Protein 1STZ (pdb70)

Foldseek 3Di:
DADPLLLLLLLQQLVVCLVPVDFAALVRSVVVDVRPDDSVVSLVSVVVCVVVQQWADDDPDNGIGGDLNSLVSNLVVLVVVPVVDDDPDPQLVPQDCPPPFELVVSQVSLQASLCVQFLWKKKWFAFDQQPFFFQFWDWADPDCFKIWTWTQTLRGIYLTDIDTDPDDDDRVVVRVVCCVQRGRHTLVCLLVCVSVCLVVDDVSVVVSCSSNPDDDRIDMDNLVSQVVDPLDDPQLSVLCVVCVVVVVLVVVQEDDAWDKQAQVSSPDNSNNQKMKIKGFADQVPHTRIMMIIIDGSSGDSSSSVSSVVSSSVNSNVSRNVSD/DVPQDDPLLLLLLLQQQVVCLVPVDFAALVNSVVRDVDDDDSVVSVVSVVVCVVVQQWDDDDPDRGIHGDLNSLVSNLVVLVVPDDDDFELVVLQLVLQAVLCVQFLWKKWWFAFDQQPWFFQFWDWADPDQFWTWTWTQTLSGIDLTDIDTDHHDDPVVVVRVVCCVQGGGHTLVCLLVCNRVVLVVDPVSVVVSCSSNPDDDSIDIDNLVSQVVDDLDDPQLSVVVVVVVVPPVLLVVQEDDAWDKQAACSSVDPSNNQKMKIKGFAAQPNHTRIMMITIDGSSGDSSSSVVSVVVSSVVSNVSRNVSD/DVVVDDPLLLQLLLLQLVVCLVPVDFAALVNSVVPHPDPDDSVVSVVSVVVCVVVQQWADDDPDNGIYGDLNSLVSNLVVLVVVHAPDFELVVLQQVLQAVLCVQFLWKKKKFAFDFQPWFFQFWDWADPDPFWTWTWTQTLSGIYLIDIDGDPDDDPRVVLRVVLCVQGGGHTLSCLQVVNRPPPDDDVVSVVVSCSSNPDDDRIDMDNLVSQVPDPLDDPQLSVLCVVVVVVPVLLVVQEDDAWDKQAACSSVDVSNRQKMKIKHFADQVPHGRIMMIIIDGSSGDSNSSSVSVVVSSVSSNVSRNVSD

Nearest PDB structures (foldseek):
  1stz-assembly1_C  TM=9.799E-01  e=2.432E-55  Thermotoga maritima
  1stz-assembly1_A  TM=9.908E-01  e=6.622E-54  Thermotoga maritima
  6hk6-assembly5_H  TM=4.513E-01  e=7.824E-03  Homo sapiens
  6hk6-assembly2_C  TM=4.742E-01  e=1.207E-02  Homo sapiens
  6fai-assembly1_l  TM=2.497E-01  e=4.432E-04  Saccharomyces cerevisiae S288C

Sequence (945 aa):
KLNDRQRKVLYCIVREYIENKKPVSSQRVLEVSNIEFSSATIRNDMKKLEYLGYIYQPHTSAGRIPTDKGLRFYYEEMLKISKETSEADLAVETFKSMPLADPEKVLFLAGNLLARLTEGYVLIERPNTRDLKILRVMLIPVSEDYLIFSILTEFGVSKVTPIKTQERLNWEEIERQLNFLLRGRTVGEVLMGKIESLKGSGFLRLIESLIGETVERYLDAGLENLLKDETLTLEDIRNLLEEVKDQKFLESLVGEGITVRIGREIGRKKLEKFAVFSGKYFKGESPIGSVYLFTSKVTKYDRNHRVFEYILNRLSEYFTSTSALKKLNDRQRKVLYCIVREYIENKKPVSSQRVLEVSNIEFSSATIRNDMKKLEYLGYIYQPHTSAGRIPTDKGLRFYYEEMLKISMPLADPEKVLFLAGNLLARLTEGYVLIERPNTRDLKILRVMLIPVSEDYLIFSILTEFGVSKVTPIKTQERLNWEEIERQLNFLLRGRTVGEVLMGKIESLKGSGFLRLIESLIGETVERYLDAGLENLLKDETLTLEDIRNLLEEVKDQKFLESLVGEGITVRIGREIGRKKLEKFAVFSGKYFKGESPIGSVYLFTSKVTKYDRNHRVFEYILNRLSEYFTSTSALKKLNDRQRKVLYCIVREYIENKKPVSSQRVLEVSNIEFSSATIRNDMKKLEYLGYIYQPHTSAGRIPTDKGLRFYYEEMLKISMPLADPEKVLFLAGNLLARLTEGYVLIERPNTRDLKILRVMLIPVSEDYLIFSILTEFGVSKVTPIKTQERLNWEEIERQLNFLLRGRTVGEVLMGKIESLKGSGFLRLIESLIGETVERYLDAGLENLLKDETLTLEDIRNLLEEVKDQKFLESLVGEGITVRIGREIGRKKLEKFAVFSGKYFKGESPIGSVYLFTSKVTKYDRNHRVFEYILNRLSEYFTSTS

Radius of gyration: 40.69 Å; Cα contacts (8 Å, |Δi|>4): 1603; chains: 3; bounding box: 69×147×85 Å

Structure (mmCIF, N/CA/C/O backbone):
data_1STZ
#
_entry.id   1STZ
#
_cell.length_a   115.295
_cell.length_b   115.295
_cell.length_c   185.148
_cell.angle_alpha   90.00
_cell.angle_beta   90.00
_cell.angle_gamma   90.00
#
_symmetry.space_group_name_H-M   'P 43 21 2'
#
loop_
_entity.id
_entity.type
_entity.pdbx_description
1 polymer 'Heat-inducible transcription repressor hrcA homolog'
2 water water
#
loop_
_atom_site.group_PDB
_atom_site.id
_atom_site.type_symbol
_atom_site.label_atom_id
_atom_site.label_alt_id
_atom_site.label_comp_id
_atom_site.label_asym_id
_atom_site.label_entity_id
_atom_site.label_seq_id
_atom_site.pdbx_PDB_ins_code
_atom_site.Cartn_x
_atom_site.Cartn_y
_atom_site.Cartn_z
_atom_site.occupancy
_atom_site.B_iso_or_equiv
_atom_site.auth_seq_id
_atom_site.auth_comp_id
_atom_site.auth_asym_id
_atom_site.auth_atom_id
_atom_site.pdbx_PDB_model_num
ATOM 1 N N . LYS A 1 14 ? 7.037 53.888 172.385 1.00 43.26 14 LYS A N 1
ATOM 2 C CA . LYS A 1 14 ? 7.534 54.561 171.152 1.00 42.62 14 LYS A CA 1
ATOM 3 C C . LYS A 1 14 ? 8.692 55.477 171.516 1.00 40.43 14 LYS A C 1
ATOM 4 O O . LYS A 1 14 ? 9.030 55.613 172.686 1.00 40.84 14 LYS A O 1
ATOM 10 N N . LEU A 1 15 ? 9.325 56.064 170.505 1.00 37.62 15 LEU A N 1
ATOM 11 C CA . LEU A 1 15 ? 10.497 56.897 170.723 1.00 35.16 15 LEU A CA 1
ATOM 12 C C . LEU A 1 15 ? 10.092 58.357 170.906 1.00 33.40 15 LEU A C 1
ATOM 13 O O . LEU A 1 15 ? 9.059 58.785 170.406 1.00 33.02 15 LEU A O 1
ATOM 18 N N . ASN A 1 16 ? 10.923 59.094 171.640 1.00 31.28 16 ASN A N 1
ATOM 19 C CA . ASN A 1 16 ? 10.853 60.557 171.749 1.00 29.73 16 ASN A CA 1
ATOM 20 C C . ASN A 1 16 ? 11.151 61.194 170.414 1.00 28.41 16 ASN A C 1
ATOM 21 O O . ASN A 1 16 ? 11.614 60.531 169.495 1.00 27.83 16 ASN A O 1
ATOM 26 N N . ASP A 1 17 ? 10.931 62.497 170.330 1.00 26.86 17 ASP A N 1
ATOM 27 C CA . ASP A 1 17 ? 11.468 63.276 169.227 1.00 25.92 17 ASP A CA 1
ATOM 28 C C . ASP A 1 17 ? 12.990 63.278 169.303 1.00 24.79 17 ASP A C 1
ATOM 29 O O . ASP A 1 17 ? 13.661 63.074 168.296 1.00 24.46 17 ASP A O 1
ATOM 34 N N . ARG A 1 18 ? 13.527 63.498 170.502 1.00 23.58 18 ARG A N 1
ATOM 35 C CA . ARG A 1 18 ? 14.974 63.515 170.714 1.00 22.74 18 ARG A CA 1
ATOM 36 C C . ARG A 1 18 ? 15.619 62.169 170.402 1.00 22.18 18 ARG A C 1
ATOM 37 O O . ARG A 1 18 ? 16.662 62.112 169.757 1.00 21.59 18 ARG A O 1
ATOM 45 N N . GLN A 1 19 ? 14.997 61.096 170.872 1.00 21.50 19 GLN A N 1
ATOM 46 C CA . GLN A 1 19 ? 15.502 59.746 170.648 1.00 21.19 19 GLN A CA 1
ATOM 47 C C . GLN A 1 19 ? 15.504 59.387 169.152 1.00 20.81 19 GLN A C 1
ATOM 48 O O . GLN A 1 19 ? 16.383 58.667 168.680 1.00 19.57 19 GLN A O 1
ATOM 54 N N . ARG A 1 20 ? 14.514 59.896 168.425 1.00 20.80 20 ARG A N 1
ATOM 55 C CA . ARG A 1 20 ? 14.453 59.738 166.976 1.00 21.39 20 ARG A CA 1
ATOM 56 C C . ARG A 1 20 ? 15.654 60.431 166.331 1.00 20.95 20 ARG A C 1
ATOM 57 O O . ARG A 1 20 ? 16.300 59.870 165.467 1.00 21.24 20 ARG A O 1
ATOM 65 N N . LYS A 1 21 ? 15.956 61.647 166.772 1.00 21.17 21 LYS A N 1
ATOM 66 C CA . LYS A 1 21 ? 17.093 62.391 166.254 1.00 20.87 21 LYS A CA 1
ATOM 67 C C . LYS A 1 21 ? 18.397 61.702 166.621 1.00 20.39 21 LYS A C 1
ATOM 68 O O . LYS A 1 21 ? 19.289 61.620 165.798 1.00 20.63 21 LYS A O 1
ATOM 74 N N . VAL A 1 22 ? 18.493 61.165 167.832 1.00 19.67 22 VAL A N 1
ATOM 75 C CA . VAL A 1 22 ? 19.695 60.447 168.250 1.00 19.27 22 VAL A CA 1
ATOM 76 C C . VAL A 1 22 ? 19.931 59.205 167.367 1.00 18.93 22 VAL A C 1
ATOM 77 O O . VAL A 1 22 ? 21.061 58.909 166.981 1.00 18.65 22 VAL A O 1
ATOM 81 N N . LEU A 1 23 ? 18.864 58.490 167.040 1.00 18.53 23 LEU A N 1
ATOM 82 C CA . LEU A 1 23 ? 18.979 57.298 166.214 1.00 18.92 23 LEU A CA 1
ATOM 83 C C . LEU A 1 23 ? 19.412 57.701 164.811 1.00 19.04 23 LEU A C 1
ATOM 84 O O . LEU A 1 23 ? 20.252 57.059 164.195 1.00 18.15 23 LEU A O 1
ATOM 89 N N . TYR A 1 24 ? 18.822 58.784 164.325 1.00 19.18 24 TYR A N 1
ATOM 90 C CA . TYR A 1 24 ? 19.134 59.312 163.012 1.00 19.92 24 TYR A CA 1
ATOM 91 C C . TYR A 1 24 ? 20.617 59.688 162.910 1.00 19.89 24 TYR A C 1
ATOM 92 O O . TYR A 1 24 ? 21.284 59.338 161.937 1.00 19.20 24 TYR A O 1
ATOM 101 N N . CYS A 1 25 ? 21.145 60.364 163.929 1.00 20.09 25 CYS A N 1
ATOM 102 C CA . CYS A 1 25 ? 22.545 60.797 163.891 1.00 20.64 25 CYS A CA 1
ATOM 103 C C . CYS A 1 25 ? 23.509 59.615 163.924 1.00 20.08 25 CYS A C 1
ATOM 104 O O . CYS A 1 25 ? 24.491 59.614 163.192 1.00 20.14 25 CYS A O 1
ATOM 107 N N . ILE A 1 26 ? 23.219 58.625 164.766 1.00 19.40 26 ILE A N 1
ATOM 108 C CA . ILE A 1 26 ? 24.038 57.424 164.876 1.00 19.73 26 ILE A CA 1
ATOM 109 C C . ILE A 1 26 ? 24.182 56.746 163.512 1.00 19.97 26 ILE A C 1
ATOM 110 O O . ILE A 1 26 ? 25.290 56.459 163.078 1.00 20.00 26 ILE A O 1
ATOM 115 N N . VAL A 1 27 ? 23.057 56.506 162.845 1.00 20.24 27 VAL A N 1
ATOM 116 C CA . VAL A 1 27 ? 23.045 55.841 161.546 1.00 20.66 27 VAL A CA 1
ATOM 117 C C . VAL A 1 27 ? 23.773 56.667 160.498 1.00 20.80 27 VAL A C 1
ATOM 118 O O . VAL A 1 27 ? 24.563 56.138 159.731 1.00 21.39 27 VAL A O 1
ATOM 122 N N . ARG A 1 28 ? 23.535 57.970 160.486 1.00 20.98 28 ARG A N 1
ATOM 123 C CA . ARG A 1 28 ? 24.195 58.863 159.549 1.00 21.27 28 ARG A CA 1
ATOM 124 C C . ARG A 1 28 ? 25.702 58.861 159.784 1.00 20.83 28 ARG A C 1
ATOM 125 O O . ARG A 1 28 ? 26.492 58.800 158.845 1.00 20.63 28 ARG A O 1
ATOM 133 N N . GLU A 1 29 ? 26.096 58.931 161.049 1.00 20.25 29 GLU A N 1
ATOM 134 C CA . GLU A 1 29 ? 27.503 58.863 161.408 1.00 20.00 29 GLU A CA 1
ATOM 135 C C . GLU A 1 29 ? 28.115 57.502 161.067 1.00 19.65 29 GLU A C 1
ATOM 136 O O . GLU A 1 29 ? 29.258 57.437 160.650 1.00 19.49 29 GLU A O 1
ATOM 142 N N . TYR A 1 30 ? 27.354 56.425 161.214 1.00 19.64 30 TYR A N 1
ATOM 143 C CA . TYR A 1 30 ? 27.892 55.084 160.952 1.00 19.96 30 TYR A CA 1
ATOM 144 C C . TYR A 1 30 ? 28.149 54.866 159.462 1.00 19.98 30 TYR A C 1
ATOM 145 O O . TYR A 1 30 ? 29.165 54.294 159.079 1.00 19.12 30 TYR A O 1
ATOM 154 N N . ILE A 1 31 ? 27.200 55.303 158.638 1.00 20.10 31 ILE A N 1
ATOM 155 C CA . ILE A 1 31 ? 27.339 55.238 157.187 1.00 20.80 31 ILE A CA 1
ATOM 156 C C . ILE A 1 31 ? 28.569 56.033 156.736 1.00 20.58 31 ILE A C 1
ATOM 157 O O . ILE A 1 31 ? 29.372 55.539 155.937 1.00 20.13 31 ILE A O 1
ATOM 162 N N . GLU A 1 32 ? 28.734 57.239 157.283 1.00 20.74 32 GLU A N 1
ATOM 163 C CA . GLU A 1 32 ? 29.853 58.125 156.919 1.00 20.90 32 GLU A CA 1
ATOM 164 C C . GLU A 1 32 ? 31.244 57.563 157.272 1.00 20.97 32 GLU A C 1
ATOM 165 O O . GLU A 1 32 ? 32.125 57.506 156.412 1.00 20.83 32 GLU A O 1
ATOM 171 N N . ASN A 1 33 ? 31.446 57.157 158.526 1.00 21.34 33 ASN A N 1
ATOM 172 C CA . ASN A 1 33 ? 32.787 56.766 159.017 1.00 21.85 33 ASN A CA 1
ATOM 173 C C . ASN A 1 33 ? 32.959 55.277 159.299 1.00 22.17 33 ASN A C 1
ATOM 174 O O . ASN A 1 33 ? 34.088 54.792 159.380 1.00 22.20 33 ASN A O 1
ATOM 179 N N . LYS A 1 34 ? 31.843 54.576 159.487 1.00 22.41 34 LYS A N 1
ATOM 180 C CA . LYS A 1 34 ? 31.810 53.108 159.521 1.00 22.72 34 LYS A CA 1
ATOM 181 C C . LYS A 1 34 ? 32.470 52.553 160.763 1.00 22.45 34 LYS A C 1
ATOM 182 O O . LYS A 1 34 ? 33.191 51.566 160.709 1.00 23.16 34 LYS A O 1
ATOM 188 N N . LYS A 1 35 ? 32.208 53.210 161.885 1.00 21.95 35 LYS A N 1
ATOM 189 C CA . LYS A 1 35 ? 32.686 52.763 163.184 1.00 21.61 35 LYS A CA 1
ATOM 190 C C . LYS A 1 35 ? 31.565 52.904 164.214 1.00 21.09 35 LYS A C 1
ATOM 191 O O . LYS A 1 35 ? 30.659 53.721 164.044 1.00 21.08 35 LYS A O 1
ATOM 197 N N . PRO A 1 36 ? 31.608 52.115 165.282 1.00 20.51 36 PRO A N 1
ATOM 198 C CA . PRO A 1 36 ? 30.612 52.250 166.348 1.00 20.26 36 PRO A CA 1
ATOM 199 C C . PRO A 1 36 ? 30.527 53.698 166.848 1.00 19.86 36 PRO A C 1
ATOM 200 O O . PRO A 1 36 ? 31.560 54.330 167.002 1.00 19.88 36 PRO A O 1
ATOM 204 N N . VAL A 1 37 ? 29.314 54.204 167.061 1.00 19.59 37 VAL A N 1
ATOM 205 C CA . VAL A 1 37 ? 29.081 55.597 167.422 1.00 19.49 37 VAL A CA 1
ATOM 206 C C . VAL A 1 37 ? 28.716 55.738 168.898 1.00 19.70 37 VAL A C 1
ATOM 207 O O . VAL A 1 37 ? 27.690 55.219 169.348 1.00 19.48 37 VAL A O 1
ATOM 211 N N . SER A 1 38 ? 29.554 56.456 169.640 1.00 19.91 38 SER A N 1
ATOM 212 C CA . SER A 1 38 ? 29.343 56.657 171.068 1.00 20.39 38 SER A CA 1
ATOM 213 C C . SER A 1 38 ? 28.434 57.850 171.358 1.00 20.56 38 SER A C 1
ATOM 214 O O . SER A 1 38 ? 28.133 58.639 170.469 1.00 20.61 38 SER A O 1
ATOM 217 N N . SER A 1 39 ? 28.003 57.967 172.612 1.00 20.76 39 SER A N 1
ATOM 218 C CA . SER A 1 39 ? 27.229 59.118 173.073 1.00 20.99 39 SER A CA 1
ATOM 219 C C . SER A 1 39 ? 27.990 60.428 172.828 1.00 21.37 39 SER A C 1
ATOM 220 O O . SER A 1 39 ? 27.426 61.412 172.332 1.00 21.20 39 SER A O 1
ATOM 223 N N . GLN A 1 40 ? 29.279 60.421 173.170 1.00 21.69 40 GLN A N 1
ATOM 224 C CA . GLN A 1 40 ? 30.141 61.583 172.983 1.00 21.94 40 GLN A CA 1
ATOM 225 C C . GLN A 1 40 ? 30.247 61.980 171.513 1.00 21.98 40 GLN A C 1
ATOM 226 O O . GLN A 1 40 ? 30.378 63.164 171.208 1.00 22.04 40 GLN A O 1
ATOM 232 N N . ARG A 1 41 ? 30.199 60.999 170.610 1.00 21.94 41 ARG A N 1
ATOM 233 C CA . ARG A 1 41 ? 30.258 61.284 169.177 1.00 22.01 41 ARG A CA 1
ATOM 234 C C . ARG A 1 41 ? 29.006 62.018 168.721 1.00 21.92 41 ARG A C 1
ATOM 235 O O . ARG A 1 41 ? 29.113 62.998 167.989 1.00 21.81 41 ARG A O 1
ATOM 243 N N . VAL A 1 42 ? 27.826 61.558 169.145 1.00 21.76 42 VAL A N 1
ATOM 244 C CA . VAL A 1 42 ? 26.579 62.137 168.621 1.00 22.00 42 VAL A CA 1
ATOM 245 C C . VAL A 1 42 ? 26.423 63.598 169.052 1.00 22.27 42 VAL A C 1
ATOM 246 O O . VAL A 1 42 ? 25.844 64.397 168.325 1.00 22.10 42 VAL A O 1
ATOM 250 N N . LEU A 1 43 ? 26.954 63.939 170.220 1.00 22.80 43 LEU A N 1
ATOM 251 C CA . LEU A 1 43 ? 26.912 65.314 170.698 1.00 23.38 43 LEU A CA 1
ATOM 252 C C . LEU A 1 43 ? 27.810 66.221 169.862 1.00 23.95 43 LEU A C 1
ATOM 253 O O . LEU A 1 43 ? 27.453 67.364 169.588 1.00 24.32 43 LEU A O 1
ATOM 258 N N . GLU A 1 44 ? 28.973 65.706 169.470 1.00 24.51 44 GLU A N 1
ATOM 259 C CA . GLU A 1 44 ? 29.945 66.467 168.684 1.00 24.93 44 GLU A CA 1
ATOM 260 C C . GLU A 1 44 ? 29.459 66.728 167.261 1.00 25.45 44 GLU A C 1
ATOM 261 O O . GLU A 1 44 ? 29.711 67.798 166.706 1.00 25.75 44 GLU A O 1
ATOM 267 N N . VAL A 1 45 ? 28.758 65.755 166.686 1.00 26.06 45 VAL A N 1
ATOM 268 C CA . VAL A 1 45 ? 28.377 65.795 165.275 1.00 26.57 45 VAL A CA 1
ATOM 269 C C . VAL A 1 45 ? 27.037 66.498 165.057 1.00 26.95 45 VAL A C 1
ATOM 270 O O . VAL A 1 45 ? 26.685 66.844 163.924 1.00 26.99 45 VAL A O 1
ATOM 274 N N . SER A 1 46 ? 26.302 66.713 166.144 1.00 27.23 46 SER A N 1
ATOM 275 C CA . SER A 1 46 ? 24.956 67.258 166.070 1.00 27.38 46 SER A CA 1
ATOM 276 C C . SER A 1 46 ? 24.855 68.523 166.895 1.00 27.24 46 SER A C 1
ATOM 277 O O . SER A 1 46 ? 25.826 68.947 167.531 1.00 27.49 46 SER A O 1
ATOM 280 N N . ASN A 1 47 ? 23.672 69.126 166.873 1.00 27.17 47 ASN A N 1
ATOM 281 C CA . ASN A 1 47 ? 23.363 70.252 167.749 1.00 26.96 47 ASN A CA 1
ATOM 282 C C . ASN A 1 47 ? 22.243 69.884 168.725 1.00 26.93 47 ASN A C 1
ATOM 283 O O . ASN A 1 47 ? 21.414 70.717 169.088 1.00 27.07 47 ASN A O 1
ATOM 288 N N . ILE A 1 48 ? 22.232 68.621 169.148 1.00 27.04 48 ILE A N 1
ATOM 289 C CA . ILE A 1 48 ? 21.345 68.169 170.215 1.00 26.97 48 ILE A CA 1
ATOM 290 C C . ILE A 1 48 ? 21.774 68.906 171.484 1.00 26.73 48 ILE A C 1
ATOM 291 O O . ILE A 1 48 ? 22.968 69.021 171.760 1.00 26.69 48 ILE A O 1
ATOM 296 N N . GLU A 1 49 ? 20.794 69.386 172.248 1.00 26.51 49 GLU A N 1
ATOM 297 C CA . GLU A 1 49 ? 21.014 70.373 173.311 1.00 26.38 49 GLU A CA 1
ATOM 298 C C . GLU A 1 49 ? 20.929 69.731 174.703 1.00 26.32 49 GLU A C 1
ATOM 299 O O . GLU A 1 49 ? 20.633 70.413 175.693 1.00 26.58 49 GLU A O 1
ATOM 305 N N . PHE A 1 50 ? 21.211 68.431 174.771 1.00 26.28 50 PHE A N 1
ATOM 306 C CA . PHE A 1 50 ? 21.032 67.638 175.986 1.00 26.16 50 PHE A CA 1
ATOM 307 C C . PHE A 1 50 ? 22.361 67.042 176.464 1.00 25.97 50 PHE A C 1
ATOM 308 O O . PHE A 1 50 ? 23.359 67.048 175.737 1.00 25.73 50 PHE A O 1
ATOM 316 N N . SER A 1 51 ? 22.348 66.516 177.688 1.00 25.79 51 SER A N 1
ATOM 317 C CA . SER A 1 51 ? 23.554 66.045 178.371 1.00 25.68 51 SER A CA 1
ATOM 318 C C . SER A 1 51 ? 24.069 64.721 177.826 1.00 25.53 51 SER A C 1
ATOM 319 O O . SER A 1 51 ? 23.344 64.000 177.154 1.00 25.88 51 SER A O 1
ATOM 322 N N . SER A 1 52 ? 25.318 64.402 178.148 1.00 25.44 52 SER A N 1
ATOM 323 C CA . SER A 1 52 ? 25.939 63.138 177.738 1.00 25.41 52 SER A CA 1
ATOM 324 C C . SER A 1 52 ? 25.276 61.917 178.381 1.00 25.15 52 SER A C 1
ATOM 325 O O . SER A 1 52 ? 25.184 60.860 177.754 1.00 25.12 52 SER A O 1
ATOM 328 N N . ALA A 1 53 ? 24.840 62.056 179.632 1.00 24.76 53 ALA A N 1
ATOM 329 C CA . ALA A 1 53 ? 24.152 60.966 180.327 1.00 24.50 53 ALA A CA 1
ATOM 330 C C . ALA A 1 53 ? 22.794 60.674 179.681 1.00 24.25 53 ALA A C 1
ATOM 331 O O . ALA A 1 53 ? 22.377 59.521 179.584 1.00 24.22 53 ALA A O 1
ATOM 333 N N . THR A 1 54 ? 22.122 61.730 179.231 1.00 23.96 54 THR A N 1
ATOM 334 C CA . THR A 1 54 ? 20.807 61.622 178.603 1.00 23.45 54 THR A CA 1
ATOM 335 C C . THR A 1 54 ? 20.883 60.866 177.291 1.00 23.10 54 THR A C 1
ATOM 336 O O . THR A 1 54 ? 19.971 60.112 176.963 1.00 22.89 54 THR A O 1
ATOM 340 N N . ILE A 1 55 ? 21.971 61.071 176.550 1.00 22.77 55 ILE A N 1
ATOM 341 C CA . ILE A 1 55 ? 22.165 60.416 175.255 1.00 22.41 55 ILE A CA 1
ATOM 342 C C . ILE A 1 55 ? 22.410 58.922 175.432 1.00 22.27 55 ILE A C 1
ATOM 343 O O . ILE A 1 55 ? 21.933 58.121 174.640 1.00 22.16 55 ILE A O 1
ATOM 348 N N . ARG A 1 56 ? 23.167 58.556 176.460 1.00 22.25 56 ARG A N 1
ATOM 349 C CA . ARG A 1 56 ? 23.423 57.152 176.769 1.00 22.45 56 ARG A CA 1
ATOM 350 C C . ARG A 1 56 ? 22.138 56.429 177.166 1.00 22.46 56 ARG A C 1
ATOM 351 O O . ARG A 1 56 ? 21.946 55.267 176.811 1.00 22.30 56 ARG A O 1
ATOM 359 N N . ASN A 1 57 ? 21.278 57.121 177.916 1.00 22.57 57 ASN A N 1
ATOM 360 C CA . ASN A 1 57 ? 19.975 56.586 178.317 1.00 22.58 57 ASN A CA 1
ATOM 361 C C . ASN A 1 57 ? 19.060 56.365 177.120 1.00 22.57 57 ASN A C 1
ATOM 362 O O . ASN A 1 57 ? 18.268 55.432 177.102 1.00 22.19 57 ASN A O 1
ATOM 367 N N . ASP A 1 58 ? 19.161 57.255 176.138 1.00 22.78 58 ASP A N 1
ATOM 368 C CA . ASP A 1 58 ? 18.413 57.125 174.894 1.00 23.06 58 ASP A CA 1
ATOM 369 C C . ASP A 1 58 ? 18.953 55.954 174.095 1.00 22.65 58 ASP A C 1
ATOM 370 O O . ASP A 1 58 ? 18.191 55.229 173.468 1.00 22.37 58 ASP A O 1
ATOM 375 N N . MET A 1 59 ? 20.273 55.780 174.133 1.00 22.56 59 MET A N 1
ATOM 376 C CA . MET A 1 59 ? 20.945 54.689 173.441 1.00 22.36 59 MET A CA 1
ATOM 377 C C . MET A 1 59 ? 20.644 53.329 174.076 1.00 22.39 59 MET A C 1
ATOM 378 O O . MET A 1 59 ? 20.678 52.305 173.389 1.00 22.43 59 MET A O 1
ATOM 383 N N . LYS A 1 60 ? 20.338 53.324 175.371 1.00 22.23 60 LYS A N 1
ATOM 384 C CA . LYS A 1 60 ? 19.910 52.109 176.065 1.00 22.35 60 LYS A CA 1
ATOM 385 C C . LYS A 1 60 ? 18.503 51.737 175.588 1.00 21.89 60 LYS A C 1
ATOM 386 O O . LYS A 1 60 ? 18.221 50.573 175.293 1.00 21.28 60 LYS A O 1
ATOM 392 N N . LYS A 1 61 ? 17.628 52.739 175.507 1.00 21.30 61 LYS A N 1
ATOM 393 C CA . LYS A 1 61 ? 16.283 52.540 174.981 1.00 21.23 61 LYS A CA 1
ATOM 394 C C . LYS A 1 61 ? 16.298 52.077 173.516 1.00 20.68 61 LYS A C 1
ATOM 395 O O . LYS A 1 61 ? 15.512 51.227 173.120 1.00 20.46 61 LYS A O 1
ATOM 401 N N . LEU A 1 62 ? 17.203 52.628 172.717 1.00 20.82 62 LEU A N 1
ATOM 402 C CA . LEU A 1 62 ? 17.287 52.283 171.295 1.00 20.54 62 LEU A CA 1
ATOM 403 C C . LEU A 1 62 ? 17.710 50.828 171.114 1.00 20.54 62 LEU A C 1
ATOM 404 O O . LEU A 1 62 ? 17.205 50.117 170.232 1.00 20.05 62 LEU A O 1
ATOM 409 N N . GLU A 1 63 ? 18.651 50.406 171.946 1.00 20.39 63 GLU A N 1
ATOM 410 C CA . GLU A 1 63 ? 19.116 49.031 171.976 1.00 21.32 63 GLU A CA 1
ATOM 411 C C . GLU A 1 63 ? 18.048 48.066 172.523 1.00 20.81 63 GLU A C 1
ATOM 412 O O . GLU A 1 63 ? 17.901 46.953 172.027 1.00 21.58 63 GLU A O 1
ATOM 418 N N . TYR A 1 64 ? 17.306 48.497 173.535 1.00 19.92 64 TYR A N 1
ATOM 419 C CA . TYR A 1 64 ? 16.221 47.699 174.081 1.00 19.75 64 TYR A CA 1
ATOM 420 C C . TYR A 1 64 ? 15.135 47.438 173.023 1.00 19.66 64 TYR A C 1
ATOM 421 O O . TYR A 1 64 ? 14.536 46.362 173.003 1.00 18.74 64 TYR A O 1
ATOM 430 N N . LEU A 1 65 ? 14.900 48.413 172.140 1.00 19.29 65 LEU A N 1
ATOM 431 C CA . LEU A 1 65 ? 13.882 48.293 171.096 1.00 19.57 65 LEU A CA 1
ATOM 432 C C . LEU A 1 65 ? 14.428 47.698 169.799 1.00 19.65 65 LEU A C 1
ATOM 433 O O . LEU A 1 65 ? 13.681 47.507 168.842 1.00 19.97 65 LEU A O 1
ATOM 438 N N . GLY A 1 66 ? 15.725 47.406 169.775 1.00 19.89 66 GLY A N 1
ATOM 439 C CA . GLY A 1 66 ? 16.343 46.647 168.694 1.00 19.84 66 GLY A CA 1
ATOM 440 C C . GLY A 1 66 ? 16.847 47.454 167.514 1.00 19.79 66 GLY A C 1
ATOM 441 O O . GLY A 1 66 ? 17.081 46.884 166.454 1.00 20.63 66 GLY A O 1
ATOM 442 N N . TYR A 1 67 ? 17.008 48.764 167.692 1.00 19.41 67 TYR A N 1
ATOM 443 C CA . TYR A 1 67 ? 17.452 49.671 166.629 1.00 19.34 67 TYR A CA 1
ATOM 444 C C . TYR A 1 67 ? 18.964 49.679 166.440 1.00 19.41 67 TYR A C 1
ATOM 445 O O . TYR A 1 67 ? 19.450 50.012 165.353 1.00 20.07 67 TYR A O 1
ATOM 454 N N . ILE A 1 68 ? 19.694 49.323 167.501 1.00 19.26 68 ILE A N 1
ATOM 455 C CA . ILE A 1 68 ? 21.156 49.330 167.512 1.00 18.85 68 ILE A CA 1
ATOM 456 C C . ILE A 1 68 ? 21.707 48.202 168.381 1.00 18.90 68 ILE A C 1
ATOM 457 O O . ILE A 1 68 ? 21.014 47.690 169.255 1.00 18.82 68 ILE A O 1
ATOM 462 N N . TYR A 1 69 ? 22.962 47.833 168.157 1.00 18.76 69 TYR A N 1
ATOM 463 C CA . TYR A 1 69 ? 23.643 46.853 169.002 1.00 18.74 69 TYR A CA 1
ATOM 464 C C . TYR A 1 69 ? 25.056 47.282 169.387 1.00 18.85 69 TYR A C 1
ATOM 465 O O . TYR A 1 69 ? 25.625 48.168 168.794 1.00 18.02 69 TYR A O 1
ATOM 474 N N . GLN A 1 70 ? 25.611 46.599 170.380 1.00 19.84 70 GLN A N 1
ATOM 475 C CA . GLN A 1 70 ? 26.953 46.861 170.871 1.00 20.76 70 GLN A CA 1
ATOM 476 C C . GLN A 1 70 ? 27.889 45.744 170.396 1.00 21.41 70 GLN A C 1
ATOM 477 O O . GLN A 1 70 ? 27.775 44.616 170.864 1.00 21.32 70 GLN A O 1
ATOM 483 N N . PRO A 1 71 ? 28.800 46.044 169.466 1.00 22.83 71 PRO A N 1
ATOM 484 C CA . PRO A 1 71 ? 29.739 45.035 168.931 1.00 23.71 71 PRO A CA 1
ATOM 485 C C . PRO A 1 71 ? 30.415 44.118 169.966 1.00 24.81 71 PRO A C 1
ATOM 486 O O . PRO A 1 71 ? 30.069 42.927 170.030 1.00 26.12 71 PRO A O 1
ATOM 490 N N . HIS A 1 72 ? 31.367 44.618 170.747 1.00 25.41 72 HIS A N 1
ATOM 491 C CA . HIS A 1 72 ? 31.988 43.804 171.786 1.00 25.58 72 HIS A CA 1
ATOM 492 C C . HIS A 1 72 ? 31.860 44.522 173.132 1.00 25.70 72 HIS A C 1
ATOM 493 O O . HIS A 1 72 ? 30.845 44.394 173.817 1.00 25.66 72 HIS A O 1
ATOM 500 N N . THR A 1 73 ? 32.897 45.291 173.469 1.00 25.66 73 THR A N 1
ATOM 501 C CA . THR A 1 73 ? 33.056 45.991 174.737 1.00 25.61 73 THR A CA 1
ATOM 502 C C . THR A 1 73 ? 33.053 47.506 174.511 1.00 25.35 73 THR A C 1
ATOM 503 O O . THR A 1 73 ? 33.292 48.287 175.435 1.00 24.69 73 THR A O 1
ATOM 507 N N . SER A 1 74 ? 32.778 47.903 173.268 1.00 25.24 74 SER A N 1
ATOM 508 C CA . SER A 1 74 ? 32.918 49.291 172.831 1.00 25.10 74 SER A CA 1
ATOM 509 C C . SER A 1 74 ? 31.787 50.156 173.385 1.00 24.91 74 SER A C 1
ATOM 510 O O . SER A 1 74 ? 30.654 49.697 173.516 1.00 25.07 74 SER A O 1
ATOM 513 N N . ALA A 1 75 ? 32.110 51.402 173.727 1.00 24.65 75 ALA A N 1
ATOM 514 C CA . ALA A 1 75 ? 31.104 52.374 174.162 1.00 24.37 75 ALA A CA 1
ATOM 515 C C . ALA A 1 75 ? 30.173 52.759 173.008 1.00 23.94 75 ALA A C 1
ATOM 516 O O . ALA A 1 75 ? 29.054 53.217 173.234 1.00 24.37 75 ALA A O 1
ATOM 518 N N . GLY A 1 76 ? 30.638 52.566 171.775 1.00 23.17 76 GLY A N 1
ATOM 519 C CA . GLY A 1 76 ? 29.858 52.869 170.591 1.00 22.61 76 GLY A CA 1
ATOM 520 C C . GLY A 1 76 ? 28.851 51.798 170.200 1.00 22.32 76 GLY A C 1
ATOM 521 O O . GLY A 1 76 ? 28.914 50.655 170.651 1.00 21.86 76 GLY A O 1
ATOM 522 N N . ARG A 1 77 ? 27.918 52.189 169.338 1.00 21.97 77 ARG A N 1
ATOM 523 C CA . ARG A 1 77 ? 26.847 51.319 168.898 1.00 22.06 77 ARG A CA 1
ATOM 524 C C . ARG A 1 77 ? 26.758 51.317 167.378 1.00 22.11 77 ARG A C 1
ATOM 525 O O . ARG A 1 77 ? 27.270 52.209 166.708 1.00 22.32 77 ARG A O 1
ATOM 533 N N . ILE A 1 78 ? 26.100 50.303 166.839 1.00 22.00 78 ILE A N 1
ATOM 534 C CA . ILE A 1 78 ? 25.988 50.125 165.390 1.00 22.06 78 ILE A CA 1
ATOM 535 C C . ILE A 1 78 ? 24.519 49.870 165.061 1.00 21.46 78 ILE A C 1
ATOM 536 O O . ILE A 1 78 ? 23.861 49.114 165.772 1.00 21.34 78 ILE A O 1
ATOM 541 N N . PRO A 1 79 ? 23.993 50.474 164.009 1.00 20.99 79 PRO A N 1
ATOM 542 C CA . PRO A 1 79 ? 22.599 50.205 163.635 1.00 21.30 79 PRO A CA 1
ATOM 543 C C . PRO A 1 79 ? 22.332 48.741 163.266 1.00 20.62 79 PRO A C 1
ATOM 544 O O . PRO A 1 79 ? 23.165 48.108 162.667 1.00 20.07 79 PRO A O 1
ATOM 548 N N . THR A 1 80 ? 21.183 48.228 163.686 1.00 20.64 80 THR A N 1
ATOM 549 C CA . THR A 1 80 ? 20.657 46.974 163.170 1.00 20.28 80 THR A CA 1
ATOM 550 C C . THR A 1 80 ? 19.964 47.222 161.861 1.00 19.98 80 THR A C 1
ATOM 551 O O . THR A 1 80 ? 19.877 48.356 161.416 1.00 20.06 80 THR A O 1
ATOM 555 N N . ASP A 1 81 ? 19.460 46.171 161.232 1.00 20.33 81 ASP A N 1
ATOM 556 C CA . ASP A 1 81 ? 18.643 46.336 160.019 1.00 20.65 81 ASP A CA 1
ATOM 557 C C . ASP A 1 81 ? 17.407 47.178 160.313 1.00 20.67 81 ASP A C 1
ATOM 558 O O . ASP A 1 81 ? 16.957 47.938 159.465 1.00 20.82 81 ASP A O 1
ATOM 563 N N . LYS A 1 82 ? 16.870 47.057 161.524 1.00 20.66 82 LYS A N 1
ATOM 564 C CA . LYS A 1 82 ? 15.731 47.867 161.932 1.00 20.31 82 LYS A CA 1
ATOM 565 C C . LYS A 1 82 ? 16.108 49.353 161.993 1.00 19.43 82 LYS A C 1
ATOM 566 O O . LYS A 1 82 ? 15.364 50.213 161.547 1.00 18.63 82 LYS A O 1
ATOM 572 N N . GLY A 1 83 ? 17.282 49.645 162.533 1.00 19.16 83 GLY A N 1
ATOM 573 C CA . GLY A 1 83 ? 17.771 51.010 162.577 1.00 19.09 83 GLY A CA 1
ATOM 574 C C . GLY A 1 83 ? 18.074 51.588 161.221 1.00 18.46 83 GLY A C 1
ATOM 575 O O . GLY A 1 83 ? 17.844 52.766 160.983 1.00 19.06 83 GLY A O 1
ATOM 576 N N . LEU A 1 84 ? 18.595 50.771 160.322 1.00 18.51 84 LEU A N 1
ATOM 577 C CA . LEU A 1 84 ? 18.805 51.218 158.948 1.00 18.86 84 LEU A CA 1
ATOM 578 C C . LEU A 1 84 ? 17.482 51.538 158.256 1.00 18.46 84 LEU A C 1
ATOM 579 O O . LEU A 1 84 ? 17.400 52.517 157.543 1.00 19.22 84 LEU A O 1
ATOM 584 N N . ARG A 1 85 ? 16.462 50.711 158.473 1.00 18.42 85 ARG A N 1
ATOM 585 C CA . ARG A 1 85 ? 15.128 50.932 157.914 1.00 18.50 85 ARG A CA 1
ATOM 586 C C . ARG A 1 85 ? 14.541 52.211 158.472 1.00 18.75 85 ARG A C 1
ATOM 587 O O . ARG A 1 85 ? 13.978 52.992 157.735 1.00 18.22 85 ARG A O 1
ATOM 595 N N . PHE A 1 86 ? 14.695 52.436 159.773 1.00 19.27 86 PHE A N 1
ATOM 596 C CA . PHE A 1 86 ? 14.185 53.660 160.392 1.00 19.33 86 PHE A CA 1
ATOM 597 C C . PHE A 1 86 ? 14.827 54.866 159.722 1.00 18.78 86 PHE A C 1
ATOM 598 O O . PHE A 1 86 ? 14.143 55.803 159.370 1.00 18.30 86 PHE A O 1
ATOM 606 N N . TYR A 1 87 ? 16.146 54.814 159.524 1.00 18.75 87 TYR A N 1
ATOM 607 C CA . TYR A 1 87 ? 16.885 55.919 158.904 1.00 18.32 87 TYR A CA 1
ATOM 608 C C . TYR A 1 87 ? 16.357 56.199 157.504 1.00 17.90 87 TYR A C 1
ATOM 609 O O . TYR A 1 87 ? 16.023 57.330 157.191 1.00 17.61 87 TYR A O 1
ATOM 618 N N . TYR A 1 88 ? 16.252 55.161 156.679 1.00 17.05 88 TYR A N 1
ATOM 619 C CA . TYR A 1 88 ? 15.715 55.293 155.317 1.00 16.36 88 TYR A CA 1
ATOM 620 C C . TYR A 1 88 ? 14.322 55.944 155.275 1.00 16.65 88 TYR A C 1
ATOM 621 O O . TYR A 1 88 ? 14.080 56.825 154.446 1.00 15.91 88 TYR A O 1
ATOM 630 N N . GLU A 1 89 ? 13.414 55.489 156.134 1.00 17.28 89 GLU A N 1
ATOM 631 C CA . GLU A 1 89 ? 12.054 56.031 156.174 1.00 18.77 89 GLU A CA 1
ATOM 632 C C . GLU A 1 89 ? 12.048 57.525 156.503 1.00 18.98 89 GLU A C 1
ATOM 633 O O . GLU A 1 89 ? 11.253 58.276 155.955 1.00 18.85 89 GLU A O 1
ATOM 639 N N . GLU A 1 90 ? 12.937 57.946 157.397 1.00 19.96 90 GLU A N 1
ATOM 640 C CA . GLU A 1 90 ? 13.027 59.350 157.781 1.00 21.41 90 GLU A CA 1
ATOM 641 C C . GLU A 1 90 ? 13.641 60.202 156.672 1.00 21.74 90 GLU A C 1
ATOM 642 O O . GLU A 1 90 ? 13.228 61.342 156.486 1.00 22.05 90 GLU A O 1
ATOM 648 N N . MET A 1 91 ? 14.599 59.659 155.922 1.00 22.48 91 MET A N 1
ATOM 649 C CA . MET A 1 91 ? 15.180 60.409 154.794 1.00 23.42 91 MET A CA 1
ATOM 650 C C . MET A 1 91 ? 14.194 60.525 153.655 1.00 23.22 91 MET A C 1
ATOM 651 O O . MET A 1 91 ? 14.176 61.533 152.969 1.00 22.93 91 MET A O 1
ATOM 656 N N . LEU A 1 92 ? 13.378 59.491 153.463 1.00 23.64 92 LEU A N 1
ATOM 657 C CA . LEU A 1 92 ? 12.363 59.481 152.406 1.00 24.37 92 LEU A CA 1
ATOM 658 C C . LEU A 1 92 ? 11.363 60.609 152.665 1.00 24.91 92 LEU A C 1
ATOM 659 O O . LEU A 1 92 ? 10.965 61.318 151.757 1.00 24.23 92 LEU A O 1
ATOM 664 N N . LYS A 1 93 ? 10.997 60.763 153.936 1.00 26.14 93 LYS A N 1
ATOM 665 C CA . LYS A 1 93 ? 10.081 61.797 154.408 1.00 27.39 93 LYS A CA 1
ATOM 666 C C . LYS A 1 93 ? 10.643 63.202 154.196 1.00 28.74 93 LYS A C 1
ATOM 667 O O . LYS A 1 93 ? 9.911 64.107 153.797 1.00 28.75 93 LYS A O 1
ATOM 673 N N . ILE A 1 94 ? 11.937 63.372 154.458 1.00 30.57 94 ILE A N 1
ATOM 674 C CA . ILE A 1 94 ? 12.611 64.661 154.292 1.00 32.20 94 ILE A CA 1
ATOM 675 C C . ILE A 1 94 ? 12.860 64.974 152.807 1.00 34.44 94 ILE A C 1
ATOM 676 O O . ILE A 1 94 ? 12.946 66.140 152.424 1.00 34.35 94 ILE A O 1
ATOM 681 N N . SER A 1 95 ? 12.931 63.938 151.970 1.00 37.15 95 SER A N 1
ATOM 682 C CA . SER A 1 95 ? 13.117 64.119 150.527 1.00 39.64 95 SER A CA 1
ATOM 683 C C . SER A 1 95 ? 11.852 64.618 149.804 1.00 42.13 95 SER A C 1
ATOM 684 O O . SER A 1 95 ? 11.895 64.907 148.608 1.00 42.17 95 SER A O 1
ATOM 687 N N . LYS A 1 96 ? 10.737 64.707 150.530 1.00 45.64 96 LYS A N 1
ATOM 688 C CA . LYS A 1 96 ? 9.461 65.213 149.999 1.00 48.13 96 LYS A CA 1
ATOM 689 C C . LYS A 1 96 ? 9.178 66.649 150.440 1.00 50.17 96 LYS A C 1
ATOM 690 O O . LYS A 1 96 ? 8.087 67.180 150.203 1.00 51.24 96 LYS A O 1
ATOM 696 N N . GLU A 1 97 ? 10.137 67.264 151.118 1.00 52.44 97 GLU A N 1
ATOM 697 C CA . GLU A 1 97 ? 10.021 68.657 151.525 1.00 54.08 97 GLU A CA 1
ATOM 698 C C . GLU A 1 97 ? 10.806 69.538 150.551 1.00 54.87 97 GLU A C 1
ATOM 699 O O . GLU A 1 97 ? 10.333 70.604 150.144 1.00 55.37 97 GLU A O 1
ATOM 705 N N . THR A 1 98 ? 12.003 69.091 150.175 1.00 55.53 98 THR A N 1
ATOM 706 C CA . THR A 1 98 ? 12.858 69.875 149.288 1.00 56.08 98 THR A CA 1
ATOM 707 C C . THR A 1 98 ? 12.886 69.285 147.865 1.00 55.90 98 THR A C 1
ATOM 708 O O . THR A 1 98 ? 12.208 68.290 147.570 1.00 55.77 98 THR A O 1
ATOM 712 N N . SER A 1 99 ? 13.655 69.925 146.984 1.00 55.70 99 SER A N 1
ATOM 713 C CA . SER A 1 99 ? 13.850 69.435 145.621 1.00 55.37 99 SER A CA 1
ATOM 714 C C . SER A 1 99 ? 15.063 68.511 145.547 1.00 54.89 99 SER A C 1
ATOM 715 O O . SER A 1 99 ? 15.841 68.396 146.500 1.00 54.98 99 SER A O 1
ATOM 718 N N . GLU A 1 100 ? 15.217 67.854 144.400 1.00 54.30 100 GLU A N 1
ATOM 719 C CA . GLU A 1 100 ? 16.411 67.053 144.133 1.00 53.35 100 GLU A CA 1
ATOM 720 C C . GLU A 1 100 ? 17.583 68.002 143.929 1.00 51.85 100 GLU A C 1
ATOM 721 O O . GLU A 1 100 ? 18.286 68.326 144.881 1.00 52.46 100 GLU A O 1
ATOM 727 N N . ALA A 1 101 ? 17.752 68.478 142.694 1.00 50.01 101 ALA A N 1
ATOM 728 C CA . ALA A 1 101 ? 18.980 69.129 142.270 1.00 47.70 101 ALA A CA 1
ATOM 729 C C . ALA A 1 101 ? 20.162 68.198 142.517 1.00 45.58 101 ALA A C 1
ATOM 730 O O . ALA A 1 101 ? 20.910 68.365 143.490 1.00 45.66 101 ALA A O 1
ATOM 732 N N . ASP A 1 102 ? 20.299 67.198 141.642 1.00 42.51 102 ASP A N 1
ATOM 733 C CA . ASP A 1 102 ? 21.475 66.331 141.605 1.00 40.00 102 ASP A CA 1
ATOM 734 C C . ASP A 1 102 ? 22.105 66.434 140.214 1.00 38.17 102 ASP A C 1
ATOM 735 O O . ASP A 1 102 ? 21.710 65.742 139.282 1.00 36.59 102 ASP A O 1
ATOM 740 N N . LEU A 1 103 ? 23.104 67.298 140.121 1.00 36.30 103 LEU A N 1
ATOM 741 C CA . LEU A 1 103 ? 23.714 67.683 138.867 1.00 35.57 103 LEU A CA 1
ATOM 742 C C . LEU A 1 103 ? 24.233 66.461 138.112 1.00 33.80 103 LEU A C 1
ATOM 743 O O . LEU A 1 103 ? 24.020 66.325 136.903 1.00 32.61 103 LEU A O 1
ATOM 748 N N . ALA A 1 104 ? 24.907 65.573 138.839 1.00 31.57 104 ALA A N 1
ATOM 749 C CA . ALA A 1 104 ? 25.565 64.431 138.224 1.00 30.75 104 ALA A CA 1
ATOM 750 C C . ALA A 1 104 ? 24.575 63.531 137.489 1.00 29.86 104 ALA A C 1
ATOM 751 O O . ALA A 1 104 ? 24.802 63.152 136.339 1.00 28.62 104 ALA A O 1
ATOM 753 N N . VAL A 1 105 ? 23.477 63.195 138.154 1.00 29.35 105 VAL A N 1
ATOM 754 C CA . VAL A 1 105 ? 22.504 62.286 137.570 1.00 29.27 105 VAL A CA 1
ATOM 755 C C . VAL A 1 105 ? 21.731 62.960 136.416 1.00 29.20 105 VAL A C 1
ATOM 756 O O . VAL A 1 105 ? 21.343 62.291 135.472 1.00 27.73 105 VAL A O 1
ATOM 760 N N . GLU A 1 106 ? 21.574 64.282 136.477 1.00 29.67 106 GLU A N 1
ATOM 761 C CA . GLU A 1 106 ? 20.894 65.019 135.410 1.00 30.87 106 GLU A CA 1
ATOM 762 C C . GLU A 1 106 ? 21.680 65.046 134.093 1.00 30.13 106 GLU A C 1
ATOM 763 O O . GLU A 1 106 ? 21.106 65.416 133.058 1.00 30.69 106 GLU A O 1
ATOM 769 N N . THR A 1 107 ? 22.958 64.652 134.113 1.00 28.60 107 THR A N 1
ATOM 770 C CA . THR A 1 107 ? 23.721 64.485 132.876 1.00 28.37 107 THR A CA 1
ATOM 771 C C . THR A 1 107 ? 23.286 63.282 132.061 1.00 28.74 107 THR A C 1
ATOM 772 O O . THR A 1 107 ? 23.718 63.121 130.914 1.00 27.36 107 THR A O 1
ATOM 776 N N . PHE A 1 108 ? 22.449 62.424 132.633 1.00 29.63 108 PHE A N 1
ATOM 777 C CA . PHE A 1 108 ? 21.977 61.283 131.876 1.00 31.02 108 PHE A CA 1
ATOM 778 C C . PHE A 1 108 ? 21.169 61.777 130.682 1.00 32.94 1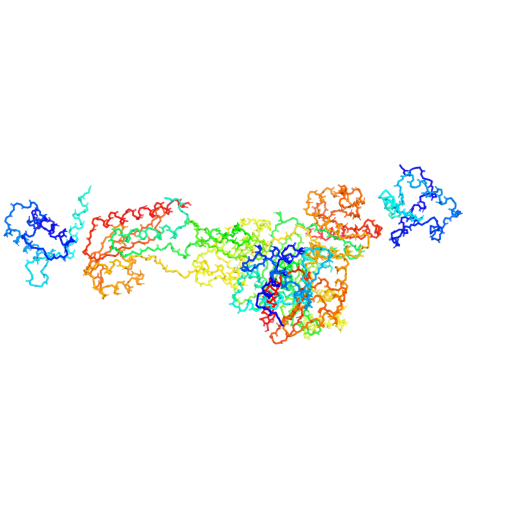08 PHE A C 1
ATOM 779 O O . PHE A 1 108 ? 20.272 62.605 130.809 1.00 33.56 108 PHE A O 1
ATOM 787 N N . LYS A 1 109 ? 21.521 61.280 129.525 1.00 35.27 109 LYS A N 1
ATOM 788 C CA . LYS A 1 109 ? 20.729 61.519 128.334 1.00 37.63 109 LYS A CA 1
ATOM 789 C C . LYS A 1 109 ? 20.699 60.264 127.502 1.00 37.84 109 LYS A C 1
ATOM 790 O O . LYS A 1 109 ? 21.712 59.574 127.341 1.00 38.27 109 LYS A O 1
ATOM 796 N N . SER A 1 110 ? 19.503 59.970 127.024 1.00 38.36 110 SER A N 1
ATOM 797 C CA . SER A 1 110 ? 19.307 59.037 125.931 1.00 38.47 110 SER A CA 1
ATOM 798 C C . SER A 1 110 ? 19.472 59.849 124.656 1.00 38.50 110 SER A C 1
ATOM 799 O O . SER A 1 110 ? 19.563 59.284 123.580 1.00 39.39 110 SER A O 1
ATOM 802 N N . MET A 1 111 ? 19.489 61.176 124.807 1.00 38.00 111 MET A N 1
ATOM 803 C CA . MET A 1 111 ? 19.866 62.126 123.758 1.00 37.15 111 MET A CA 1
ATOM 804 C C . MET A 1 111 ? 19.160 61.744 122.477 1.00 35.13 111 MET A C 1
ATOM 805 O O . MET A 1 111 ? 17.938 61.536 122.550 1.00 36.00 111 MET A O 1
ATOM 810 N N . PRO A 1 112 ? 19.796 61.689 121.308 1.00 31.72 112 PRO A N 1
ATOM 811 C CA . PRO A 1 112 ? 19.084 61.099 120.196 1.00 29.31 112 PRO A CA 1
ATOM 812 C C . PRO A 1 112 ? 19.518 59.663 119.919 1.00 26.50 112 PRO A C 1
ATOM 813 O O . PRO A 1 112 ? 19.338 59.244 118.803 1.00 25.46 112 PRO A O 1
ATOM 817 N N . LEU A 1 113 ? 20.049 58.922 120.888 1.00 23.93 113 LEU A N 1
ATOM 818 C CA . LEU A 1 113 ? 20.307 57.491 120.675 1.00 22.74 113 LEU A CA 1
ATOM 819 C C . LEU A 1 113 ? 19.022 56.715 120.377 1.00 21.12 113 LEU A C 1
ATOM 820 O O . LEU A 1 113 ? 17.990 56.987 120.961 1.00 20.54 113 LEU A O 1
ATOM 825 N N . ALA A 1 114 ? 19.105 55.758 119.462 1.00 19.71 114 ALA A N 1
ATOM 826 C CA . ALA A 1 114 ? 17.971 54.961 119.020 1.00 18.88 114 ALA A CA 1
ATOM 827 C C . ALA A 1 114 ? 18.143 53.446 119.277 1.00 18.53 114 ALA A C 1
ATOM 828 O O . ALA A 1 114 ? 17.270 52.676 118.949 1.00 18.74 114 ALA A O 1
ATOM 830 N N . ASP A 1 115 ? 19.269 53.025 119.844 1.00 18.25 115 ASP A N 1
ATOM 831 C CA . ASP A 1 115 ? 19.544 51.617 120.146 1.00 18.16 115 ASP A CA 1
ATOM 832 C C . ASP A 1 115 ? 19.188 51.409 121.619 1.00 17.92 115 ASP A C 1
ATOM 833 O O . ASP A 1 115 ? 19.837 51.962 122.497 1.00 17.02 115 ASP A O 1
ATOM 838 N N . PRO A 1 116 ? 18.152 50.635 121.901 1.00 18.26 116 PRO A N 1
ATOM 839 C CA . PRO A 1 116 ? 17.754 50.428 123.295 1.00 18.75 116 PRO A CA 1
ATOM 840 C C . PRO A 1 116 ? 18.871 49.793 124.142 1.00 19.14 116 PRO A C 1
ATOM 841 O O . PRO A 1 116 ? 18.939 50.095 125.322 1.00 18.92 116 PRO A O 1
ATOM 845 N N . GLU A 1 117 ? 19.740 48.987 123.540 1.00 19.54 117 GLU A N 1
ATOM 846 C CA . GLU A 1 117 ? 20.825 48.332 124.259 1.00 20.65 117 GLU A CA 1
ATOM 847 C C . GLU A 1 117 ? 21.827 49.356 124.793 1.00 20.56 117 GLU A C 1
ATOM 848 O O . GLU A 1 117 ? 22.255 49.267 125.947 1.00 19.33 117 GLU A O 1
ATOM 854 N N . LYS A 1 118 ? 22.177 50.331 123.961 1.00 19.97 118 LYS A N 1
ATOM 855 C CA . LYS A 1 118 ? 23.078 51.399 124.366 1.00 20.45 118 LYS A CA 1
ATOM 856 C C . LYS A 1 118 ? 22.441 52.302 125.460 1.00 19.29 118 LYS A C 1
ATOM 857 O O . LYS A 1 118 ? 23.143 52.809 126.345 1.00 18.52 118 LYS A O 1
ATOM 863 N N . VAL A 1 119 ? 21.128 52.487 125.406 1.00 18.15 119 VAL A N 1
ATOM 864 C CA . VAL A 1 119 ? 20.448 53.288 126.412 1.00 18.59 119 VAL A CA 1
ATOM 865 C C . VAL A 1 119 ? 20.491 52.563 127.766 1.00 18.56 119 VAL A C 1
ATOM 866 O O . VAL A 1 119 ? 20.759 53.188 128.775 1.00 18.08 119 VAL A O 1
ATOM 870 N N . LEU A 1 120 ? 20.249 51.257 127.771 1.00 19.02 120 LEU A N 1
ATOM 871 C CA . LEU A 1 120 ? 20.350 50.451 128.991 1.00 19.94 120 LEU A CA 1
ATOM 872 C C . LEU A 1 120 ? 21.790 50.436 129.510 1.00 20.24 120 LEU A C 1
ATOM 873 O O . LEU A 1 120 ? 22.019 50.470 130.719 1.00 20.86 120 LEU A O 1
ATOM 878 N N . PHE A 1 121 ? 22.749 50.378 128.596 1.00 20.52 121 PHE A N 1
ATOM 879 C CA . PHE A 1 121 ? 24.176 50.396 128.931 1.00 20.97 121 PHE A CA 1
ATOM 880 C C . PHE A 1 121 ? 24.558 51.683 129.676 1.00 20.55 121 PHE A C 1
ATOM 881 O O . PHE A 1 121 ? 25.256 51.641 130.686 1.00 20.40 121 PHE A O 1
ATOM 889 N N . LEU A 1 122 ? 24.102 52.828 129.162 1.00 19.72 122 LEU A N 1
ATOM 890 C CA . LEU A 1 122 ? 24.403 54.105 129.773 1.00 19.62 122 LEU A CA 1
ATOM 891 C C . LEU A 1 122 ? 23.741 54.245 131.133 1.00 18.97 122 LEU A C 1
ATOM 892 O O . LEU A 1 122 ? 24.359 54.723 132.066 1.00 17.83 122 LEU A O 1
ATOM 897 N N . ALA A 1 123 ? 22.487 53.831 131.226 1.00 18.53 123 ALA A N 1
ATOM 898 C CA . ALA A 1 123 ? 21.748 53.897 132.478 1.00 19.58 123 ALA A CA 1
ATOM 899 C C . ALA A 1 123 ? 22.408 53.053 133.572 1.00 19.68 123 ALA A C 1
ATOM 900 O O . ALA A 1 123 ? 22.608 53.540 134.677 1.00 21.08 123 ALA A O 1
ATOM 902 N N . GLY A 1 124 ? 22.771 51.819 133.264 1.00 20.06 124 GLY A N 1
ATOM 903 C CA . GLY A 1 124 ? 23.318 50.903 134.257 1.00 20.55 124 GLY A CA 1
ATOM 904 C C . GLY A 1 124 ? 24.653 51.395 134.772 1.00 21.06 124 GLY A C 1
ATOM 905 O O . GLY A 1 124 ? 24.933 51.394 135.988 1.00 21.16 124 GLY A O 1
ATOM 906 N N . ASN A 1 125 ? 25.455 51.906 133.848 1.00 20.86 125 ASN A N 1
ATOM 907 C CA . ASN A 1 125 ? 26.762 52.395 134.186 1.00 21.09 125 ASN A CA 1
ATOM 908 C C . ASN A 1 125 ? 26.759 53.703 134.979 1.00 20.87 125 ASN A C 1
ATOM 909 O O . ASN A 1 125 ? 27.587 53.865 135.885 1.00 20.04 125 ASN A O 1
ATOM 914 N N . LEU A 1 126 ? 25.838 54.620 134.673 1.00 19.62 126 LEU A N 1
ATOM 915 C CA . LEU A 1 126 ? 25.758 55.861 135.436 1.00 19.07 126 LEU A CA 1
ATOM 916 C C . LEU A 1 126 ? 25.230 55.569 136.860 1.00 18.42 126 LEU A C 1
ATOM 917 O O . LEU A 1 126 ? 25.723 56.118 137.841 1.00 16.81 126 LEU A O 1
ATOM 922 N N . LEU A 1 127 ? 24.221 54.711 136.935 1.00 18.01 127 LEU A N 1
ATOM 923 C CA . LEU A 1 127 ? 23.634 54.291 138.189 1.00 18.73 127 LEU A CA 1
ATOM 924 C C . LEU A 1 127 ? 24.688 53.617 139.096 1.00 18.55 127 LEU A C 1
ATOM 925 O O . LEU A 1 127 ? 24.789 53.945 140.266 1.00 18.03 127 LEU A O 1
ATOM 930 N N . ALA A 1 128 ? 25.434 52.662 138.550 1.00 19.34 128 ALA A N 1
ATOM 931 C CA . ALA A 1 128 ? 26.500 51.962 139.279 1.00 20.19 128 ALA A CA 1
ATOM 932 C C . ALA A 1 128 ? 27.575 52.924 139.756 1.00 21.25 128 ALA A C 1
ATOM 933 O O . ALA A 1 128 ? 28.014 52.869 140.908 1.00 22.65 128 ALA A O 1
ATOM 935 N N . ARG A 1 129 ? 28.009 53.802 138.867 1.00 21.71 129 ARG A N 1
ATOM 936 C CA . ARG A 1 129 ? 29.053 54.764 139.204 1.00 23.16 129 ARG A CA 1
ATOM 937 C C . ARG A 1 129 ? 28.674 55.726 140.329 1.00 22.72 129 ARG A C 1
ATOM 938 O O . ARG A 1 129 ? 29.456 55.931 141.251 1.00 24.53 129 ARG A O 1
ATOM 946 N N . LEU A 1 130 ? 27.474 56.281 140.269 1.00 21.59 130 LEU A N 1
ATOM 947 C CA . LEU A 1 130 ? 27.043 57.314 141.207 1.00 20.99 130 LEU A CA 1
ATOM 948 C C . LEU A 1 130 ? 26.674 56.771 142.592 1.00 20.28 130 LEU A C 1
ATOM 949 O O . LEU A 1 130 ? 26.656 57.514 143.552 1.00 20.83 130 LEU A O 1
ATOM 954 N N . THR A 1 131 ? 26.348 55.490 142.682 1.00 19.91 131 THR A N 1
ATOM 955 C CA . THR A 1 131 ? 25.982 54.868 143.947 1.00 19.91 131 THR A CA 1
ATOM 956 C C . THR A 1 131 ? 27.030 53.894 144.489 1.00 20.44 131 THR A C 1
ATOM 957 O O . THR A 1 131 ? 26.813 53.295 145.536 1.00 21.14 131 THR A O 1
ATOM 961 N N . GLU A 1 132 ? 28.125 53.705 143.766 1.00 21.22 132 GLU A N 1
ATOM 962 C CA . GLU A 1 132 ? 29.117 52.687 144.088 1.00 22.64 132 GLU A CA 1
ATOM 963 C C . GLU A 1 132 ? 28.454 51.342 144.340 1.00 22.21 132 GLU A C 1
ATOM 964 O O . GLU A 1 132 ? 28.764 50.658 145.327 1.00 22.32 132 GLU A O 1
ATOM 970 N N . GLY A 1 133 ? 27.532 50.972 143.452 1.00 21.08 133 GLY A N 1
ATOM 971 C CA . GLY A 1 133 ? 26.838 49.698 143.542 1.00 21.00 133 GLY A CA 1
ATOM 972 C C . GLY A 1 133 ? 27.019 48.781 142.348 1.00 20.69 133 GLY A C 1
ATOM 973 O O . GLY A 1 133 ? 27.781 49.066 141.404 1.00 21.80 133 GLY A O 1
ATOM 974 N N . TYR A 1 134 ? 26.323 47.660 142.414 1.00 20.33 134 TYR A N 1
ATOM 975 C CA . TYR A 1 134 ? 26.248 46.672 141.349 1.00 20.76 134 TYR A CA 1
ATOM 976 C C . TYR A 1 134 ? 24.836 46.714 140.798 1.00 20.50 134 TYR A C 1
ATOM 977 O O . TYR A 1 134 ? 23.894 46.535 141.548 1.00 20.26 134 TYR A O 1
ATOM 986 N N . VAL A 1 135 ? 24.708 46.931 139.497 1.0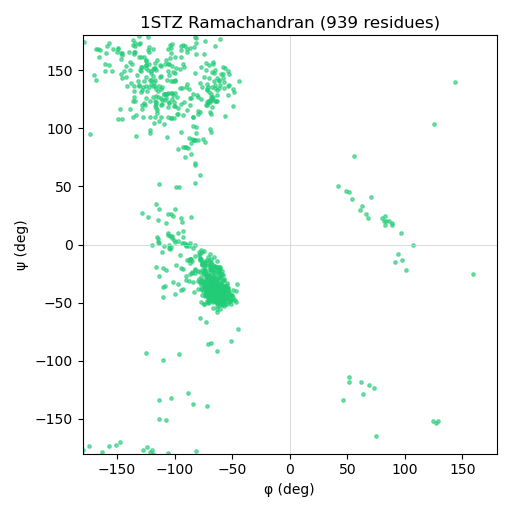0 19.96 135 VAL A N 1
ATOM 987 C CA . VAL A 1 135 ? 23.421 47.057 138.831 1.00 20.70 135 VAL A CA 1
ATOM 988 C C . VAL A 1 135 ? 23.115 45.898 137.888 1.00 20.81 135 VAL A C 1
ATOM 989 O O . VAL A 1 135 ? 23.977 45.467 137.124 1.00 21.52 135 VAL A O 1
ATOM 993 N N . LEU A 1 136 ? 21.894 45.374 137.981 1.00 21.02 136 LEU A N 1
ATOM 994 C CA . LEU A 1 136 ? 21.334 44.479 136.969 1.00 21.11 136 LEU A CA 1
ATOM 995 C C . LEU A 1 136 ? 20.134 45.167 136.356 1.00 20.88 136 LEU A C 1
ATOM 996 O O . LEU A 1 136 ? 19.268 45.644 137.084 1.00 20.73 136 LEU A O 1
ATOM 1001 N N . ILE A 1 137 ? 20.103 45.260 135.030 1.00 20.53 137 ILE A N 1
ATOM 1002 C CA . ILE A 1 137 ? 18.926 45.710 134.295 1.00 20.36 137 ILE A CA 1
ATOM 1003 C C . ILE A 1 137 ? 18.434 44.561 133.420 1.00 20.38 137 ILE A C 1
ATOM 1004 O O . ILE A 1 137 ? 19.159 44.080 132.558 1.00 20.56 137 ILE A O 1
ATOM 1009 N N . GLU A 1 138 ? 17.195 44.145 133.641 1.00 19.88 138 GLU A N 1
ATOM 1010 C CA . GLU A 1 138 ? 16.530 43.188 132.792 1.00 20.12 138 GLU A CA 1
ATOM 1011 C C . GLU A 1 138 ? 16.256 43.799 131.392 1.00 20.42 138 GLU A C 1
ATOM 1012 O O . GLU A 1 138 ? 15.549 44.799 131.290 1.00 20.96 138 GLU A O 1
ATOM 1018 N N . ARG A 1 139 ? 16.838 43.203 130.343 1.00 19.81 139 ARG A N 1
ATOM 1019 C CA . ARG A 1 139 ? 16.582 43.575 128.950 1.00 20.14 139 ARG A CA 1
ATOM 1020 C C . ARG A 1 139 ? 15.135 43.240 128.558 1.00 19.99 139 ARG A C 1
ATOM 1021 O O . ARG A 1 139 ? 14.519 42.356 129.135 1.00 19.45 139 ARG A O 1
ATOM 1029 N N . PRO A 1 140 ? 14.582 43.917 127.564 1.00 20.25 140 PRO A N 1
ATOM 1030 C CA . PRO A 1 140 ? 13.225 43.589 127.126 1.00 20.48 140 PRO A CA 1
ATOM 1031 C C . PRO A 1 140 ? 13.152 42.110 126.721 1.00 20.42 140 PRO A C 1
ATOM 1032 O O . PRO A 1 140 ? 14.093 41.578 126.126 1.00 19.71 140 PRO A O 1
ATOM 1036 N N . ASN A 1 141 ? 12.058 41.449 127.077 1.00 20.64 141 ASN A N 1
ATOM 1037 C CA . ASN A 1 141 ? 11.894 40.029 126.796 1.00 20.90 141 ASN A CA 1
ATOM 1038 C C . ASN A 1 141 ? 11.782 39.815 125.290 1.00 20.73 141 ASN A C 1
ATOM 1039 O O . ASN A 1 141 ? 10.981 40.460 124.634 1.00 18.90 141 ASN A O 1
ATOM 1044 N N . THR A 1 142 ? 12.630 38.939 124.745 1.00 21.54 142 THR A N 1
ATOM 1045 C CA . THR A 1 142 ? 12.634 38.646 123.305 1.00 21.99 142 THR A CA 1
ATOM 1046 C C . THR A 1 142 ? 11.404 37.884 122.841 1.00 23.04 142 THR A C 1
ATOM 1047 O O . THR A 1 142 ? 11.080 37.882 121.661 1.00 22.42 142 THR A O 1
ATOM 1051 N N . ARG A 1 143 ? 10.734 37.216 123.772 1.00 24.75 143 ARG A N 1
ATOM 1052 C CA . ARG A 1 143 ? 9.571 36.389 123.455 1.00 26.54 143 ARG A CA 1
ATOM 1053 C C . ARG A 1 143 ? 8.511 37.077 122.579 1.00 27.20 143 ARG A C 1
ATOM 1054 O O . ARG A 1 143 ? 7.952 36.444 121.695 1.00 27.44 143 ARG A O 1
ATOM 1062 N N . ASP A 1 144 ? 8.247 38.361 122.820 1.00 28.72 144 ASP A N 1
ATOM 1063 C CA . ASP A 1 144 ? 7.223 39.111 122.061 1.00 29.73 144 ASP A CA 1
ATOM 1064 C C . ASP A 1 144 ? 7.812 40.367 121.390 1.00 29.02 144 ASP A C 1
ATOM 1065 O O . ASP A 1 144 ? 7.082 41.315 121.080 1.00 29.68 144 ASP A O 1
ATOM 1070 N N . LEU A 1 145 ? 9.126 40.355 121.162 1.00 27.78 145 LEU A N 1
ATOM 1071 C CA . LEU A 1 145 ? 9.815 41.446 120.481 1.00 26.46 145 LEU A CA 1
ATOM 1072 C C . LEU A 1 145 ? 9.659 41.218 118.980 1.00 25.37 145 LEU A C 1
ATOM 1073 O O . LEU A 1 145 ? 10.491 40.550 118.361 1.00 25.28 145 LEU A O 1
ATOM 1078 N N . LYS A 1 146 ? 8.597 41.754 118.390 1.00 23.67 146 LYS A N 1
ATOM 1079 C CA . LYS A 1 146 ? 8.390 41.615 116.952 1.00 22.66 146 LYS A CA 1
ATOM 1080 C C . LYS A 1 146 ? 9.483 42.342 116.146 1.00 21.28 146 LYS A C 1
ATOM 1081 O O . LYS A 1 146 ? 9.851 43.465 116.463 1.00 21.11 146 LYS A O 1
ATOM 1087 N N . ILE A 1 147 ? 10.005 41.680 115.120 1.00 19.93 147 ILE A N 1
ATOM 1088 C CA . ILE A 1 147 ? 10.864 42.319 114.135 1.00 19.29 147 ILE A CA 1
ATOM 1089 C C . ILE A 1 147 ? 9.968 43.073 113.137 1.00 18.91 147 ILE A C 1
ATOM 1090 O O . ILE A 1 147 ? 9.223 42.460 112.371 1.00 19.35 147 ILE A O 1
ATOM 1095 N N . LEU A 1 148 ? 10.033 44.397 113.157 1.00 18.23 148 LEU A N 1
ATOM 1096 C CA . LEU A 1 148 ? 9.185 45.244 112.300 1.00 17.98 148 LEU A CA 1
ATOM 1097 C C . LEU A 1 148 ? 9.778 45.434 110.910 1.00 17.69 148 LEU A C 1
ATOM 1098 O O . LEU A 1 148 ? 9.057 45.725 109.961 1.00 16.78 148 LEU A O 1
ATOM 1103 N N . ARG A 1 149 ? 11.099 45.284 110.803 1.00 17.93 149 ARG A N 1
ATOM 1104 C CA . ARG A 1 149 ? 11.817 45.494 109.539 1.00 17.94 149 ARG A CA 1
ATOM 1105 C C . ARG A 1 149 ? 13.272 45.027 109.628 1.00 17.56 149 ARG A C 1
ATOM 1106 O O . ARG A 1 149 ? 13.905 45.164 110.667 1.00 16.76 149 ARG A O 1
ATOM 1114 N N . VAL A 1 150 ? 13.804 44.516 108.520 1.00 17.49 150 VAL A N 1
ATOM 1115 C CA . VAL A 1 150 ? 15.202 44.104 108.436 1.00 17.63 150 VAL A CA 1
ATOM 1116 C C . VAL A 1 150 ? 15.902 44.959 107.393 1.00 18.09 150 VAL A C 1
ATOM 1117 O O . VAL A 1 150 ? 15.484 44.995 106.246 1.00 18.41 150 VAL A O 1
ATOM 1121 N N . MET A 1 151 ? 16.967 45.631 107.796 1.00 18.87 151 MET A N 1
ATOM 1122 C CA . MET A 1 151 ? 17.723 46.502 106.906 1.00 20.10 151 MET A CA 1
ATOM 1123 C C . MET A 1 151 ? 19.081 45.882 106.583 1.00 19.76 151 MET A C 1
ATOM 1124 O O . MET A 1 151 ? 19.791 45.437 107.489 1.00 19.06 151 MET A O 1
ATOM 1129 N N . LEU A 1 152 ? 19.400 45.815 105.292 1.00 19.71 152 LEU A N 1
ATOM 1130 C CA . LEU A 1 152 ? 20.744 45.526 104.792 1.00 20.10 152 LEU A CA 1
ATOM 1131 C C . LEU A 1 152 ? 21.231 46.679 103.920 1.00 20.42 152 LEU A C 1
ATOM 1132 O O . LEU A 1 152 ? 20.891 46.733 102.752 1.00 20.52 152 LEU A O 1
ATOM 1137 N N . ILE A 1 153 ? 22.041 47.578 104.471 1.00 21.13 153 ILE A N 1
ATOM 1138 C CA . ILE A 1 153 ? 22.480 48.791 103.755 1.00 21.79 153 ILE A CA 1
ATOM 1139 C C . ILE A 1 153 ? 23.922 48.715 103.224 1.00 21.91 153 ILE A C 1
ATOM 1140 O O . ILE A 1 153 ? 24.857 48.764 103.997 1.00 21.73 153 ILE A O 1
ATOM 1145 N N . PRO A 1 154 ? 24.127 48.612 101.919 1.00 22.66 154 PRO A N 1
ATOM 1146 C CA . PRO A 1 154 ? 25.498 48.657 101.389 1.00 23.46 154 PRO A CA 1
ATOM 1147 C C . PRO A 1 154 ? 26.120 50.056 101.523 1.00 24.00 154 PRO A C 1
ATOM 1148 O O . PRO A 1 154 ? 25.631 50.981 100.882 1.00 24.13 154 PRO A O 1
ATOM 1152 N N . VAL A 1 155 ? 27.156 50.202 102.349 1.00 24.60 155 VAL A N 1
ATOM 1153 C CA . VAL A 1 155 ? 27.866 51.480 102.471 1.00 24.93 155 VAL A CA 1
ATOM 1154 C C . VAL A 1 155 ? 29.019 51.594 101.482 1.00 25.32 155 VAL A C 1
ATOM 1155 O O . VAL A 1 155 ? 29.366 52.697 101.082 1.00 26.01 155 VAL A O 1
ATOM 1159 N N . SER A 1 156 ? 29.603 50.471 101.070 1.00 25.23 156 SER A N 1
ATOM 1160 C CA . SER A 1 156 ? 30.553 50.473 99.950 1.00 24.98 156 SER A CA 1
ATOM 1161 C C . SER A 1 156 ? 30.652 49.089 99.311 1.00 24.77 156 SER A C 1
ATOM 1162 O O . SER A 1 156 ? 29.888 48.188 99.660 1.00 25.04 156 SER A O 1
ATOM 1165 N N . GLU A 1 157 ? 31.584 48.931 98.370 1.00 24.26 157 GLU A N 1
ATOM 1166 C CA . GLU A 1 157 ? 31.921 47.620 97.815 1.00 24.09 157 GLU A CA 1
ATOM 1167 C C . GLU A 1 157 ? 32.310 46.648 98.931 1.00 23.47 157 GLU A C 1
ATOM 1168 O O . GLU A 1 157 ? 31.973 45.467 98.866 1.00 23.64 157 GLU A O 1
ATOM 1174 N N . ASP A 1 158 ? 32.999 47.155 99.955 1.00 22.62 158 ASP A N 1
ATOM 1175 C CA . ASP A 1 158 ? 33.584 46.321 101.006 1.00 21.88 158 ASP A CA 1
ATOM 1176 C C . ASP A 1 158 ? 32.714 46.098 102.235 1.00 20.80 158 ASP A C 1
ATOM 1177 O O . ASP A 1 158 ? 32.931 45.138 102.962 1.00 20.56 158 ASP A O 1
ATOM 1182 N N . TYR A 1 159 ? 31.737 46.970 102.475 1.00 19.67 159 TYR A N 1
ATOM 1183 C CA . TYR A 1 159 ? 31.010 46.954 103.740 1.00 18.41 159 TYR A CA 1
ATOM 1184 C C . TYR A 1 159 ? 29.490 47.016 103.608 1.00 17.74 159 TYR A C 1
ATOM 1185 O O . TYR A 1 159 ? 28.946 47.677 102.740 1.00 16.88 159 TYR A O 1
ATOM 1194 N N . LEU A 1 160 ? 28.826 46.333 104.525 1.00 17.55 160 LEU A N 1
ATOM 1195 C CA . LEU A 1 160 ? 27.375 46.263 104.605 1.00 17.84 160 LEU A CA 1
ATOM 1196 C C . LEU A 1 160 ? 26.966 46.533 106.040 1.00 17.37 160 LEU A C 1
ATOM 1197 O O . LEU A 1 160 ? 27.629 46.062 106.950 1.00 17.00 160 LEU A O 1
ATOM 1202 N N . ILE A 1 161 ? 25.880 47.265 106.264 1.00 16.88 161 ILE A N 1
ATOM 1203 C CA . ILE A 1 161 ? 25.353 47.394 107.612 1.00 16.94 161 ILE A CA 1
ATOM 1204 C C . ILE A 1 161 ? 24.005 46.701 107.756 1.00 16.70 161 ILE A C 1
ATOM 1205 O O . ILE A 1 161 ? 23.048 47.013 107.058 1.00 16.97 161 ILE A O 1
ATOM 1210 N N . PHE A 1 162 ? 23.957 45.732 108.665 1.00 16.50 162 PHE A N 1
ATOM 1211 C CA . PHE A 1 162 ? 22.741 45.009 108.986 1.00 16.06 162 PHE A CA 1
ATOM 1212 C C . PHE A 1 162 ? 22.155 45.585 110.261 1.00 16.29 162 PHE A C 1
ATOM 1213 O O . PHE A 1 162 ? 22.886 46.000 111.145 1.00 16.37 162 PHE A O 1
ATOM 1221 N N . SER A 1 163 ? 20.834 45.576 110.359 1.00 16.64 163 SER A N 1
ATOM 1222 C CA . SER A 1 163 ? 20.136 45.879 111.602 1.00 17.52 163 SER A CA 1
ATOM 1223 C C . SER A 1 163 ? 18.675 45.478 111.505 1.00 17.72 163 SER A C 1
ATOM 1224 O O . SER A 1 163 ? 18.186 45.126 110.442 1.00 17.57 163 SER A O 1
ATOM 1227 N N . ILE A 1 164 ? 17.988 45.478 112.639 1.00 18.46 164 ILE A N 1
ATOM 1228 C CA . ILE A 1 164 ? 16.558 45.247 112.640 1.00 19.14 164 ILE A CA 1
ATOM 1229 C C . ILE A 1 164 ? 15.889 46.401 113.341 1.00 19.09 164 ILE A C 1
ATOM 1230 O O . ILE A 1 164 ? 16.490 47.051 114.185 1.00 18.95 164 ILE A O 1
ATOM 1235 N N . LEU A 1 165 ? 14.639 46.632 112.983 1.00 18.93 165 LEU A N 1
ATOM 1236 C CA . LEU A 1 165 ? 13.805 47.607 113.655 1.00 19.60 165 LEU A CA 1
ATOM 1237 C C . LEU A 1 165 ? 12.888 46.838 114.577 1.00 18.75 165 LEU A C 1
ATOM 1238 O O . LEU A 1 165 ? 12.337 45.814 114.204 1.00 16.82 165 LEU A O 1
ATOM 1243 N N . THR A 1 166 ? 12.683 47.403 115.748 1.00 18.57 166 THR A N 1
ATOM 1244 C CA . THR A 1 166 ? 11.840 46.832 116.761 1.00 19.45 166 THR A CA 1
ATOM 1245 C C . THR A 1 166 ? 10.957 47.976 117.296 1.00 19.67 166 THR A C 1
ATOM 1246 O O . THR A 1 166 ? 11.168 49.103 116.906 1.00 19.70 166 THR A O 1
ATOM 1250 N N . GLU A 1 167 ? 9.975 47.704 118.160 1.00 20.14 167 GLU A N 1
ATOM 1251 C CA . GLU A 1 167 ? 9.162 48.774 118.765 1.00 20.79 167 GLU A CA 1
ATOM 1252 C C . GLU A 1 167 ? 9.977 49.708 119.664 1.00 21.02 167 GLU A C 1
ATOM 1253 O O . GLU A 1 167 ? 9.547 50.836 119.929 1.00 21.59 167 GLU A O 1
ATOM 1259 N N . PHE A 1 168 ? 11.146 49.242 120.109 1.00 20.81 168 PHE A N 1
ATOM 1260 C CA . PHE A 1 168 ? 12.069 50.002 120.958 1.00 21.04 168 PHE A CA 1
ATOM 1261 C C . PHE A 1 168 ? 13.248 50.662 120.237 1.00 21.27 168 PHE A C 1
ATOM 1262 O O . PHE A 1 168 ? 14.105 51.258 120.883 1.00 21.93 168 PHE A O 1
ATOM 1270 N N . GLY A 1 169 ? 13.318 50.539 118.918 1.00 21.30 169 GLY A N 1
ATOM 1271 C CA . GLY A 1 169 ? 14.347 51.225 118.149 1.00 21.24 169 GLY A CA 1
ATOM 1272 C C . GLY A 1 169 ? 15.128 50.323 117.209 1.00 20.76 169 GLY A C 1
ATOM 1273 O O . GLY A 1 169 ? 14.621 49.321 116.748 1.00 19.74 169 GLY A O 1
ATOM 1274 N N . VAL A 1 170 ? 16.373 50.695 116.937 1.00 20.84 170 VAL A N 1
ATOM 1275 C CA . VAL A 1 170 ? 17.225 49.966 115.993 1.00 20.88 170 VAL A CA 1
ATOM 1276 C C . VAL A 1 170 ? 18.177 49.076 116.790 1.00 20.74 170 VAL A C 1
ATOM 1277 O O . VAL A 1 170 ? 18.943 49.561 117.629 1.00 20.87 170 VAL A O 1
ATOM 1281 N N . SER A 1 171 ? 18.097 47.772 116.571 1.00 20.24 171 SER A N 1
ATOM 1282 C CA . SER A 1 171 ? 18.905 46.823 117.322 1.00 20.53 171 SER A CA 1
ATOM 1283 C C . SER A 1 171 ? 19.767 45.988 116.406 1.00 19.85 171 SER A C 1
ATOM 1284 O O . SER A 1 171 ? 19.562 45.956 115.199 1.00 19.39 171 SER A O 1
ATOM 1287 N N . LYS A 1 172 ? 20.730 45.314 117.019 1.00 19.92 172 LYS A N 1
ATOM 1288 C CA . LYS A 1 172 ? 21.620 44.369 116.362 1.00 20.07 172 LYS A CA 1
ATOM 1289 C C . LYS A 1 172 ? 22.445 44.987 115.272 1.00 19.88 172 LYS A C 1
ATOM 1290 O O . LYS A 1 172 ? 22.835 44.298 114.350 1.00 20.10 172 LYS A O 1
ATOM 1296 N N . VAL A 1 173 ? 22.764 46.266 115.406 1.00 20.11 173 VAL A N 1
ATOM 1297 C CA . VAL A 1 173 ? 23.501 46.966 114.373 1.00 20.42 173 VAL A CA 1
ATOM 1298 C C . VAL A 1 173 ? 24.892 46.354 114.214 1.00 20.33 173 VAL A C 1
ATOM 1299 O O . VAL A 1 173 ? 25.674 46.290 115.160 1.00 20.35 173 VAL A O 1
ATOM 1303 N N . THR A 1 174 ? 25.203 45.921 112.999 1.00 20.22 174 THR A N 1
ATOM 1304 C CA . THR A 1 174 ? 26.382 45.105 112.761 1.00 20.22 174 THR A CA 1
ATOM 1305 C C . THR A 1 174 ? 26.941 45.364 111.384 1.00 19.54 174 THR A C 1
ATOM 1306 O O . THR A 1 174 ? 26.339 44.969 110.404 1.00 19.64 174 THR A O 1
ATOM 1310 N N . PRO A 1 175 ? 28.080 46.035 111.292 1.00 19.11 175 PRO A N 1
ATOM 1311 C CA . PRO A 1 175 ? 28.781 46.162 110.016 1.00 18.52 175 PRO A CA 1
ATOM 1312 C C . PRO A 1 175 ? 29.363 44.811 109.608 1.00 18.53 175 PRO A C 1
ATOM 1313 O O . PRO A 1 175 ? 29.811 44.076 110.468 1.00 18.03 175 PRO A O 1
ATOM 1317 N N . ILE A 1 176 ? 29.352 44.508 108.319 1.00 19.33 176 ILE A N 1
ATOM 1318 C CA . ILE A 1 176 ? 29.759 43.206 107.788 1.00 20.26 176 ILE A CA 1
ATOM 1319 C C . ILE A 1 176 ? 30.729 43.419 106.631 1.00 20.86 176 ILE A C 1
ATOM 1320 O O . ILE A 1 176 ? 30.505 44.292 105.803 1.00 20.59 176 ILE A O 1
ATOM 1325 N N . LYS A 1 177 ? 31.808 42.637 106.585 1.00 22.02 177 LYS A N 1
ATOM 1326 C CA . LYS A 1 177 ? 32.683 42.570 105.407 1.00 22.95 177 LYS A CA 1
ATOM 1327 C C . LYS A 1 177 ? 32.005 41.829 104.267 1.00 23.68 177 LYS A C 1
ATOM 1328 O O . LYS A 1 177 ? 31.380 40.794 104.468 1.00 23.24 177 LYS A O 1
ATOM 1334 N N . THR A 1 178 ? 32.159 42.355 103.061 1.00 25.17 178 THR A N 1
ATOM 1335 C CA . THR A 1 178 ? 31.809 41.622 101.853 1.00 26.39 178 THR A CA 1
ATOM 1336 C C . THR A 1 178 ? 32.897 41.784 100.796 1.00 27.16 178 THR A C 1
ATOM 1337 O O . THR A 1 178 ? 33.054 42.864 100.226 1.00 27.85 178 THR A O 1
ATOM 1341 N N . GLN A 1 179 ? 33.640 40.712 100.528 1.00 28.14 179 GLN A N 1
ATOM 1342 C CA . GLN A 1 179 ? 34.643 40.710 99.448 1.00 28.50 179 GLN A CA 1
ATOM 1343 C C . GLN A 1 179 ? 34.064 40.336 98.079 1.00 28.76 179 GLN A C 1
ATOM 1344 O O . GLN A 1 179 ? 34.746 40.497 97.055 1.00 28.78 179 GLN A O 1
ATOM 1350 N N . GLU A 1 180 ? 32.829 39.825 98.054 1.00 28.99 180 GLU A N 1
ATOM 1351 C CA . GLU A 1 180 ? 32.127 39.556 96.785 1.00 29.12 180 GLU A CA 1
ATOM 1352 C C . GLU A 1 180 ? 30.666 40.031 96.826 1.00 28.91 180 GLU A C 1
ATOM 1353 O O . GLU A 1 180 ? 29.907 39.660 97.722 1.00 29.22 180 GLU A O 1
ATOM 1359 N N . ARG A 1 181 ? 30.288 40.842 95.840 1.00 28.66 181 ARG A N 1
ATOM 1360 C CA . ARG A 1 181 ? 28.954 41.446 95.770 1.00 28.37 181 ARG A CA 1
ATOM 1361 C C . ARG A 1 181 ? 27.848 40.434 95.438 1.00 27.70 181 ARG A C 1
ATOM 1362 O O . ARG A 1 181 ? 27.897 39.762 94.401 1.00 27.89 181 ARG A O 1
ATOM 1370 N N . LEU A 1 182 ? 26.863 40.330 96.330 1.00 26.82 182 LEU A N 1
ATOM 1371 C CA . LEU A 1 182 ? 25.589 39.670 96.039 1.00 26.04 182 LEU A CA 1
ATOM 1372 C C . LEU A 1 182 ? 24.544 40.766 95.833 1.00 25.45 182 LEU A C 1
ATOM 1373 O O . LEU A 1 182 ? 24.831 41.943 96.061 1.00 25.65 182 LEU A O 1
ATOM 1378 N N . ASN A 1 183 ? 23.345 40.393 95.389 1.00 24.65 183 ASN A N 1
ATOM 1379 C CA . ASN A 1 183 ? 22.273 41.366 95.178 1.00 23.93 183 ASN A CA 1
ATOM 1380 C C . ASN A 1 183 ? 21.602 41.664 96.515 1.00 23.17 183 ASN A C 1
ATOM 1381 O O . ASN A 1 183 ? 20.805 40.868 97.018 1.00 22.82 183 ASN A O 1
ATOM 1386 N N . TRP A 1 184 ? 21.958 42.805 97.104 1.00 22.17 184 TRP A N 1
ATOM 1387 C CA . TRP A 1 184 ? 21.596 43.094 98.484 1.00 21.38 184 TRP A CA 1
ATOM 1388 C C . TRP A 1 184 ? 20.138 43.521 98.623 1.00 20.79 184 TRP A C 1
ATOM 1389 O O . TRP A 1 184 ? 19.491 43.191 99.606 1.00 19.97 184 TRP A O 1
ATOM 1400 N N . GLU A 1 185 ? 19.618 44.243 97.637 1.00 20.53 185 GLU A N 1
ATOM 1401 C CA . GLU A 1 185 ? 18.211 44.662 97.659 1.00 20.60 185 GLU A CA 1
ATOM 1402 C C . GLU A 1 185 ? 17.248 43.461 97.687 1.00 19.70 185 GLU A C 1
ATOM 1403 O O . GLU A 1 185 ? 16.225 43.486 98.375 1.00 19.11 185 GLU A O 1
ATOM 1409 N N . GLU A 1 186 ? 17.593 42.422 96.930 1.00 18.79 186 GLU A N 1
ATOM 1410 C CA . GLU A 1 186 ? 16.781 41.215 96.845 1.00 18.37 186 GLU A CA 1
ATOM 1411 C C . GLU A 1 186 ? 16.931 40.377 98.106 1.00 17.82 186 GLU A C 1
ATOM 1412 O O . GLU A 1 186 ? 15.955 39.809 98.591 1.00 17.47 186 GLU A O 1
ATOM 1418 N N . ILE A 1 187 ? 18.150 40.294 98.633 1.00 17.20 187 ILE A N 1
ATOM 1419 C CA . ILE A 1 187 ? 18.378 39.547 99.868 1.00 16.99 187 ILE A CA 1
ATOM 1420 C C . ILE A 1 187 ? 17.638 40.197 101.036 1.00 16.49 187 ILE A C 1
ATOM 1421 O O . ILE A 1 187 ? 17.159 39.513 101.926 1.00 16.27 187 ILE A O 1
ATOM 1426 N N . GLU A 1 188 ? 17.511 41.517 101.005 1.00 16.12 188 GLU A N 1
ATOM 1427 C CA . GLU A 1 188 ? 16.802 42.243 102.050 1.00 15.99 188 GLU A CA 1
ATOM 1428 C C . GLU A 1 188 ? 15.324 41.936 101.952 1.00 15.67 188 GLU A C 1
ATOM 1429 O O . GLU A 1 188 ? 14.643 41.829 102.963 1.00 14.55 188 GLU A O 1
ATOM 1435 N N . ARG A 1 189 ? 14.826 41.819 100.722 1.00 15.77 189 ARG A N 1
ATOM 1436 C CA . ARG A 1 189 ? 13.444 41.432 100.523 1.00 16.05 189 ARG A CA 1
ATOM 1437 C C . ARG A 1 189 ? 13.210 40.064 101.131 1.00 15.87 189 ARG A C 1
ATOM 1438 O O . ARG A 1 189 ? 12.279 39.891 101.905 1.00 15.15 189 ARG A O 1
ATOM 1446 N N . GLN A 1 190 ? 14.070 39.110 100.783 1.00 16.35 190 GLN A N 1
ATOM 1447 C CA . GLN A 1 190 ? 14.000 37.750 101.322 1.00 16.79 190 GLN A CA 1
ATOM 1448 C C . GLN A 1 190 ? 13.970 37.762 102.842 1.00 16.85 190 GLN A C 1
ATOM 1449 O O . GLN A 1 190 ? 13.116 37.117 103.447 1.00 16.85 190 GLN A O 1
ATOM 1455 N N . LEU A 1 191 ? 14.897 38.497 103.453 1.00 16.63 191 LEU A N 1
ATOM 1456 C CA . LEU A 1 191 ? 14.978 38.576 104.907 1.00 16.93 191 LEU A CA 1
ATOM 1457 C C . LEU A 1 191 ? 13.683 39.135 105.518 1.00 16.61 191 LEU A C 1
ATOM 1458 O O . LEU A 1 191 ? 13.201 38.627 106.528 1.00 15.77 191 LEU A O 1
ATOM 1463 N N . ASN A 1 192 ? 13.115 40.162 104.890 1.00 16.40 192 ASN A N 1
ATOM 1464 C CA . ASN A 1 192 ? 11.873 40.770 105.374 1.00 16.71 192 ASN A CA 1
ATOM 1465 C C . ASN A 1 192 ? 10.641 39.854 105.254 1.00 17.44 192 ASN A C 1
ATOM 1466 O O . ASN A 1 192 ? 9.782 39.853 106.133 1.00 17.16 192 ASN A O 1
ATOM 1471 N N . PHE A 1 193 ? 10.575 39.063 104.188 1.00 18.23 193 PHE A N 1
ATOM 1472 C CA . PHE A 1 193 ? 9.513 38.070 104.028 1.00 19.25 193 PHE A CA 1
ATOM 1473 C C . PHE A 1 193 ? 9.558 37.047 105.145 1.00 19.61 193 PHE A C 1
ATOM 1474 O O . PHE A 1 193 ? 8.524 36.675 105.680 1.00 19.98 193 PHE A O 1
ATOM 1482 N N . LEU A 1 194 ? 10.768 36.612 105.490 1.00 20.21 194 LEU A N 1
ATOM 1483 C CA . LEU A 1 194 ? 10.992 35.553 106.477 1.00 20.43 194 LEU A CA 1
ATOM 1484 C C . LEU A 1 194 ? 10.859 36.002 107.918 1.00 20.62 194 LEU A C 1
ATOM 1485 O O . LEU A 1 194 ? 10.451 35.221 108.778 1.00 20.99 194 LEU A O 1
ATOM 1490 N N . LEU A 1 195 ? 11.223 37.251 108.191 1.00 20.75 195 LEU A N 1
ATOM 1491 C CA . LEU A 1 195 ? 11.441 37.703 109.556 1.00 20.55 195 LEU A CA 1
ATOM 1492 C C . LEU A 1 195 ? 10.459 38.732 110.075 1.00 20.55 195 LEU A C 1
ATOM 1493 O O . LEU A 1 195 ? 10.266 38.838 111.280 1.00 20.44 195 LEU A O 1
ATOM 1498 N N . ARG A 1 196 ? 9.878 39.517 109.177 1.00 20.75 196 ARG A N 1
ATOM 1499 C CA . ARG A 1 196 ? 8.943 40.577 109.537 1.00 21.15 196 ARG A CA 1
ATOM 1500 C C . ARG A 1 196 ? 7.666 39.995 110.127 1.00 21.17 196 ARG A C 1
ATOM 1501 O O . ARG A 1 196 ? 7.051 39.138 109.520 1.00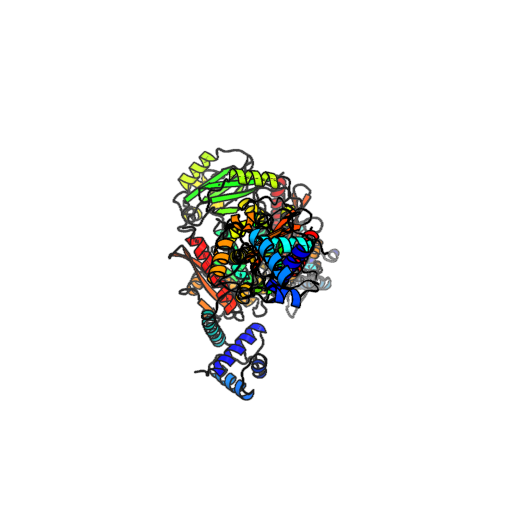 21.45 196 ARG A O 1
ATOM 1509 N N . GLY A 1 197 ? 7.270 40.456 111.307 1.00 21.38 197 GLY A N 1
ATOM 1510 C CA . GLY A 1 197 ? 6.118 39.888 111.996 1.00 21.59 197 GLY A CA 1
ATOM 1511 C C . GLY A 1 197 ? 6.476 38.759 112.953 1.00 21.36 197 GLY A C 1
ATOM 1512 O O . GLY A 1 197 ? 5.674 38.386 113.806 1.00 22.26 197 GLY A O 1
ATOM 1513 N N . ARG A 1 198 ? 7.686 38.224 112.823 1.00 20.59 198 ARG A N 1
ATOM 1514 C CA . ARG A 1 198 ? 8.183 37.182 113.713 1.00 19.69 198 ARG A CA 1
ATOM 1515 C C . ARG A 1 198 ? 8.940 37.843 114.835 1.00 19.19 198 ARG A C 1
ATOM 1516 O O . ARG A 1 198 ? 9.427 38.954 114.673 1.00 19.60 198 ARG A O 1
ATOM 1524 N N . THR A 1 199 ? 9.041 37.179 115.979 1.00 18.48 199 THR A N 1
ATOM 1525 C CA . THR A 1 199 ? 9.744 37.755 117.127 1.00 17.98 199 THR A CA 1
ATOM 1526 C C . THR A 1 199 ? 11.202 37.303 117.201 1.00 17.38 199 THR A C 1
ATOM 1527 O O . THR A 1 199 ? 11.580 36.339 116.576 1.00 17.21 199 THR A O 1
ATOM 1531 N N . VAL A 1 200 ? 12.018 38.041 117.946 1.00 17.43 200 VAL A N 1
ATOM 1532 C CA . VAL A 1 200 ? 13.411 37.682 118.166 1.00 17.25 200 VAL A CA 1
ATOM 1533 C C . VAL A 1 200 ? 13.446 36.345 118.909 1.00 16.80 200 VAL A C 1
ATOM 1534 O O . VAL A 1 200 ? 14.301 35.522 118.643 1.00 16.65 200 VAL A O 1
ATOM 1538 N N . GLY A 1 201 ? 12.494 36.133 119.812 1.00 16.81 201 GLY A N 1
ATOM 1539 C CA . GLY A 1 201 ? 12.358 34.867 120.540 1.00 16.49 201 GLY A CA 1
ATOM 1540 C C . GLY A 1 201 ? 12.136 33.676 119.626 1.00 16.17 201 GLY A C 1
ATOM 1541 O O . GLY A 1 201 ? 12.662 32.597 119.853 1.00 15.90 201 GLY A O 1
ATOM 1542 N N . GLU A 1 202 ? 11.369 33.872 118.567 1.00 16.16 202 GLU A N 1
ATOM 1543 C CA . GLU A 1 202 ? 11.170 32.819 117.583 1.00 16.31 202 GLU A CA 1
ATOM 1544 C C . GLU A 1 202 ? 12.455 32.454 116.842 1.00 16.17 202 GLU A C 1
ATOM 1545 O O . GLU A 1 202 ? 12.704 31.270 116.593 1.00 14.48 202 GLU A O 1
ATOM 1551 N N . VAL A 1 203 ? 13.255 33.469 116.493 1.00 16.42 203 VAL A N 1
ATOM 1552 C CA . VAL A 1 203 ? 14.561 33.258 115.850 1.00 17.04 203 VAL A CA 1
ATOM 1553 C C . VAL A 1 203 ? 15.524 32.492 116.787 1.00 17.69 203 VAL A C 1
ATOM 1554 O O . VAL A 1 203 ? 16.191 31.552 116.363 1.00 16.98 203 VAL A O 1
ATOM 1558 N N . LEU A 1 204 ? 15.574 32.891 118.056 1.00 18.92 204 LEU A N 1
ATOM 1559 C CA . LEU A 1 204 ? 16.472 32.268 119.046 1.00 20.32 204 LEU A CA 1
ATOM 1560 C C . LEU A 1 204 ? 16.135 30.793 119.290 1.00 20.56 204 LEU A C 1
ATOM 1561 O O . LEU A 1 204 ? 17.018 29.978 119.520 1.00 20.43 204 LEU A O 1
ATOM 1566 N N . MET A 1 205 ? 14.846 30.482 119.234 1.00 21.05 205 MET A N 1
ATOM 1567 C CA . MET A 1 205 ? 14.330 29.141 119.451 1.00 21.78 205 MET A CA 1
ATOM 1568 C C . MET A 1 205 ? 14.557 28.221 118.240 1.00 21.32 205 MET A C 1
ATOM 1569 O O . MET A 1 205 ? 14.482 27.004 118.362 1.00 21.66 205 MET A O 1
ATOM 1574 N N . GLY A 1 206 ? 14.844 28.801 117.082 1.00 20.93 206 GLY A N 1
ATOM 1575 C CA . GLY A 1 206 ? 15.120 28.038 115.874 1.00 20.97 206 GLY A CA 1
ATOM 1576 C C . GLY A 1 206 ? 13.890 27.712 115.039 1.00 20.98 206 GLY A C 1
ATOM 1577 O O . GLY A 1 206 ? 13.924 26.791 114.230 1.00 21.09 206 GLY A O 1
ATOM 1578 N N . LYS A 1 207 ? 12.796 28.439 115.244 1.00 21.34 207 LYS A N 1
ATOM 1579 C CA . LYS A 1 207 ? 11.537 28.186 114.522 1.00 21.81 207 LYS A CA 1
ATOM 1580 C C . LYS A 1 207 ? 11.601 28.546 113.041 1.00 22.12 207 LYS A C 1
ATOM 1581 O O . LYS A 1 207 ? 10.859 27.985 112.232 1.00 22.38 207 LYS A O 1
ATOM 1587 N N . ILE A 1 208 ? 12.473 29.482 112.690 1.00 22.41 208 ILE A N 1
ATOM 1588 C CA . ILE A 1 208 ? 12.590 29.943 111.309 1.00 23.05 208 ILE A CA 1
ATOM 1589 C C . ILE A 1 208 ? 13.635 29.104 110.573 1.00 23.51 208 ILE A C 1
ATOM 1590 O O . ILE A 1 208 ? 14.756 29.555 110.315 1.00 23.55 208 ILE A O 1
ATOM 1595 N N . GLU A 1 209 ? 13.232 27.878 110.237 1.00 23.98 209 GLU A N 1
ATOM 1596 C CA . GLU A 1 209 ? 14.117 26.862 109.658 1.00 24.36 209 GLU A CA 1
ATOM 1597 C C . GLU A 1 209 ? 14.769 27.326 108.347 1.00 24.41 209 GLU A C 1
ATOM 1598 O O . GLU A 1 209 ? 15.903 26.950 108.048 1.00 24.53 209 GLU A O 1
ATOM 1604 N N . SER A 1 210 ? 14.067 28.160 107.583 1.00 24.46 210 SER A N 1
ATOM 1605 C CA . SER A 1 210 ? 14.579 28.643 106.299 1.00 24.69 210 SER A CA 1
ATOM 1606 C C . SER A 1 210 ? 15.818 29.552 106.389 1.00 24.83 210 SER A C 1
ATOM 1607 O O . SER A 1 210 ? 16.425 29.849 105.365 1.00 24.79 210 SER A O 1
ATOM 1610 N N . LEU A 1 211 ? 16.198 30.000 107.589 1.00 25.22 211 LEU A N 1
ATOM 1611 C CA . LEU A 1 211 ? 17.417 30.809 107.739 1.00 25.40 211 LEU A CA 1
ATOM 1612 C C . LEU A 1 211 ? 18.741 30.044 107.492 1.00 25.75 211 LEU A C 1
ATOM 1613 O O . LEU A 1 211 ? 19.778 30.670 107.263 1.00 25.82 211 LEU A O 1
ATOM 1618 N N . LYS A 1 212 ? 18.716 28.709 107.512 1.00 26.05 212 LYS A N 1
ATOM 1619 C CA . LYS A 1 212 ? 19.937 27.917 107.294 1.00 25.84 212 LYS A CA 1
ATOM 1620 C C . LYS A 1 212 ? 20.159 27.508 105.825 1.00 25.85 212 LYS A C 1
ATOM 1621 O O . LYS A 1 212 ? 21.104 26.780 105.522 1.00 25.77 212 LYS A O 1
ATOM 1627 N N . GLY A 1 213 ? 19.320 28.014 104.919 1.00 25.86 213 GLY A N 1
ATOM 1628 C CA . GLY A 1 213 ? 19.358 27.638 103.512 1.00 25.75 213 GLY A CA 1
ATOM 1629 C C . GLY A 1 213 ? 20.510 28.204 102.694 1.00 25.76 213 GLY A C 1
ATOM 1630 O O . GLY A 1 213 ? 20.748 27.752 101.577 1.00 25.71 213 GLY A O 1
ATOM 1631 N N . SER A 1 214 ? 21.207 29.203 103.233 1.00 25.87 214 SER A N 1
ATOM 1632 C CA . SER A 1 214 ? 22.416 29.749 102.601 1.00 25.68 214 SER A CA 1
ATOM 1633 C C . SER A 1 214 ? 23.406 30.271 103.657 1.00 25.32 214 SER A C 1
ATOM 1634 O O . SER A 1 214 ? 23.072 30.381 104.836 1.00 25.05 214 SER A O 1
ATOM 1637 N N . GLY A 1 215 ? 24.622 30.588 103.216 1.00 24.87 215 GLY A N 1
ATOM 1638 C CA . GLY A 1 215 ? 25.686 31.000 104.116 1.00 24.40 215 GLY A CA 1
ATOM 1639 C C . GLY A 1 215 ? 25.461 32.374 104.717 1.00 23.86 215 GLY A C 1
ATOM 1640 O O . GLY A 1 215 ? 25.756 32.590 105.885 1.00 23.34 215 GLY A O 1
ATOM 1641 N N . PHE A 1 216 ? 24.951 33.301 103.909 1.00 23.49 216 PHE A N 1
ATOM 1642 C CA . PHE A 1 216 ? 24.664 34.651 104.378 1.00 23.34 216 PHE A CA 1
ATOM 1643 C C . PHE A 1 216 ? 23.479 34.660 105.339 1.00 23.25 216 PHE A C 1
ATOM 1644 O O . PHE A 1 216 ? 23.489 35.386 106.325 1.00 23.14 216 PHE A O 1
ATOM 1652 N N . LEU A 1 217 ? 22.471 33.846 105.043 1.00 23.43 217 LEU A N 1
ATOM 1653 C CA . LEU A 1 217 ? 21.288 33.728 105.888 1.00 23.56 217 LEU A CA 1
ATOM 1654 C C . LEU A 1 217 ? 21.640 33.128 107.254 1.00 23.57 217 LEU A C 1
ATOM 1655 O O . LEU A 1 217 ? 21.028 33.473 108.267 1.00 23.48 217 LEU A O 1
ATOM 1660 N N . ARG A 1 218 ? 22.640 32.252 107.276 1.00 23.50 218 ARG A N 1
ATOM 1661 C CA . ARG A 1 218 ? 23.161 31.676 108.521 1.00 23.40 218 ARG A CA 1
ATOM 1662 C C . ARG A 1 218 ? 23.862 32.746 109.355 1.00 23.05 218 ARG A C 1
ATOM 1663 O O . ARG A 1 218 ? 23.809 32.724 110.582 1.00 22.32 218 ARG A O 1
ATOM 1671 N N . LEU A 1 219 ? 24.544 33.661 108.673 1.00 23.02 219 LEU A N 1
ATOM 1672 C CA . LEU A 1 219 ? 25.200 34.787 109.329 1.00 23.18 219 LEU A CA 1
ATOM 1673 C C . LEU A 1 219 ? 24.155 35.629 110.035 1.00 23.07 219 LEU A C 1
ATOM 1674 O O . LEU A 1 219 ? 24.313 35.956 111.211 1.00 22.87 219 LEU A O 1
ATOM 1679 N N . ILE A 1 220 ? 23.081 35.958 109.320 1.00 23.28 220 ILE A N 1
ATOM 1680 C CA . ILE A 1 220 ? 22.002 36.780 109.880 1.00 23.77 220 ILE A CA 1
ATOM 1681 C C . ILE A 1 220 ? 21.371 36.125 111.106 1.00 23.48 220 ILE A C 1
ATOM 1682 O O . ILE A 1 220 ? 21.090 36.810 112.086 1.00 23.40 220 ILE A O 1
ATOM 1687 N N . GLU A 1 221 ? 21.165 34.809 111.056 1.00 23.66 221 GLU A N 1
ATOM 1688 C CA . GLU A 1 221 ? 20.572 34.071 112.180 1.00 23.84 221 GLU A CA 1
ATOM 1689 C C . GLU A 1 221 ? 21.459 34.144 113.419 1.00 24.20 221 GLU A C 1
ATOM 1690 O O . GLU A 1 221 ? 20.949 34.235 114.535 1.00 24.43 221 GLU A O 1
ATOM 1696 N N . SER A 1 222 ? 22.778 34.094 113.241 1.00 24.38 222 SER A N 1
ATOM 1697 C CA . SER A 1 222 ? 23.696 34.213 114.384 1.00 24.67 222 SER A CA 1
ATOM 1698 C C . SER A 1 222 ? 23.779 35.639 114.940 1.00 24.69 222 SER A C 1
ATOM 1699 O O . SER A 1 222 ? 24.018 35.817 116.138 1.00 24.63 222 SER A O 1
ATOM 1702 N N . LEU A 1 223 ? 23.572 36.650 114.090 1.00 24.55 223 LEU A N 1
ATOM 1703 C CA . LEU A 1 223 ? 23.604 38.045 114.542 1.00 24.94 223 LEU A CA 1
ATOM 1704 C C . LEU A 1 223 ? 22.361 38.401 115.352 1.00 25.27 223 LEU A C 1
ATOM 1705 O O . LEU A 1 223 ? 22.464 39.043 116.387 1.00 24.83 223 LEU A O 1
ATOM 1710 N N . ILE A 1 224 ? 21.196 37.982 114.872 1.00 26.16 224 ILE A N 1
ATOM 1711 C CA . ILE A 1 224 ? 19.939 38.177 115.590 1.00 27.14 224 ILE A CA 1
ATOM 1712 C C . ILE A 1 224 ? 19.927 37.313 116.841 1.00 28.39 224 ILE A C 1
ATOM 1713 O O . ILE A 1 224 ? 19.575 37.776 117.934 1.00 28.62 224 ILE A O 1
ATOM 1718 N N . GLY A 1 225 ? 20.324 36.055 116.666 1.00 29.66 225 GLY A N 1
ATOM 1719 C CA . GLY A 1 225 ? 20.387 35.098 117.753 1.00 30.65 225 GLY A CA 1
ATOM 1720 C C . GLY A 1 225 ? 21.691 35.159 118.532 1.00 31.52 225 GLY A C 1
ATOM 1721 O O . GLY A 1 225 ? 22.066 34.176 119.167 1.00 31.80 225 GLY A O 1
ATOM 1722 N N . GLU A 1 226 ? 22.379 36.304 118.494 1.00 32.57 226 GLU A N 1
ATOM 1723 C CA . GLU A 1 226 ? 23.609 36.491 119.259 1.00 33.20 226 GLU A CA 1
ATOM 1724 C C . GLU A 1 226 ? 23.288 36.237 120.728 1.00 32.95 226 GLU A C 1
ATOM 1725 O O . GLU A 1 226 ? 22.261 36.697 121.225 1.00 33.07 226 GLU A O 1
ATOM 1731 N N . THR A 1 227 ? 24.139 35.471 121.405 1.00 32.76 227 THR A N 1
ATOM 1732 C CA . THR A 1 227 ? 24.008 35.291 122.844 1.00 32.27 227 THR A CA 1
ATOM 1733 C C . THR A 1 227 ? 24.028 36.641 123.560 1.00 32.69 227 THR A C 1
ATOM 1734 O O . THR A 1 227 ? 25.059 37.334 123.572 1.00 33.38 227 THR A O 1
ATOM 1738 N N . VAL A 1 228 ? 22.872 37.012 124.113 1.00 32.25 228 VAL A N 1
ATOM 1739 C CA . VAL A 1 228 ? 22.733 38.172 124.991 1.00 32.10 228 VAL A CA 1
ATOM 1740 C C . VAL A 1 228 ? 22.182 37.691 126.331 1.00 31.06 228 VAL A C 1
ATOM 1741 O O . VAL A 1 228 ? 21.106 37.080 126.395 1.00 29.92 228 VAL A O 1
ATOM 1745 N N . GLU A 1 229 ? 22.921 37.993 127.395 1.00 30.31 229 GLU A N 1
ATOM 1746 C CA . GLU A 1 229 ? 22.492 37.702 128.745 1.00 29.55 229 GLU A CA 1
ATOM 1747 C C . GLU A 1 229 ? 21.117 38.379 128.959 1.00 28.21 229 GLU A C 1
ATOM 1748 O O . GLU A 1 229 ? 20.778 39.369 128.292 1.00 27.22 229 GLU A O 1
ATOM 1754 N N . ARG A 1 230 ? 20.297 37.814 129.834 1.00 26.62 230 ARG A N 1
ATOM 1755 C CA . ARG A 1 230 ? 18.974 38.383 130.078 1.00 25.57 230 ARG A CA 1
ATOM 1756 C C . ARG A 1 230 ? 19.106 39.695 130.862 1.00 23.83 230 ARG A C 1
ATOM 1757 O O . ARG A 1 230 ? 18.271 40.567 130.743 1.00 22.41 230 ARG A O 1
ATOM 1765 N N . TYR A 1 231 ? 20.161 39.808 131.654 1.00 22.83 231 TYR A N 1
ATOM 1766 C CA . TYR A 1 231 ? 20.442 41.014 132.420 1.00 23.27 231 TYR A CA 1
ATOM 1767 C C . TYR A 1 231 ? 21.745 41.625 131.973 1.00 23.35 231 TYR A C 1
ATOM 1768 O O . TYR A 1 231 ? 22.705 40.910 131.771 1.00 23.74 231 TYR A O 1
ATOM 1777 N N . LEU A 1 232 ? 21.754 42.946 131.818 1.00 24.29 232 LEU A N 1
ATOM 1778 C CA . LEU A 1 232 ? 22.977 43.741 131.692 1.00 24.87 232 LEU A CA 1
ATOM 1779 C C . LEU A 1 232 ? 23.476 44.094 133.088 1.00 25.20 232 LEU A C 1
ATOM 1780 O O . LEU A 1 232 ? 22.720 44.667 133.876 1.00 26.55 232 LEU A O 1
ATOM 1785 N N . ASP A 1 233 ? 24.730 43.788 133.394 1.00 24.63 233 ASP A N 1
ATOM 1786 C CA . ASP A 1 233 ? 25.299 44.114 134.701 1.00 24.87 233 ASP A CA 1
ATOM 1787 C C . ASP A 1 233 ? 26.375 45.200 134.592 1.00 23.77 233 ASP A C 1
ATOM 1788 O O . ASP A 1 233 ? 27.017 45.353 133.569 1.00 23.65 233 ASP A O 1
ATOM 1793 N N . ALA A 1 234 ? 26.569 45.944 135.663 1.00 22.51 234 ALA A N 1
ATOM 1794 C CA . ALA A 1 234 ? 27.638 46.948 135.712 1.00 21.92 234 ALA A CA 1
ATOM 1795 C C . ALA A 1 234 ? 28.013 47.241 137.163 1.00 20.73 234 ALA A C 1
ATOM 1796 O O . ALA A 1 234 ? 27.188 47.087 138.048 1.00 21.04 234 ALA A O 1
ATOM 1798 N N . GLY A 1 235 ? 29.235 47.695 137.401 1.00 20.10 235 GLY A N 1
ATOM 1799 C CA . GLY A 1 235 ? 29.682 48.066 138.733 1.00 19.71 235 GLY A CA 1
ATOM 1800 C C . GLY A 1 235 ? 30.171 46.947 139.663 1.00 19.74 235 GLY A C 1
ATOM 1801 O O . GLY A 1 235 ? 30.266 47.139 140.885 1.00 19.19 235 GLY A O 1
ATOM 1802 N N . LEU A 1 236 ? 30.492 45.779 139.128 1.00 19.52 236 LEU A N 1
ATOM 1803 C CA . LEU A 1 236 ? 31.047 44.708 139.982 1.00 19.87 236 LEU A CA 1
ATOM 1804 C C . LEU A 1 236 ? 32.267 45.189 140.778 1.00 19.83 236 LEU A C 1
ATOM 1805 O O . LEU A 1 236 ? 32.442 44.849 141.957 1.00 19.71 236 LEU A O 1
ATOM 1810 N N . GLU A 1 237 ? 33.066 46.016 140.125 1.00 19.57 237 GLU A N 1
ATOM 1811 C CA . GLU A 1 237 ? 34.239 46.649 140.700 1.00 20.56 237 GLU A CA 1
ATOM 1812 C C . GLU A 1 237 ? 33.953 47.466 141.957 1.00 20.05 237 GLU A C 1
ATOM 1813 O O . GLU A 1 237 ? 34.783 47.489 142.872 1.00 18.87 237 GLU A O 1
ATOM 1819 N N . ASN A 1 238 ? 32.787 48.120 142.009 1.00 19.41 238 ASN A N 1
ATOM 1820 C CA . ASN A 1 238 ? 32.392 48.897 143.189 1.00 19.21 238 ASN A CA 1
ATOM 1821 C C . ASN A 1 238 ? 32.253 48.027 144.431 1.00 19.61 238 ASN A C 1
ATOM 1822 O O . ASN A 1 238 ? 32.620 48.432 145.515 1.00 19.63 238 ASN A O 1
ATOM 1827 N N . LEU A 1 239 ? 31.708 46.830 144.281 1.00 19.97 239 LEU A N 1
ATOM 1828 C CA . LEU A 1 239 ? 31.553 45.928 145.421 1.00 20.12 239 LEU A CA 1
ATOM 1829 C C . LEU A 1 239 ? 32.890 45.512 146.025 1.00 20.65 239 LEU A C 1
ATOM 1830 O O . LEU A 1 239 ? 32.995 45.346 147.246 1.00 19.55 239 LEU A O 1
ATOM 1835 N N . LEU A 1 240 ? 33.908 45.375 145.174 1.00 21.91 240 LEU A N 1
ATOM 1836 C CA . LEU A 1 240 ? 35.261 45.030 145.618 1.00 23.18 240 LEU A CA 1
ATOM 1837 C C . LEU A 1 240 ? 36.011 46.164 146.323 1.00 24.29 240 LEU A C 1
ATOM 1838 O O . LEU A 1 240 ? 36.962 45.910 147.061 1.00 24.21 240 LEU A O 1
ATOM 1843 N N . LYS A 1 241 ? 35.629 47.411 146.075 1.00 25.33 241 LYS A N 1
ATOM 1844 C CA . LYS A 1 241 ? 36.279 48.548 146.740 1.00 26.99 241 LYS A CA 1
ATOM 1845 C C . LYS A 1 241 ? 35.671 48.834 148.104 1.00 27.09 241 LYS A C 1
ATOM 1846 O O . LYS A 1 241 ? 36.244 49.566 148.901 1.00 27.54 241 LYS A O 1
ATOM 1852 N N . ASP A 1 242 ? 34.512 48.252 148.361 1.00 27.59 242 ASP A N 1
ATOM 1853 C CA . ASP A 1 242 ? 33.771 48.480 149.596 1.00 28.20 242 ASP A CA 1
ATOM 1854 C C . ASP A 1 242 ? 34.229 47.593 150.775 1.00 28.02 242 ASP A C 1
ATOM 1855 O O . ASP A 1 242 ? 33.958 46.384 150.822 1.00 27.10 242 ASP A O 1
ATOM 1860 N N . GLU A 1 243 ? 34.867 48.231 151.756 1.00 28.42 243 GLU A N 1
ATOM 1861 C CA . GLU A 1 243 ? 35.520 47.541 152.864 1.00 28.72 243 GLU A CA 1
ATOM 1862 C C . GLU A 1 243 ? 34.557 46.788 153.763 1.00 27.95 243 GLU A C 1
ATOM 1863 O O . GLU A 1 243 ? 34.968 45.911 154.504 1.00 27.87 243 GLU A O 1
ATOM 1869 N N . THR A 1 244 ? 33.278 47.136 153.696 1.00 27.62 244 THR A N 1
ATOM 1870 C CA . THR A 1 244 ? 32.252 46.465 154.482 1.00 27.13 244 THR A CA 1
ATOM 1871 C C . THR A 1 244 ? 31.809 45.123 153.905 1.00 25.90 244 THR A C 1
ATOM 1872 O O . THR A 1 244 ? 31.048 44.416 154.554 1.00 26.14 244 THR A O 1
ATOM 1876 N N . LEU A 1 245 ? 32.278 44.761 152.707 1.00 23.65 245 LEU A N 1
ATOM 1877 C CA . LEU A 1 245 ? 31.867 43.521 152.055 1.00 22.22 245 LEU A CA 1
ATOM 1878 C C . LEU A 1 245 ? 33.047 42.562 151.986 1.00 21.61 245 LEU A C 1
ATOM 1879 O O . LEU A 1 245 ? 34.203 42.987 151.820 1.00 22.16 245 LEU A O 1
ATOM 1884 N N . THR A 1 246 ? 32.777 41.269 152.130 1.00 20.37 246 THR A N 1
ATOM 1885 C CA . THR A 1 246 ? 33.825 40.259 152.028 1.00 19.60 246 THR A CA 1
ATOM 1886 C C . THR A 1 246 ? 33.730 39.568 150.677 1.00 18.89 246 THR A C 1
ATOM 1887 O O . THR A 1 246 ? 32.746 39.716 149.964 1.00 18.80 246 THR A O 1
ATOM 1891 N N . LEU A 1 247 ? 34.756 38.799 150.372 1.00 19.08 247 LEU A N 1
ATOM 1892 C CA . LEU A 1 247 ? 34.822 37.955 149.188 1.00 19.51 247 LEU A CA 1
ATOM 1893 C C . LEU A 1 247 ? 33.635 37.006 149.140 1.00 19.31 247 LEU A C 1
ATOM 1894 O O . LEU A 1 247 ? 33.014 36.844 148.095 1.00 18.66 247 LEU A O 1
ATOM 1899 N N . GLU A 1 248 ? 33.317 36.388 150.271 1.00 19.01 248 GLU A N 1
ATOM 1900 C CA . GLU A 1 248 ? 32.160 35.493 150.342 1.00 19.44 248 GLU A CA 1
ATOM 1901 C C . GLU A 1 248 ? 30.828 36.215 150.104 1.00 18.35 248 GLU A C 1
ATOM 1902 O O . GLU A 1 248 ? 29.976 35.687 149.412 1.00 17.38 248 GLU A O 1
ATOM 1908 N N . ASP A 1 249 ? 30.636 37.411 150.655 1.00 17.88 249 ASP A N 1
ATOM 1909 C CA . ASP A 1 249 ? 29.427 38.169 150.363 1.00 18.06 249 ASP A CA 1
ATOM 1910 C C . ASP A 1 249 ? 29.270 38.322 148.853 1.00 17.39 249 ASP A C 1
ATOM 1911 O O . ASP A 1 249 ? 28.180 38.123 148.319 1.00 16.67 249 ASP A O 1
ATOM 1916 N N . ILE A 1 250 ? 30.363 38.667 148.182 1.00 16.48 250 ILE A N 1
ATOM 1917 C CA . ILE A 1 250 ? 30.324 38.957 146.762 1.00 16.70 250 ILE A CA 1
ATOM 1918 C C . ILE A 1 250 ? 30.067 37.710 145.907 1.00 15.98 250 ILE A C 1
ATOM 1919 O O . ILE A 1 250 ? 29.236 37.751 144.993 1.00 16.06 250 ILE A O 1
ATOM 1924 N N . ARG A 1 251 ? 30.757 36.624 146.206 1.00 15.64 251 ARG A N 1
ATOM 1925 C CA . ARG A 1 251 ? 30.473 35.335 145.577 1.00 16.07 251 ARG A CA 1
ATOM 1926 C C . ARG A 1 251 ? 29.004 34.968 145.799 1.00 16.08 251 ARG A C 1
ATOM 1927 O O . ARG A 1 251 ? 28.337 34.534 144.880 1.00 16.03 251 ARG A O 1
ATOM 1935 N N . ASN A 1 252 ? 28.498 35.171 147.012 1.00 16.31 252 ASN A N 1
ATOM 1936 C CA . ASN A 1 252 ? 27.093 34.841 147.308 1.00 16.79 252 ASN A CA 1
ATOM 1937 C C . ASN A 1 252 ? 26.150 35.636 146.427 1.00 16.53 252 ASN A C 1
ATOM 1938 O O . ASN A 1 252 ? 25.180 35.104 145.931 1.00 16.89 252 ASN A O 1
ATOM 1943 N N . LEU A 1 253 ? 26.446 36.905 146.218 1.00 16.93 253 LEU A N 1
ATOM 1944 C CA . LEU A 1 253 ? 25.591 37.750 145.410 1.00 17.95 253 LEU A CA 1
ATOM 1945 C C . LEU A 1 253 ? 25.570 37.257 143.964 1.00 18.34 253 LEU A C 1
ATOM 1946 O O . LEU A 1 253 ? 24.500 37.108 143.370 1.00 17.85 253 LEU A O 1
ATOM 1951 N N . LEU A 1 254 ? 26.757 37.001 143.415 1.00 17.95 254 LEU A N 1
ATOM 1952 C CA . LEU A 1 254 ? 26.884 36.624 142.015 1.00 19.08 254 LEU A CA 1
ATOM 1953 C C . LEU A 1 254 ? 26.156 35.307 141.770 1.00 18.80 254 LEU A C 1
ATOM 1954 O O . LEU A 1 254 ? 25.549 35.133 140.745 1.00 18.63 254 LEU A O 1
ATOM 1959 N N . GLU A 1 255 ? 26.183 34.415 142.748 1.00 18.81 255 GLU A N 1
ATOM 1960 C CA . GLU A 1 255 ? 25.399 33.194 142.681 1.00 19.93 255 GLU A CA 1
ATOM 1961 C C . GLU A 1 255 ? 23.863 33.418 142.737 1.00 19.48 255 GLU A C 1
ATOM 1962 O O . GLU A 1 255 ? 23.137 32.867 141.922 1.00 18.34 255 GLU A O 1
ATOM 1968 N N . GLU A 1 256 ? 23.375 34.236 143.665 1.00 19.75 256 GLU A N 1
ATOM 1969 C CA . GLU A 1 256 ? 21.931 34.327 143.935 1.00 20.86 256 GLU A CA 1
ATOM 1970 C C . GLU A 1 256 ? 21.177 35.129 142.885 1.00 21.52 256 GLU A C 1
ATOM 1971 O O . GLU A 1 256 ? 20.010 34.904 142.614 1.00 21.69 256 GLU A O 1
ATOM 1977 N N . VAL A 1 257 ? 21.888 36.081 142.322 1.00 21.55 257 VAL A N 1
ATOM 1978 C CA . VAL A 1 257 ? 21.435 36.938 141.262 1.00 22.64 257 VAL A CA 1
ATOM 1979 C C . VAL A 1 257 ? 21.045 36.191 139.960 1.00 22.88 257 VAL A C 1
ATOM 1980 O O . VAL A 1 257 ? 20.315 36.744 139.134 1.00 23.12 257 VAL A O 1
ATOM 1984 N N . LYS A 1 258 ? 21.544 34.966 139.780 1.00 22.60 258 LYS A N 1
ATOM 1985 C CA . LYS A 1 258 ? 21.142 34.104 138.664 1.00 23.08 258 LYS A CA 1
ATOM 1986 C C . LYS A 1 258 ? 19.760 33.468 138.858 1.00 22.62 258 LYS A C 1
ATOM 1987 O O . LYS A 1 258 ? 19.192 32.922 137.912 1.00 21.73 258 LYS A O 1
ATOM 1993 N N . ASP A 1 259 ? 19.263 33.470 140.095 1.00 22.19 259 ASP A N 1
ATOM 1994 C CA . ASP A 1 259 ? 17.955 32.906 140.427 1.00 21.95 259 ASP A CA 1
ATOM 1995 C C . ASP A 1 259 ? 16.866 33.939 140.091 1.00 21.76 259 ASP A C 1
ATOM 1996 O O . ASP A 1 259 ? 16.594 34.843 140.894 1.00 20.53 259 ASP A O 1
ATOM 2001 N N . GLN A 1 260 ? 16.262 33.822 138.901 1.00 21.68 260 GLN A N 1
ATOM 2002 C CA . GLN A 1 260 ? 15.279 34.814 138.453 1.00 22.18 260 GLN A CA 1
ATOM 2003 C C . GLN A 1 260 ? 14.015 34.870 139.312 1.00 21.44 260 GLN A C 1
ATOM 2004 O O . GLN A 1 260 ? 13.499 35.943 139.568 1.00 21.54 260 GLN A O 1
ATOM 2010 N N . LYS A 1 261 ? 13.542 33.720 139.746 1.00 21.11 261 LYS A N 1
ATOM 2011 C CA . LYS A 1 261 ? 12.414 33.623 140.664 1.00 21.65 261 LYS A CA 1
ATOM 2012 C C . LYS A 1 261 ? 12.681 34.418 141.949 1.00 20.81 261 LYS A C 1
ATOM 2013 O O . LYS A 1 261 ? 11.822 35.140 142.416 1.00 20.81 261 LYS A O 1
ATOM 2019 N N . PHE A 1 262 ? 13.880 34.278 142.509 1.00 19.76 262 PHE A N 1
ATOM 2020 C CA . PHE A 1 262 ? 14.302 35.089 143.638 1.00 19.25 262 PHE A CA 1
ATOM 2021 C C . PHE A 1 262 ? 14.364 36.584 143.295 1.00 18.96 262 PHE A C 1
ATOM 2022 O O . PHE A 1 262 ? 13.840 37.406 144.038 1.00 18.77 262 PHE A O 1
ATOM 2030 N N . LEU A 1 263 ? 14.980 36.956 142.179 1.00 19.00 263 LEU A N 1
ATOM 2031 C CA . LEU A 1 263 ? 15.022 38.373 141.798 1.00 19.36 263 LEU A CA 1
ATOM 2032 C C . LEU A 1 263 ? 13.628 38.959 141.663 1.00 19.92 263 LEU A C 1
ATOM 2033 O O . LEU A 1 263 ? 13.386 40.106 142.062 1.00 19.47 263 LEU A O 1
ATOM 2038 N N . GLU A 1 264 ? 12.713 38.183 141.087 1.00 20.17 264 GLU A N 1
ATOM 2039 C CA . GLU A 1 264 ? 11.346 38.645 140.877 1.00 21.00 264 GLU A CA 1
ATOM 2040 C C . GLU A 1 264 ? 10.620 38.869 142.207 1.00 20.69 264 GLU A C 1
ATOM 2041 O O . GLU A 1 264 ? 9.787 39.772 142.302 1.00 21.22 264 GLU A O 1
ATOM 2047 N N . SER A 1 265 ? 10.934 38.052 143.216 1.00 19.35 265 SER A N 1
ATOM 2048 C CA . SER A 1 265 ? 10.323 38.160 144.544 1.00 18.88 265 SER A CA 1
ATOM 2049 C C . SER A 1 265 ? 10.763 39.423 145.291 1.00 19.55 265 SER A C 1
ATOM 2050 O O . SER A 1 265 ? 10.082 39.857 146.203 1.00 19.05 265 SER A O 1
ATOM 2053 N N . LEU A 1 266 ? 11.907 39.983 144.911 1.00 20.11 266 LEU A N 1
ATOM 2054 C CA . LEU A 1 266 ? 12.411 41.215 145.505 1.00 21.42 266 LEU A CA 1
ATOM 2055 C C . LEU A 1 266 ? 11.582 42.436 145.129 1.00 22.78 266 LEU A C 1
ATOM 2056 O O . LEU A 1 266 ? 11.427 43.376 145.924 1.00 22.00 266 LEU A O 1
ATOM 2061 N N . VAL A 1 267 ? 11.048 42.420 143.916 1.00 24.27 267 VAL A N 1
ATOM 2062 C CA . VAL A 1 267 ? 10.465 43.618 143.354 1.00 25.77 267 VAL A CA 1
ATOM 2063 C C . VAL A 1 267 ? 9.013 43.767 143.836 1.00 26.19 267 VAL A C 1
ATOM 2064 O O . VAL A 1 267 ? 8.234 42.819 143.813 1.00 26.92 267 VAL A O 1
ATOM 2068 N N . GLY A 1 268 ? 8.690 44.951 144.346 1.00 26.40 268 GLY A N 1
ATOM 2069 C CA . GLY A 1 268 ? 7.376 45.264 144.865 1.00 26.55 268 GLY A CA 1
ATOM 2070 C C . GLY A 1 268 ? 6.597 46.200 143.939 1.00 27.24 268 GLY A C 1
ATOM 2071 O O . GLY A 1 268 ? 6.782 46.181 142.721 1.00 26.73 268 GLY A O 1
ATOM 2072 N N . GLU A 1 269 ? 5.706 46.994 144.537 1.00 28.01 269 GLU A N 1
ATOM 2073 C CA . GLU A 1 269 ? 4.920 48.017 143.830 1.00 28.36 269 GLU A CA 1
ATOM 2074 C C . GLU A 1 269 ? 5.647 49.356 143.891 1.00 27.18 269 GLU A C 1
ATOM 2075 O O . GLU A 1 269 ? 5.741 49.974 144.952 1.00 27.71 269 GLU A O 1
ATOM 2081 N N . GLY A 1 270 ? 6.133 49.813 142.750 1.00 26.08 270 GLY A N 1
ATOM 2082 C CA . GLY A 1 270 ? 6.963 51.002 142.687 1.00 25.00 270 GLY A CA 1
ATOM 2083 C C . GLY A 1 270 ? 8.361 50.732 143.193 1.00 24.14 270 GLY A C 1
ATOM 2084 O O . GLY A 1 270 ? 8.786 49.588 143.340 1.00 24.03 270 GLY A O 1
ATOM 2085 N N . ILE A 1 271 ? 9.086 51.794 143.477 1.00 23.03 271 ILE A N 1
ATOM 2086 C CA . ILE A 1 271 ? 10.452 51.677 143.926 1.00 23.38 271 ILE A CA 1
ATOM 2087 C C . ILE A 1 271 ? 10.493 51.334 145.423 1.00 22.93 271 ILE A C 1
ATOM 2088 O O . ILE A 1 271 ? 9.829 51.982 146.216 1.00 23.07 271 ILE A O 1
ATOM 2093 N N . THR A 1 272 ? 11.238 50.290 145.781 1.00 22.29 272 THR A N 1
ATOM 2094 C CA . THR A 1 272 ? 11.453 49.910 147.182 1.00 22.23 272 THR A CA 1
ATOM 2095 C C . THR A 1 272 ? 12.913 49.592 147.447 1.00 21.24 272 THR A C 1
ATOM 2096 O O . THR A 1 272 ? 13.719 49.384 146.518 1.00 21.23 272 THR A O 1
ATOM 2100 N N . VAL A 1 273 ? 13.251 49.531 148.728 1.00 20.07 273 VAL A N 1
ATOM 2101 C CA . VAL A 1 273 ? 14.523 48.977 149.159 1.00 19.44 273 VAL A CA 1
ATOM 2102 C C . VAL A 1 273 ? 14.282 47.802 150.101 1.00 18.74 273 VAL A C 1
ATOM 2103 O O . VAL A 1 273 ? 13.337 47.806 150.864 1.00 19.76 273 VAL A O 1
ATOM 2107 N N . ARG A 1 274 ? 15.097 46.773 149.981 1.00 18.07 274 ARG A N 1
ATOM 2108 C CA . ARG A 1 274 ? 15.118 45.658 150.924 1.00 18.81 274 ARG A CA 1
ATOM 2109 C C . ARG A 1 274 ? 16.505 45.671 151.571 1.00 18.09 274 ARG A C 1
ATOM 2110 O O . ARG A 1 274 ? 17.505 45.573 150.874 1.00 18.01 274 ARG A O 1
ATOM 2118 N N . ILE A 1 275 ? 16.532 45.841 152.889 1.00 17.65 275 ILE A N 1
ATOM 2119 C CA . ILE A 1 275 ? 17.758 45.979 153.664 1.00 17.61 275 ILE A CA 1
ATOM 2120 C C . ILE A 1 275 ? 17.997 44.707 154.462 1.00 17.57 275 ILE A C 1
ATOM 2121 O O . ILE A 1 275 ? 17.126 44.255 155.202 1.00 17.04 275 ILE A O 1
ATOM 2126 N N . GLY A 1 276 ? 19.181 44.130 154.302 1.00 17.80 276 GLY A N 1
ATOM 2127 C CA . GLY A 1 276 ? 19.612 42.982 155.091 1.00 18.82 276 GLY A CA 1
ATOM 2128 C C . GLY A 1 276 ? 18.640 41.811 155.124 1.00 19.27 276 GLY A C 1
ATOM 2129 O O . GLY A 1 276 ? 18.367 41.173 154.110 1.00 19.42 276 GLY A O 1
ATOM 2130 N N . ARG A 1 277 ? 18.091 41.534 156.297 1.00 19.99 277 ARG A N 1
ATOM 2131 C CA . ARG A 1 277 ? 17.138 40.444 156.446 1.00 20.61 277 ARG A CA 1
ATOM 2132 C C . ARG A 1 277 ? 15.882 40.563 155.563 1.00 19.56 277 ARG A C 1
ATOM 2133 O O . ARG A 1 277 ? 15.220 39.563 155.286 1.00 18.96 277 ARG A O 1
ATOM 2141 N N . GLU A 1 278 ? 15.553 41.777 155.134 1.00 19.11 278 GLU A N 1
ATOM 2142 C CA . GLU A 1 278 ? 14.387 42.001 154.271 1.00 18.81 278 GLU A CA 1
ATOM 2143 C C . GLU A 1 278 ? 14.548 41.314 152.898 1.00 18.22 278 GLU A C 1
ATOM 2144 O O . GLU A 1 278 ? 13.559 40.997 152.248 1.00 18.10 278 GLU A O 1
ATOM 2150 N N . ILE A 1 279 ? 15.787 41.038 152.498 1.00 17.98 279 ILE A N 1
ATOM 2151 C CA . ILE A 1 279 ? 16.083 40.422 151.203 1.00 18.04 279 ILE A CA 1
ATOM 2152 C C . ILE A 1 279 ? 15.544 38.982 151.109 1.00 17.37 279 ILE A C 1
ATOM 2153 O O . ILE A 1 279 ? 15.006 38.579 150.091 1.00 16.18 279 ILE A O 1
ATOM 2158 N N . GLY A 1 280 ? 15.674 38.236 152.190 1.00 17.76 280 GLY A N 1
ATOM 2159 C CA . GLY A 1 280 ? 15.086 36.918 152.292 1.00 17.93 280 GLY A CA 1
ATOM 2160 C C . GLY A 1 280 ? 16.061 35.774 152.222 1.00 18.18 280 GLY A C 1
ATOM 2161 O O . GLY A 1 280 ? 15.629 34.629 152.302 1.00 18.97 280 GLY A O 1
ATOM 2162 N N . ARG A 1 281 ? 17.356 36.052 152.075 1.00 18.42 281 ARG A N 1
ATOM 2163 C CA . ARG A 1 281 ? 18.367 34.977 152.082 1.00 18.93 281 ARG A CA 1
ATOM 2164 C C . ARG A 1 281 ? 19.537 35.419 152.923 1.00 19.29 281 ARG A C 1
ATOM 2165 O O . ARG A 1 281 ? 20.113 36.496 152.671 1.00 18.27 281 ARG A O 1
ATOM 2173 N N . LYS A 1 282 ? 19.864 34.617 153.934 1.00 19.67 282 LYS A N 1
ATOM 2174 C CA . LYS A 1 282 ? 20.927 34.947 154.891 1.00 20.99 282 LYS A CA 1
ATOM 2175 C C . LYS A 1 282 ? 22.275 35.259 154.209 1.00 20.46 282 LYS A C 1
ATOM 2176 O O . LYS A 1 282 ? 23.016 36.096 154.669 1.00 20.99 282 LYS A O 1
ATOM 2182 N N . LYS A 1 283 ? 22.576 34.585 153.114 1.00 20.32 283 LYS A N 1
ATOM 2183 C CA . LYS A 1 283 ? 23.839 34.792 152.405 1.00 20.75 283 LYS A CA 1
ATOM 2184 C C . LYS A 1 283 ? 24.005 36.219 151.872 1.00 19.82 283 LYS A C 1
ATOM 2185 O O . LYS A 1 283 ? 25.119 36.661 151.618 1.00 18.75 283 LYS A O 1
ATOM 2191 N N . LEU A 1 284 ? 22.888 36.926 151.725 1.00 19.10 284 LEU A N 1
ATOM 2192 C CA . LEU A 1 284 ? 22.873 38.287 151.231 1.00 18.79 284 LEU A CA 1
ATOM 2193 C C . LEU A 1 284 ? 22.568 39.342 152.317 1.00 18.97 284 LEU A C 1
ATOM 2194 O O . LEU A 1 284 ? 22.288 40.495 152.000 1.00 18.02 284 LEU A O 1
ATOM 2199 N N . GLU A 1 285 ? 22.724 38.968 153.582 1.00 19.71 285 GLU A N 1
ATOM 2200 C CA . GLU A 1 285 ? 22.389 39.836 154.732 1.00 21.00 285 GLU A CA 1
ATOM 2201 C C . GLU A 1 285 ? 23.178 41.129 154.811 1.00 19.57 285 GLU A C 1
ATOM 2202 O O . GLU A 1 285 ? 22.727 42.067 155.458 1.00 18.72 285 GLU A O 1
ATOM 2208 N N . LYS A 1 286 ? 24.354 41.166 154.190 1.00 19.07 286 LYS A N 1
ATOM 2209 C CA . LYS A 1 286 ? 25.219 42.362 154.174 1.00 19.59 286 LYS A CA 1
ATOM 2210 C C . LYS A 1 286 ? 24.811 43.445 153.195 1.00 18.85 286 LYS A C 1
ATOM 2211 O O . LYS A 1 286 ? 25.382 44.536 153.227 1.00 18.84 286 LYS A O 1
ATOM 2217 N N . PHE A 1 287 ? 23.836 43.147 152.332 1.00 18.80 287 PHE A N 1
ATOM 2218 C CA . PHE A 1 287 ? 23.425 44.029 151.222 1.00 17.68 287 PHE A CA 1
ATOM 2219 C C . PHE A 1 287 ? 22.117 44.761 151.489 1.00 18.35 287 PHE A C 1
ATOM 2220 O O . PHE A 1 287 ? 21.349 44.378 152.371 1.00 18.10 287 PHE A O 1
ATOM 2228 N N . ALA A 1 288 ? 21.916 45.836 150.734 1.00 17.90 288 ALA A N 1
ATOM 2229 C CA . ALA A 1 288 ? 20.624 46.431 150.462 1.00 18.02 288 ALA A CA 1
ATOM 2230 C C . ALA A 1 288 ? 20.399 46.367 148.933 1.00 18.33 288 ALA A C 1
ATOM 2231 O O . ALA A 1 288 ? 21.360 46.486 148.142 1.00 19.38 288 ALA A O 1
ATOM 2233 N N . VAL A 1 289 ? 19.153 46.161 148.520 1.00 18.13 289 VAL A N 1
ATOM 2234 C CA . VAL A 1 289 ? 18.779 46.223 147.102 1.00 18.55 289 VAL A CA 1
ATOM 2235 C C . VAL A 1 289 ? 17.662 47.206 146.859 1.00 17.67 289 VAL A C 1
ATOM 2236 O O . VAL A 1 289 ? 16.617 47.093 147.465 1.00 17.56 289 VAL A O 1
ATOM 2240 N N . PHE A 1 290 ? 17.867 48.136 145.950 1.00 18.21 290 PHE A N 1
ATOM 2241 C CA . PHE A 1 290 ? 16.783 48.924 145.378 1.00 18.89 290 PHE A CA 1
ATOM 2242 C C . PHE A 1 290 ? 16.273 48.209 144.146 1.00 18.28 290 PHE A C 1
ATOM 2243 O O . PHE A 1 290 ? 17.041 47.711 143.342 1.00 19.27 290 PHE A O 1
ATOM 2251 N N . SER A 1 291 ? 14.973 48.139 144.010 1.00 18.22 291 SER A N 1
ATOM 2252 C CA . SER A 1 291 ? 14.389 47.545 142.842 1.00 18.28 291 SER A CA 1
ATOM 2253 C C . SER A 1 291 ? 13.190 48.345 142.371 1.00 18.25 291 SER A C 1
ATOM 2254 O O . SER A 1 291 ? 12.568 49.103 143.136 1.00 18.19 291 SER A O 1
ATOM 2257 N N . GLY A 1 292 ? 12.884 48.180 141.094 1.00 18.05 292 GLY A N 1
ATOM 2258 C CA . GLY A 1 292 ? 11.783 48.868 140.443 1.00 18.14 292 GLY A CA 1
ATOM 2259 C C . GLY A 1 292 ? 11.704 48.421 138.986 1.00 18.28 292 GLY A C 1
ATOM 2260 O O . GLY A 1 292 ? 12.568 47.695 138.508 1.00 18.62 292 GLY A O 1
ATOM 2261 N N . LYS A 1 293 ? 10.681 48.858 138.274 1.00 18.64 293 LYS A N 1
ATOM 2262 C CA . LYS A 1 293 ? 10.532 48.520 136.867 1.00 19.01 293 LYS A CA 1
ATOM 2263 C C . LYS A 1 293 ? 10.568 49.765 136.011 1.00 19.04 293 LYS A C 1
ATOM 2264 O O . LYS A 1 293 ? 10.206 50.839 136.467 1.00 19.58 293 LYS A O 1
ATOM 2270 N N . TYR A 1 294 ? 11.009 49.606 134.768 1.00 18.82 294 TYR A N 1
ATOM 2271 C CA . TYR A 1 294 ? 10.848 50.621 133.741 1.00 18.41 294 TYR A CA 1
ATOM 2272 C C . TYR A 1 294 ? 9.741 50.154 132.790 1.00 18.70 294 TYR A C 1
ATOM 2273 O O . TYR A 1 294 ? 9.535 48.948 132.614 1.00 18.71 294 TYR A O 1
ATOM 2282 N N . PHE A 1 295 ? 9.024 51.117 132.220 1.00 18.54 295 PHE A N 1
ATOM 2283 C CA . PHE A 1 295 ? 7.770 50.874 131.537 1.00 18.92 295 PHE A CA 1
ATOM 2284 C C . PHE A 1 295 ? 7.741 51.465 130.132 1.00 19.75 295 PHE A C 1
ATOM 2285 O O . PHE A 1 295 ? 8.372 52.477 129.842 1.00 18.21 295 PHE A O 1
ATOM 2293 N N . LYS A 1 296 ? 6.937 50.837 129.282 1.00 21.23 296 LYS A N 1
ATOM 2294 C CA . LYS A 1 296 ? 6.449 51.442 128.053 1.00 22.13 296 LYS A CA 1
ATOM 2295 C C . LYS A 1 296 ? 4.987 51.787 128.263 1.00 22.29 296 LYS A C 1
ATOM 2296 O O . LYS A 1 296 ? 4.112 50.963 128.056 1.00 22.62 296 LYS A O 1
ATOM 2302 N N . GLY A 1 297 ? 4.717 53.010 128.697 1.00 23.14 297 GLY A N 1
ATOM 2303 C CA . GLY A 1 297 ? 3.368 53.407 129.062 1.00 23.48 297 GLY A CA 1
ATOM 2304 C C . GLY A 1 297 ? 3.001 52.749 130.377 1.00 24.15 297 GLY A C 1
ATOM 2305 O O . GLY A 1 297 ? 3.706 52.917 131.367 1.00 23.58 297 GLY A O 1
ATOM 2306 N N . GLU A 1 298 ? 1.905 51.991 130.387 1.00 25.14 298 GLU A N 1
ATOM 2307 C CA . GLU A 1 298 ? 1.519 51.201 131.563 1.00 25.80 298 GLU A CA 1
ATOM 2308 C C . GLU A 1 298 ? 2.179 49.806 131.613 1.00 25.67 298 GLU A C 1
ATOM 2309 O O . GLU A 1 298 ? 2.120 49.142 132.637 1.00 26.05 298 GLU A O 1
ATOM 2315 N N . SER A 1 299 ? 2.801 49.369 130.519 1.00 25.43 299 SER A N 1
ATOM 2316 C CA . SER A 1 299 ? 3.378 48.013 130.436 1.00 25.42 299 SER A CA 1
ATOM 2317 C C . SER A 1 299 ? 4.808 47.919 130.966 1.00 24.24 299 SER A C 1
ATOM 2318 O O . SER A 1 299 ? 5.684 48.574 130.435 1.00 24.55 299 SER A O 1
ATOM 2321 N N . PRO A 1 300 ? 5.074 47.100 131.980 1.00 23.92 300 PRO A N 1
ATOM 2322 C CA . PRO A 1 300 ? 6.455 46.929 132.451 1.00 23.86 300 PRO A CA 1
ATOM 2323 C C . PRO A 1 300 ? 7.295 46.206 131.398 1.00 23.32 300 PRO A C 1
ATOM 2324 O O . PRO A 1 300 ? 6.867 45.184 130.890 1.00 23.56 300 PRO A O 1
ATOM 2328 N N . ILE A 1 301 ? 8.447 46.749 131.061 1.00 23.02 301 ILE A N 1
ATOM 2329 C CA . ILE A 1 301 ? 9.353 46.112 130.112 1.00 23.13 301 ILE A CA 1
ATOM 2330 C C . ILE A 1 301 ? 10.388 45.228 130.813 1.00 22.94 301 ILE A C 1
ATOM 2331 O O . ILE A 1 301 ? 10.739 44.158 130.302 1.00 22.46 301 ILE A O 1
ATOM 2336 N N . GLY A 1 302 ? 10.875 45.690 131.966 1.00 22.26 302 GLY A N 1
ATOM 2337 C CA . GLY A 1 302 ? 11.841 44.946 132.765 1.00 21.97 302 GLY A CA 1
ATOM 2338 C C . GLY A 1 302 ? 12.035 45.534 134.158 1.00 21.36 302 GLY A C 1
ATOM 2339 O O . GLY A 1 302 ? 11.579 46.634 134.454 1.00 20.74 302 GLY A O 1
ATOM 2340 N N . SER A 1 303 ? 12.711 44.780 135.007 1.00 21.08 303 SER A N 1
ATOM 2341 C CA . SER A 1 303 ? 13.114 45.230 136.326 1.00 21.09 303 SER A CA 1
ATOM 2342 C C . SER A 1 303 ? 14.581 45.697 136.366 1.00 20.81 303 SER A C 1
ATOM 2343 O O . SER A 1 303 ? 15.429 45.247 135.581 1.00 21.09 303 SER A O 1
ATOM 2346 N N . VAL A 1 304 ? 14.851 46.625 137.281 1.00 19.58 304 VAL A N 1
ATOM 2347 C CA . VAL A 1 304 ? 16.182 47.131 137.577 1.00 18.95 304 VAL A CA 1
ATOM 2348 C C . VAL A 1 304 ? 16.505 46.867 139.045 1.00 19.01 304 VAL A C 1
ATOM 2349 O O . VAL A 1 304 ? 15.660 47.067 139.909 1.00 18.46 304 VAL A O 1
ATOM 2353 N N . TYR A 1 305 ? 17.731 46.438 139.309 1.00 19.57 305 TYR A N 1
ATOM 2354 C CA . TYR A 1 305 ? 18.216 46.133 140.651 1.00 20.01 305 TYR A CA 1
ATOM 2355 C C . TYR A 1 305 ? 19.535 46.844 140.909 1.00 20.14 305 TYR A C 1
ATOM 2356 O O . TYR A 1 305 ? 20.430 46.798 140.077 1.00 20.75 305 TYR A O 1
ATOM 2365 N N . LEU A 1 306 ? 19.626 47.517 142.056 1.00 19.87 306 LEU A N 1
ATOM 2366 C CA . LEU A 1 306 ? 20.867 48.094 142.571 1.00 19.71 306 LEU A CA 1
ATOM 2367 C C . LEU A 1 306 ? 21.235 47.410 143.901 1.00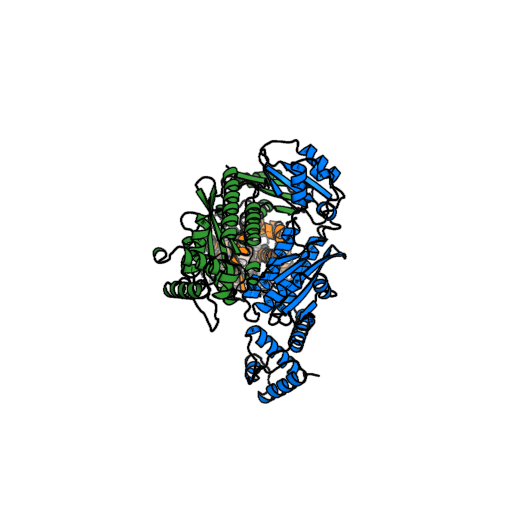 18.98 306 LEU A C 1
ATOM 2368 O O . LEU A 1 306 ? 20.511 47.526 144.897 1.00 18.81 306 LEU A O 1
ATOM 2373 N N . PHE A 1 307 ? 22.369 46.750 143.929 1.00 18.39 307 PHE A N 1
ATOM 2374 C CA . PHE A 1 307 ? 22.876 46.107 145.124 1.00 18.59 307 PHE A CA 1
ATOM 2375 C C . PHE A 1 307 ? 24.056 46.909 145.635 1.00 18.77 307 PHE A C 1
ATOM 2376 O O . PHE A 1 307 ? 24.961 47.221 144.883 1.00 18.69 307 PHE A O 1
ATOM 2384 N N . THR A 1 308 ? 24.040 47.237 146.923 1.00 18.96 308 THR A N 1
ATOM 2385 C CA . THR A 1 308 ? 25.182 47.844 147.590 1.00 18.68 308 THR A CA 1
ATOM 2386 C C . THR A 1 308 ? 25.349 47.168 148.914 1.00 18.12 308 THR A C 1
ATOM 2387 O O . THR A 1 308 ? 24.490 46.412 149.338 1.00 18.18 308 THR A O 1
ATOM 2391 N N . SER A 1 309 ? 26.434 47.463 149.602 1.00 17.49 309 SER A N 1
ATOM 2392 C CA . SER A 1 309 ? 26.440 47.281 151.042 1.00 17.53 309 SER A CA 1
ATOM 2393 C C . SER A 1 309 ? 25.236 48.005 151.668 1.00 17.29 309 SER A C 1
ATOM 2394 O O . SER A 1 309 ? 24.805 49.061 151.186 1.00 17.28 309 SER A O 1
ATOM 2397 N N . LYS A 1 310 ? 24.701 47.441 152.742 1.00 17.11 310 LYS A N 1
ATOM 2398 C CA . LYS A 1 310 ? 23.644 48.115 153.511 1.00 16.98 310 LYS A CA 1
ATOM 2399 C C . LYS A 1 310 ? 24.172 49.302 154.298 1.00 17.09 310 LYS A C 1
ATOM 2400 O O . LYS A 1 310 ? 23.383 50.091 154.806 1.00 17.01 310 LYS A O 1
ATOM 2406 N N . VAL A 1 311 ? 25.499 49.399 154.415 1.00 17.49 311 VAL A N 1
ATOM 2407 C CA . VAL A 1 311 ? 26.171 50.585 154.924 1.00 18.26 311 VAL A CA 1
ATOM 2408 C C . VAL A 1 311 ? 26.431 51.514 153.749 1.00 18.14 311 VAL A C 1
ATOM 2409 O O . VAL A 1 311 ? 27.503 51.504 153.145 1.00 18.38 311 VAL A O 1
ATOM 2413 N N . THR A 1 312 ? 25.417 52.294 153.395 1.00 17.91 312 THR A N 1
ATOM 2414 C CA . THR A 1 312 ? 25.460 53.092 152.175 1.00 17.99 312 THR A CA 1
ATOM 2415 C C . THR A 1 312 ? 24.636 54.356 152.326 1.00 18.73 312 THR A C 1
ATOM 2416 O O . THR A 1 312 ? 23.823 54.483 153.251 1.00 20.32 312 THR A O 1
ATOM 2420 N N . LYS A 1 313 ? 24.828 55.289 151.417 1.00 19.22 313 LYS A N 1
ATOM 2421 C CA . LYS A 1 313 ? 24.090 56.546 151.442 1.00 19.81 313 LYS A CA 1
ATOM 2422 C C . LYS A 1 313 ? 22.713 56.375 150.811 1.00 20.15 313 LYS A C 1
ATOM 2423 O O . LYS A 1 313 ? 22.565 56.567 149.604 1.00 20.47 313 LYS A O 1
ATOM 2429 N N . TYR A 1 314 ? 21.715 56.010 151.629 1.00 19.87 314 TYR A N 1
ATOM 2430 C CA . TYR A 1 314 ? 20.393 55.639 151.145 1.00 19.89 314 TYR A CA 1
ATOM 2431 C C . TYR A 1 314 ? 19.679 56.749 150.359 1.00 20.67 314 TYR A C 1
ATOM 2432 O O . TYR A 1 314 ? 19.037 56.466 149.358 1.00 20.66 314 TYR A O 1
ATOM 2441 N N . ASP A 1 315 ? 19.801 57.991 150.803 1.00 21.01 315 ASP A N 1
ATOM 2442 C CA . ASP A 1 315 ? 19.109 59.120 150.170 1.00 21.83 315 ASP A CA 1
ATOM 2443 C C . ASP A 1 315 ? 19.693 59.334 148.779 1.00 20.62 315 ASP A C 1
ATOM 2444 O O . ASP A 1 315 ? 18.970 59.514 147.821 1.00 20.44 315 ASP A O 1
ATOM 2449 N N . ARG A 1 316 ? 21.008 59.297 148.674 1.00 20.16 316 ARG A N 1
ATOM 2450 C CA . ARG A 1 316 ? 21.664 59.428 147.370 1.00 19.63 316 ARG A CA 1
ATOM 2451 C C . ARG A 1 316 ? 21.211 58.291 146.451 1.00 18.71 316 ARG A C 1
ATOM 2452 O O . ARG A 1 316 ? 20.820 58.540 145.315 1.00 18.28 316 ARG A O 1
ATOM 2460 N N . ASN A 1 317 ? 21.208 57.066 146.962 1.00 18.22 317 ASN A N 1
ATOM 2461 C CA . ASN A 1 317 ? 20.890 55.898 146.140 1.00 18.34 317 ASN A CA 1
ATOM 2462 C C . ASN A 1 317 ? 19.446 55.915 145.634 1.00 18.15 317 ASN A C 1
ATOM 2463 O O . ASN A 1 317 ? 19.181 55.541 144.488 1.00 17.58 317 ASN A O 1
ATOM 2468 N N . HIS A 1 318 ? 18.527 56.318 146.505 1.00 18.12 318 HIS A N 1
ATOM 2469 C CA . HIS A 1 318 ? 17.113 56.447 146.163 1.00 18.22 318 HIS A CA 1
ATOM 2470 C C . HIS A 1 318 ? 16.928 57.482 145.078 1.00 17.90 318 HIS A C 1
ATOM 2471 O O . HIS A 1 318 ? 16.232 57.248 144.092 1.00 18.20 318 HIS A O 1
ATOM 2478 N N . ARG A 1 319 ? 17.554 58.632 145.261 1.00 17.75 319 ARG A N 1
ATOM 2479 C CA . ARG A 1 319 ? 17.427 59.730 144.317 1.00 17.63 319 ARG A CA 1
ATOM 2480 C C . ARG A 1 319 ? 17.939 59.355 142.926 1.00 16.97 319 ARG A C 1
ATOM 2481 O O . ARG A 1 319 ? 17.285 59.639 141.935 1.00 16.47 319 ARG A O 1
ATOM 2489 N N . VAL A 1 320 ? 19.119 58.759 142.871 1.00 16.06 320 VAL A N 1
ATOM 2490 C CA . VAL A 1 320 ? 19.754 58.401 141.625 1.00 16.69 320 VAL A CA 1
ATOM 2491 C C . VAL A 1 320 ? 18.964 57.291 140.918 1.00 17.21 320 VAL A C 1
ATOM 2492 O O . VAL A 1 320 ? 18.797 57.342 139.710 1.00 16.83 320 VAL A O 1
ATOM 2496 N N . PHE A 1 321 ? 18.440 56.340 141.688 1.00 17.77 321 PHE A N 1
ATOM 2497 C CA . PHE A 1 321 ? 17.759 55.161 141.156 1.00 18.37 321 PHE A CA 1
ATOM 2498 C C . PHE A 1 321 ? 16.458 55.590 140.564 1.00 18.71 321 PHE A C 1
ATOM 2499 O O . PHE A 1 321 ? 16.166 55.283 139.425 1.00 18.55 321 PHE A O 1
ATOM 2507 N N . GLU A 1 322 ? 15.698 56.361 141.323 1.00 19.09 322 GLU A N 1
ATOM 2508 C CA . GLU A 1 322 ? 14.448 56.893 140.838 1.00 19.94 322 GLU A CA 1
ATOM 2509 C C . GLU A 1 322 ? 14.587 57.770 139.561 1.00 18.86 322 GLU A C 1
ATOM 2510 O O . GLU A 1 322 ? 13.797 57.631 138.627 1.00 18.25 322 GLU A O 1
ATOM 2516 N N . TYR A 1 323 ? 15.560 58.673 139.522 1.00 18.07 323 TYR A N 1
ATOM 2517 C CA . TYR A 1 323 ? 15.784 59.493 138.316 1.00 18.45 323 TYR A CA 1
ATOM 2518 C C . TYR A 1 323 ? 16.025 58.633 137.078 1.00 18.92 323 TYR A C 1
ATOM 2519 O O . TYR A 1 323 ? 15.389 58.839 136.058 1.00 19.76 323 TYR A O 1
ATOM 2528 N N . ILE A 1 324 ? 16.922 57.654 137.180 1.00 20.21 324 ILE A N 1
ATOM 2529 C CA . ILE A 1 324 ? 17.313 56.840 136.026 1.00 20.68 324 ILE A CA 1
ATOM 2530 C C . ILE A 1 324 ? 16.165 55.956 135.559 1.00 20.36 324 ILE A C 1
ATOM 2531 O O . ILE A 1 324 ? 15.939 55.825 134.356 1.00 20.20 324 ILE A O 1
ATOM 2536 N N . LEU A 1 325 ? 15.467 55.336 136.505 1.00 19.91 325 LEU A N 1
ATOM 2537 C CA . LEU A 1 325 ? 14.297 54.545 136.176 1.00 20.33 325 LEU A CA 1
ATOM 2538 C C . LEU A 1 325 ? 13.279 55.377 135.429 1.00 19.46 325 LEU A C 1
ATOM 2539 O O . LEU A 1 325 ? 12.745 54.914 134.443 1.00 19.28 325 LEU A O 1
ATOM 2544 N N . ASN A 1 326 ? 12.972 56.573 135.923 1.00 19.18 326 ASN A N 1
ATOM 2545 C CA . ASN A 1 326 ? 12.050 57.475 135.220 1.00 19.42 326 ASN A CA 1
ATOM 2546 C C . ASN A 1 326 ? 12.553 57.840 133.806 1.00 19.14 326 ASN A C 1
ATOM 2547 O O . ASN A 1 326 ? 11.755 58.009 132.899 1.00 17.76 326 ASN A O 1
ATOM 2552 N N . ARG A 1 327 ? 13.868 57.949 133.637 1.00 19.17 327 ARG A N 1
ATOM 2553 C CA . ARG A 1 327 ? 14.462 58.221 132.322 1.00 20.12 327 ARG A CA 1
ATOM 2554 C C . ARG A 1 327 ? 14.308 57.052 131.384 1.00 20.02 327 ARG A C 1
ATOM 2555 O O . ARG A 1 327 ? 14.117 57.242 130.205 1.00 19.49 327 ARG A O 1
ATOM 2563 N N . LEU A 1 328 ? 14.416 55.842 131.910 1.00 19.70 328 LEU A N 1
ATOM 2564 C CA . LEU A 1 328 ? 14.311 54.659 131.086 1.00 20.02 328 LEU A CA 1
ATOM 2565 C C . LEU A 1 328 ? 12.883 54.520 130.628 1.00 20.04 328 LEU A C 1
ATOM 2566 O O . LEU A 1 328 ? 12.638 54.235 129.467 1.00 18.98 328 LEU A O 1
ATOM 2571 N N . SER A 1 329 ? 11.941 54.740 131.543 1.00 20.64 329 SER A N 1
ATOM 2572 C CA . SER A 1 329 ? 10.525 54.728 131.186 1.00 21.48 329 SER A CA 1
ATOM 2573 C C . SER A 1 329 ? 10.239 55.753 130.107 1.00 21.67 329 SER A C 1
ATOM 2574 O O . SER A 1 329 ? 9.462 55.496 129.192 1.00 21.67 329 SER A O 1
ATOM 2577 N N . GLU A 1 330 ? 10.887 56.907 130.191 1.00 22.07 330 GLU A N 1
ATOM 2578 C CA . GLU A 1 330 ? 10.686 57.958 129.184 1.00 22.50 330 GLU A CA 1
ATOM 2579 C C . GLU A 1 330 ? 11.215 57.537 127.814 1.00 21.85 330 GLU A C 1
ATOM 2580 O O . GLU A 1 330 ? 10.533 57.740 126.796 1.00 20.46 330 GLU A O 1
ATOM 2586 N N . TYR A 1 331 ? 12.442 56.998 127.787 1.00 20.95 331 TYR A N 1
ATOM 2587 C CA . TYR A 1 331 ? 13.000 56.491 126.552 1.00 20.51 331 TYR A CA 1
ATOM 2588 C C . TYR A 1 331 ? 12.074 55.404 125.947 1.00 20.67 331 TYR A C 1
ATOM 2589 O O . TYR A 1 331 ? 11.687 55.483 124.792 1.00 19.86 331 TYR A O 1
ATOM 2598 N N . PHE A 1 332 ? 11.717 54.396 126.730 1.00 21.34 332 PHE A N 1
ATOM 2599 C CA . PHE A 1 332 ? 10.970 53.249 126.192 1.00 21.81 332 PHE A CA 1
ATOM 2600 C C . PHE A 1 332 ? 9.541 53.620 125.776 1.00 22.22 332 PHE A C 1
ATOM 2601 O O . PHE A 1 332 ? 9.036 53.127 124.750 1.00 22.08 332 PHE A O 1
ATOM 2609 N N . THR A 1 333 ? 8.942 54.548 126.518 1.00 23.01 333 THR A N 1
ATOM 2610 C CA . THR A 1 333 ? 7.593 55.032 126.258 1.00 23.39 333 THR A CA 1
ATOM 2611 C C . THR A 1 333 ? 7.508 55.966 125.052 1.00 24.89 333 THR A C 1
ATOM 2612 O O . THR A 1 333 ? 6.498 55.967 124.347 1.00 24.37 333 THR A O 1
ATOM 2616 N N . SER A 1 334 ? 8.532 56.792 124.848 1.00 26.27 334 SER A N 1
ATOM 2617 C CA . SER A 1 334 ? 8.535 57.745 123.738 1.00 27.85 334 SER A CA 1
ATOM 2618 C C . SER A 1 334 ? 8.855 57.006 122.446 1.00 29.99 334 SER A C 1
ATOM 2619 O O . SER A 1 334 ? 8.447 57.399 121.379 1.00 29.57 334 SER A O 1
ATOM 2622 N N . THR A 1 335 ? 9.590 55.916 122.574 1.00 33.18 335 THR A N 1
ATOM 2623 C CA . THR A 1 335 ? 9.809 54.987 121.485 1.00 36.01 335 THR A CA 1
ATOM 2624 C C . THR A 1 335 ? 8.558 54.097 121.473 1.00 38.60 335 THR A C 1
ATOM 2625 O O . THR A 1 335 ? 8.620 52.902 121.809 1.00 39.08 335 THR A O 1
ATOM 2629 N N . SER A 1 336 ? 7.427 54.722 121.102 1.00 41.73 336 SER A N 1
ATOM 2630 C CA . SER A 1 336 ? 6.079 54.184 121.291 1.00 43.50 336 SER A CA 1
ATOM 2631 C C . SER A 1 336 ? 5.537 53.812 119.950 1.00 44.59 336 SER A C 1
ATOM 2632 O O . SER A 1 336 ? 4.889 54.723 119.387 1.00 45.82 336 SER A O 1
ATOM 2635 N N . ALA B 1 11 ? 20.855 135.389 115.930 1.00 56.20 11 ALA B N 1
ATOM 2636 C CA . ALA B 1 11 ? 21.437 134.031 115.798 1.00 56.19 11 ALA B CA 1
ATOM 2637 C C . ALA B 1 11 ? 22.929 134.095 116.111 1.00 56.17 11 ALA B C 1
ATOM 2638 O O . ALA B 1 11 ? 23.352 133.787 117.234 1.00 56.00 11 ALA B O 1
ATOM 2640 N N . LEU B 1 12 ? 23.711 134.525 115.120 1.00 55.99 12 LEU B N 1
ATOM 2641 C CA . LEU B 1 12 ? 25.167 134.640 115.241 1.00 55.59 12 LEU B CA 1
ATOM 2642 C C . LEU B 1 12 ? 25.550 136.118 115.253 1.00 54.95 12 LEU B C 1
ATOM 2643 O O . LEU B 1 12 ? 26.372 136.555 116.071 1.00 55.63 12 LEU B O 1
ATOM 2648 N N . LYS B 1 13 ? 24.953 136.873 114.333 1.00 53.59 13 LYS B N 1
ATOM 2649 C CA . LYS B 1 13 ? 25.199 138.302 114.219 1.00 52.47 13 LYS B CA 1
ATOM 2650 C C . LYS B 1 13 ? 24.050 139.149 114.782 1.00 50.29 13 LYS B C 1
ATOM 2651 O O . LYS B 1 13 ? 24.168 140.375 114.837 1.00 50.35 13 LYS B O 1
ATOM 2657 N N . LYS B 1 14 ? 22.961 138.506 115.213 1.00 47.57 14 LYS B N 1
ATOM 2658 C CA . LYS B 1 14 ? 21.774 139.234 115.690 1.00 45.34 14 LYS B CA 1
ATOM 2659 C C . LYS B 1 14 ? 21.883 139.752 117.126 1.00 42.34 14 LYS B C 1
ATOM 2660 O O . LYS B 1 14 ? 21.297 140.798 117.440 1.00 42.88 14 LYS B O 1
ATOM 2666 N N . LEU B 1 15 ? 22.620 139.045 117.984 1.00 38.25 15 LEU B N 1
ATOM 2667 C CA . LEU B 1 15 ? 22.810 139.459 119.381 1.00 35.09 15 LEU B CA 1
ATOM 2668 C C . LEU B 1 15 ? 24.189 140.079 119.591 1.00 32.76 15 LEU B C 1
ATOM 2669 O O . LEU B 1 15 ? 25.166 139.603 119.033 1.00 32.79 15 LEU B O 1
ATOM 2674 N N . ASN B 1 16 ? 24.273 141.132 120.397 1.00 29.96 16 ASN B N 1
ATOM 2675 C CA . ASN B 1 16 ? 25.573 141.680 120.795 1.00 28.10 16 ASN B CA 1
ATOM 2676 C C . ASN B 1 16 ? 26.193 140.887 121.962 1.00 26.73 16 ASN B C 1
ATOM 2677 O O . ASN B 1 16 ? 25.553 139.986 122.515 1.00 26.10 16 ASN B O 1
ATOM 2682 N N . ASP B 1 17 ? 27.433 141.222 122.316 1.00 25.24 17 ASP B N 1
ATOM 2683 C CA . ASP B 1 17 ? 28.152 140.559 123.407 1.00 24.30 17 ASP B CA 1
ATOM 2684 C C . ASP B 1 17 ? 27.322 140.516 124.695 1.00 23.04 17 ASP B C 1
ATOM 2685 O O . ASP B 1 17 ? 27.159 139.461 125.296 1.00 22.60 17 ASP B O 1
ATOM 2690 N N . ARG B 1 18 ? 26.796 141.664 125.108 1.00 22.05 18 ARG B N 1
ATOM 2691 C CA . ARG B 1 18 ? 26.010 141.758 126.339 1.00 21.28 18 ARG B CA 1
ATOM 2692 C C . ARG B 1 18 ? 24.811 140.811 126.324 1.00 20.44 18 ARG B C 1
ATOM 2693 O O . ARG B 1 18 ? 24.553 140.113 127.294 1.00 19.68 18 ARG B O 1
ATOM 2701 N N . GLN B 1 19 ? 24.099 140.784 125.208 1.00 19.66 19 GLN B N 1
ATOM 2702 C CA . GLN B 1 19 ? 22.876 140.004 125.090 1.00 19.45 19 GLN B CA 1
ATOM 2703 C C . GLN B 1 19 ? 23.142 138.492 125.104 1.00 19.19 19 GLN B C 1
ATOM 2704 O O . GLN B 1 19 ? 22.311 137.738 125.598 1.00 18.49 19 GLN B O 1
ATOM 2710 N N . ARG B 1 20 ? 24.302 138.079 124.590 1.00 19.26 20 ARG B N 1
ATOM 2711 C CA . ARG B 1 20 ? 24.731 136.686 124.644 1.00 19.88 20 ARG B CA 1
ATOM 2712 C C . ARG B 1 20 ? 24.997 136.325 126.083 1.00 19.96 20 ARG B C 1
ATOM 2713 O O . ARG B 1 20 ? 24.623 135.253 126.529 1.00 19.61 20 ARG B O 1
ATOM 2721 N N . LYS B 1 21 ? 25.644 137.246 126.790 1.00 20.25 21 LYS B N 1
ATOM 2722 C CA . LYS B 1 21 ? 25.927 137.113 128.215 1.00 20.61 21 LYS B CA 1
ATOM 2723 C C . LYS B 1 21 ? 24.644 136.933 129.026 1.00 20.22 21 LYS B C 1
ATOM 2724 O O . LYS B 1 21 ? 24.537 136.010 129.843 1.00 20.21 21 LYS B O 1
ATOM 2730 N N . VAL B 1 22 ? 23.674 137.806 128.773 1.00 19.55 22 VAL B N 1
ATOM 2731 C CA . VAL B 1 22 ? 22.395 137.798 129.478 1.00 19.21 22 VAL B CA 1
ATOM 2732 C C . VAL B 1 22 ? 21.691 136.452 129.263 1.00 19.18 22 VAL B C 1
ATOM 2733 O O . VAL B 1 22 ? 21.159 135.870 130.213 1.00 19.15 22 VAL B O 1
ATOM 2737 N N . LEU B 1 23 ? 21.716 135.948 128.032 1.00 18.93 23 LEU B N 1
ATOM 2738 C CA . LEU B 1 23 ? 21.101 134.653 127.731 1.00 18.88 23 LEU B CA 1
ATOM 2739 C C . LEU B 1 23 ? 21.803 133.534 128.485 1.00 18.65 23 LEU B C 1
ATOM 2740 O O . LEU B 1 23 ? 21.162 132.655 129.050 1.00 17.72 23 LEU B O 1
ATOM 2745 N N . TYR B 1 24 ? 23.129 133.569 128.464 1.00 18.54 24 TYR B N 1
ATOM 2746 C CA . TYR B 1 24 ? 23.932 132.551 129.109 1.00 18.52 24 TYR B CA 1
ATOM 2747 C C . TYR B 1 24 ? 23.608 132.531 130.599 1.00 18.64 24 TYR B C 1
ATOM 2748 O O . TYR B 1 24 ? 23.417 131.461 131.166 1.00 18.06 24 TYR B O 1
ATOM 2757 N N . CYS B 1 25 ? 23.487 133.714 131.206 1.00 19.34 25 CYS B N 1
ATOM 2758 C CA . CYS B 1 25 ? 23.171 133.855 132.636 1.00 20.19 25 CYS B CA 1
ATOM 2759 C C . CYS B 1 25 ? 21.750 133.389 132.984 1.00 19.78 25 CYS B C 1
ATOM 2760 O O . CYS B 1 25 ? 21.546 132.645 133.946 1.00 18.73 25 CYS B O 1
ATOM 2763 N N . ILE B 1 26 ? 20.770 133.835 132.204 1.00 19.67 26 ILE B N 1
ATOM 2764 C CA . ILE B 1 26 ? 19.408 133.334 132.351 1.00 19.40 26 ILE B CA 1
ATOM 2765 C C . ILE B 1 26 ? 19.373 131.813 132.335 1.00 19.49 26 ILE B C 1
ATOM 2766 O O . ILE B 1 26 ? 18.674 131.217 133.155 1.00 19.65 26 ILE B O 1
ATOM 2771 N N . VAL B 1 27 ? 20.114 131.178 131.423 1.00 19.19 27 VAL B N 1
ATOM 2772 C CA . VAL B 1 27 ? 20.105 129.713 131.352 1.00 19.76 27 VAL B CA 1
ATOM 2773 C C . VAL B 1 27 ? 20.864 129.051 132.504 1.00 19.68 27 VAL B C 1
ATOM 2774 O O . VAL B 1 27 ? 20.394 128.056 133.028 1.00 19.51 27 VAL B O 1
ATOM 2778 N N . ARG B 1 28 ? 22.024 129.574 132.896 1.00 19.98 28 ARG B N 1
ATOM 2779 C CA . ARG B 1 28 ? 22.778 128.976 134.004 1.00 20.88 28 ARG B CA 1
ATOM 2780 C C . ARG B 1 28 ? 21.981 129.056 135.306 1.00 20.27 28 ARG B C 1
ATOM 2781 O O . ARG B 1 28 ? 22.030 128.149 136.123 1.00 19.75 28 ARG B O 1
ATOM 2789 N N . GLU B 1 29 ? 21.232 130.140 135.469 1.00 20.11 29 GLU B N 1
ATOM 2790 C CA . GLU B 1 29 ? 20.490 130.404 136.698 1.00 20.20 29 GLU B CA 1
ATOM 2791 C C . GLU B 1 29 ? 19.204 129.574 136.712 1.00 20.42 29 GLU B C 1
ATOM 2792 O O . GLU B 1 29 ? 18.714 129.205 137.783 1.00 19.98 29 GLU B O 1
ATOM 2798 N N . TYR B 1 30 ? 18.660 129.297 135.523 1.00 20.58 30 TYR B N 1
ATOM 2799 C CA . TYR B 1 30 ? 17.457 128.479 135.398 1.00 20.68 30 TYR B CA 1
ATOM 2800 C C . TYR B 1 30 ? 17.794 127.026 135.734 1.00 20.92 30 TYR B C 1
ATOM 2801 O O . TYR B 1 30 ? 17.087 126.405 136.499 1.00 20.05 30 TYR B O 1
ATOM 2810 N N . ILE B 1 31 ? 18.873 126.501 135.157 1.00 21.40 31 ILE B N 1
ATOM 2811 C CA . ILE B 1 31 ? 19.357 125.175 135.515 1.00 22.23 31 ILE B CA 1
ATOM 2812 C C . ILE B 1 31 ? 19.481 125.096 137.032 1.00 22.70 31 ILE B C 1
ATOM 2813 O O . ILE B 1 31 ? 19.026 124.147 137.651 1.00 22.83 31 ILE B O 1
ATOM 2818 N N . GLU B 1 32 ? 20.080 126.128 137.610 1.00 23.18 32 GLU B N 1
ATOM 2819 C CA . GLU B 1 32 ? 20.411 126.160 139.020 1.00 24.19 32 GLU B CA 1
ATOM 2820 C C . GLU B 1 32 ? 19.204 126.112 139.961 1.00 24.01 32 GLU B C 1
ATOM 2821 O O . GLU B 1 32 ? 19.101 125.206 140.770 1.00 23.64 32 GLU B O 1
ATOM 2827 N N . ASN B 1 33 ? 18.292 127.074 139.839 1.00 23.82 33 ASN B N 1
ATOM 2828 C CA . ASN B 1 33 ? 17.182 127.212 140.784 1.00 23.82 33 ASN B CA 1
ATOM 2829 C C . ASN B 1 33 ? 15.796 126.891 140.220 1.00 23.71 33 ASN B C 1
ATOM 2830 O O . ASN B 1 33 ? 14.823 126.849 140.970 1.00 23.59 33 ASN B O 1
ATOM 2835 N N . LYS B 1 34 ? 15.724 126.658 138.909 1.00 23.73 34 LYS B N 1
ATOM 2836 C CA . LYS B 1 34 ? 14.565 126.046 138.243 1.00 23.77 34 LYS B CA 1
ATOM 2837 C C . LYS B 1 34 ? 13.308 126.914 138.239 1.00 23.75 34 LYS B C 1
ATOM 2838 O O . LYS B 1 34 ? 12.199 126.410 138.082 1.00 24.00 34 LYS B O 1
ATOM 2844 N N . LYS B 1 35 ? 13.494 128.220 138.381 1.00 23.67 35 LYS B N 1
ATOM 2845 C CA . LYS B 1 35 ? 12.396 129.177 138.370 1.00 23.55 35 LYS B CA 1
ATOM 2846 C C . LYS B 1 35 ? 12.646 130.238 137.302 1.00 23.18 35 LYS B C 1
ATOM 2847 O O . LYS B 1 35 ? 13.793 130.445 136.897 1.00 23.64 35 LYS B O 1
ATOM 2853 N N . PRO B 1 36 ? 11.589 130.917 136.845 1.00 22.48 36 PRO B N 1
ATOM 2854 C CA . PRO B 1 36 ? 11.754 132.030 135.908 1.00 21.87 36 PRO B CA 1
ATOM 2855 C C . PRO B 1 36 ? 12.742 133.081 136.429 1.00 21.66 36 PRO B C 1
ATOM 2856 O O . PRO B 1 36 ? 12.708 133.405 137.606 1.00 21.52 36 PRO B O 1
ATOM 2860 N N . VAL B 1 37 ? 13.627 133.562 135.556 1.00 21.25 37 VAL B N 1
ATOM 2861 C CA . VAL B 1 37 ? 14.671 134.513 135.918 1.00 21.43 37 VAL B CA 1
ATOM 2862 C C . VAL B 1 37 ? 14.250 135.912 135.483 1.00 20.93 37 VAL B C 1
ATOM 2863 O O . VAL B 1 37 ? 13.846 136.106 134.343 1.00 21.14 37 VAL B O 1
ATOM 2867 N N . SER B 1 38 ? 14.318 136.871 136.402 1.00 20.52 38 SER B N 1
ATOM 2868 C CA . SER B 1 38 ? 13.971 138.271 136.122 1.00 20.66 38 SER B CA 1
ATOM 2869 C C . SER B 1 38 ? 15.217 139.052 135.748 1.00 20.38 38 SER B C 1
ATOM 2870 O O . SER B 1 38 ? 16.325 138.539 135.877 1.00 20.51 38 SER B O 1
ATOM 2873 N N . SER B 1 39 ? 15.043 140.288 135.282 1.00 20.48 39 SER B N 1
ATOM 2874 C CA . SER B 1 39 ? 16.184 141.117 134.882 1.00 20.28 39 SER B CA 1
ATOM 2875 C C . SER B 1 39 ? 17.012 141.513 136.117 1.00 20.34 39 SER B C 1
ATOM 2876 O O . SER B 1 39 ? 18.243 141.546 136.075 1.00 19.74 39 SER B O 1
ATOM 2879 N N . GLN B 1 40 ? 16.335 141.758 137.232 1.00 20.70 40 GLN B N 1
ATOM 2880 C CA . GLN B 1 40 ? 17.031 142.024 138.488 1.00 21.04 40 GLN B CA 1
ATOM 2881 C C . GLN B 1 40 ? 17.846 140.808 138.973 1.00 21.31 40 GLN B C 1
ATOM 2882 O O . GLN B 1 40 ? 18.927 140.956 139.533 1.00 21.64 40 GLN B O 1
ATOM 2888 N N . ARG B 1 41 ? 17.325 139.610 138.748 1.00 21.54 41 ARG B N 1
ATOM 2889 C CA . ARG B 1 41 ? 18.017 138.392 139.140 1.00 21.34 41 ARG B CA 1
ATOM 2890 C C . ARG B 1 41 ? 19.264 138.187 138.253 1.00 21.60 41 ARG B C 1
ATOM 2891 O O . ARG B 1 41 ? 20.318 137.844 138.760 1.00 21.37 41 ARG B O 1
ATOM 2899 N N . VAL B 1 42 ? 19.157 138.421 136.946 1.00 21.99 42 VAL B N 1
ATOM 2900 C CA . VAL B 1 42 ? 20.333 138.396 136.069 1.00 22.88 42 VAL B CA 1
ATOM 2901 C C . VAL B 1 42 ? 21.456 139.271 136.635 1.00 23.83 42 VAL B C 1
ATOM 2902 O O . VAL B 1 42 ? 22.621 138.875 136.647 1.00 24.28 42 VAL B O 1
ATOM 2906 N N . LEU B 1 43 ? 21.088 140.451 137.118 1.00 24.83 43 LEU B N 1
ATOM 2907 C CA . LEU B 1 43 ? 22.050 141.423 137.644 1.00 25.40 43 LEU B CA 1
ATOM 2908 C C . LEU B 1 43 ? 22.707 140.913 138.916 1.00 25.16 43 LEU B C 1
ATOM 2909 O O . LEU B 1 43 ? 23.902 141.095 139.118 1.00 24.93 43 LEU B O 1
ATOM 2914 N N . GLU B 1 44 ? 21.909 140.271 139.760 1.00 25.69 44 GLU B N 1
ATOM 2915 C CA . GLU B 1 44 ? 22.353 139.773 141.064 1.00 26.03 44 GLU B CA 1
ATOM 2916 C C . GLU B 1 44 ? 23.306 138.567 141.002 1.00 25.82 44 GLU B C 1
ATOM 2917 O O . GLU B 1 44 ? 24.124 138.369 141.903 1.00 26.42 44 GLU B O 1
ATOM 2923 N N . VAL B 1 45 ? 23.197 137.764 139.952 1.00 25.62 45 VAL B N 1
ATOM 2924 C CA . VAL B 1 45 ? 24.002 136.543 139.806 1.00 25.43 45 VAL B CA 1
ATOM 2925 C C . VAL B 1 45 ? 25.131 136.699 138.788 1.00 25.13 45 VAL B C 1
ATOM 2926 O O . VAL B 1 45 ? 25.884 135.760 138.554 1.00 24.95 45 VAL B O 1
ATOM 2930 N N . SER B 1 46 ? 25.231 137.879 138.175 1.00 24.91 46 SER B N 1
ATOM 2931 C CA . SER B 1 46 ? 26.264 138.165 137.182 1.00 24.68 46 SER B CA 1
ATOM 2932 C C . SER B 1 46 ? 27.126 139.357 137.608 1.00 24.42 46 SER B C 1
ATOM 2933 O O . SER B 1 46 ? 26.945 139.914 138.692 1.00 23.96 46 SER B O 1
ATOM 2936 N N . ASN B 1 47 ? 28.079 139.712 136.748 1.00 24.18 47 ASN B N 1
ATOM 2937 C CA . ASN B 1 47 ? 28.849 140.947 136.874 1.00 23.97 47 ASN B CA 1
ATOM 2938 C C . ASN B 1 47 ? 28.544 141.919 135.717 1.00 23.53 47 ASN B C 1
ATOM 2939 O O . ASN B 1 47 ? 29.399 142.707 135.311 1.00 23.48 47 ASN B O 1
ATOM 2944 N N . ILE B 1 48 ? 27.316 141.867 135.203 1.00 23.18 48 ILE B N 1
ATOM 2945 C CA . ILE B 1 48 ? 26.871 142.759 134.128 1.00 22.91 48 ILE B CA 1
ATOM 2946 C C . ILE B 1 48 ? 26.704 144.187 134.691 1.00 22.38 48 ILE B C 1
ATOM 2947 O O . ILE B 1 48 ? 25.962 144.391 135.658 1.00 22.60 48 ILE B O 1
ATOM 2952 N N . GLU B 1 49 ? 27.391 145.162 134.093 1.00 21.21 49 GLU B N 1
ATOM 2953 C CA . GLU B 1 49 ? 27.419 146.533 134.607 1.00 20.97 49 GLU B CA 1
ATOM 2954 C C . GLU B 1 49 ? 26.452 147.499 133.895 1.00 19.86 49 GLU B C 1
ATOM 2955 O O . GLU B 1 49 ? 26.835 148.589 133.494 1.00 19.95 49 GLU B O 1
ATOM 2961 N N . PHE B 1 50 ? 25.200 147.075 133.758 1.00 18.85 50 PHE B N 1
ATOM 2962 C CA . PHE B 1 50 ? 24.125 147.886 133.188 1.00 18.08 50 PHE B CA 1
ATOM 2963 C C . PHE B 1 50 ? 22.879 147.865 134.085 1.00 17.41 50 PHE B C 1
ATOM 2964 O O . PHE B 1 50 ? 22.720 146.981 134.934 1.00 16.71 50 PHE B O 1
ATOM 2972 N N . SER B 1 51 ? 22.004 148.850 133.888 1.00 16.68 51 SER B N 1
ATOM 2973 C CA . SER B 1 51 ? 20.693 148.920 134.548 1.00 16.43 51 SER B CA 1
ATOM 2974 C C . SER B 1 51 ? 19.880 147.640 134.332 1.00 15.39 51 SER B C 1
ATOM 2975 O O . SER B 1 51 ? 20.024 146.988 133.311 1.00 15.05 51 SER B O 1
ATOM 2978 N N . SER B 1 52 ? 19.026 147.285 135.290 1.00 14.32 52 SER B N 1
ATOM 2979 C CA . SER B 1 52 ? 18.072 146.204 135.105 1.00 14.03 52 SER B CA 1
ATOM 2980 C C . SER B 1 52 ? 17.112 146.501 133.941 1.00 14.72 52 SER B C 1
ATOM 2981 O O . SER B 1 52 ? 16.610 145.584 133.280 1.00 14.52 52 SER B O 1
ATOM 2984 N N . ALA B 1 53 ? 16.881 147.789 133.694 1.00 14.89 53 ALA B N 1
ATOM 2985 C CA . ALA B 1 53 ? 16.067 148.254 132.585 1.00 15.51 53 ALA B CA 1
ATOM 2986 C C . ALA B 1 53 ? 16.669 147.865 131.231 1.00 15.94 53 ALA B C 1
ATOM 2987 O O . ALA B 1 53 ? 15.967 147.387 130.344 1.00 16.65 53 ALA B O 1
ATOM 2989 N N . THR B 1 54 ? 17.970 148.067 131.081 1.00 16.18 54 THR B N 1
ATOM 2990 C CA . THR B 1 54 ? 18.682 147.641 129.879 1.00 16.31 54 THR B CA 1
ATOM 2991 C C . THR B 1 54 ? 18.607 146.115 129.713 1.00 17.03 54 THR B C 1
ATOM 2992 O O . THR B 1 54 ? 18.366 145.618 128.610 1.00 16.87 54 THR B O 1
ATOM 2996 N N . ILE B 1 55 ? 18.824 145.386 130.802 1.00 17.20 55 ILE B N 1
ATOM 2997 C CA . ILE B 1 55 ? 18.720 143.924 130.780 1.00 18.42 55 ILE B CA 1
ATOM 2998 C C . ILE B 1 55 ? 17.326 143.475 130.389 1.00 18.71 55 ILE B C 1
ATOM 2999 O O . ILE B 1 55 ? 17.177 142.502 129.661 1.00 18.82 55 ILE B O 1
ATOM 3004 N N . ARG B 1 56 ? 16.308 144.177 130.874 1.00 19.50 56 ARG B N 1
ATOM 3005 C CA . ARG B 1 56 ? 14.923 143.843 130.524 1.00 20.19 56 ARG B CA 1
ATOM 3006 C C . ARG B 1 56 ? 14.676 144.049 129.015 1.00 20.27 56 ARG B C 1
ATOM 3007 O O . ARG B 1 56 ? 13.990 143.244 128.390 1.00 20.35 56 ARG B O 1
ATOM 3015 N N . ASN B 1 57 ? 15.239 145.111 128.432 1.00 20.34 57 ASN B N 1
ATOM 3016 C CA . ASN B 1 57 ? 15.138 145.320 126.981 1.00 20.68 57 ASN B CA 1
ATOM 3017 C C . ASN B 1 57 ? 15.849 144.234 126.186 1.00 20.36 57 ASN B C 1
ATOM 3018 O O . ASN B 1 57 ? 15.325 143.748 125.179 1.00 19.40 57 ASN B O 1
ATOM 3023 N N . ASP B 1 58 ? 17.013 143.814 126.664 1.00 20.68 58 ASP B N 1
ATOM 3024 C CA . ASP B 1 58 ? 17.714 142.683 126.050 1.00 21.38 58 ASP B CA 1
ATOM 3025 C C . ASP B 1 58 ? 16.877 141.422 126.105 1.00 20.57 58 ASP B C 1
ATOM 3026 O O . ASP B 1 58 ? 16.838 140.663 125.141 1.00 21.39 58 ASP B O 1
ATOM 3031 N N . MET B 1 59 ? 16.182 141.218 127.213 1.00 20.20 59 MET B N 1
ATOM 3032 C CA . MET B 1 59 ? 15.330 140.041 127.371 1.00 20.22 59 MET B CA 1
ATOM 3033 C C . MET B 1 59 ? 14.128 140.113 126.429 1.00 20.57 59 MET B C 1
ATOM 3034 O O . MET B 1 59 ? 13.608 139.084 126.017 1.00 20.30 59 MET B O 1
ATOM 3039 N N . LYS B 1 60 ? 13.695 141.331 126.093 1.00 20.64 60 LYS B N 1
ATOM 3040 C CA . LYS B 1 60 ? 12.652 141.533 125.077 1.00 21.36 60 LYS B CA 1
ATOM 3041 C C . LYS B 1 60 ? 13.092 141.008 123.715 1.00 20.78 60 LYS B C 1
ATOM 3042 O O . LYS B 1 60 ? 12.343 140.310 123.051 1.00 20.41 60 LYS B O 1
ATOM 3048 N N . LYS B 1 61 ? 14.310 141.365 123.321 1.00 20.66 61 LYS B N 1
ATOM 3049 C CA . LYS B 1 61 ? 14.919 140.903 122.082 1.00 20.67 61 LYS B CA 1
ATOM 3050 C C . LYS B 1 61 ? 15.111 139.393 122.105 1.00 20.57 61 LYS B C 1
ATOM 3051 O O . LYS B 1 61 ? 14.751 138.699 121.168 1.00 21.60 61 LYS B O 1
ATOM 3057 N N . LEU B 1 62 ? 15.683 138.886 123.187 1.00 20.69 62 LEU B N 1
ATOM 3058 C CA . LEU B 1 62 ? 15.841 137.447 123.380 1.00 20.52 62 LEU B CA 1
ATOM 3059 C C . LEU B 1 62 ? 14.494 136.726 123.220 1.00 20.47 62 LEU B C 1
ATOM 3060 O O . LEU B 1 62 ? 14.441 135.669 122.614 1.00 19.90 62 LEU B O 1
ATOM 3065 N N . GLU B 1 63 ? 13.411 137.313 123.732 1.00 20.58 63 GLU B N 1
ATOM 3066 C CA . GLU B 1 63 ? 12.097 136.679 123.644 1.00 20.70 63 GLU B CA 1
ATOM 3067 C C . GLU B 1 63 ? 11.555 136.753 122.212 1.00 20.37 63 GLU B C 1
ATOM 3068 O O . GLU B 1 63 ? 10.980 135.778 121.724 1.00 20.16 63 GLU B O 1
ATOM 3074 N N . TYR B 1 64 ? 11.759 137.891 121.543 1.00 19.81 64 TYR B N 1
ATOM 3075 C CA . TYR B 1 64 ? 11.262 138.090 120.184 1.00 19.81 64 TYR B CA 1
ATOM 3076 C C . TYR B 1 64 ? 11.911 137.065 119.255 1.00 19.77 64 TYR B C 1
ATOM 3077 O O . TYR B 1 64 ? 11.243 136.489 118.418 1.00 19.33 64 TYR B O 1
ATOM 3086 N N . LEU B 1 65 ? 13.206 136.815 119.450 1.00 20.03 65 LEU B N 1
ATOM 3087 C CA . LEU B 1 65 ? 13.981 135.919 118.588 1.00 20.43 65 LEU B CA 1
ATOM 3088 C C . LEU B 1 65 ? 13.872 134.425 118.935 1.00 20.16 65 LEU B C 1
ATOM 3089 O O . LEU B 1 65 ? 14.449 133.599 118.239 1.00 20.03 65 LEU B O 1
ATOM 3094 N N . GLY B 1 66 ? 13.152 134.083 120.002 1.00 20.46 66 GLY B N 1
ATOM 3095 C CA . GLY B 1 66 ? 12.808 132.700 120.310 1.00 20.09 66 GLY B CA 1
ATOM 3096 C C . GLY B 1 66 ? 13.711 131.990 121.301 1.00 20.39 66 GLY B C 1
ATOM 3097 O O . GLY B 1 66 ? 13.582 130.774 121.501 1.00 19.99 66 GLY B O 1
ATOM 3098 N N . TYR B 1 67 ? 14.600 132.746 121.948 1.00 20.52 67 TYR B N 1
ATOM 3099 C CA . TYR B 1 67 ? 15.566 132.190 122.897 1.00 20.48 67 TYR B CA 1
ATOM 3100 C C . TYR B 1 67 ? 15.009 131.999 124.311 1.00 20.41 67 TYR B C 1
ATOM 3101 O O . TYR B 1 67 ? 15.455 131.115 125.042 1.00 20.46 67 TYR B O 1
ATOM 3110 N N . ILE B 1 68 ? 14.098 132.874 124.717 1.00 20.47 68 ILE B N 1
ATOM 3111 C CA . ILE B 1 68 ? 13.395 132.751 125.994 1.00 20.21 68 ILE B CA 1
ATOM 3112 C C . ILE B 1 68 ? 11.903 133.021 125.820 1.00 20.37 68 ILE B C 1
ATOM 3113 O O . ILE B 1 68 ? 11.491 133.586 124.815 1.00 20.37 68 ILE B O 1
ATOM 3118 N N . TYR B 1 69 ? 11.107 132.635 126.814 1.00 20.75 69 TYR B N 1
ATOM 3119 C CA . TYR B 1 69 ? 9.666 132.884 126.811 1.00 21.21 69 TYR B CA 1
ATOM 3120 C C . TYR B 1 69 ? 9.101 133.074 128.212 1.00 21.53 69 TYR B C 1
ATOM 3121 O O . TYR B 1 69 ? 9.743 132.774 129.202 1.00 21.51 69 TYR B O 1
ATOM 3130 N N . GLN B 1 70 ? 7.864 133.546 128.263 1.00 22.32 70 GLN B N 1
ATOM 3131 C CA . GLN B 1 70 ? 7.184 133.873 129.505 1.00 22.87 70 GLN B CA 1
ATOM 3132 C C . GLN B 1 70 ? 6.309 132.678 129.873 1.00 23.60 70 GLN B C 1
ATOM 3133 O O . GLN B 1 70 ? 5.414 132.326 129.106 1.00 23.76 70 GLN B O 1
ATOM 3139 N N . PRO B 1 71 ? 6.584 132.034 131.013 1.00 24.59 71 PRO B N 1
ATOM 3140 C CA . PRO B 1 71 ? 5.745 130.928 131.510 1.00 25.08 71 PRO B CA 1
ATOM 3141 C C . PRO B 1 71 ? 4.225 131.215 131.581 1.00 25.77 71 PRO B C 1
ATOM 3142 O O . PRO B 1 71 ? 3.516 130.798 130.660 1.00 26.28 71 PRO B O 1
ATOM 3146 N N . HIS B 1 72 ? 3.730 131.857 132.640 1.00 26.24 72 HIS B N 1
ATOM 3147 C CA . HIS B 1 72 ? 2.316 132.199 132.742 1.00 26.62 72 HIS B CA 1
ATOM 3148 C C . HIS B 1 72 ? 2.184 133.723 132.610 1.00 26.82 72 HIS B C 1
ATOM 3149 O O . HIS B 1 72 ? 2.205 134.244 131.491 1.00 27.01 72 HIS B O 1
ATOM 3156 N N . THR B 1 73 ? 2.056 134.430 133.737 1.00 26.86 73 THR B N 1
ATOM 3157 C CA . THR B 1 73 ? 2.071 135.896 133.762 1.00 26.85 73 THR B CA 1
ATOM 3158 C C . THR B 1 73 ? 3.098 136.400 134.788 1.00 26.73 73 THR B C 1
ATOM 3159 O O . THR B 1 73 ? 2.957 137.494 135.336 1.00 26.74 73 THR B O 1
ATOM 3163 N N . SER B 1 74 ? 4.124 135.585 135.042 1.00 26.63 74 SER B N 1
ATOM 3164 C CA . SER B 1 74 ? 5.219 135.947 135.945 1.00 26.37 74 SER B CA 1
ATOM 3165 C C . SER B 1 74 ? 6.211 136.915 135.293 1.00 26.14 74 SER B C 1
ATOM 3166 O O . SER B 1 74 ? 6.379 136.930 134.069 1.00 25.81 74 SER B O 1
ATOM 3169 N N . ALA B 1 75 ? 6.865 137.711 136.136 1.00 25.64 75 ALA B N 1
ATOM 3170 C CA . ALA B 1 75 ? 7.808 138.735 135.693 1.00 25.34 75 ALA B CA 1
ATOM 3171 C C . ALA B 1 75 ? 9.095 138.159 135.092 1.00 24.65 75 ALA B C 1
ATOM 3172 O O . ALA B 1 75 ? 9.814 138.864 134.378 1.00 25.06 75 ALA B O 1
ATOM 3174 N N . GLY B 1 76 ? 9.389 136.892 135.389 1.00 23.42 76 GLY B N 1
ATOM 3175 C CA . GLY B 1 76 ? 10.595 136.245 134.901 1.00 22.52 76 GLY B CA 1
ATOM 3176 C C . GLY B 1 76 ? 10.391 135.456 133.628 1.00 21.66 76 GLY B C 1
ATOM 3177 O O . GLY B 1 76 ? 9.270 135.200 133.223 1.00 21.30 76 GLY B O 1
ATOM 3178 N N . ARG B 1 77 ? 11.497 135.068 133.009 1.00 21.04 77 ARG B N 1
ATOM 3179 C CA . ARG B 1 77 ? 11.484 134.312 131.760 1.00 20.84 77 ARG B CA 1
ATOM 3180 C C . ARG B 1 77 ? 12.277 133.015 131.887 1.00 20.23 77 ARG B C 1
ATOM 3181 O O . ARG B 1 77 ? 13.157 132.894 132.729 1.00 19.68 77 ARG B O 1
ATOM 3189 N N . ILE B 1 78 ? 11.960 132.066 131.016 1.00 19.81 78 ILE B N 1
ATOM 3190 C CA . ILE B 1 78 ? 12.616 130.764 130.981 1.00 20.19 78 ILE B CA 1
ATOM 3191 C C . ILE B 1 78 ? 13.172 130.525 129.581 1.00 19.72 78 ILE B C 1
ATOM 3192 O O . ILE B 1 78 ? 12.566 130.942 128.609 1.00 19.43 78 ILE B O 1
ATOM 3197 N N . PRO B 1 79 ? 14.321 129.872 129.449 1.00 19.78 79 PRO B N 1
ATOM 3198 C CA . PRO B 1 79 ? 14.821 129.536 128.116 1.00 20.23 79 PRO B CA 1
ATOM 3199 C C . PRO B 1 79 ? 13.902 128.584 127.363 1.00 20.28 79 PRO B C 1
ATOM 3200 O O . PRO B 1 79 ? 13.293 127.714 127.956 1.00 19.92 79 PRO B O 1
ATOM 3204 N N . THR B 1 80 ? 13.793 128.788 126.061 1.00 20.90 80 THR B N 1
ATOM 3205 C CA . THR B 1 80 ? 13.194 127.810 125.160 1.00 20.99 80 THR B CA 1
ATOM 3206 C C . THR B 1 80 ? 14.280 126.801 124.832 1.00 21.20 80 THR B C 1
ATOM 3207 O O . THR B 1 80 ? 15.419 126.941 125.286 1.00 21.70 80 THR B O 1
ATOM 3211 N N . ASP B 1 81 ? 13.928 125.792 124.042 1.00 20.99 81 ASP B N 1
ATOM 3212 C CA . ASP B 1 81 ? 14.865 124.766 123.624 1.00 20.85 81 ASP B CA 1
ATOM 3213 C C . ASP B 1 81 ? 16.000 125.364 122.820 1.00 20.81 81 ASP B C 1
ATOM 3214 O O . ASP B 1 81 ? 17.131 124.908 122.932 1.00 20.73 81 ASP B O 1
ATOM 3219 N N . LYS B 1 82 ? 15.685 126.387 122.023 1.00 20.98 82 LYS B N 1
ATOM 3220 C CA . LYS B 1 82 ? 16.668 127.161 121.264 1.00 21.05 82 LYS B CA 1
ATOM 3221 C C . LYS B 1 82 ? 17.645 127.870 122.199 1.00 20.82 82 LYS B C 1
ATOM 3222 O O . LYS B 1 82 ? 18.839 127.923 121.931 1.00 20.67 82 LYS B O 1
ATOM 3228 N N . GLY B 1 83 ? 17.114 128.440 123.276 1.00 20.37 83 GLY B N 1
ATOM 3229 C CA . GLY B 1 83 ? 17.922 128.993 124.344 1.00 20.26 83 GLY B CA 1
ATOM 3230 C C . GLY B 1 83 ? 18.858 127.987 124.979 1.00 20.08 83 GLY B C 1
ATOM 3231 O O . GLY B 1 83 ? 20.033 128.264 125.154 1.00 20.17 83 GLY B O 1
ATOM 3232 N N . LEU B 1 84 ? 18.350 126.800 125.296 1.00 20.30 84 LEU B N 1
ATOM 3233 C CA . LEU B 1 84 ? 19.150 125.778 125.964 1.00 19.76 84 LEU B CA 1
ATOM 3234 C C . LEU B 1 84 ? 20.263 125.293 125.037 1.00 19.61 84 LEU B C 1
ATOM 3235 O O . LEU B 1 84 ? 21.359 124.992 125.488 1.00 19.16 84 LEU B O 1
ATOM 3240 N N . ARG B 1 85 ? 19.964 125.249 123.740 1.00 19.39 85 ARG B N 1
ATOM 3241 C CA . ARG B 1 85 ? 20.908 124.820 122.717 1.00 19.17 85 ARG B CA 1
ATOM 3242 C C . ARG B 1 85 ? 22.041 125.832 122.559 1.00 19.05 85 ARG B C 1
ATOM 3243 O O . ARG B 1 85 ? 23.208 125.460 122.464 1.00 18.61 85 ARG B O 1
ATOM 3251 N N . PHE B 1 86 ? 21.687 127.108 122.509 1.00 19.12 86 PHE B N 1
ATOM 3252 C CA . PHE B 1 86 ? 22.675 128.181 122.532 1.00 19.34 86 PHE B CA 1
ATOM 3253 C C . PHE B 1 86 ? 23.612 128.030 123.724 1.00 19.05 86 PHE B C 1
ATOM 3254 O O . PHE B 1 86 ? 24.812 128.136 123.574 1.00 19.02 86 PHE B O 1
ATOM 3262 N N . TYR B 1 87 ? 23.054 127.808 124.911 1.00 18.97 87 TYR B N 1
ATOM 3263 C CA . TYR B 1 87 ? 23.861 127.645 126.121 1.00 19.05 87 TYR B CA 1
ATOM 3264 C C . TYR B 1 87 ? 24.807 126.438 126.022 1.00 18.75 87 TYR B C 1
ATOM 3265 O O . TYR B 1 87 ? 25.959 126.511 126.430 1.00 18.43 87 TYR B O 1
ATOM 3274 N N . TYR B 1 88 ? 24.310 125.329 125.488 1.00 18.68 88 TYR B N 1
ATOM 3275 C CA . TYR B 1 88 ? 25.110 124.119 125.361 1.00 18.52 88 TYR B CA 1
ATOM 3276 C C . TYR B 1 88 ? 26.339 124.336 124.461 1.00 18.95 88 TYR B C 1
ATOM 3277 O O . TYR B 1 88 ? 27.458 123.975 124.831 1.00 18.14 88 TYR B O 1
ATOM 3286 N N . GLU B 1 89 ? 26.110 124.933 123.291 1.00 19.93 89 GLU B N 1
ATOM 3287 C CA . GLU B 1 89 ? 27.172 125.298 122.340 1.00 20.78 89 GLU B CA 1
ATOM 3288 C C . GLU B 1 89 ? 28.167 126.282 122.947 1.00 21.61 89 GLU B C 1
ATOM 3289 O O . GLU B 1 89 ? 29.372 126.171 122.725 1.00 21.48 89 GLU B O 1
ATOM 3295 N N . GLU B 1 90 ? 27.657 127.249 123.706 1.00 22.64 90 GLU B N 1
ATOM 3296 C CA . GLU B 1 90 ? 28.517 128.226 124.371 1.00 23.72 90 GLU B CA 1
ATOM 3297 C C . GLU B 1 90 ? 29.361 127.549 125.453 1.00 24.31 90 GLU B C 1
ATOM 3298 O O . GLU B 1 90 ? 30.544 127.852 125.604 1.00 24.58 90 GLU B O 1
ATOM 3304 N N . MET B 1 91 ? 28.756 126.595 126.158 1.00 24.87 91 MET B N 1
ATOM 3305 C CA . MET B 1 91 ? 29.404 125.905 127.266 1.00 25.54 91 MET B CA 1
ATOM 3306 C C . MET B 1 91 ? 30.463 124.916 126.773 1.00 25.57 91 MET B C 1
ATOM 3307 O O . MET B 1 91 ? 31.305 124.465 127.550 1.00 26.07 91 MET B O 1
ATOM 3312 N N . LEU B 1 92 ? 30.415 124.587 125.482 1.00 25.63 92 LEU B N 1
ATOM 3313 C CA . LEU B 1 92 ? 31.440 123.770 124.831 1.00 25.55 92 LEU B CA 1
ATOM 3314 C C . LEU B 1 92 ? 32.695 124.590 124.531 1.00 25.64 92 LEU B C 1
ATOM 3315 O O . LEU B 1 92 ? 33.810 124.160 124.837 1.00 25.94 92 LEU B O 1
ATOM 3320 N N . LYS B 1 93 ? 32.500 125.753 123.908 1.00 25.65 93 LYS B N 1
ATOM 3321 C CA . LYS B 1 93 ? 33.594 126.667 123.551 1.00 25.79 93 LYS B CA 1
ATOM 3322 C C . LYS B 1 93 ? 34.505 126.953 124.748 1.00 25.66 93 LYS B C 1
ATOM 3323 O O . LYS B 1 93 ? 35.732 126.876 124.633 1.00 25.77 93 LYS B O 1
ATOM 3329 N N . ILE B 1 94 ? 33.891 127.256 125.891 1.00 25.38 94 ILE B N 1
ATOM 3330 C CA . ILE B 1 94 ? 34.617 127.534 127.131 1.00 25.14 94 ILE B CA 1
ATOM 3331 C C . ILE B 1 94 ? 35.180 126.216 127.686 1.00 24.99 94 ILE B C 1
ATOM 3332 O O . ILE B 1 94 ? 34.532 125.540 128.487 1.00 24.87 94 ILE B O 1
ATOM 3337 N N . SER B 1 95 ? 36.386 125.861 127.237 1.00 24.82 95 SER B N 1
ATOM 3338 C CA . SER B 1 95 ? 37.052 124.620 127.634 1.00 24.71 95 SER B CA 1
ATOM 3339 C C . SER B 1 95 ? 38.550 124.694 127.299 1.00 24.75 95 SER B C 1
ATOM 3340 O O . SER B 1 95 ? 39.410 124.356 128.117 1.00 24.64 95 SER B O 1
ATOM 3343 N N . MET B 1 111 ? 40.418 98.904 137.321 1.00 29.26 111 MET B N 1
ATOM 3344 C CA . MET B 1 111 ? 40.485 97.559 137.911 1.00 28.97 111 MET B CA 1
ATOM 3345 C C . MET B 1 111 ? 40.272 96.501 136.821 1.00 26.81 111 MET B C 1
ATOM 3346 O O . MET B 1 111 ? 39.433 96.697 135.952 1.00 27.20 111 MET B O 1
ATOM 3351 N N . PRO B 1 112 ? 41.026 95.398 136.869 1.00 24.47 112 PRO B N 1
ATOM 3352 C CA . PRO B 1 112 ? 41.074 94.416 135.780 1.00 22.97 112 PRO B CA 1
ATOM 3353 C C . PRO B 1 112 ? 39.947 93.394 135.758 1.00 21.18 112 PRO B C 1
ATOM 3354 O O . PRO B 1 112 ? 40.227 92.206 135.680 1.00 20.05 112 PRO B O 1
ATOM 3358 N N . LEU B 1 113 ? 38.700 93.829 135.788 1.00 19.98 113 LEU B N 1
ATOM 3359 C CA . LEU B 1 113 ? 37.600 92.886 135.699 1.00 19.86 113 LEU B CA 1
ATOM 3360 C C . LEU B 1 113 ? 37.594 92.266 134.305 1.00 18.87 113 LEU B C 1
ATOM 3361 O O . LEU B 1 113 ? 37.988 92.904 133.341 1.00 18.52 113 LEU B O 1
ATOM 3366 N N . ALA B 1 114 ? 37.165 91.018 134.217 1.00 17.77 114 ALA B N 1
ATOM 3367 C CA . ALA B 1 114 ? 37.132 90.303 132.950 1.00 17.60 114 ALA B CA 1
ATOM 3368 C C . ALA B 1 114 ? 35.704 89.995 132.504 1.00 17.70 114 ALA B C 1
ATOM 3369 O O . ALA B 1 114 ? 35.507 89.388 131.467 1.00 17.76 114 ALA B O 1
ATOM 3371 N N . ASP B 1 115 ? 34.706 90.426 133.270 1.00 18.15 115 ASP B N 1
ATOM 3372 C CA . ASP B 1 115 ? 33.313 90.151 132.929 1.00 19.56 115 ASP B CA 1
ATOM 3373 C C . ASP B 1 115 ? 32.673 91.412 132.344 1.00 20.02 115 ASP B C 1
ATOM 3374 O O . ASP B 1 115 ? 32.418 92.357 133.085 1.00 19.02 115 ASP B O 1
ATOM 3379 N N . PRO B 1 116 ? 32.404 91.424 131.037 1.00 20.93 116 PRO B N 1
ATOM 3380 C CA . PRO B 1 116 ? 31.925 92.648 130.369 1.00 21.63 116 PRO B CA 1
ATOM 3381 C C . PRO B 1 116 ? 30.605 93.157 130.926 1.00 21.91 116 PRO B C 1
ATOM 3382 O O . PRO B 1 116 ? 30.413 94.375 131.011 1.00 22.18 116 PRO B O 1
ATOM 3386 N N . GLU B 1 117 ? 29.731 92.234 131.298 1.00 22.78 117 GLU B N 1
ATOM 3387 C CA . GLU B 1 117 ? 28.448 92.543 131.919 1.00 23.68 117 GLU B CA 1
ATOM 3388 C C . GLU B 1 117 ? 28.598 93.302 133.244 1.00 23.06 117 GLU B C 1
ATOM 3389 O O . GLU B 1 117 ? 27.820 94.225 133.516 1.00 23.86 117 GLU B O 1
ATOM 3395 N N . LYS B 1 118 ? 29.592 92.927 134.049 1.00 21.79 118 LYS B N 1
ATOM 3396 C CA . LYS B 1 118 ? 29.927 93.646 135.281 1.00 21.23 118 LYS B CA 1
ATOM 3397 C C . LYS B 1 118 ? 30.446 95.053 134.961 1.00 20.13 118 LYS B C 1
ATOM 3398 O O . LYS B 1 118 ? 30.102 96.005 135.636 1.00 18.91 118 LYS B O 1
ATOM 3404 N N . VAL B 1 119 ? 31.287 95.171 133.937 1.00 19.51 119 VAL B N 1
ATOM 3405 C CA . VAL B 1 119 ? 31.831 96.470 133.541 1.00 19.25 119 VAL B CA 1
ATOM 3406 C C . VAL B 1 119 ? 30.729 97.406 133.062 1.00 18.76 119 VAL B C 1
ATOM 3407 O O . VAL B 1 119 ? 30.732 98.583 133.408 1.00 18.84 119 VAL B O 1
ATOM 3411 N N . LEU B 1 120 ? 29.760 96.880 132.316 1.00 18.67 120 LEU B N 1
ATOM 3412 C CA . LEU B 1 120 ? 28.641 97.687 131.831 1.00 18.56 120 LEU B CA 1
ATOM 3413 C C . LEU B 1 120 ? 27.731 98.152 132.979 1.00 18.36 120 LEU B C 1
ATOM 3414 O O . LEU B 1 120 ? 27.223 99.273 132.954 1.00 17.71 120 LEU B O 1
ATOM 3419 N N . PHE B 1 121 ? 27.535 97.274 133.967 1.00 17.66 121 PHE B N 1
ATOM 3420 C CA . PHE B 1 121 ? 26.676 97.533 135.107 1.00 17.42 121 PHE B CA 1
ATOM 3421 C C . PHE B 1 121 ? 27.287 98.631 135.954 1.00 17.24 121 PHE B C 1
ATOM 3422 O O . PHE B 1 121 ? 26.583 99.545 136.392 1.00 16.53 121 PHE B O 1
ATOM 3430 N N . LEU B 1 122 ? 28.594 98.551 136.191 1.00 16.95 122 LEU B N 1
ATOM 3431 C CA . LEU B 1 122 ? 29.274 99.579 136.995 1.00 17.05 122 LEU B CA 1
ATOM 3432 C C . LEU B 1 122 ? 29.292 100.943 136.272 1.00 16.93 122 LEU B C 1
ATOM 3433 O O . LEU B 1 122 ? 29.076 101.967 136.898 1.00 17.40 122 LEU B O 1
ATOM 3438 N N . ALA B 1 123 ? 29.555 100.954 134.971 1.00 16.52 123 ALA B N 1
ATOM 3439 C CA . ALA B 1 123 ? 29.567 102.199 134.212 1.00 16.99 123 ALA B CA 1
ATOM 3440 C C . ALA B 1 123 ? 28.174 102.838 134.166 1.00 17.04 123 ALA B C 1
ATOM 3441 O O . ALA B 1 123 ? 28.045 104.028 134.356 1.00 16.50 123 ALA B O 1
ATOM 3443 N N . GLY B 1 124 ? 27.149 102.034 133.910 1.00 18.04 124 GLY B N 1
ATOM 3444 C CA . GLY B 1 124 ? 25.773 102.501 133.867 1.00 18.53 124 GLY B CA 1
ATOM 3445 C C . GLY B 1 124 ? 25.346 103.189 135.156 1.00 19.13 124 GLY B C 1
ATOM 3446 O O . GLY B 1 124 ? 24.778 104.277 135.133 1.00 18.97 124 GLY B O 1
ATOM 3447 N N . ASN B 1 125 ? 25.643 102.564 136.283 1.00 19.39 125 ASN B N 1
ATOM 3448 C CA . ASN B 1 125 ? 25.248 103.104 137.572 1.00 20.30 125 ASN B CA 1
ATOM 3449 C C . ASN B 1 125 ? 26.067 104.334 137.990 1.00 20.08 125 ASN B C 1
ATOM 3450 O O . ASN B 1 125 ? 25.532 105.227 138.664 1.00 19.64 125 ASN B O 1
ATOM 3455 N N . LEU B 1 126 ? 27.337 104.398 137.578 1.00 19.51 126 LEU B N 1
ATOM 3456 C CA . LEU B 1 126 ? 28.172 105.572 137.853 1.00 19.97 126 LEU B CA 1
ATOM 3457 C C . LEU B 1 126 ? 27.592 106.727 137.063 1.00 19.00 126 LEU B C 1
ATOM 3458 O O . LEU B 1 126 ? 27.257 107.760 137.611 1.00 18.36 126 LEU B O 1
ATOM 3463 N N . LEU B 1 127 ? 27.458 106.523 135.768 1.00 18.53 127 LEU B N 1
ATOM 3464 C CA . LEU B 1 127 ? 26.876 107.532 134.885 1.00 18.69 127 LEU B CA 1
ATOM 3465 C C . LEU B 1 127 ? 25.569 108.091 135.461 1.00 18.24 127 LEU B C 1
ATOM 3466 O O . LEU B 1 127 ? 25.390 109.298 135.506 1.00 17.32 127 LEU B O 1
ATOM 3471 N N . ALA B 1 128 ? 24.677 107.202 135.902 1.00 18.30 128 ALA B N 1
ATOM 3472 C CA . ALA B 1 128 ? 23.349 107.581 136.413 1.00 18.41 128 ALA B CA 1
ATOM 3473 C C . ALA B 1 128 ? 23.404 108.431 137.683 1.00 18.22 128 ALA B C 1
ATOM 3474 O O . ALA B 1 128 ? 22.754 109.466 137.786 1.00 18.14 128 ALA B O 1
ATOM 3476 N N . ARG B 1 129 ? 24.179 107.974 138.649 1.00 18.42 129 ARG B N 1
ATOM 3477 C CA . ARG B 1 129 ? 24.362 108.677 139.911 1.00 19.26 129 ARG B CA 1
ATOM 3478 C C . ARG B 1 129 ? 24.967 110.090 139.758 1.00 19.28 129 ARG B C 1
ATOM 3479 O O . ARG B 1 129 ? 24.499 111.033 140.389 1.00 19.32 129 ARG B O 1
ATOM 3487 N N . LEU B 1 130 ? 25.988 110.242 138.920 1.00 19.41 130 LEU B N 1
ATOM 3488 C CA . LEU B 1 130 ? 26.713 111.506 138.841 1.00 19.73 130 LEU B CA 1
ATOM 3489 C C . LEU B 1 130 ? 25.955 112.558 138.026 1.00 19.40 130 LEU B C 1
ATOM 3490 O O . LEU B 1 130 ? 26.184 113.739 138.218 1.00 19.66 130 LEU B O 1
ATOM 3495 N N . THR B 1 131 ? 25.062 112.129 137.130 1.00 19.02 131 THR B N 1
ATOM 3496 C CA . THR B 1 131 ? 24.252 113.050 136.317 1.00 18.72 131 THR B CA 1
ATOM 3497 C C . THR B 1 131 ? 22.794 113.172 136.765 1.00 19.00 131 THR B C 1
ATOM 3498 O O . THR B 1 131 ? 22.046 113.952 136.184 1.00 18.69 131 THR B O 1
ATOM 3502 N N . GLU B 1 132 ? 22.400 112.403 137.781 1.00 19.27 132 GLU B N 1
ATOM 3503 C CA . GLU B 1 132 ? 21.004 112.289 138.204 1.00 19.80 132 GLU B CA 1
ATOM 3504 C C . GLU B 1 132 ? 20.074 111.965 137.029 1.00 19.12 132 GLU B C 1
ATOM 3505 O O . GLU B 1 132 ? 18.998 112.549 136.894 1.00 19.22 132 GLU B O 1
ATOM 3511 N N . GLY B 1 133 ? 20.487 111.012 136.196 1.00 18.07 133 GLY B N 1
ATOM 3512 C CA . GLY B 1 133 ? 19.735 110.659 135.016 1.00 18.23 133 GLY B CA 1
ATOM 3513 C C . GLY B 1 133 ? 19.357 109.195 134.931 1.00 17.98 133 GLY B C 1
ATOM 3514 O O . GLY B 1 133 ? 19.591 108.425 135.859 1.00 18.05 133 GLY B O 1
ATOM 3515 N N . TYR B 1 134 ? 18.774 108.839 133.786 1.00 17.81 134 TYR B N 1
ATOM 3516 C CA . TYR B 1 134 ? 18.314 107.497 133.467 1.00 17.59 134 TYR B CA 1
ATOM 3517 C C . TYR B 1 134 ? 19.150 107.011 132.289 1.00 17.41 134 TYR B C 1
ATOM 3518 O O . TYR B 1 134 ? 19.178 107.641 131.238 1.00 16.28 134 TYR B O 1
ATOM 3527 N N . VAL B 1 135 ? 19.832 105.886 132.481 1.00 17.45 135 VAL B N 1
ATOM 3528 C CA . VAL B 1 135 ? 20.836 105.415 131.549 1.00 18.04 135 VAL B CA 1
ATOM 3529 C C . VAL B 1 135 ? 20.405 104.125 130.893 1.00 18.97 135 VAL B C 1
ATOM 3530 O O . VAL B 1 135 ? 19.938 103.214 131.560 1.00 19.62 135 VAL B O 1
ATOM 3534 N N . LEU B 1 136 ? 20.536 104.057 129.577 1.00 19.93 136 LEU B N 1
ATOM 3535 C CA . LEU B 1 136 ? 20.446 102.790 128.866 1.00 20.67 136 LEU B CA 1
ATOM 3536 C C . LEU B 1 136 ? 21.810 102.501 128.248 1.00 20.98 136 LEU B C 1
ATOM 3537 O O . LEU B 1 136 ? 22.370 103.349 127.580 1.00 21.27 136 LEU B O 1
ATOM 3542 N N . ILE B 1 137 ? 22.361 101.321 128.519 1.00 21.45 137 ILE B N 1
ATOM 3543 C CA . ILE B 1 137 ? 23.546 100.833 127.828 1.00 21.62 137 ILE B CA 1
ATOM 3544 C C . ILE B 1 137 ? 23.161 99.594 127.048 1.00 21.78 137 ILE B C 1
ATOM 3545 O O . ILE B 1 137 ? 22.800 98.582 127.629 1.00 22.14 137 ILE B O 1
ATOM 3550 N N . GLU B 1 138 ? 23.249 99.678 125.729 1.00 22.50 138 GLU B N 1
ATOM 3551 C CA . GLU B 1 138 ? 23.025 98.540 124.847 1.00 23.07 138 GLU B CA 1
ATOM 3552 C C . GLU B 1 138 ? 24.154 97.524 125.009 1.00 23.08 138 GLU B C 1
ATOM 3553 O O . GLU B 1 138 ? 25.328 97.865 124.823 1.00 23.69 138 GLU B O 1
ATOM 3559 N N . ARG B 1 139 ? 23.801 96.288 125.363 1.00 22.78 139 ARG B N 1
ATOM 3560 C CA . ARG B 1 139 ? 24.770 95.195 125.494 1.00 22.52 139 ARG B CA 1
ATOM 3561 C C . ARG B 1 139 ? 25.285 94.810 124.123 1.00 22.43 139 ARG B C 1
ATOM 3562 O O . ARG B 1 139 ? 24.582 94.973 123.131 1.00 22.12 139 ARG B O 1
ATOM 3570 N N . PRO B 1 140 ? 26.486 94.247 124.058 1.00 22.34 140 PRO B N 1
ATOM 3571 C CA . PRO B 1 140 ? 26.970 93.670 122.804 1.00 22.06 140 PRO B CA 1
ATOM 3572 C C . PRO B 1 140 ? 25.885 92.751 122.202 1.00 21.57 140 PRO B C 1
ATOM 3573 O O . PRO B 1 140 ? 25.294 91.956 122.924 1.00 22.39 140 PRO B O 1
ATOM 3577 N N . ASN B 1 141 ? 25.591 92.919 120.924 1.00 21.12 141 ASN B N 1
ATOM 3578 C CA . ASN B 1 141 ? 24.631 92.089 120.198 1.00 20.84 141 ASN B CA 1
ATOM 3579 C C . ASN B 1 141 ? 24.885 90.583 120.411 1.00 20.23 141 ASN B C 1
ATOM 3580 O O . ASN B 1 141 ? 25.938 90.083 120.063 1.00 19.64 141 ASN B O 1
ATOM 3585 N N . THR B 1 142 ? 23.912 89.874 120.972 1.00 20.10 142 THR B N 1
ATOM 3586 C CA . THR B 1 142 ? 24.082 88.441 121.236 1.00 20.41 142 THR B CA 1
ATOM 3587 C C . THR B 1 142 ? 23.992 87.573 119.981 1.00 20.83 142 THR B C 1
ATOM 3588 O O . THR B 1 142 ? 24.440 86.447 120.000 1.00 19.88 142 THR B O 1
ATOM 3592 N N . ARG B 1 143 ? 23.436 88.103 118.896 1.00 21.98 143 ARG B N 1
ATOM 3593 C CA . ARG B 1 143 ? 23.356 87.363 117.634 1.00 23.35 143 ARG B CA 1
ATOM 3594 C C . ARG B 1 143 ? 24.742 87.078 117.035 1.00 23.62 143 ARG B C 1
ATOM 3595 O O . ARG B 1 143 ? 24.938 86.061 116.369 1.00 23.79 143 ARG B O 1
ATOM 3603 N N . ASP B 1 144 ? 25.706 87.958 117.301 1.00 24.18 144 ASP B N 1
ATOM 3604 C CA . ASP B 1 144 ? 27.075 87.772 116.806 1.00 24.61 144 ASP B CA 1
ATOM 3605 C C . ASP B 1 144 ? 28.044 87.285 117.885 1.00 23.75 144 ASP B C 1
ATOM 3606 O O . ASP B 1 144 ? 29.207 87.038 117.597 1.00 24.27 144 ASP B O 1
ATOM 3611 N N . LEU B 1 145 ? 27.565 87.136 119.114 1.00 22.44 145 LEU B N 1
ATOM 3612 C CA . LEU B 1 145 ? 28.432 86.818 120.238 1.00 21.74 145 LEU B CA 1
ATOM 3613 C C . LEU B 1 145 ? 28.789 85.314 120.284 1.00 20.44 145 LEU B C 1
ATOM 3614 O O . LEU B 1 145 ? 28.104 84.509 120.901 1.00 19.19 145 LEU B O 1
ATOM 3619 N N . LYS B 1 146 ? 29.881 84.967 119.625 1.00 19.73 146 LYS B N 1
ATOM 3620 C CA . LYS B 1 146 ? 30.346 83.590 119.536 1.00 19.95 146 LYS B CA 1
ATOM 3621 C C . LYS B 1 146 ? 30.904 83.087 120.876 1.00 18.67 146 LYS B C 1
ATOM 3622 O O . LYS B 1 146 ? 31.650 83.792 121.547 1.00 17.87 146 LYS B O 1
ATOM 3628 N N . ILE B 1 147 ? 30.528 81.869 121.242 1.00 17.37 147 ILE B N 1
ATOM 3629 C CA . ILE B 1 147 ? 31.102 81.179 122.395 1.00 16.92 147 ILE B CA 1
ATOM 3630 C C . ILE B 1 147 ? 32.455 80.579 122.003 1.00 16.50 147 ILE B C 1
ATOM 3631 O O . ILE B 1 147 ? 32.542 79.700 121.157 1.00 16.43 147 ILE B O 1
ATOM 3636 N N . LEU B 1 148 ? 33.513 81.074 122.610 1.00 16.34 148 LEU B N 1
ATOM 3637 C CA . LEU B 1 148 ? 34.863 80.637 122.286 1.00 17.24 148 LEU B CA 1
ATOM 3638 C C . LEU B 1 148 ? 35.233 79.416 123.132 1.00 17.22 148 LEU B C 1
ATOM 3639 O O . LEU B 1 148 ? 35.983 78.560 122.701 1.00 16.45 148 LEU B O 1
ATOM 3644 N N . ARG B 1 149 ? 34.694 79.347 124.341 1.00 17.99 149 ARG B N 1
ATOM 3645 C CA . ARG B 1 149 ? 34.976 78.240 125.243 1.00 18.46 149 ARG B CA 1
ATOM 3646 C C . ARG B 1 149 ? 33.922 78.138 126.320 1.00 17.79 149 ARG B C 1
ATOM 3647 O O . ARG B 1 149 ? 33.336 79.135 126.721 1.00 17.03 149 ARG B O 1
ATOM 3655 N N . VAL B 1 150 ? 33.683 76.915 126.780 1.00 17.43 150 VAL B N 1
ATOM 3656 C CA . VAL B 1 150 ? 32.815 76.662 127.910 1.00 17.30 150 VAL B CA 1
ATOM 3657 C C . VAL B 1 150 ? 33.671 76.048 129.019 1.00 18.26 150 VAL B C 1
ATOM 3658 O O . VAL B 1 150 ? 34.476 75.150 128.776 1.00 18.20 150 VAL B O 1
ATOM 3662 N N . MET B 1 151 ? 33.504 76.558 130.234 1.00 19.13 151 MET B N 1
ATOM 3663 C CA . MET B 1 151 ? 34.293 76.136 131.379 1.00 20.17 151 MET B CA 1
ATOM 3664 C C . MET B 1 151 ? 33.401 75.542 132.460 1.00 20.45 151 MET B C 1
ATOM 3665 O O . MET B 1 151 ? 32.345 76.092 132.777 1.00 20.95 151 MET B O 1
ATOM 3670 N N . LEU B 1 152 ? 33.850 74.435 133.034 1.00 21.25 152 LEU B N 1
ATOM 3671 C CA . LEU B 1 152 ? 33.196 73.788 134.170 1.00 22.20 152 LEU B CA 1
ATOM 3672 C C . LEU B 1 152 ? 34.285 73.463 135.167 1.00 22.61 152 LEU B C 1
ATOM 3673 O O . LEU B 1 152 ? 34.900 72.426 135.069 1.00 23.72 152 LEU B O 1
ATOM 3678 N N . ILE B 1 153 ? 34.516 74.364 136.112 1.00 23.27 153 ILE B N 1
ATOM 3679 C CA . ILE B 1 153 ? 35.596 74.265 137.080 1.00 23.89 153 ILE B CA 1
ATO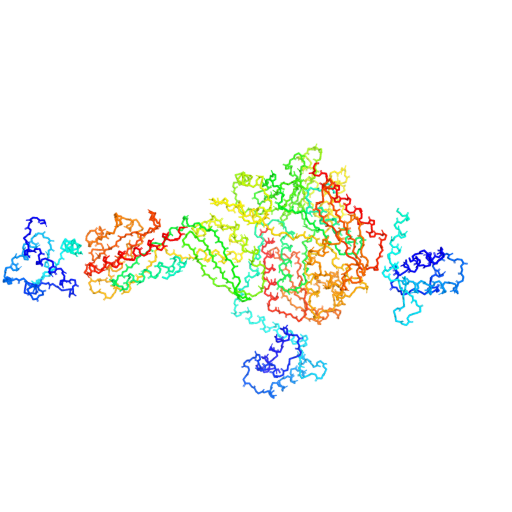M 3680 C C . ILE B 1 153 ? 35.105 73.747 138.457 1.00 23.65 153 ILE B C 1
ATOM 3681 O O . ILE B 1 153 ? 34.426 74.468 139.157 1.00 22.38 153 ILE B O 1
ATOM 3686 N N . PRO B 1 154 ? 35.439 72.523 138.863 1.00 24.60 154 PRO B N 1
ATOM 3687 C CA . PRO B 1 154 ? 35.204 72.116 140.260 1.00 25.03 154 PRO B CA 1
ATOM 3688 C C . PRO B 1 154 ? 36.061 72.947 141.222 1.00 25.10 154 PRO B C 1
ATOM 3689 O O . PRO B 1 154 ? 37.268 72.997 141.031 1.00 26.25 154 PRO B O 1
ATOM 3693 N N . VAL B 1 155 ? 35.453 73.623 142.197 1.00 25.03 155 VAL B N 1
ATOM 3694 C CA . VAL B 1 155 ? 36.207 74.377 143.206 1.00 25.02 155 VAL B CA 1
ATOM 3695 C C . VAL B 1 155 ? 36.376 73.556 144.493 1.00 24.77 155 VAL B C 1
ATOM 3696 O O . VAL B 1 155 ? 37.376 73.698 145.190 1.00 24.93 155 VAL B O 1
ATOM 3700 N N . SER B 1 156 ? 35.374 72.740 144.810 1.00 24.29 156 SER B N 1
ATOM 3701 C CA . SER B 1 156 ? 35.473 71.715 145.849 1.00 24.16 156 SER B CA 1
ATOM 3702 C C . SER B 1 156 ? 34.610 70.508 145.463 1.00 24.02 156 SER B C 1
ATOM 3703 O O . SER B 1 156 ? 34.108 70.412 144.335 1.00 24.09 156 SER B O 1
ATOM 3706 N N . GLU B 1 157 ? 34.447 69.594 146.411 1.00 23.49 157 GLU B N 1
ATOM 3707 C CA . GLU B 1 157 ? 33.479 68.511 146.313 1.00 23.44 157 GLU B CA 1
ATOM 3708 C C . GLU B 1 157 ? 32.027 69.025 146.190 1.00 22.62 157 GLU B C 1
ATOM 3709 O O . GLU B 1 157 ? 31.175 68.345 145.635 1.00 22.51 157 GLU B O 1
ATOM 3715 N N . ASP B 1 158 ? 31.766 70.236 146.681 1.00 21.58 158 ASP B N 1
ATOM 3716 C CA . ASP B 1 158 ? 30.408 70.770 146.793 1.00 21.02 158 ASP B CA 1
ATOM 3717 C C . ASP B 1 158 ? 29.963 71.722 145.678 1.00 20.53 158 ASP B C 1
ATOM 3718 O O . ASP B 1 158 ? 28.766 72.009 145.556 1.00 20.17 158 ASP B O 1
ATOM 3723 N N . TYR B 1 159 ? 30.919 72.263 144.923 1.00 19.60 159 TYR B N 1
ATOM 3724 C CA . TYR B 1 159 ? 30.625 73.342 143.980 1.00 19.29 159 TYR B CA 1
ATOM 3725 C C . TYR B 1 159 ? 31.480 73.247 142.743 1.00 18.90 159 TYR B C 1
ATOM 3726 O O . TYR B 1 159 ? 32.633 72.875 142.799 1.00 18.10 159 TYR B O 1
ATOM 3735 N N . LEU B 1 160 ? 30.891 73.585 141.614 1.00 19.19 160 LEU B N 1
ATOM 3736 C CA . LEU B 1 160 ? 31.675 73.912 140.449 1.00 19.67 160 LEU B CA 1
ATOM 3737 C C . LEU B 1 160 ? 31.237 75.282 139.911 1.00 18.82 160 LEU B C 1
ATOM 3738 O O . LEU B 1 160 ? 30.177 75.795 140.259 1.00 18.22 160 LEU B O 1
ATOM 3743 N N . ILE B 1 161 ? 32.092 75.890 139.111 1.00 17.97 161 ILE B N 1
ATOM 3744 C CA . ILE B 1 161 ? 31.824 77.179 138.521 1.00 18.08 161 ILE B CA 1
ATOM 3745 C C . ILE B 1 161 ? 31.651 76.975 137.035 1.00 17.09 161 ILE B C 1
ATOM 3746 O O . ILE B 1 161 ? 32.520 76.421 136.371 1.00 17.08 161 ILE B O 1
ATOM 3751 N N . PHE B 1 162 ? 30.535 77.451 136.520 1.00 16.50 162 PHE B N 1
ATOM 3752 C CA . PHE B 1 162 ? 30.275 77.464 135.104 1.00 16.27 162 PHE B CA 1
ATOM 3753 C C . PHE B 1 162 ? 30.566 78.854 134.565 1.00 16.52 162 PHE B C 1
ATOM 3754 O O . PHE B 1 162 ? 30.258 79.848 135.215 1.00 16.13 162 PHE B O 1
ATOM 3762 N N . SER B 1 163 ? 31.149 78.911 133.374 1.00 16.56 163 SER B N 1
ATOM 3763 C CA . SER B 1 163 ? 31.251 80.148 132.613 1.00 16.35 163 SER B CA 1
ATOM 3764 C C . SER B 1 163 ? 31.469 79.883 131.117 1.00 16.17 163 SER B C 1
ATOM 3765 O O . SER B 1 163 ? 31.663 78.739 130.687 1.00 15.40 163 SER B O 1
ATOM 3768 N N . ILE B 1 164 ? 31.379 80.949 130.325 1.00 16.15 164 ILE B N 1
ATOM 3769 C CA . ILE B 1 164 ? 31.813 80.928 128.937 1.00 16.84 164 ILE B CA 1
ATOM 3770 C C . ILE B 1 164 ? 32.837 82.039 128.685 1.00 16.72 164 ILE B C 1
ATOM 3771 O O . ILE B 1 164 ? 32.822 83.060 129.351 1.00 17.35 164 ILE B O 1
ATOM 3776 N N . LEU B 1 165 ? 33.721 81.820 127.722 1.00 16.09 165 LEU B N 1
ATOM 3777 C CA . LEU B 1 165 ? 34.586 82.842 127.195 1.00 16.26 165 LEU B CA 1
ATOM 3778 C C . LEU B 1 165 ? 33.981 83.362 125.882 1.00 16.24 165 LEU B C 1
ATOM 3779 O O . LEU B 1 165 ? 33.588 82.576 125.029 1.00 15.48 165 LEU B O 1
ATOM 3784 N N . THR B 1 166 ? 33.861 84.678 125.746 1.00 16.04 166 THR B N 1
ATOM 3785 C CA . THR B 1 166 ? 33.585 85.303 124.452 1.00 16.78 166 THR B CA 1
ATOM 3786 C C . THR B 1 166 ? 34.750 86.215 124.106 1.00 16.98 166 THR B C 1
ATOM 3787 O O . THR B 1 166 ? 35.677 86.351 124.880 1.00 17.39 166 THR B O 1
ATOM 3791 N N . GLU B 1 167 ? 34.685 86.876 122.963 1.00 17.59 167 GLU B N 1
ATOM 3792 C CA . GLU B 1 167 ? 35.724 87.837 122.578 1.00 17.75 167 GLU B CA 1
ATOM 3793 C C . GLU B 1 167 ? 35.821 89.025 123.539 1.00 17.69 167 GLU B C 1
ATOM 3794 O O . GLU B 1 167 ? 36.839 89.714 123.554 1.00 17.44 167 GLU B O 1
ATOM 3800 N N . PHE B 1 168 ? 34.762 89.270 124.321 1.00 17.68 168 PHE B N 1
ATOM 3801 C CA . PHE B 1 168 ? 34.745 90.355 125.301 1.00 17.59 168 PHE B CA 1
ATOM 3802 C C . PHE B 1 168 ? 35.078 89.926 126.735 1.00 17.54 168 PHE B C 1
ATOM 3803 O O . PHE B 1 168 ? 35.026 90.747 127.633 1.00 17.91 168 PHE B O 1
ATOM 3811 N N . GLY B 1 169 ? 35.398 88.656 126.957 1.00 17.65 169 GLY B N 1
ATOM 3812 C CA . GLY B 1 169 ? 35.799 88.192 128.272 1.00 17.82 169 GLY B CA 1
ATOM 3813 C C . GLY B 1 169 ? 35.019 86.999 128.788 1.00 18.18 169 GLY B C 1
ATOM 3814 O O . GLY B 1 169 ? 34.521 86.185 128.023 1.00 19.19 169 GLY B O 1
ATOM 3815 N N . VAL B 1 170 ? 34.940 86.878 130.110 1.00 18.39 170 VAL B N 1
ATOM 3816 C CA . VAL B 1 170 ? 34.335 85.725 130.767 1.00 17.82 170 VAL B CA 1
ATOM 3817 C C . VAL B 1 170 ? 32.975 86.139 131.302 1.00 18.22 170 VAL B C 1
ATOM 3818 O O . VAL B 1 170 ? 32.866 87.102 132.085 1.00 18.57 170 VAL B O 1
ATOM 3822 N N . SER B 1 171 ? 31.929 85.442 130.881 1.00 18.26 171 SER B N 1
ATOM 3823 C CA . SER B 1 171 ? 30.597 85.759 131.370 1.00 19.11 171 SER B CA 1
ATOM 3824 C C . SER B 1 171 ? 29.751 84.535 131.739 1.00 19.06 171 SER B C 1
ATOM 3825 O O . SER B 1 171 ? 30.195 83.390 131.617 1.00 18.06 171 SER B O 1
ATOM 3828 N N . LYS B 1 172 ? 28.557 84.812 132.265 1.00 19.71 172 LYS B N 1
ATOM 3829 C CA . LYS B 1 172 ? 27.597 83.813 132.699 1.00 20.57 172 LYS B CA 1
ATOM 3830 C C . LYS B 1 172 ? 28.198 83.009 133.820 1.00 21.07 172 LYS B C 1
ATOM 3831 O O . LYS B 1 172 ? 27.915 81.826 133.976 1.00 21.23 172 LYS B O 1
ATOM 3837 N N . VAL B 1 173 ? 29.020 83.677 134.619 1.00 21.20 173 VAL B N 1
ATOM 3838 C CA . VAL B 1 173 ? 29.768 83.014 135.669 1.00 21.53 173 VAL B CA 1
ATOM 3839 C C . VAL B 1 173 ? 28.811 82.611 136.795 1.00 20.98 173 VAL B C 1
ATOM 3840 O O . VAL B 1 173 ? 28.126 83.454 137.365 1.00 20.99 173 VAL B O 1
ATOM 3844 N N . THR B 1 174 ? 28.776 81.320 137.104 1.00 19.76 174 THR B N 1
ATOM 3845 C CA . THR B 1 174 ? 27.720 80.763 137.929 1.00 19.29 174 THR B CA 1
ATOM 3846 C C . THR B 1 174 ? 28.236 79.616 138.770 1.00 18.38 174 THR B C 1
ATOM 3847 O O . THR B 1 174 ? 28.679 78.616 138.235 1.00 18.61 174 THR B O 1
ATOM 3851 N N . PRO B 1 175 ? 28.201 79.764 140.080 1.00 17.31 175 PRO B N 1
ATOM 3852 C CA . PRO B 1 175 ? 28.463 78.638 140.962 1.00 17.34 175 PRO B CA 1
ATOM 3853 C C . PRO B 1 175 ? 27.226 77.737 141.038 1.00 17.10 175 PRO B C 1
ATOM 3854 O O . PRO B 1 175 ? 26.104 78.226 141.077 1.00 16.07 175 PRO B O 1
ATOM 3858 N N . ILE B 1 176 ? 27.455 76.433 141.026 1.00 17.60 176 ILE B N 1
ATOM 3859 C CA . ILE B 1 176 ? 26.401 75.435 140.997 1.00 18.36 176 ILE B CA 1
ATOM 3860 C C . ILE B 1 176 ? 26.733 74.342 142.003 1.00 18.50 176 ILE B C 1
ATOM 3861 O O . ILE B 1 176 ? 27.859 73.868 142.042 1.00 17.81 176 ILE B O 1
ATOM 3866 N N . LYS B 1 177 ? 25.730 73.915 142.761 1.00 19.31 177 LYS B N 1
ATOM 3867 C CA . LYS B 1 177 ? 25.867 72.867 143.756 1.00 20.06 177 LYS B CA 1
ATOM 3868 C C . LYS B 1 177 ? 26.034 71.480 143.125 1.00 19.92 177 LYS B C 1
ATOM 3869 O O . LYS B 1 177 ? 25.313 71.122 142.211 1.00 19.37 177 LYS B O 1
ATOM 3875 N N . THR B 1 178 ? 26.998 70.712 143.613 1.00 20.21 178 THR B N 1
ATOM 3876 C CA . THR B 1 178 ? 27.138 69.316 143.213 1.00 20.82 178 THR B CA 1
ATOM 3877 C C . THR B 1 178 ? 27.017 68.425 144.440 1.00 21.32 178 THR B C 1
ATOM 3878 O O . THR B 1 178 ? 27.490 68.769 145.520 1.00 20.84 178 THR B O 1
ATOM 3882 N N . GLN B 1 179 ? 26.363 67.288 144.264 1.00 22.07 179 GLN B N 1
ATOM 3883 C CA . GLN B 1 179 ? 26.340 66.245 145.272 1.00 23.29 179 GLN B CA 1
ATOM 3884 C C . GLN B 1 179 ? 27.426 65.211 144.932 1.00 24.18 179 GLN B C 1
ATOM 3885 O O . GLN B 1 179 ? 28.589 65.441 145.269 1.00 25.02 179 GLN B O 1
ATOM 3891 N N . GLU B 1 180 ? 27.103 64.130 144.226 1.00 24.99 180 GLU B N 1
ATOM 3892 C CA . GLU B 1 180 ? 28.124 63.125 143.878 1.00 25.40 180 GLU B CA 1
ATOM 3893 C C . GLU B 1 180 ? 29.038 63.661 142.810 1.00 25.21 180 GLU B C 1
ATOM 3894 O O . GLU B 1 180 ? 28.614 64.422 141.946 1.00 25.46 180 GLU B O 1
ATOM 3900 N N . ARG B 1 181 ? 30.275 63.188 142.844 1.00 25.55 181 ARG B N 1
ATOM 3901 C CA . ARG B 1 181 ? 31.289 63.549 141.865 1.00 25.95 181 ARG B CA 1
ATOM 3902 C C . ARG B 1 181 ? 30.990 62.884 140.532 1.00 25.50 181 ARG B C 1
ATOM 3903 O O . ARG B 1 181 ? 30.332 61.866 140.462 1.00 25.22 181 ARG B O 1
ATOM 3911 N N . LEU B 1 182 ? 31.511 63.497 139.485 1.00 25.50 182 LEU B N 1
ATOM 3912 C CA . LEU B 1 182 ? 31.516 62.959 138.155 1.00 25.44 182 LEU B CA 1
ATOM 3913 C C . LEU B 1 182 ? 32.816 63.412 137.507 1.00 25.27 182 LEU B C 1
ATOM 3914 O O . LEU B 1 182 ? 33.469 64.327 137.999 1.00 25.36 182 LEU B O 1
ATOM 3919 N N . ASN B 1 183 ? 33.196 62.789 136.398 1.00 24.98 183 ASN B N 1
ATOM 3920 C CA . ASN B 1 183 ? 34.308 63.300 135.606 1.00 24.74 183 ASN B CA 1
ATOM 3921 C C . ASN B 1 183 ? 33.795 64.507 134.850 1.00 24.11 183 ASN B C 1
ATOM 3922 O O . ASN B 1 183 ? 33.268 64.379 133.738 1.00 23.56 183 ASN B O 1
ATOM 3927 N N . TRP B 1 184 ? 33.946 65.672 135.474 1.00 23.65 184 TRP B N 1
ATOM 3928 C CA . TRP B 1 184 ? 33.432 66.930 134.944 1.00 23.27 184 TRP B CA 1
ATOM 3929 C C . TRP B 1 184 ? 34.249 67.426 133.766 1.00 23.54 184 TRP B C 1
ATOM 3930 O O . TRP B 1 184 ? 33.743 68.187 132.946 1.00 22.99 184 TRP B O 1
ATOM 3941 N N . GLU B 1 185 ? 35.502 66.987 133.666 1.00 23.78 185 GLU B N 1
ATOM 3942 C CA . GLU B 1 185 ? 36.342 67.326 132.509 1.00 24.17 185 GLU B CA 1
ATOM 3943 C C . GLU B 1 185 ? 35.744 66.741 131.206 1.00 23.63 185 GLU B C 1
ATOM 3944 O O . GLU B 1 185 ? 35.835 67.347 130.127 1.00 23.58 185 GLU B O 1
ATOM 3950 N N . GLU B 1 186 ? 35.119 65.573 131.322 1.00 22.96 186 GLU B N 1
ATOM 3951 C CA . GLU B 1 186 ? 34.482 64.896 130.193 1.00 22.82 186 GLU B CA 1
ATOM 3952 C C . GLU B 1 186 ? 33.193 65.625 129.808 1.00 21.29 186 GLU B C 1
ATOM 3953 O O . GLU B 1 186 ? 32.917 65.830 128.632 1.00 20.28 186 GLU B O 1
ATOM 3959 N N . ILE B 1 187 ? 32.412 66.010 130.814 1.00 20.11 187 ILE B N 1
ATOM 3960 C CA . ILE B 1 187 ? 31.205 66.813 130.602 1.00 19.84 187 ILE B CA 1
ATOM 3961 C C . ILE B 1 187 ? 31.544 68.127 129.894 1.00 19.34 187 ILE B C 1
ATOM 3962 O O . ILE B 1 187 ? 30.832 68.524 128.968 1.00 18.98 187 ILE B O 1
ATOM 3967 N N . GLU B 1 188 ? 32.650 68.746 130.312 1.00 18.78 188 GLU B N 1
ATOM 3968 C CA . GLU B 1 188 ? 33.149 70.008 129.762 1.00 18.94 188 GLU B CA 1
ATOM 3969 C C . GLU B 1 188 ? 33.479 69.875 128.277 1.00 18.88 188 GLU B C 1
ATOM 3970 O O . GLU B 1 188 ? 33.141 70.762 127.488 1.00 18.43 188 GLU B O 1
ATOM 3976 N N . ARG B 1 189 ? 34.139 68.780 127.897 1.00 18.95 189 ARG B N 1
ATOM 3977 C CA . ARG B 1 189 ? 34.471 68.536 126.492 1.00 19.47 189 ARG B CA 1
ATOM 3978 C C . ARG B 1 189 ? 33.186 68.426 125.666 1.00 18.98 189 ARG B C 1
ATOM 3979 O O . ARG B 1 189 ? 33.109 68.956 124.573 1.00 18.38 189 ARG B O 1
ATOM 3987 N N . GLN B 1 190 ? 32.192 67.736 126.211 1.00 19.27 190 GLN B N 1
ATOM 3988 C CA . GLN B 1 190 ? 30.873 67.622 125.603 1.00 20.27 190 GLN B CA 1
ATOM 3989 C C . GLN B 1 190 ? 30.238 69.006 125.414 1.00 19.45 190 GLN B C 1
ATOM 3990 O O . GLN B 1 190 ? 29.799 69.335 124.325 1.00 19.74 190 GLN B O 1
ATOM 3996 N N . LEU B 1 191 ? 30.229 69.839 126.446 1.00 18.99 191 LEU B N 1
ATOM 3997 C CA . LEU B 1 191 ? 29.723 71.213 126.283 1.00 18.09 191 LEU B CA 1
ATOM 3998 C C . LEU B 1 191 ? 30.478 71.968 125.200 1.00 17.09 191 LEU B C 1
ATOM 3999 O O . LEU B 1 191 ? 29.889 72.754 124.461 1.00 16.47 191 LEU B O 1
ATOM 4004 N N . ASN B 1 192 ? 31.776 71.724 125.080 1.00 16.12 192 ASN B N 1
ATOM 4005 C CA . ASN B 1 192 ? 32.555 72.455 124.094 1.00 15.78 192 ASN B CA 1
ATOM 4006 C C . ASN B 1 192 ? 32.266 71.993 122.663 1.00 16.07 192 ASN B C 1
ATOM 4007 O O . ASN B 1 192 ? 32.182 72.824 121.753 1.00 14.94 192 ASN B O 1
ATOM 4012 N N . PHE B 1 193 ? 32.081 70.687 122.457 1.00 16.69 193 PHE B N 1
ATOM 4013 C CA . PHE B 1 193 ? 31.647 70.197 121.133 1.00 16.99 193 PHE B CA 1
ATOM 4014 C C . PHE B 1 193 ? 30.302 70.813 120.743 1.00 16.54 193 PHE B C 1
ATOM 4015 O O . PHE B 1 193 ? 30.109 71.172 119.593 1.00 16.65 193 PHE B O 1
ATOM 4023 N N . LEU B 1 194 ? 29.382 70.943 121.697 1.00 16.12 194 LEU B N 1
ATOM 4024 C CA . LEU B 1 194 ? 28.018 71.438 121.399 1.00 16.61 194 LEU B CA 1
ATOM 4025 C C . LEU B 1 194 ? 27.902 72.977 121.209 1.00 15.86 194 LEU B C 1
ATOM 4026 O O . LEU B 1 194 ? 27.085 73.449 120.425 1.00 14.56 194 LEU B O 1
ATOM 4031 N N . LEU B 1 195 ? 28.719 73.749 121.918 1.00 15.74 195 LEU B N 1
ATOM 4032 C CA . LEU B 1 195 ? 28.517 75.197 122.016 1.00 16.18 195 LEU B CA 1
ATOM 4033 C C . LEU B 1 195 ? 29.623 76.065 121.417 1.00 16.63 195 LEU B C 1
ATOM 4034 O O . LEU B 1 195 ? 29.401 77.247 121.163 1.00 16.78 195 LEU B O 1
ATOM 4039 N N . ARG B 1 196 ? 30.808 75.507 121.227 1.00 16.96 196 ARG B N 1
ATOM 4040 C CA . ARG B 1 196 ? 31.944 76.285 120.777 1.00 18.23 196 ARG B CA 1
ATOM 4041 C C . ARG B 1 196 ? 31.725 76.606 119.324 1.00 17.77 196 ARG B C 1
ATOM 4042 O O . ARG B 1 196 ? 31.548 75.700 118.513 1.00 18.11 196 ARG B O 1
ATOM 4050 N N . GLY B 1 197 ? 31.676 77.894 119.003 1.00 17.48 197 GLY B N 1
ATOM 4051 C CA . GLY B 1 197 ? 31.325 78.356 117.671 1.00 17.47 197 GLY B CA 1
ATOM 4052 C C . GLY B 1 197 ? 29.879 78.786 117.473 1.00 17.31 197 GLY B C 1
ATOM 4053 O O . GLY B 1 197 ? 29.538 79.408 116.456 1.00 17.98 197 GLY B O 1
ATOM 4054 N N . ARG B 1 198 ? 29.021 78.452 118.427 1.00 16.82 198 ARG B N 1
ATOM 4055 C CA . ARG B 1 198 ? 27.638 78.905 118.394 1.00 16.41 198 ARG B CA 1
ATOM 4056 C C . ARG B 1 198 ? 27.556 80.242 119.114 1.00 16.25 198 ARG B C 1
ATOM 4057 O O . ARG B 1 198 ? 28.493 80.636 119.808 1.00 15.69 198 ARG B O 1
ATOM 4065 N N . THR B 1 199 ? 26.448 80.950 118.932 1.00 15.76 199 THR B N 1
ATOM 4066 C CA . THR B 1 199 ? 26.254 82.223 119.600 1.00 15.58 199 THR B CA 1
ATOM 4067 C C . THR B 1 199 ? 25.283 82.137 120.757 1.00 15.52 199 THR B C 1
ATOM 4068 O O . THR B 1 199 ? 24.393 81.288 120.796 1.00 14.06 199 THR B O 1
ATOM 4072 N N . VAL B 1 200 ? 25.460 83.077 121.678 1.00 15.67 200 VAL B N 1
ATOM 4073 C CA . VAL B 1 200 ? 24.574 83.271 122.796 1.00 16.11 200 VAL B CA 1
ATOM 4074 C C . VAL B 1 200 ? 23.159 83.521 122.281 1.00 16.22 200 VAL B C 1
ATOM 4075 O O . VAL B 1 200 ? 22.214 82.995 122.830 1.00 16.67 200 VAL B O 1
ATOM 4079 N N . GLY B 1 201 ? 23.028 84.270 121.190 1.00 16.34 201 GLY B N 1
ATOM 4080 C CA . GLY B 1 201 ? 21.745 84.521 120.550 1.00 16.20 201 GLY B CA 1
ATOM 4081 C C . GLY B 1 201 ? 21.012 83.270 120.077 1.00 16.65 201 GLY B C 1
ATOM 4082 O O . GLY B 1 201 ? 19.792 83.172 120.201 1.00 15.77 201 GLY B O 1
ATOM 4083 N N . GLU B 1 202 ? 21.746 82.321 119.505 1.00 17.05 202 GLU B N 1
ATOM 4084 C CA . GLU B 1 202 ? 21.158 81.052 119.101 1.00 17.73 202 GLU B CA 1
ATOM 4085 C C . GLU B 1 202 ? 20.620 80.273 120.329 1.00 18.22 202 GLU B C 1
ATOM 4086 O O . GLU B 1 202 ? 19.570 79.646 120.257 1.00 18.31 202 GLU B O 1
ATOM 4092 N N . VAL B 1 203 ? 21.345 80.321 121.439 1.00 17.95 203 VAL B N 1
ATOM 4093 C CA . VAL B 1 203 ? 20.880 79.700 122.666 1.00 18.92 203 VAL B CA 1
ATOM 4094 C C . VAL B 1 203 ? 19.569 80.374 123.089 1.00 19.18 203 VAL B C 1
ATOM 4095 O O . VAL B 1 203 ? 18.582 79.704 123.341 1.00 19.19 203 VAL B O 1
ATOM 4099 N N . LEU B 1 204 ? 19.564 81.702 123.111 1.00 19.74 204 LEU B N 1
ATOM 4100 C CA . LEU B 1 204 ? 18.407 82.489 123.539 1.00 20.01 204 LEU B CA 1
ATOM 4101 C C . LEU B 1 204 ? 17.167 82.262 122.663 1.00 19.52 204 LEU B C 1
ATOM 4102 O O . LEU B 1 204 ? 16.046 82.401 123.136 1.00 19.88 204 LEU B O 1
ATOM 4107 N N . MET B 1 205 ? 17.356 81.922 121.396 1.00 18.75 205 MET B N 1
ATOM 4108 C CA . MET B 1 205 ? 16.230 81.720 120.480 1.00 18.28 205 MET B CA 1
ATOM 4109 C C . MET B 1 205 ? 15.759 80.263 120.414 1.00 18.22 205 MET B C 1
ATOM 4110 O O . MET B 1 205 ? 14.966 79.904 119.545 1.00 18.70 205 MET B O 1
ATOM 4115 N N . GLY B 1 206 ? 16.234 79.420 121.326 1.00 18.21 206 GLY B N 1
ATOM 4116 C CA . GLY B 1 206 ? 15.852 78.017 121.338 1.00 18.16 206 GLY B CA 1
ATOM 4117 C C . GLY B 1 206 ? 16.342 77.224 120.139 1.00 18.21 206 GLY B C 1
ATOM 4118 O O . GLY B 1 206 ? 15.743 76.195 119.783 1.00 18.34 206 GLY B O 1
ATOM 4119 N N . LYS B 1 207 ? 17.441 77.666 119.529 1.00 18.15 207 LYS B N 1
ATOM 4120 C CA . LYS B 1 207 ? 17.912 77.045 118.276 1.00 18.59 207 LYS B CA 1
ATOM 4121 C C . LYS B 1 207 ? 18.821 75.828 118.492 1.00 18.40 207 LYS B C 1
ATOM 4122 O O . LYS B 1 207 ? 19.051 75.070 117.554 1.00 18.98 207 LYS B O 1
ATOM 4128 N N . ILE B 1 208 ? 19.350 75.646 119.699 1.00 18.14 208 ILE B N 1
ATOM 4129 C CA . ILE B 1 208 ? 20.199 74.484 119.981 1.00 18.54 208 ILE B CA 1
ATOM 4130 C C . ILE B 1 208 ? 19.381 73.368 120.651 1.00 18.79 208 ILE B C 1
ATOM 4131 O O . ILE B 1 208 ? 19.379 73.204 121.874 1.00 18.17 208 ILE B O 1
ATOM 4136 N N . GLU B 1 209 ? 18.691 72.596 119.819 1.00 19.55 209 GLU B N 1
ATOM 4137 C CA . GLU B 1 209 ? 17.813 71.534 120.292 1.00 20.82 209 GLU B CA 1
ATOM 4138 C C . GLU B 1 209 ? 18.523 70.433 121.085 1.00 20.57 209 GLU B C 1
ATOM 4139 O O . GLU B 1 209 ? 17.899 69.757 121.888 1.00 20.65 209 GLU B O 1
ATOM 4145 N N . SER B 1 210 ? 19.813 70.248 120.854 1.00 20.33 210 SER B N 1
ATOM 4146 C CA . SER B 1 210 ? 20.580 69.285 121.619 1.00 21.25 210 SER B CA 1
ATOM 4147 C C . SER B 1 210 ? 20.605 69.659 123.137 1.00 20.76 210 SER B C 1
ATOM 4148 O O . SER B 1 210 ? 20.736 68.779 123.963 1.00 20.95 210 SER B O 1
ATOM 4151 N N . LEU B 1 211 ? 20.452 70.948 123.480 1.00 20.27 211 LEU B N 1
ATOM 4152 C CA . LEU B 1 211 ? 20.423 71.402 124.879 1.00 20.03 211 LEU B CA 1
ATOM 4153 C C . LEU B 1 211 ? 19.177 70.974 125.677 1.00 20.14 211 LEU B C 1
ATOM 4154 O O . LEU B 1 211 ? 19.136 71.146 126.906 1.00 20.00 211 LEU B O 1
ATOM 4159 N N . LYS B 1 212 ? 18.185 70.396 125.004 1.00 19.12 212 LYS B N 1
ATOM 4160 C CA . LYS B 1 212 ? 17.051 69.809 125.698 1.00 19.05 212 LYS B CA 1
ATOM 4161 C C . LYS B 1 212 ? 17.207 68.297 125.892 1.00 18.76 212 LYS B C 1
ATOM 4162 O O . LYS B 1 212 ? 16.280 67.633 126.314 1.00 18.69 212 LYS B O 1
ATOM 4168 N N . GLY B 1 213 ? 18.395 67.766 125.599 1.00 18.34 213 GLY B N 1
ATOM 4169 C CA . GLY B 1 213 ? 18.658 66.344 125.665 1.00 18.16 213 GLY B CA 1
ATOM 4170 C C . GLY B 1 213 ? 18.794 65.802 127.084 1.00 17.91 213 GLY B C 1
ATOM 4171 O O . GLY B 1 213 ? 18.661 64.599 127.298 1.00 17.78 213 GLY B O 1
ATOM 4172 N N . SER B 1 214 ? 19.088 66.672 128.053 1.00 17.10 214 SER B N 1
ATOM 4173 C CA . SER B 1 214 ? 19.151 66.237 129.460 1.00 16.47 214 SER B CA 1
ATOM 4174 C C . SER B 1 214 ? 18.856 67.398 130.395 1.00 15.97 214 SER B C 1
ATOM 4175 O O . SER B 1 214 ? 18.803 68.548 129.962 1.00 14.99 214 SER B O 1
ATOM 4178 N N . GLY B 1 215 ? 18.643 67.090 131.671 1.00 15.37 215 GLY B N 1
ATOM 4179 C CA . GLY B 1 215 ? 18.390 68.114 132.675 1.00 15.21 215 GLY B CA 1
ATOM 4180 C C . GLY B 1 215 ? 19.604 69.007 132.853 1.00 14.80 215 GLY B C 1
ATOM 4181 O O . GLY B 1 215 ? 19.476 70.217 133.011 1.00 15.00 215 GLY B O 1
ATOM 4182 N N . PHE B 1 216 ? 20.786 68.413 132.792 1.00 14.35 216 PHE B N 1
ATOM 4183 C CA . PHE B 1 216 ? 22.017 69.159 132.922 1.00 14.52 216 PHE B CA 1
ATOM 4184 C C . PHE B 1 216 ? 22.166 70.183 131.774 1.00 14.45 216 PHE B C 1
ATOM 4185 O O . PHE B 1 216 ? 22.456 71.328 132.001 1.00 13.80 216 PHE B O 1
ATOM 4193 N N . LEU B 1 217 ? 21.998 69.742 130.547 1.00 15.00 217 LEU B N 1
ATOM 4194 C CA . LEU B 1 217 ? 22.126 70.649 129.413 1.00 15.83 217 LEU B CA 1
ATOM 4195 C C . LEU B 1 217 ? 21.004 71.685 129.441 1.00 15.97 217 LEU B C 1
ATOM 4196 O O . LEU B 1 217 ? 21.235 72.830 129.077 1.00 15.82 217 LEU B O 1
ATOM 4201 N N . ARG B 1 218 ? 19.816 71.308 129.926 1.00 15.85 218 ARG B N 1
ATOM 4202 C CA . ARG B 1 218 ? 18.744 72.286 130.129 1.00 16.41 218 ARG B CA 1
ATOM 4203 C C . ARG B 1 218 ? 19.157 73.378 131.119 1.00 16.63 218 ARG B C 1
ATOM 4204 O O . ARG B 1 218 ? 18.868 74.561 130.904 1.00 15.75 218 ARG B O 1
ATOM 4212 N N . LEU B 1 219 ? 19.834 72.988 132.199 1.00 16.71 219 LEU B N 1
ATOM 4213 C CA . LEU B 1 219 ? 20.387 73.966 133.138 1.00 17.29 219 LEU B CA 1
ATOM 4214 C C . LEU B 1 219 ? 21.351 74.893 132.413 1.00 16.94 219 LEU B C 1
ATOM 4215 O O . LEU B 1 219 ? 21.244 76.101 132.546 1.00 17.24 219 LEU B O 1
ATOM 4220 N N . ILE B 1 220 ? 22.274 74.342 131.637 1.00 16.90 220 ILE B N 1
ATOM 4221 C CA . ILE B 1 220 ? 23.233 75.157 130.872 1.00 17.65 220 ILE B CA 1
ATOM 4222 C C . ILE B 1 220 ? 22.520 76.160 129.924 1.00 17.98 220 ILE B C 1
ATOM 4223 O O . ILE B 1 220 ? 22.955 77.297 129.773 1.00 17.08 220 ILE B O 1
ATOM 4228 N N . GLU B 1 221 ? 21.443 75.727 129.277 1.00 18.44 221 GLU B N 1
ATOM 4229 C CA . GLU B 1 221 ? 20.698 76.586 128.364 1.00 18.89 221 GLU B CA 1
ATOM 4230 C C . GLU B 1 221 ? 20.139 77.755 129.170 1.00 19.07 221 GLU B C 1
ATOM 4231 O O . GLU B 1 221 ? 20.265 78.895 128.767 1.00 18.62 221 GLU B O 1
ATOM 4237 N N . SER B 1 222 ? 19.563 77.482 130.334 1.00 19.72 222 SER B N 1
ATOM 4238 C CA . SER B 1 222 ? 18.974 78.547 131.144 1.00 21.08 222 SER B CA 1
ATOM 4239 C C . SER B 1 222 ? 20.003 79.557 131.653 1.00 21.19 222 SER B C 1
ATOM 4240 O O . SER B 1 222 ? 19.682 80.730 131.818 1.00 21.80 222 SER B O 1
ATOM 4243 N N . LEU B 1 223 ? 21.235 79.112 131.866 1.00 21.74 223 LEU B N 1
ATOM 4244 C CA . LEU B 1 223 ? 22.308 79.987 132.332 1.00 21.87 223 LEU B CA 1
ATOM 4245 C C . LEU B 1 223 ? 22.788 80.890 131.213 1.00 22.11 223 LEU B C 1
ATOM 4246 O O . LEU B 1 223 ? 22.877 82.093 131.391 1.00 22.13 223 LEU B O 1
ATOM 4251 N N . ILE B 1 224 ? 23.115 80.307 130.064 1.00 22.35 224 ILE B N 1
ATOM 4252 C CA . ILE B 1 224 ? 23.571 81.090 128.926 1.00 23.12 224 ILE B CA 1
ATOM 4253 C C . ILE B 1 224 ? 22.425 81.888 128.329 1.00 24.30 224 ILE B C 1
ATOM 4254 O O . ILE B 1 224 ? 22.623 82.992 127.840 1.00 24.61 224 ILE B O 1
ATOM 4259 N N . GLY B 1 225 ? 21.232 81.319 128.363 1.00 25.72 225 GLY B N 1
ATOM 4260 C CA . GLY B 1 225 ? 20.077 81.932 127.741 1.00 27.48 225 GLY B CA 1
ATOM 4261 C C . GLY B 1 225 ? 19.205 82.652 128.744 1.00 28.95 225 GLY B C 1
ATOM 4262 O O . GLY B 1 225 ? 17.989 82.743 128.560 1.00 29.63 225 GLY B O 1
ATOM 4263 N N . GLU B 1 226 ? 19.806 83.170 129.808 1.00 31.04 226 GLU B N 1
ATOM 4264 C CA . GLU B 1 226 ? 19.013 83.841 130.828 1.00 32.78 226 GLU B CA 1
ATOM 4265 C C . GLU B 1 226 ? 18.288 85.000 130.170 1.00 33.49 226 GLU B C 1
ATOM 4266 O O . GLU B 1 226 ? 18.808 85.598 129.235 1.00 33.15 226 GLU B O 1
ATOM 4272 N N . THR B 1 227 ? 17.081 85.279 130.661 1.00 34.79 227 THR B N 1
ATOM 4273 C CA . THR B 1 227 ? 16.184 86.296 130.104 1.00 35.40 227 THR B CA 1
ATOM 4274 C C . THR B 1 227 ? 16.805 87.664 130.355 1.00 35.71 227 THR B C 1
ATOM 4275 O O . THR B 1 227 ? 16.911 88.091 131.504 1.00 36.57 227 THR B O 1
ATOM 4279 N N . VAL B 1 228 ? 17.227 88.333 129.283 1.00 35.94 228 VAL B N 1
ATOM 4280 C CA . VAL B 1 228 ? 17.998 89.574 129.394 1.00 36.00 228 VAL B CA 1
ATOM 4281 C C . VAL B 1 228 ? 17.490 90.651 128.420 1.00 35.40 228 VAL B C 1
ATOM 4282 O O . VAL B 1 228 ? 17.259 90.390 127.229 1.00 35.57 228 VAL B O 1
ATOM 4286 N N . GLU B 1 229 ? 17.293 91.861 128.945 1.00 34.58 229 GLU B N 1
ATOM 4287 C CA . GLU B 1 229 ? 16.899 92.990 128.114 1.00 33.73 229 GLU B CA 1
ATOM 4288 C C . GLU B 1 229 ? 18.051 93.319 127.162 1.00 32.46 229 GLU B C 1
ATOM 4289 O O . GLU B 1 229 ? 19.198 92.962 127.414 1.00 32.38 229 GLU B O 1
ATOM 4295 N N . ARG B 1 230 ? 17.756 93.965 126.042 1.00 31.26 230 ARG B N 1
ATOM 4296 C CA . ARG B 1 230 ? 18.844 94.395 125.170 1.00 30.29 230 ARG B CA 1
ATOM 4297 C C . ARG B 1 230 ? 19.576 95.600 125.759 1.00 28.81 230 ARG B C 1
ATOM 4298 O O . ARG B 1 230 ? 20.680 95.884 125.344 1.00 28.64 230 ARG B O 1
ATOM 4306 N N . TYR B 1 231 ? 18.968 96.279 126.735 1.00 27.44 231 TYR B N 1
ATOM 4307 C CA . TYR B 1 231 ? 19.592 97.430 127.393 1.00 26.49 231 TYR B CA 1
ATOM 4308 C C . TYR B 1 231 ? 19.713 97.214 128.889 1.00 25.69 231 TYR B C 1
ATOM 4309 O O . TYR B 1 231 ? 18.786 96.750 129.540 1.00 24.87 231 TYR B O 1
ATOM 4318 N N . LEU B 1 232 ? 20.878 97.559 129.421 1.00 25.23 232 LEU B N 1
ATOM 4319 C CA . LEU B 1 232 ? 21.071 97.693 130.853 1.00 25.13 232 LEU B CA 1
ATOM 4320 C C . LEU B 1 232 ? 20.499 99.063 131.215 1.00 24.50 232 LEU B C 1
ATOM 4321 O O . LEU B 1 232 ? 20.852 100.065 130.595 1.00 24.43 232 LEU B O 1
ATOM 4326 N N . ASP B 1 233 ? 19.607 99.105 132.192 1.00 23.52 233 ASP B N 1
ATOM 4327 C CA . ASP B 1 233 ? 19.043 100.372 132.645 1.00 23.14 233 ASP B CA 1
ATOM 4328 C C . ASP B 1 233 ? 19.501 100.678 134.053 1.00 21.95 233 ASP B C 1
ATOM 4329 O O . ASP B 1 233 ? 19.819 99.778 134.828 1.00 21.75 233 ASP B O 1
ATOM 4334 N N . ALA B 1 234 ? 19.523 101.960 134.379 1.00 20.51 234 ALA B N 1
ATOM 4335 C CA . ALA B 1 234 ? 19.838 102.406 135.727 1.00 19.50 234 ALA B CA 1
ATOM 4336 C C . ALA B 1 234 ? 19.341 103.825 135.929 1.00 18.57 234 ALA B C 1
ATOM 4337 O O . ALA B 1 234 ? 19.164 104.571 134.967 1.00 18.16 234 ALA B O 1
ATOM 4339 N N . GLY B 1 235 ? 19.084 104.178 137.179 1.00 17.80 235 GLY B N 1
ATOM 4340 C CA . GLY B 1 235 ? 18.780 105.542 137.544 1.00 17.65 235 GLY B CA 1
ATOM 4341 C C . GLY B 1 235 ? 17.358 106.007 137.338 1.00 17.41 235 GLY B C 1
ATOM 4342 O O . GLY B 1 235 ? 17.117 107.207 137.300 1.00 16.54 235 GLY B O 1
ATOM 4343 N N . LEU B 1 236 ? 16.412 105.078 137.246 1.00 17.66 236 LEU B N 1
ATOM 4344 C CA . LEU B 1 236 ? 15.014 105.441 137.035 1.00 18.13 236 LEU B CA 1
ATOM 4345 C C . LEU B 1 236 ? 14.505 106.330 138.161 1.00 18.17 236 LEU B C 1
ATOM 4346 O O . LEU B 1 236 ? 13.812 107.315 137.918 1.00 18.08 236 LEU B O 1
ATOM 4351 N N . GLU B 1 237 ? 14.844 105.952 139.389 1.00 18.30 237 GLU B N 1
ATOM 4352 C CA . GLU B 1 237 ? 14.622 106.773 140.590 1.00 18.81 237 GLU B CA 1
ATOM 4353 C C . GLU B 1 237 ? 15.025 108.246 140.471 1.00 17.73 237 GLU B C 1
ATOM 4354 O O . GLU B 1 237 ? 14.396 109.091 141.102 1.00 17.44 237 GLU B O 1
ATOM 4360 N N . ASN B 1 238 ? 16.079 108.548 139.711 1.00 17.00 238 ASN B N 1
ATOM 4361 C CA . ASN B 1 238 ? 16.515 109.935 139.484 1.00 16.89 238 ASN B CA 1
ATOM 4362 C C . ASN B 1 238 ? 15.467 110.777 138.738 1.00 16.99 238 ASN B C 1
ATOM 4363 O O . ASN B 1 238 ? 15.238 111.925 139.089 1.00 16.84 238 ASN B O 1
ATOM 4368 N N . LEU B 1 239 ? 14.799 110.202 137.746 1.00 17.52 239 LEU B N 1
ATOM 4369 C CA . LEU B 1 239 ? 13.676 110.907 137.095 1.00 18.53 239 LEU B CA 1
ATOM 4370 C C . LEU B 1 239 ? 12.552 111.327 138.086 1.00 19.34 239 LEU B C 1
ATOM 4371 O O . LEU B 1 239 ? 11.880 112.338 137.880 1.00 18.85 239 LEU B O 1
ATOM 4376 N N . LEU B 1 240 ? 12.358 110.556 139.153 1.00 21.01 240 LEU B N 1
ATOM 4377 C CA . LEU B 1 240 ? 11.365 110.894 140.188 1.00 22.68 240 LEU B CA 1
ATOM 4378 C C . LEU B 1 240 ? 11.899 111.906 141.202 1.00 23.95 240 LEU B C 1
ATOM 4379 O O . LEU B 1 240 ? 11.129 112.568 141.884 1.00 24.63 240 LEU B O 1
ATOM 4384 N N . LYS B 1 241 ? 13.218 112.014 141.318 1.00 25.76 241 LYS B N 1
ATOM 4385 C CA . LYS B 1 241 ? 13.834 112.973 142.239 1.00 26.90 241 LYS B CA 1
ATOM 4386 C C . LYS B 1 241 ? 13.601 114.406 141.823 1.00 27.42 241 LYS B C 1
ATOM 4387 O O . LYS B 1 241 ? 13.426 115.274 142.674 1.00 27.72 241 LYS B O 1
ATOM 4393 N N . ASP B 1 242 ? 13.616 114.669 140.519 1.00 28.26 242 ASP B N 1
ATOM 4394 C CA . ASP B 1 242 ? 13.674 116.052 140.059 1.00 28.69 242 ASP B CA 1
ATOM 4395 C C . ASP B 1 242 ? 12.300 116.556 139.555 1.00 28.24 242 ASP B C 1
ATOM 4396 O O . ASP B 1 242 ? 11.622 115.906 138.761 1.00 28.02 242 ASP B O 1
ATOM 4401 N N . GLU B 1 243 ? 11.903 117.727 140.046 1.00 27.96 243 GLU B N 1
ATOM 4402 C CA . GLU B 1 243 ? 10.498 118.158 140.002 1.00 27.66 243 GLU B CA 1
ATOM 4403 C C . GLU B 1 243 ? 10.061 118.880 138.717 1.00 26.54 243 GLU B C 1
ATOM 4404 O O . GLU B 1 243 ? 8.906 119.283 138.598 1.00 26.20 243 GLU B O 1
ATOM 4410 N N . THR B 1 244 ? 10.966 119.031 137.755 1.00 25.49 244 THR B N 1
ATOM 4411 C CA . THR B 1 244 ? 10.575 119.534 136.435 1.00 24.63 244 THR B CA 1
ATOM 4412 C C . THR B 1 244 ? 9.858 118.479 135.591 1.00 23.74 244 THR B C 1
ATOM 4413 O O . THR B 1 244 ? 9.360 118.801 134.520 1.00 24.06 244 THR B O 1
ATOM 4417 N N . LEU B 1 245 ? 9.795 117.237 136.070 1.00 22.68 245 LEU B N 1
ATOM 4418 C CA . LEU B 1 245 ? 9.170 116.144 135.320 1.00 21.95 245 LEU B CA 1
ATOM 4419 C C . LEU B 1 245 ? 7.888 115.645 135.977 1.00 21.48 245 LEU B C 1
ATOM 4420 O O . LEU B 1 245 ? 7.785 115.590 137.197 1.00 21.49 245 LEU B O 1
ATOM 4425 N N . THR B 1 246 ? 6.933 115.258 135.137 1.00 20.90 246 THR B N 1
ATOM 4426 C CA . THR B 1 246 ? 5.621 114.769 135.556 1.00 20.69 246 THR B CA 1
ATOM 4427 C C . THR B 1 246 ? 5.584 113.242 135.505 1.00 20.00 246 THR B C 1
ATOM 4428 O O . THR B 1 246 ? 6.410 112.615 134.855 1.00 19.33 246 THR B O 1
ATOM 4432 N N . LEU B 1 247 ? 4.619 112.655 136.198 1.00 19.63 247 LEU B N 1
ATOM 4433 C CA . LEU B 1 247 ? 4.325 111.234 136.062 1.00 19.40 247 LEU B CA 1
ATOM 4434 C C . LEU B 1 247 ? 4.137 110.837 134.595 1.00 18.98 247 LEU B C 1
ATOM 4435 O O . LEU B 1 247 ? 4.710 109.846 134.152 1.00 18.84 247 LEU B O 1
ATOM 4440 N N . GLU B 1 248 ? 3.318 111.593 133.860 1.00 18.38 248 GLU B N 1
ATOM 4441 C CA . GLU B 1 248 ? 3.096 111.336 132.434 1.00 18.18 248 GLU B CA 1
ATOM 4442 C C . GLU B 1 248 ? 4.371 111.455 131.593 1.00 17.35 248 GLU B C 1
ATOM 4443 O O . GLU B 1 248 ? 4.565 110.677 130.671 1.00 16.82 248 GLU B O 1
ATOM 4449 N N . ASP B 1 249 ? 5.240 112.412 131.907 1.00 16.61 249 ASP B N 1
ATOM 4450 C CA . ASP B 1 249 ? 6.529 112.508 131.222 1.00 16.37 249 ASP B CA 1
ATOM 4451 C C . ASP B 1 249 ? 7.347 111.216 131.402 1.00 15.98 249 ASP B C 1
ATOM 4452 O O . ASP B 1 249 ? 7.937 110.693 130.458 1.00 15.95 249 ASP B O 1
ATOM 4457 N N . ILE B 1 250 ? 7.363 110.693 132.616 1.00 15.33 250 ILE B N 1
ATOM 4458 C CA . ILE B 1 250 ? 8.138 109.505 132.891 1.00 15.35 250 ILE B CA 1
ATOM 4459 C C . ILE B 1 250 ? 7.504 108.274 132.231 1.00 14.92 250 ILE B C 1
ATOM 4460 O O . ILE B 1 250 ? 8.221 107.465 131.656 1.00 13.95 250 ILE B O 1
ATOM 4465 N N . ARG B 1 251 ? 6.177 108.159 132.255 1.00 14.99 251 ARG B N 1
ATOM 4466 C CA . ARG B 1 251 ? 5.499 107.035 131.587 1.00 15.59 251 ARG B CA 1
ATOM 4467 C C . ARG B 1 251 ? 5.800 107.025 130.100 1.00 15.86 251 ARG B C 1
ATOM 4468 O O . ARG B 1 251 ? 6.121 105.995 129.524 1.00 15.79 251 ARG B O 1
ATOM 4476 N N . ASN B 1 252 ? 5.688 108.190 129.483 1.00 16.32 252 ASN B N 1
ATOM 4477 C CA . ASN B 1 252 ? 5.960 108.310 128.068 1.00 16.88 252 ASN B CA 1
ATOM 4478 C C . ASN B 1 252 ? 7.358 107.866 127.718 1.00 16.95 252 ASN B C 1
ATOM 4479 O O . ASN B 1 252 ? 7.537 107.144 126.746 1.00 17.01 252 ASN B O 1
ATOM 4484 N N . LEU B 1 253 ? 8.334 108.271 128.524 1.00 17.39 253 LEU B N 1
ATOM 4485 C CA . LEU B 1 253 ? 9.733 107.923 128.279 1.00 17.54 253 LEU B CA 1
ATOM 4486 C C . LEU B 1 253 ? 9.921 106.416 128.273 1.00 17.74 253 LEU B C 1
ATOM 4487 O O . LEU B 1 253 ? 10.634 105.882 127.431 1.00 17.00 253 LEU B O 1
ATOM 4492 N N . LEU B 1 254 ? 9.293 105.739 129.229 1.00 18.64 254 LEU B N 1
ATOM 4493 C CA . LEU B 1 254 ? 9.408 104.283 129.351 1.00 19.75 254 LEU B CA 1
ATOM 4494 C C . LEU B 1 254 ? 8.765 103.563 128.162 1.00 20.25 254 LEU B C 1
ATOM 4495 O O . LEU B 1 254 ? 9.316 102.589 127.668 1.00 20.66 254 LEU B O 1
ATOM 4500 N N . GLU B 1 255 ? 7.618 104.056 127.697 1.00 21.08 255 GLU B N 1
ATOM 4501 C CA . GLU B 1 255 ? 6.986 103.539 126.485 1.00 22.05 255 GLU B CA 1
ATOM 4502 C C . GLU B 1 255 ? 7.879 103.765 125.265 1.00 22.38 255 GLU B C 1
ATOM 4503 O O . GLU B 1 255 ? 8.089 102.855 124.479 1.00 22.58 255 GLU B O 1
ATOM 4509 N N . GLU B 1 256 ? 8.415 104.974 125.118 1.00 22.99 256 GLU B N 1
ATOM 4510 C CA . GLU B 1 256 ? 9.092 105.376 123.879 1.00 23.51 256 GLU B CA 1
ATOM 4511 C C . GLU B 1 256 ? 10.421 104.672 123.702 1.00 23.84 256 GLU B C 1
ATOM 4512 O O . GLU B 1 256 ? 10.856 104.426 122.576 1.00 23.91 256 GLU B O 1
ATOM 4518 N N . VAL B 1 257 ? 11.038 104.341 124.829 1.00 24.11 257 VAL B N 1
ATOM 4519 C CA . VAL B 1 257 ? 12.324 103.671 124.879 1.00 24.77 257 VAL B CA 1
ATOM 4520 C C . VAL B 1 257 ? 12.213 102.200 124.450 1.00 25.55 257 VAL B C 1
ATOM 4521 O O . VAL B 1 257 ? 13.225 101.560 124.147 1.00 25.68 257 VAL B O 1
ATOM 4525 N N . LYS B 1 258 ? 10.999 101.656 124.447 1.00 26.56 258 LYS B N 1
ATOM 4526 C CA . LYS B 1 258 ? 10.775 100.319 123.891 1.00 27.63 258 LYS B CA 1
ATOM 4527 C C . LYS B 1 258 ? 10.983 100.310 122.364 1.00 28.12 258 LYS B C 1
ATOM 4528 O O . LYS B 1 258 ? 11.373 99.295 121.797 1.00 28.82 258 LYS B O 1
ATOM 4534 N N . ASP B 1 259 ? 10.716 101.435 121.705 1.00 28.61 259 ASP B N 1
ATOM 4535 C CA . ASP B 1 259 ? 10.925 101.563 120.259 1.00 28.85 259 ASP B CA 1
ATOM 4536 C C . ASP B 1 259 ? 12.421 101.541 119.884 1.00 29.42 259 ASP B C 1
ATOM 4537 O O . ASP B 1 259 ? 13.100 102.567 119.946 1.00 29.66 259 ASP B O 1
ATOM 4542 N N . GLN B 1 260 ? 12.905 100.357 119.497 1.00 29.75 260 GLN B N 1
ATOM 4543 C CA . GLN B 1 260 ? 14.282 100.128 119.024 1.00 30.12 260 GLN B CA 1
ATOM 4544 C C . GLN B 1 260 ? 14.724 101.176 118.002 1.00 29.94 260 GLN B C 1
ATOM 4545 O O . GLN B 1 260 ? 15.802 101.761 118.130 1.00 30.15 260 GLN B O 1
ATOM 4551 N N . LYS B 1 261 ? 13.881 101.401 116.994 1.00 29.46 261 LYS B N 1
ATOM 4552 C CA . LYS B 1 261 ? 14.213 102.270 115.862 1.00 29.25 261 LYS B CA 1
ATOM 4553 C C . LYS B 1 261 ? 14.216 103.761 116.215 1.00 29.11 261 LYS B C 1
ATOM 4554 O O . LYS B 1 261 ? 14.875 104.559 115.546 1.00 28.96 261 LYS B O 1
ATOM 4560 N N . PHE B 1 262 ? 13.469 104.143 117.248 1.00 28.91 262 PHE B N 1
ATOM 4561 C CA . PHE B 1 262 ? 13.539 105.506 117.774 1.00 28.70 262 PHE B CA 1
ATOM 4562 C C . PHE B 1 262 ? 14.913 105.758 118.404 1.00 28.69 262 PHE B C 1
ATOM 4563 O O . PHE B 1 262 ? 15.522 106.797 118.143 1.00 28.64 262 PHE B O 1
ATOM 4571 N N . LEU B 1 263 ? 15.388 104.809 119.220 1.00 28.36 263 LEU B N 1
ATOM 4572 C CA . LEU B 1 263 ? 16.702 104.922 119.862 1.00 28.64 263 LEU B CA 1
ATOM 4573 C C . LEU B 1 263 ? 17.842 104.913 118.839 1.00 29.25 263 LEU B C 1
ATOM 4574 O O . LEU B 1 263 ? 18.808 105.659 118.964 1.00 29.05 263 LEU B O 1
ATOM 4579 N N . GLU B 1 264 ? 17.722 104.057 117.832 1.00 30.33 264 GLU B N 1
ATOM 4580 C CA . GLU B 1 264 ? 18.670 104.028 116.715 1.00 31.02 264 GLU B CA 1
ATOM 4581 C C . GLU B 1 264 ? 18.920 105.410 116.122 1.00 31.14 264 GLU B C 1
ATOM 4582 O O . GLU B 1 264 ? 20.073 105.787 115.924 1.00 31.93 264 GLU B O 1
ATOM 4588 N N . SER B 1 265 ? 17.842 106.155 115.859 1.00 31.10 265 SER B N 1
ATOM 4589 C CA . SER B 1 265 ? 17.914 107.468 115.210 1.00 30.86 265 SER B CA 1
ATOM 4590 C C . SER B 1 265 ? 18.593 108.573 116.026 1.00 30.64 265 SER B C 1
ATOM 4591 O O . SER B 1 265 ? 19.046 109.566 115.449 1.00 30.72 265 SER B O 1
ATOM 4594 N N . LEU B 1 266 ? 18.619 108.429 117.350 1.00 30.05 266 LEU B N 1
ATOM 4595 C CA . LEU B 1 266 ? 19.170 109.456 118.249 1.00 29.81 266 LEU B CA 1
ATOM 4596 C C . LEU B 1 266 ? 20.683 109.645 118.136 1.00 29.90 266 LEU B C 1
ATOM 4597 O O . LEU B 1 266 ? 21.200 110.748 118.383 1.00 29.41 266 LEU B O 1
ATOM 4602 N N . VAL B 1 267 ? 21.380 108.565 117.790 1.00 30.07 267 VAL B N 1
ATOM 4603 C CA . VAL B 1 267 ? 22.839 108.546 117.784 1.00 30.37 267 VAL B CA 1
ATOM 4604 C C . VAL B 1 267 ? 23.381 109.120 116.484 1.00 30.65 267 VAL B C 1
ATOM 4605 O O . VAL B 1 267 ? 23.256 108.496 115.424 1.00 31.26 267 VAL B O 1
ATOM 4609 N N . GLY B 1 268 ? 23.989 110.303 116.578 1.00 30.40 268 GLY B N 1
ATOM 4610 C CA . GLY B 1 268 ? 24.632 110.945 115.449 1.00 30.41 268 GLY B CA 1
ATOM 4611 C C . GLY B 1 268 ? 26.052 110.446 115.235 1.00 30.39 268 GLY B C 1
ATOM 4612 O O . GLY B 1 268 ? 26.314 109.234 115.329 1.00 30.69 268 GLY B O 1
ATOM 4613 N N . GLU B 1 269 ? 26.975 111.370 114.953 1.00 29.81 269 GLU B N 1
ATOM 4614 C CA . GLU B 1 269 ? 28.331 110.983 114.569 1.00 29.54 269 GLU B CA 1
ATOM 4615 C C . GLU B 1 269 ? 29.177 110.566 115.770 1.00 28.74 269 GLU B C 1
ATOM 4616 O O . GLU B 1 269 ? 29.602 109.417 115.842 1.00 29.04 269 GLU B O 1
ATOM 4622 N N . GLY B 1 270 ? 29.427 111.486 116.696 1.00 27.54 270 GLY B N 1
ATOM 4623 C CA . GLY B 1 270 ? 30.129 111.160 117.930 1.00 26.35 270 GLY B CA 1
ATOM 4624 C C . GLY B 1 270 ? 29.177 111.318 119.093 1.00 25.54 270 GLY B C 1
ATOM 4625 O O . GLY B 1 270 ? 28.041 110.848 119.028 1.00 25.26 270 GLY B O 1
ATOM 4626 N N . ILE B 1 271 ? 29.631 111.981 120.156 1.00 24.67 271 ILE B N 1
ATOM 4627 C CA . ILE B 1 271 ? 28.752 112.332 121.272 1.00 23.63 271 ILE B CA 1
ATOM 4628 C C . ILE B 1 271 ? 27.857 113.514 120.884 1.00 23.16 271 ILE B C 1
ATOM 4629 O O . ILE B 1 271 ? 28.325 114.511 120.338 1.00 22.59 271 ILE B O 1
ATOM 4634 N N . THR B 1 272 ? 26.581 113.393 121.229 1.00 22.39 272 THR B N 1
ATOM 4635 C CA . THR B 1 272 ? 25.520 114.250 120.729 1.00 22.16 272 THR B CA 1
ATOM 4636 C C . THR B 1 272 ? 24.464 114.441 121.822 1.00 21.43 272 THR B C 1
ATOM 4637 O O . THR B 1 272 ? 24.225 113.531 122.621 1.00 20.51 272 THR B O 1
ATOM 4641 N N . VAL B 1 273 ? 23.841 115.620 121.849 1.00 20.57 273 VAL B N 1
ATOM 4642 C CA . VAL B 1 273 ? 22.665 115.865 122.685 1.00 20.28 273 VAL B CA 1
ATOM 4643 C C . VAL B 1 273 ? 21.469 116.274 121.844 1.00 19.47 273 VAL B C 1
ATOM 4644 O O . VAL B 1 273 ? 21.607 116.903 120.809 1.00 18.85 273 VAL B O 1
ATOM 4648 N N . ARG B 1 274 ? 20.294 115.910 122.329 1.00 18.97 274 ARG B N 1
ATOM 4649 C CA . ARG B 1 274 ? 19.040 116.348 121.766 1.00 18.81 274 ARG B CA 1
ATOM 4650 C C . ARG B 1 274 ? 18.219 116.906 122.921 1.00 18.02 274 ARG B C 1
ATOM 4651 O O . ARG B 1 274 ? 17.879 116.179 123.857 1.00 17.34 274 ARG B O 1
ATOM 4659 N N . ILE B 1 275 ? 17.918 118.197 122.841 1.00 17.35 275 ILE B N 1
ATOM 4660 C CA . ILE B 1 275 ? 17.170 118.917 123.864 1.00 16.79 275 ILE B CA 1
ATOM 4661 C C . ILE B 1 275 ? 15.753 119.159 123.390 1.00 16.48 275 ILE B C 1
ATOM 4662 O O . ILE B 1 275 ? 15.546 119.797 122.361 1.00 16.00 275 ILE B O 1
ATOM 4667 N N . GLY B 1 276 ? 14.782 118.675 124.150 1.00 16.37 276 GLY B N 1
ATOM 4668 C CA . GLY B 1 276 ? 13.396 119.054 123.954 1.00 16.86 276 GLY B CA 1
ATOM 4669 C C . GLY B 1 276 ? 12.836 118.672 122.598 1.00 17.48 276 GLY B C 1
ATOM 4670 O O . GLY B 1 276 ? 12.789 117.497 122.275 1.00 16.87 276 GLY B O 1
ATOM 4671 N N . ARG B 1 277 ? 12.420 119.663 121.807 1.00 18.51 277 ARG B N 1
ATOM 4672 C CA . ARG B 1 277 ? 11.816 119.394 120.496 1.00 19.47 277 ARG B CA 1
ATOM 4673 C C . ARG B 1 277 ? 12.797 118.770 119.484 1.00 19.36 277 ARG B C 1
ATOM 4674 O O . ARG B 1 277 ? 12.361 118.159 118.517 1.00 19.66 277 ARG B O 1
ATOM 4682 N N . GLU B 1 278 ? 14.102 118.890 119.733 1.00 19.19 278 GLU B N 1
ATOM 4683 C CA . GLU B 1 278 ? 15.127 118.263 118.898 1.00 19.17 278 GLU B CA 1
ATOM 4684 C C . GLU B 1 278 ? 15.066 116.725 118.915 1.00 19.77 278 GLU B C 1
ATOM 4685 O O . GLU B 1 278 ? 15.638 116.072 118.039 1.00 19.66 278 GLU B O 1
ATOM 4691 N N . ILE B 1 279 ? 14.413 116.151 119.926 1.00 20.25 279 ILE B N 1
ATOM 4692 C CA . ILE B 1 279 ? 14.281 114.703 120.040 1.00 20.90 279 ILE B CA 1
ATOM 4693 C C . ILE B 1 279 ? 13.345 114.148 118.947 1.00 21.48 279 ILE B C 1
ATOM 4694 O O . ILE B 1 279 ? 13.499 113.002 118.523 1.00 21.53 279 ILE B O 1
ATOM 4699 N N . GLY B 1 280 ? 12.388 114.965 118.509 1.00 21.90 280 GLY B N 1
ATOM 4700 C CA . GLY B 1 280 ? 11.492 114.610 117.419 1.00 22.66 280 GLY B CA 1
ATOM 4701 C C . GLY B 1 280 ? 10.110 114.152 117.859 1.00 23.00 280 GLY B C 1
ATOM 4702 O O . GLY B 1 280 ? 9.156 114.221 117.077 1.00 23.61 280 GLY B O 1
ATOM 4703 N N . ARG B 1 281 ? 10.002 113.695 119.105 1.00 23.25 281 ARG B N 1
ATOM 4704 C CA . ARG B 1 281 ? 8.749 113.183 119.661 1.00 23.22 281 ARG B CA 1
ATOM 4705 C C . ARG B 1 281 ? 8.159 114.206 120.637 1.00 22.68 281 ARG B C 1
ATOM 4706 O O . ARG B 1 281 ? 8.858 114.683 121.535 1.00 22.85 281 ARG B O 1
ATOM 4714 N N . LYS B 1 282 ? 6.875 114.519 120.470 1.00 22.01 282 LYS B N 1
ATOM 4715 C CA . LYS B 1 282 ? 6.199 115.539 121.276 1.00 21.74 282 LYS B CA 1
ATOM 4716 C C . LYS B 1 282 ? 6.031 115.094 122.731 1.00 21.25 282 LYS B C 1
ATOM 4717 O O . LYS B 1 282 ? 6.054 115.917 123.645 1.00 21.10 282 LYS B O 1
ATOM 4723 N N . LYS B 1 283 ? 5.887 113.787 122.939 1.00 20.77 283 LYS B N 1
ATOM 4724 C CA . LYS B 1 283 ? 5.730 113.216 124.279 1.00 20.30 283 LYS B CA 1
ATOM 4725 C C . LYS B 1 283 ? 6.988 113.338 125.171 1.00 19.46 283 LYS B C 1
ATOM 4726 O O . LYS B 1 283 ? 6.899 113.180 126.387 1.00 18.60 283 LYS B O 1
ATOM 4732 N N . LEU B 1 284 ? 8.144 113.601 124.561 1.00 18.64 284 LEU B N 1
ATOM 4733 C CA . LEU B 1 284 ? 9.421 113.646 125.263 1.00 18.19 284 LEU B CA 1
ATOM 4734 C C . LEU B 1 284 ? 10.041 115.041 125.270 1.00 17.68 284 LEU B C 1
ATOM 4735 O O . LEU B 1 284 ? 11.244 115.186 125.478 1.00 16.95 284 LEU B O 1
ATOM 4740 N N . GLU B 1 285 ? 9.217 116.062 125.058 1.00 17.38 285 GLU B N 1
ATOM 4741 C CA . GLU B 1 285 ? 9.704 117.432 124.887 1.00 17.20 285 GLU B CA 1
ATOM 4742 C C . GLU B 1 285 ? 10.273 118.006 126.188 1.00 16.44 285 GLU B C 1
ATOM 4743 O O . GLU B 1 285 ? 11.018 118.979 126.159 1.00 15.49 285 GLU B O 1
ATOM 4749 N N . LYS B 1 286 ? 9.933 117.379 127.315 1.00 15.91 286 LYS B N 1
ATOM 4750 C CA . LYS B 1 286 ? 10.495 117.735 128.619 1.00 15.73 286 LYS B CA 1
ATOM 4751 C C . LYS B 1 286 ? 11.908 117.209 128.893 1.00 15.13 286 LYS B C 1
ATOM 4752 O O . LYS B 1 286 ? 12.499 117.585 129.902 1.00 14.60 286 LYS B O 1
ATOM 4758 N N . PHE B 1 287 ? 12.439 116.345 128.027 1.00 14.60 287 PHE B N 1
ATOM 4759 C CA . PHE B 1 287 ? 13.734 115.693 128.277 1.00 14.39 287 PHE B CA 1
ATOM 4760 C C . PHE B 1 287 ? 14.871 116.253 127.434 1.00 14.26 287 PHE B C 1
ATOM 4761 O O . PHE B 1 287 ? 14.643 117.018 126.502 1.00 13.50 287 PHE B O 1
ATOM 4769 N N . ALA B 1 288 ? 16.090 115.860 127.807 1.00 13.81 288 ALA B N 1
ATOM 4770 C CA . ALA B 1 288 ? 17.276 115.944 126.964 1.00 13.90 288 ALA B CA 1
ATOM 4771 C C . ALA B 1 288 ? 17.964 114.572 126.970 1.00 14.16 288 ALA B C 1
ATOM 4772 O O . ALA B 1 288 ? 17.903 113.864 127.956 1.00 13.66 288 ALA B O 1
ATOM 4774 N N . VAL B 1 289 ? 18.637 114.212 125.883 1.00 14.80 289 VAL B N 1
ATOM 4775 C CA . VAL B 1 289 ? 19.330 112.929 125.787 1.00 15.22 289 VAL B CA 1
ATOM 4776 C C . VAL B 1 289 ? 20.722 113.115 125.215 1.00 15.07 289 VAL B C 1
ATOM 4777 O O . VAL B 1 289 ? 20.877 113.672 124.140 1.00 13.78 289 VAL B O 1
ATOM 4781 N N . PHE B 1 290 ? 21.724 112.663 125.960 1.00 16.03 290 PHE B N 1
ATOM 4782 C CA . PHE B 1 290 ? 23.073 112.452 125.422 1.00 16.52 290 PHE B CA 1
ATOM 4783 C C . PHE B 1 290 ? 23.131 111.035 124.879 1.00 16.35 290 PHE B C 1
ATOM 4784 O O . PHE B 1 290 ? 22.629 110.103 125.508 1.00 15.97 290 PHE B O 1
ATOM 4792 N N . SER B 1 291 ? 23.746 110.878 123.722 1.00 16.27 291 SER B N 1
ATOM 4793 C CA . SER B 1 291 ? 23.932 109.576 123.120 1.00 16.68 291 SER B CA 1
ATOM 4794 C C . SER B 1 291 ? 25.273 109.509 122.414 1.00 17.24 291 SER B C 1
ATOM 4795 O O . SER B 1 291 ? 25.779 110.515 121.892 1.00 16.36 291 SER B O 1
ATOM 4798 N N . GLY B 1 292 ? 25.821 108.299 122.403 1.00 17.42 292 GLY B N 1
ATOM 4799 C CA . GLY B 1 292 ? 27.041 107.981 121.684 1.00 17.70 292 GLY B CA 1
ATOM 4800 C C . GLY B 1 292 ? 27.292 106.489 121.784 1.00 17.67 292 GLY B C 1
ATOM 4801 O O . GLY B 1 292 ? 26.468 105.767 122.313 1.00 17.69 292 GLY B O 1
ATOM 4802 N N . LYS B 1 293 ? 28.433 106.029 121.299 1.00 17.87 293 LYS B N 1
ATOM 4803 C CA . LYS B 1 293 ? 28.706 104.604 121.223 1.00 18.16 293 LYS B CA 1
ATOM 4804 C C . LYS B 1 293 ? 30.050 104.282 121.837 1.00 17.98 293 LYS B C 1
ATOM 4805 O O . LYS B 1 293 ? 30.947 105.134 121.889 1.00 18.13 293 LYS B O 1
ATOM 4811 N N . TYR B 1 294 ? 30.162 103.053 122.336 1.00 17.87 294 TYR B N 1
ATOM 4812 C CA . TYR B 1 294 ? 31.416 102.535 122.839 1.00 17.87 294 TYR B CA 1
ATOM 4813 C C . TYR B 1 294 ? 31.946 101.558 121.801 1.00 18.24 294 TYR B C 1
ATOM 4814 O O . TYR B 1 294 ? 31.176 100.895 121.117 1.00 17.10 294 TYR B O 1
ATOM 4823 N N . PHE B 1 295 ? 33.270 101.519 121.681 1.00 19.19 295 PHE B N 1
ATOM 4824 C CA . PHE B 1 295 ? 33.963 100.873 120.571 1.00 19.88 295 PHE B CA 1
ATOM 4825 C C . PHE B 1 295 ? 34.952 99.805 121.069 1.00 20.57 295 PHE B C 1
ATOM 4826 O O . PHE B 1 295 ? 35.489 99.911 122.173 1.00 20.75 295 PHE B O 1
ATOM 4834 N N . LYS B 1 296 ? 35.175 98.779 120.251 1.00 21.12 296 LYS B N 1
ATOM 4835 C CA . LYS B 1 296 ? 36.357 97.917 120.361 1.00 21.44 296 LYS B CA 1
ATOM 4836 C C . LYS B 1 296 ? 37.242 98.238 119.161 1.00 21.62 296 LYS B C 1
ATOM 4837 O O . LYS B 1 296 ? 36.954 97.812 118.039 1.00 21.25 296 LYS B O 1
ATOM 4843 N N . GLY B 1 297 ? 38.312 98.988 119.408 1.00 22.18 297 GLY B N 1
ATOM 4844 C CA . GLY B 1 297 ? 39.135 99.536 118.342 1.00 22.67 297 GLY B CA 1
ATOM 4845 C C . GLY B 1 297 ? 38.313 100.587 117.627 1.00 23.06 297 GLY B C 1
ATOM 4846 O O . GLY B 1 297 ? 37.843 101.532 118.262 1.00 23.24 297 GLY B O 1
ATOM 4847 N N . GLU B 1 298 ? 38.103 100.402 116.325 1.00 23.59 298 GLU B N 1
ATOM 4848 C CA . GLU B 1 298 ? 37.212 101.268 115.546 1.00 23.98 298 GLU B CA 1
ATOM 4849 C C . GLU B 1 298 ? 35.843 100.627 115.273 1.00 23.80 298 GLU B C 1
ATOM 4850 O O . GLU B 1 298 ? 35.041 101.187 114.539 1.00 24.16 298 GLU B O 1
ATOM 4856 N N . SER B 1 299 ? 35.568 99.472 115.876 1.00 23.51 299 SER B N 1
ATOM 4857 C CA . SER B 1 299 ? 34.275 98.792 115.720 1.00 23.52 299 SER B CA 1
ATOM 4858 C C . SER B 1 299 ? 33.287 99.215 116.817 1.00 23.06 299 SER B C 1
ATOM 4859 O O . SER B 1 299 ? 33.575 99.013 117.994 1.00 22.58 299 SER B O 1
ATOM 4862 N N . PRO B 1 300 ? 32.121 99.749 116.440 1.00 22.58 300 PRO B N 1
ATOM 4863 C CA . PRO B 1 300 ? 31.100 100.137 117.413 1.00 22.67 300 PRO B CA 1
ATOM 4864 C C . PRO B 1 300 ? 30.348 98.913 117.952 1.00 22.60 300 PRO B C 1
ATOM 4865 O O . PRO B 1 300 ? 29.811 98.111 117.180 1.00 22.02 300 PRO B O 1
ATOM 4869 N N . ILE B 1 301 ? 30.330 98.766 119.271 1.00 22.11 301 ILE B N 1
ATOM 4870 C CA . ILE B 1 301 ? 29.727 97.590 119.895 1.00 22.25 301 ILE B CA 1
ATOM 4871 C C . ILE B 1 301 ? 28.336 97.859 120.449 1.00 22.03 301 ILE B C 1
ATOM 4872 O O . ILE B 1 301 ? 27.488 96.953 120.500 1.00 21.58 301 ILE B O 1
ATOM 4877 N N . GLY B 1 302 ? 28.119 99.092 120.905 1.00 21.98 302 GLY B N 1
ATOM 4878 C CA . GLY B 1 302 ? 26.829 99.486 121.438 1.00 21.52 302 GLY B CA 1
ATOM 4879 C C . GLY B 1 302 ? 26.615 100.974 121.593 1.00 21.23 302 GLY B C 1
ATOM 4880 O O . GLY B 1 302 ? 27.553 101.772 121.518 1.00 20.86 302 GLY B O 1
ATOM 4881 N N . SER B 1 303 ? 25.351 101.324 121.827 1.00 20.92 303 SER B N 1
ATOM 4882 C CA . SER B 1 303 ? 24.931 102.692 122.095 1.00 20.57 303 SER B CA 1
ATOM 4883 C C . SER B 1 303 ? 24.696 102.914 123.581 1.00 19.93 303 SER B C 1
ATOM 4884 O O . SER B 1 303 ? 24.302 101.988 124.310 1.00 20.33 303 SER B O 1
ATOM 4887 N N . VAL B 1 304 ? 24.959 104.139 124.025 1.00 18.84 304 VAL B N 1
ATOM 4888 C CA . VAL B 1 304 ? 24.678 104.570 125.387 1.00 18.27 304 VAL B CA 1
ATOM 4889 C C . VAL B 1 304 ? 23.783 105.821 125.364 1.00 17.54 304 VAL B C 1
ATOM 4890 O O . VAL B 1 304 ? 24.023 106.747 124.602 1.00 15.86 304 VAL B O 1
ATOM 4894 N N . TYR B 1 305 ? 22.726 105.814 126.173 1.00 17.06 305 TYR B N 1
ATOM 4895 C CA . TYR B 1 305 ? 21.781 106.931 126.239 1.00 16.94 305 TYR B CA 1
ATOM 4896 C C . TYR B 1 305 ? 21.652 107.431 127.665 1.00 16.67 305 TYR B C 1
ATOM 4897 O O . TYR B 1 305 ? 21.519 106.645 128.602 1.00 17.77 305 TYR B O 1
ATOM 4906 N N . LEU B 1 306 ? 21.659 108.742 127.818 1.00 16.27 306 LEU B N 1
ATOM 4907 C CA . LEU B 1 306 ? 21.484 109.402 129.101 1.00 16.07 306 LEU B CA 1
ATOM 4908 C C . LEU B 1 306 ? 20.281 110.309 128.978 1.00 15.54 306 LEU B C 1
ATOM 4909 O O . LEU B 1 306 ? 20.318 111.303 128.263 1.00 15.12 306 LEU B O 1
ATOM 4914 N N . PHE B 1 307 ? 19.197 109.950 129.646 1.00 15.28 307 PHE B N 1
ATOM 4915 C CA . PHE B 1 307 ? 17.999 110.753 129.610 1.00 15.16 307 PHE B CA 1
ATOM 4916 C C . PHE B 1 307 ? 17.918 111.528 130.905 1.00 14.27 307 PHE B C 1
ATOM 4917 O O . PHE B 1 307 ? 17.991 110.945 131.961 1.00 13.46 307 PHE B O 1
ATOM 4925 N N . THR B 1 308 ? 17.805 112.847 130.806 1.00 13.64 308 THR B N 1
ATOM 4926 C CA . THR B 1 308 ? 17.513 113.718 131.956 1.00 13.42 308 THR B CA 1
ATOM 4927 C C . THR B 1 308 ? 16.350 114.653 131.607 1.00 12.87 308 THR B C 1
ATOM 4928 O O . THR B 1 308 ? 15.910 114.711 130.477 1.00 12.23 308 THR B O 1
ATOM 4932 N N . SER B 1 309 ? 15.867 115.406 132.581 1.00 12.98 309 SER B N 1
ATOM 4933 C CA . SER B 1 309 ? 15.106 116.620 132.280 1.00 13.12 309 SER B CA 1
ATOM 4934 C C . SER B 1 309 ? 15.989 117.556 131.438 1.00 13.02 309 SER B C 1
ATOM 4935 O O . SER B 1 309 ? 17.216 117.501 131.526 1.00 12.49 309 SER B O 1
ATOM 4938 N N . LYS B 1 310 ? 15.364 118.401 130.619 1.00 13.13 310 LYS B N 1
ATOM 4939 C CA . LYS B 1 310 ? 16.095 119.407 129.836 1.00 13.45 310 LYS B CA 1
ATOM 4940 C C . LYS B 1 310 ? 16.711 120.489 130.749 1.00 13.47 310 LYS B C 1
ATOM 4941 O O . LYS B 1 310 ? 17.619 121.205 130.346 1.00 12.90 310 LYS B O 1
ATOM 4947 N N . VAL B 1 311 ? 16.169 120.619 131.958 1.00 14.08 311 VAL B N 1
ATOM 4948 C CA . VAL B 1 311 ? 16.701 121.513 132.990 1.00 14.62 311 VAL B CA 1
ATOM 4949 C C . VAL B 1 311 ? 17.702 120.699 133.818 1.00 14.90 311 VAL B C 1
ATOM 4950 O O . VAL B 1 311 ? 17.369 120.155 134.866 1.00 14.77 311 VAL B O 1
ATOM 4954 N N . THR B 1 312 ? 18.927 120.623 133.308 1.00 15.42 312 THR B N 1
ATOM 4955 C CA . THR B 1 312 ? 20.002 119.796 133.859 1.00 15.80 312 THR B CA 1
ATOM 4956 C C . THR B 1 312 ? 21.350 120.510 133.655 1.00 15.76 312 THR B C 1
ATOM 4957 O O . THR B 1 312 ? 21.454 121.423 132.834 1.00 15.23 312 THR B O 1
ATOM 4961 N N . LYS B 1 313 ? 22.376 120.084 134.387 1.00 16.09 313 LYS B N 1
ATOM 4962 C CA . LYS B 1 313 ? 23.712 120.674 134.276 1.00 16.83 313 LYS B CA 1
ATOM 4963 C C . LYS B 1 313 ? 24.453 120.047 133.098 1.00 16.85 313 LYS B C 1
ATOM 4964 O O . LYS B 1 313 ? 25.146 119.038 133.258 1.00 16.12 313 LYS B O 1
ATOM 4970 N N . TYR B 1 314 ? 24.299 120.669 131.929 1.00 16.71 314 TYR B N 1
ATOM 4971 C CA . TYR B 1 314 ? 24.793 120.145 130.658 1.00 16.91 314 TYR B CA 1
ATOM 4972 C C . TYR B 1 314 ? 26.300 119.953 130.576 1.00 17.80 314 TYR B C 1
ATOM 4973 O O . TYR B 1 314 ? 26.757 119.002 129.952 1.00 17.79 314 TYR B O 1
ATOM 4982 N N . ASP B 1 315 ? 27.071 120.864 131.161 1.00 18.68 315 ASP B N 1
ATOM 4983 C CA . ASP B 1 315 ? 28.527 120.737 131.170 1.00 19.72 315 ASP B CA 1
ATOM 4984 C C . ASP B 1 315 ? 28.989 119.541 132.009 1.00 20.03 315 ASP B C 1
ATOM 4985 O O . ASP B 1 315 ? 29.825 118.745 131.563 1.00 20.16 315 ASP B O 1
ATOM 4990 N N . ARG B 1 316 ? 28.459 119.427 133.226 1.00 19.81 316 ARG B N 1
ATOM 4991 C CA . ARG B 1 316 ? 28.707 118.265 134.077 1.00 19.91 316 ARG B CA 1
ATOM 4992 C C . ARG B 1 316 ? 28.332 116.977 133.321 1.00 19.27 316 ARG B C 1
ATOM 4993 O O . ARG B 1 316 ? 29.134 116.059 133.219 1.00 19.25 316 ARG B O 1
ATOM 5001 N N . ASN B 1 317 ? 27.130 116.935 132.759 1.00 18.53 317 ASN B N 1
ATOM 5002 C CA . ASN B 1 317 ? 26.641 115.749 132.059 1.00 18.16 317 ASN B CA 1
ATOM 5003 C C . ASN B 1 317 ? 27.518 115.331 130.887 1.00 18.01 317 ASN B C 1
ATOM 5004 O O . ASN B 1 317 ? 27.908 114.184 130.801 1.00 16.95 317 ASN B O 1
ATOM 5009 N N . HIS B 1 318 ? 27.816 116.267 129.988 1.00 18.49 318 HIS B N 1
ATOM 5010 C CA . HIS B 1 318 ? 28.716 116.026 128.862 1.00 19.00 318 HIS B CA 1
ATOM 5011 C C . HIS B 1 318 ? 30.059 115.454 129.304 1.00 18.93 318 HIS B C 1
ATOM 5012 O O . HIS B 1 318 ? 30.573 114.530 128.685 1.00 18.21 318 HIS B O 1
ATOM 5019 N N . ARG B 1 319 ? 30.624 116.011 130.371 1.00 19.09 319 ARG B N 1
ATOM 5020 C CA . ARG B 1 319 ? 31.957 115.628 130.821 1.00 19.69 319 ARG B CA 1
ATOM 5021 C C . ARG B 1 319 ? 31.954 114.175 131.338 1.00 19.15 319 ARG B C 1
ATOM 5022 O O . ARG B 1 319 ? 32.815 113.386 130.973 1.00 18.61 319 ARG B O 1
ATOM 5030 N N . VAL B 1 320 ? 30.964 113.834 132.158 1.00 18.64 320 VAL B N 1
ATOM 5031 C CA . VAL B 1 320 ? 30.832 112.499 132.712 1.00 18.31 320 VAL B CA 1
ATOM 5032 C C . VAL B 1 320 ? 30.534 111.480 131.610 1.00 18.30 320 VAL B C 1
ATOM 5033 O O . VAL B 1 320 ? 31.119 110.405 131.598 1.00 18.32 320 VAL B O 1
ATOM 5037 N N . PHE B 1 321 ? 29.637 111.837 130.695 1.00 18.15 321 PHE B N 1
ATOM 5038 C CA . PHE B 1 321 ? 29.221 110.964 129.598 1.00 18.74 321 PHE B CA 1
ATOM 5039 C C . PHE B 1 321 ? 30.388 110.616 128.677 1.00 18.93 321 PHE B C 1
ATOM 5040 O O . PHE B 1 321 ? 30.558 109.472 128.301 1.00 18.75 321 PHE B O 1
ATOM 5048 N N . GLU B 1 322 ? 31.191 111.610 128.332 1.00 19.44 322 GLU B N 1
ATOM 5049 C CA . GLU B 1 322 ? 32.379 111.398 127.516 1.00 20.29 322 GLU B CA 1
ATOM 5050 C C . GLU B 1 322 ? 33.392 110.505 128.244 1.00 20.63 322 GLU B C 1
ATOM 5051 O O . GLU B 1 322 ? 33.987 109.611 127.653 1.00 19.83 322 GLU B O 1
ATOM 5057 N N . TYR B 1 323 ? 33.576 110.754 129.535 1.00 21.70 323 TYR B N 1
ATOM 5058 C CA . TYR B 1 323 ? 34.482 109.959 130.360 1.00 22.49 323 TYR B CA 1
ATOM 5059 C C . TYR B 1 323 ? 34.086 108.473 130.441 1.00 22.32 323 TYR B C 1
ATOM 5060 O O . TYR B 1 323 ? 34.954 107.609 130.351 1.00 21.86 323 TYR B O 1
ATOM 5069 N N . ILE B 1 324 ? 32.797 108.165 130.584 1.00 22.37 324 ILE B N 1
ATOM 5070 C CA . ILE B 1 324 ? 32.383 106.765 130.728 1.00 22.60 324 ILE B CA 1
ATOM 5071 C C . ILE B 1 324 ? 32.440 106.066 129.385 1.00 22.45 324 ILE B C 1
ATOM 5072 O O . ILE B 1 324 ? 32.822 104.898 129.313 1.00 21.80 324 ILE B O 1
ATOM 5077 N N . LEU B 1 325 ? 32.058 106.771 128.323 1.00 22.36 325 LEU B N 1
ATOM 5078 C CA . LEU B 1 325 ? 32.190 106.216 126.975 1.00 22.52 325 LEU B CA 1
ATOM 5079 C C . LEU B 1 325 ? 33.634 105.843 126.698 1.00 22.14 325 LEU B C 1
ATOM 5080 O O . LEU B 1 325 ? 33.896 104.792 126.140 1.00 22.17 325 LEU B O 1
ATOM 5085 N N . ASN B 1 326 ? 34.561 106.714 127.083 1.00 22.05 326 ASN B N 1
ATOM 5086 C CA . ASN B 1 326 ? 35.977 106.485 126.846 1.00 22.40 326 ASN B CA 1
ATOM 5087 C C . ASN B 1 326 ? 36.487 105.282 127.642 1.00 21.92 326 ASN B C 1
ATOM 5088 O O . ASN B 1 326 ? 37.321 104.533 127.158 1.00 21.29 326 ASN B O 1
ATOM 5093 N N . ARG B 1 327 ? 35.976 105.113 128.857 1.00 21.89 327 ARG B N 1
ATOM 5094 C CA . ARG B 1 327 ? 36.314 103.970 129.709 1.00 22.00 327 ARG B CA 1
ATOM 5095 C C . ARG B 1 327 ? 35.734 102.679 129.153 1.00 20.87 327 ARG B C 1
ATOM 5096 O O . ARG B 1 327 ? 36.392 101.669 129.153 1.00 20.85 327 ARG B O 1
ATOM 5104 N N . LEU B 1 328 ? 34.501 102.730 128.677 1.00 19.96 328 LEU B N 1
ATOM 5105 C CA . LEU B 1 328 ? 33.860 101.571 128.070 1.00 19.67 328 LEU B CA 1
ATOM 5106 C C . LEU B 1 328 ? 34.608 101.154 126.798 1.00 19.51 328 LEU B C 1
ATOM 5107 O O . LEU B 1 328 ? 34.837 99.974 126.566 1.00 19.39 328 LEU B O 1
ATOM 5112 N N . SER B 1 329 ? 34.993 102.128 125.983 1.00 19.52 329 SER B N 1
ATOM 5113 C CA . SER B 1 329 ? 35.777 101.862 124.786 1.00 19.98 329 SER B CA 1
ATOM 5114 C C . SER B 1 329 ? 37.167 101.343 125.119 1.00 19.81 329 SER B C 1
ATOM 5115 O O . SER B 1 329 ? 37.678 100.498 124.415 1.00 19.68 329 SER B O 1
ATOM 5118 N N . GLU B 1 330 ? 37.791 101.863 126.168 1.00 20.16 330 GLU B N 1
ATOM 5119 C CA . GLU B 1 330 ? 39.104 101.360 126.578 1.00 21.01 330 GLU B CA 1
ATOM 5120 C C . GLU B 1 330 ? 38.967 99.908 127.068 1.00 20.53 330 GLU B C 1
ATOM 5121 O O . GLU B 1 330 ? 39.796 99.044 126.735 1.00 19.63 330 GLU B O 1
ATOM 5127 N N . TYR B 1 331 ? 37.904 99.622 127.818 1.00 20.37 331 TYR B N 1
ATOM 5128 C CA . TYR B 1 331 ? 37.728 98.265 128.313 1.00 20.72 331 TYR B CA 1
ATOM 5129 C C . TYR B 1 331 ? 37.602 97.294 127.144 1.00 20.21 331 TYR B C 1
ATOM 5130 O O . TYR B 1 331 ? 38.309 96.294 127.080 1.00 19.04 331 TYR B O 1
ATOM 5139 N N . PHE B 1 332 ? 36.700 97.606 126.222 1.00 20.20 332 PHE B N 1
ATOM 5140 C CA . PHE B 1 332 ? 36.369 96.690 125.141 1.00 20.60 332 PHE B CA 1
ATOM 5141 C C . PHE B 1 332 ? 37.490 96.542 124.103 1.00 21.07 332 PHE B C 1
ATOM 5142 O O . PHE B 1 332 ? 37.620 95.501 123.471 1.00 20.37 332 PHE B O 1
ATOM 5150 N N . THR B 1 333 ? 38.315 97.576 123.968 1.00 22.08 333 THR B N 1
ATOM 5151 C CA . THR B 1 333 ? 39.451 97.554 123.053 1.00 22.87 333 THR B CA 1
ATOM 5152 C C . THR B 1 333 ? 40.553 96.666 123.598 1.00 24.38 333 THR B C 1
ATOM 5153 O O . THR B 1 333 ? 41.236 95.988 122.841 1.00 24.66 333 THR B O 1
ATOM 5157 N N . SER B 1 334 ? 40.717 96.654 124.915 1.00 26.16 334 SER B N 1
ATOM 5158 C CA . SER B 1 334 ? 41.742 95.823 125.544 1.00 28.01 334 SER B CA 1
ATOM 5159 C C . SER B 1 334 ? 41.436 94.308 125.478 1.00 29.49 334 SER B C 1
ATOM 5160 O O . SER B 1 334 ? 42.323 93.492 125.743 1.00 29.06 334 SER B O 1
ATOM 5163 N N . THR B 1 335 ? 40.197 93.935 125.138 1.00 31.56 335 THR B N 1
ATOM 5164 C CA . THR B 1 335 ? 39.835 92.511 125.024 1.00 33.41 335 THR B CA 1
ATOM 5165 C C . THR B 1 335 ? 40.308 91.863 123.725 1.00 36.25 335 THR B C 1
ATOM 5166 O O . THR B 1 335 ? 40.246 90.650 123.602 1.00 36.60 335 THR B O 1
ATOM 5170 N N . SER B 1 336 ? 40.768 92.679 122.769 1.00 39.66 336 SER B N 1
ATOM 5171 C CA . SER B 1 336 ? 41.349 92.228 121.500 1.00 42.05 336 SER B CA 1
ATOM 5172 C C . SER B 1 336 ? 42.091 90.899 121.644 1.00 43.54 336 SER B C 1
ATOM 5173 O O . SER B 1 336 ? 41.459 89.832 121.552 1.00 45.09 336 SER B O 1
ATOM 5176 N N . ALA C 1 11 ? 69.719 24.242 137.708 1.00 48.61 11 ALA C N 1
ATOM 5177 C CA . ALA C 1 11 ? 68.853 23.622 138.752 1.00 48.44 11 ALA C CA 1
ATOM 5178 C C . ALA C 1 11 ? 68.251 22.299 138.254 1.00 48.13 11 ALA C C 1
ATOM 5179 O O . ALA C 1 11 ? 68.366 21.249 138.899 1.00 48.39 11 ALA C O 1
ATOM 5181 N N . LEU C 1 12 ? 67.594 22.384 137.102 1.00 47.73 12 LEU C N 1
ATOM 5182 C CA . LEU C 1 12 ? 66.953 21.254 136.424 1.00 47.38 12 LEU C CA 1
ATOM 5183 C C . LEU C 1 12 ? 67.845 20.025 136.242 1.00 46.80 12 LEU C C 1
ATOM 5184 O O . LEU C 1 12 ? 67.399 18.895 136.438 1.00 46.47 12 LEU C O 1
ATOM 5189 N N . LYS C 1 13 ? 69.090 20.263 135.844 1.00 46.15 13 LYS C N 1
ATOM 5190 C CA . LYS C 1 13 ? 70.049 19.201 135.509 1.00 45.62 13 LYS C CA 1
ATOM 5191 C C . LYS C 1 13 ? 70.409 18.270 136.673 1.00 44.42 13 LYS C C 1
ATOM 5192 O O . LYS C 1 13 ? 71.008 17.219 136.447 1.00 44.35 13 LYS C O 1
ATOM 5198 N N . LYS C 1 14 ? 70.076 18.656 137.905 1.00 42.87 14 LYS C N 1
ATOM 5199 C CA . LYS C 1 14 ? 70.346 17.810 139.073 1.00 41.69 14 LYS C CA 1
ATOM 5200 C C . LYS C 1 14 ? 69.277 16.724 139.285 1.00 39.73 14 LYS C C 1
ATOM 5201 O O . LYS C 1 14 ? 69.384 15.934 140.235 1.00 40.71 14 LYS C O 1
ATOM 5207 N N . LEU C 1 15 ? 68.259 16.684 138.422 1.00 36.35 15 LEU C N 1
ATOM 5208 C CA . LEU C 1 15 ? 67.166 15.720 138.537 1.00 33.73 15 LEU C CA 1
ATOM 5209 C C . LEU C 1 15 ? 67.264 14.632 137.470 1.00 31.94 15 LEU C C 1
ATOM 5210 O O . LEU C 1 15 ? 67.398 14.938 136.287 1.00 31.34 15 LEU C O 1
ATOM 5215 N N . ASN C 1 16 ? 67.186 13.368 137.884 1.00 29.63 16 ASN C N 1
ATOM 5216 C CA . ASN C 1 16 ? 67.062 12.262 136.932 1.00 28.07 16 ASN C CA 1
ATOM 5217 C C . ASN C 1 16 ? 65.650 12.221 136.344 1.00 26.75 16 ASN C C 1
ATOM 5218 O O . ASN C 1 16 ? 64.790 13.014 136.733 1.00 26.46 16 ASN C O 1
ATOM 5223 N N . ASP C 1 17 ? 65.425 11.319 135.394 1.00 25.21 17 ASP C N 1
ATOM 5224 C CA . ASP C 1 17 ? 64.150 11.227 134.680 1.00 24.34 17 ASP C CA 1
ATOM 5225 C C . ASP C 1 17 ? 62.971 10.984 135.607 1.00 23.43 17 ASP C C 1
ATOM 5226 O O . ASP C 1 17 ? 61.894 11.552 135.416 1.00 22.84 17 ASP C O 1
ATOM 5231 N N . ARG C 1 18 ? 63.187 10.130 136.600 1.00 22.35 18 ARG C N 1
ATOM 5232 C CA . ARG C 1 18 ? 62.169 9.801 137.582 1.00 21.75 18 ARG C CA 1
ATOM 5233 C C . ARG C 1 18 ? 61.696 11.039 138.344 1.00 21.05 18 ARG C C 1
ATOM 5234 O O . ARG C 1 18 ? 60.497 11.256 138.487 1.00 20.86 18 ARG C O 1
ATOM 5242 N N . GLN C 1 19 ? 62.641 11.842 138.826 1.00 20.27 19 GLN C N 1
ATOM 5243 C CA . GLN C 1 19 ? 62.332 12.981 139.698 1.00 19.96 19 GLN C CA 1
ATOM 5244 C C . GLN C 1 19 ? 61.550 14.072 138.937 1.00 19.82 19 GLN C C 1
ATOM 5245 O O . GLN C 1 19 ? 60.778 14.831 139.534 1.00 19.24 19 GLN C O 1
ATOM 5251 N N . ARG C 1 20 ? 61.727 14.104 137.618 1.00 19.63 20 ARG C N 1
ATOM 5252 C CA . ARG C 1 20 ? 60.987 15.004 136.751 1.00 19.95 20 ARG C CA 1
ATOM 5253 C C . ARG C 1 20 ? 59.560 14.523 136.507 1.00 19.91 20 ARG C C 1
ATOM 5254 O O . ARG C 1 20 ? 58.643 15.343 136.467 1.00 19.43 20 ARG C O 1
ATOM 5262 N N . LYS C 1 21 ? 59.372 13.208 136.361 1.00 19.72 21 LYS C N 1
ATOM 5263 C CA . LYS C 1 21 ? 58.031 12.627 136.241 1.00 20.04 21 LYS C CA 1
ATOM 5264 C C . LYS C 1 21 ? 57.215 12.896 137.504 1.00 20.11 21 LYS C C 1
ATOM 5265 O O . LYS C 1 21 ? 56.025 13.191 137.421 1.00 19.94 21 LYS C O 1
ATOM 5271 N N . VAL C 1 22 ? 57.868 12.788 138.661 1.00 20.07 22 VAL C N 1
ATOM 5272 C CA . VAL C 1 22 ? 57.224 12.999 139.956 1.00 20.11 22 VAL C CA 1
ATOM 5273 C C . VAL C 1 22 ? 56.845 14.469 140.136 1.00 19.95 22 VAL C C 1
ATOM 5274 O O . VAL C 1 22 ? 55.775 14.776 140.640 1.00 19.67 22 VAL C O 1
ATOM 5278 N N . LEU C 1 23 ? 57.731 15.368 139.725 1.00 19.90 23 LEU C N 1
ATOM 5279 C CA . LEU C 1 23 ? 57.461 16.800 139.800 1.00 19.69 23 LEU C CA 1
ATOM 5280 C C . LEU C 1 23 ? 56.311 17.137 138.872 1.00 19.63 23 LEU C C 1
ATOM 5281 O O . LEU C 1 23 ? 55.395 17.844 139.252 1.00 19.51 23 LEU C O 1
ATOM 5286 N N . TYR C 1 24 ? 56.363 16.611 137.653 1.00 19.79 24 TYR C N 1
ATOM 5287 C CA . TYR C 1 24 ? 55.291 16.806 136.688 1.00 20.12 24 TYR C CA 1
ATOM 5288 C C . TYR C 1 24 ? 53.945 16.332 137.234 1.00 20.20 24 TYR C C 1
ATOM 5289 O O . TYR C 1 24 ? 52.946 17.027 137.090 1.00 19.86 24 TYR C O 1
ATOM 5298 N N . CYS C 1 25 ? 53.916 15.160 137.865 1.00 20.16 25 CYS C N 1
ATOM 5299 C CA . CYS C 1 25 ? 52.673 14.672 138.467 1.00 20.36 25 CYS C CA 1
ATOM 5300 C C . CYS C 1 25 ? 52.230 15.487 139.681 1.00 19.96 25 CYS C C 1
ATOM 5301 O O . CYS C 1 25 ? 51.044 15.610 139.933 1.00 19.55 25 CYS C O 1
ATOM 5304 N N . ILE C 1 26 ? 53.175 16.029 140.437 1.00 19.83 26 ILE C N 1
ATOM 5305 C CA . ILE C 1 26 ? 52.823 16.839 141.597 1.00 19.98 26 ILE C CA 1
ATOM 5306 C C . ILE C 1 26 ? 52.146 18.112 141.117 1.00 19.96 26 ILE C C 1
ATOM 5307 O O . ILE C 1 26 ? 51.066 18.454 141.589 1.00 19.96 26 ILE C O 1
ATOM 5312 N N . VAL C 1 27 ? 52.764 18.787 140.153 1.00 19.73 27 VAL C N 1
ATOM 5313 C CA . VAL C 1 27 ? 52.241 20.049 139.665 1.00 19.92 27 VAL C CA 1
ATOM 5314 C C . VAL C 1 27 ? 50.907 19.802 138.979 1.00 19.97 27 VAL C C 1
ATOM 5315 O O . VAL C 1 27 ? 49.958 20.521 139.219 1.00 19.96 27 VAL C O 1
ATOM 5319 N N . ARG C 1 28 ? 50.842 18.767 138.144 1.00 20.22 28 ARG C N 1
ATOM 5320 C CA . ARG C 1 28 ? 49.616 18.418 137.417 1.00 20.40 28 ARG C CA 1
ATOM 5321 C C . ARG C 1 28 ? 48.422 18.128 138.335 1.00 20.39 28 ARG C C 1
ATOM 5322 O O . ARG C 1 28 ? 47.297 18.522 138.026 1.00 20.30 28 ARG C O 1
ATOM 5330 N N . GLU C 1 29 ? 48.666 17.432 139.444 1.00 20.15 29 GLU C N 1
ATOM 5331 C CA . GLU C 1 29 ? 47.596 17.086 140.376 1.00 20.38 29 GLU C CA 1
ATOM 5332 C C . GLU C 1 29 ? 47.200 18.296 141.220 1.00 20.38 29 GLU C C 1
ATOM 5333 O O . GLU C 1 29 ? 46.049 18.414 141.616 1.00 20.37 29 GLU C O 1
ATOM 5339 N N . TYR C 1 30 ? 48.153 19.180 141.497 1.00 20.47 30 TYR C N 1
ATOM 5340 C CA . TYR C 1 30 ? 47.869 20.407 142.223 1.00 20.81 30 TYR C CA 1
ATOM 5341 C C . TYR C 1 30 ? 46.988 21.343 141.387 1.00 20.91 30 TYR C C 1
ATOM 5342 O O . TYR C 1 30 ? 46.130 22.021 141.925 1.00 20.24 30 TYR C O 1
ATOM 5351 N N . ILE C 1 31 ? 47.202 21.366 140.075 1.00 21.38 31 ILE C N 1
ATOM 5352 C CA . ILE C 1 31 ? 46.366 22.163 139.173 1.00 21.79 31 ILE C CA 1
ATOM 5353 C C . ILE C 1 31 ? 44.926 21.644 139.161 1.00 22.02 31 ILE C C 1
ATOM 5354 O O . ILE C 1 31 ? 43.983 22.437 139.209 1.00 22.00 31 ILE C O 1
ATOM 5359 N N . GLU C 1 32 ? 44.754 20.324 139.095 1.00 22.47 32 GLU C N 1
ATOM 5360 C CA . GLU C 1 32 ? 43.418 19.735 138.934 1.00 23.04 32 GLU C CA 1
ATOM 5361 C C . GLU C 1 32 ? 42.606 19.858 140.223 1.00 23.09 32 GLU C C 1
ATOM 5362 O O . GLU C 1 32 ? 41.587 20.554 140.267 1.00 23.35 32 GLU C O 1
ATOM 5368 N N . ASN C 1 33 ? 43.057 19.158 141.256 1.00 23.24 33 ASN C N 1
ATOM 5369 C CA . ASN C 1 33 ? 42.540 19.322 142.610 1.00 23.41 33 ASN C CA 1
ATOM 5370 C C . ASN C 1 33 ? 43.486 20.299 143.264 1.00 23.51 33 ASN C C 1
ATOM 5371 O O . ASN C 1 33 ? 44.689 20.153 143.126 1.00 24.29 33 ASN C O 1
ATOM 5376 N N . LYS C 1 34 ? 42.977 21.288 143.980 1.00 23.49 34 LYS C N 1
ATOM 5377 C CA . LYS C 1 34 ? 43.857 22.347 144.469 1.00 23.32 34 LYS C CA 1
ATOM 5378 C C . LYS C 1 34 ? 44.309 22.086 145.908 1.00 23.01 34 LYS C C 1
ATOM 5379 O O . LYS C 1 34 ? 44.239 22.967 146.766 1.00 23.18 34 LYS C O 1
ATOM 5385 N N . LYS C 1 35 ? 44.789 20.862 146.146 1.00 22.38 35 LYS C N 1
ATOM 5386 C CA . LYS C 1 35 ? 45.248 20.416 147.462 1.00 21.95 35 LYS C CA 1
ATOM 5387 C C . LYS C 1 35 ? 46.730 20.084 147.434 1.00 21.54 35 LYS C C 1
ATOM 5388 O O . LYS C 1 35 ? 47.278 19.743 146.379 1.00 21.45 35 LYS C O 1
ATOM 5394 N N . PRO C 1 36 ? 47.381 20.133 148.593 1.00 21.00 36 PRO C N 1
ATOM 5395 C CA . PRO C 1 36 ? 48.744 19.597 148.700 1.00 20.69 36 PRO C CA 1
ATOM 5396 C C . PRO C 1 36 ? 48.761 18.116 148.307 1.00 20.40 36 PRO C C 1
ATOM 5397 O O . PRO C 1 36 ? 47.810 17.401 148.596 1.00 20.38 36 PRO C O 1
ATOM 5401 N N . VAL C 1 37 ? 49.821 17.681 147.636 1.00 20.27 37 VAL C N 1
ATOM 5402 C CA . VAL C 1 37 ? 49.908 16.339 147.067 1.00 20.25 37 VAL C CA 1
ATOM 5403 C C . VAL C 1 37 ? 50.893 15.504 147.867 1.00 20.09 37 VAL C C 1
ATOM 5404 O O . VAL C 1 37 ? 52.042 15.888 148.019 1.00 20.24 37 VAL C O 1
ATOM 5408 N N . SER C 1 38 ? 50.457 14.360 148.378 1.00 20.39 38 SER C N 1
ATOM 5409 C CA . SER C 1 38 ? 51.342 13.520 149.190 1.00 20.46 38 SER C CA 1
ATOM 5410 C C . SER C 1 38 ? 52.121 12.525 148.335 1.00 20.60 38 SER C C 1
ATOM 5411 O O . SER C 1 38 ? 51.825 12.324 147.160 1.00 20.29 38 SER C O 1
ATOM 5414 N N . SER C 1 39 ? 53.118 11.899 148.948 1.00 20.89 39 SER C N 1
ATOM 5415 C CA . SER C 1 39 ? 53.894 10.859 148.290 1.00 21.22 39 SER C CA 1
ATOM 5416 C C . SER C 1 39 ? 52.997 9.707 147.835 1.00 21.16 39 SER C C 1
ATOM 5417 O O . SER C 1 39 ? 53.222 9.109 146.783 1.00 21.01 39 SER C O 1
ATOM 5420 N N . GLN C 1 40 ? 51.969 9.411 148.624 1.00 21.20 40 GLN C N 1
ATOM 5421 C CA . GLN C 1 40 ? 51.059 8.317 148.308 1.00 21.18 40 GLN C CA 1
ATOM 5422 C C . GLN C 1 40 ? 50.193 8.687 147.111 1.00 21.23 40 GLN C C 1
ATOM 5423 O O . GLN C 1 40 ? 50.104 7.925 146.154 1.00 21.39 40 GLN C O 1
ATOM 5429 N N . ARG C 1 41 ? 49.580 9.867 147.165 1.00 21.22 41 ARG C N 1
ATOM 5430 C CA . ARG C 1 41 ? 48.702 10.353 146.094 1.00 21.23 41 ARG C CA 1
ATOM 5431 C C . ARG C 1 41 ? 49.379 10.352 144.716 1.00 21.16 41 ARG C C 1
ATOM 5432 O O . ARG C 1 41 ? 48.714 10.136 143.702 1.00 21.02 41 ARG C O 1
ATOM 5440 N N . VAL C 1 42 ? 50.688 10.599 144.679 1.00 21.11 42 VAL C N 1
ATOM 5441 C CA . VAL C 1 42 ? 51.448 10.510 143.433 1.00 21.21 42 VAL C CA 1
ATOM 5442 C C . VAL C 1 42 ? 51.360 9.082 142.889 1.00 21.36 42 VAL C C 1
ATOM 5443 O O . VAL C 1 42 ? 50.936 8.873 141.758 1.00 21.44 42 VAL C O 1
ATOM 5447 N N . LEU C 1 43 ? 51.746 8.112 143.714 1.00 21.32 43 LEU C N 1
ATOM 5448 C CA . LEU C 1 43 ? 51.741 6.698 143.327 1.00 21.57 43 LEU C CA 1
ATOM 5449 C C . LEU C 1 43 ? 50.359 6.172 142.896 1.00 21.63 43 LEU C C 1
ATOM 5450 O O . LEU C 1 43 ? 50.275 5.223 142.114 1.00 21.53 43 LEU C O 1
ATOM 5455 N N . GLU C 1 44 ? 49.287 6.794 143.391 1.00 21.78 44 GLU C N 1
ATOM 5456 C CA . GLU C 1 44 ? 47.917 6.355 143.099 1.00 21.90 44 GLU C CA 1
ATOM 5457 C C . GLU C 1 44 ? 47.491 6.683 141.672 1.00 21.98 44 GLU C C 1
ATOM 5458 O O . GLU C 1 44 ? 46.853 5.866 140.999 1.00 21.87 44 GLU C O 1
ATOM 5464 N N . VAL C 1 45 ? 47.842 7.889 141.233 1.00 22.14 45 VAL C N 1
ATOM 5465 C CA . VAL C 1 45 ? 47.449 8.410 139.925 1.00 22.30 45 VAL C CA 1
ATOM 5466 C C . VAL C 1 45 ? 48.590 8.375 138.893 1.00 22.46 45 VAL C C 1
ATOM 5467 O O . VAL C 1 45 ? 48.437 8.889 137.785 1.00 22.44 45 VAL C O 1
ATOM 5471 N N . SER C 1 46 ? 49.715 7.758 139.251 1.00 22.73 46 SER C N 1
ATOM 5472 C CA . SER C 1 46 ? 50.908 7.756 138.401 1.00 22.97 46 SER C CA 1
ATOM 5473 C C . SER C 1 46 ? 51.271 6.364 137.907 1.00 23.01 46 SER C C 1
ATOM 5474 O O . SER C 1 46 ? 50.878 5.360 138.502 1.00 23.15 46 SER C O 1
ATOM 5477 N N . ASN C 1 47 ? 52.034 6.318 136.816 1.00 23.14 47 ASN C N 1
ATOM 5478 C CA . ASN C 1 47 ? 52.542 5.059 136.259 1.00 23.15 47 ASN C CA 1
ATOM 5479 C C . ASN C 1 47 ? 53.930 4.686 136.797 1.00 23.25 47 ASN C C 1
ATOM 5480 O O . ASN C 1 47 ? 54.490 3.660 136.402 1.00 23.19 47 ASN C O 1
ATOM 5485 N N . ILE C 1 48 ? 54.471 5.511 137.697 1.00 23.33 48 ILE C N 1
ATOM 5486 C CA . ILE C 1 48 ? 55.798 5.285 138.270 1.00 23.47 48 ILE C CA 1
ATOM 5487 C C . ILE C 1 48 ? 55.864 3.873 138.855 1.00 23.40 48 ILE C C 1
ATOM 5488 O O . ILE C 1 48 ? 55.004 3.482 139.644 1.00 23.40 48 ILE C O 1
ATOM 5493 N N . GLU C 1 49 ? 56.892 3.123 138.459 1.00 23.41 49 GLU C N 1
ATOM 5494 C CA . GLU C 1 49 ? 57.018 1.702 138.804 1.00 23.39 49 GLU C CA 1
ATOM 5495 C C . GLU C 1 49 ? 57.873 1.474 140.061 1.00 23.45 49 GLU C C 1
ATOM 5496 O O . GLU C 1 49 ? 58.422 0.385 140.263 1.00 23.58 49 GLU C O 1
ATOM 5502 N N . PHE C 1 50 ? 57.967 2.502 140.902 1.00 23.56 50 PHE C N 1
ATOM 5503 C CA . PHE C 1 50 ? 58.763 2.468 142.124 1.00 23.62 50 PHE C CA 1
ATOM 5504 C C . PHE C 1 50 ? 57.856 2.636 143.344 1.00 23.61 50 PHE C C 1
ATOM 5505 O O . PHE C 1 50 ? 56.790 3.242 143.256 1.00 23.64 50 PHE C O 1
ATOM 5513 N N . SER C 1 51 ? 58.279 2.078 144.476 1.00 23.74 51 SER C N 1
ATOM 5514 C CA . SER C 1 51 ? 57.533 2.176 145.735 1.00 23.74 51 SER C CA 1
ATOM 5515 C C . SER C 1 51 ? 57.346 3.618 146.234 1.00 23.76 51 SER C C 1
ATOM 5516 O O . SER C 1 51 ? 57.863 4.568 145.646 1.00 23.74 51 SER C O 1
ATOM 5519 N N . SER C 1 52 ? 56.613 3.758 147.336 1.00 23.79 52 SER C N 1
ATOM 5520 C CA . SER C 1 52 ? 56.376 5.057 147.966 1.00 23.82 52 SER C CA 1
ATOM 5521 C C . SER C 1 52 ? 57.606 5.611 148.701 1.00 23.74 52 SER C C 1
ATOM 5522 O O . SER C 1 52 ? 57.686 6.813 148.950 1.00 23.80 52 SER C O 1
ATOM 5525 N N . ALA C 1 53 ? 58.548 4.735 149.050 1.00 23.70 53 ALA C N 1
ATOM 5526 C CA . ALA C 1 53 ? 59.763 5.127 149.773 1.00 23.70 53 ALA C CA 1
ATOM 5527 C C . ALA C 1 53 ? 60.730 5.975 148.942 1.00 23.72 53 ALA C C 1
ATOM 5528 O O . ALA C 1 53 ? 61.383 6.867 149.482 1.00 23.91 53 ALA C O 1
ATOM 5530 N N . THR C 1 54 ? 60.840 5.684 147.647 1.00 23.53 54 THR C N 1
ATOM 5531 C CA . THR C 1 54 ? 61.729 6.441 146.761 1.00 23.58 54 THR C CA 1
ATOM 5532 C C . THR C 1 54 ? 61.049 7.699 146.222 1.00 23.40 54 THR C C 1
ATOM 5533 O O . THR C 1 54 ? 61.728 8.644 145.851 1.00 23.37 54 THR C O 1
ATOM 5537 N N . ILE C 1 55 ? 59.718 7.714 146.181 1.00 23.30 55 ILE C N 1
ATOM 5538 C CA . ILE C 1 55 ? 58.985 8.938 145.864 1.00 23.22 55 ILE C CA 1
ATOM 5539 C C . ILE C 1 55 ? 59.212 9.967 146.970 1.00 23.16 55 ILE C C 1
ATOM 5540 O O . ILE C 1 55 ? 59.262 11.162 146.704 1.00 23.19 55 ILE C O 1
ATOM 5545 N N . ARG C 1 56 ? 59.353 9.487 148.202 1.00 23.10 56 ARG C N 1
ATOM 5546 C CA . ARG C 1 56 ? 59.593 10.345 149.362 1.00 23.19 56 ARG C CA 1
ATOM 5547 C C . ARG C 1 56 ? 61.008 10.932 149.341 1.00 22.81 56 ARG C C 1
ATOM 5548 O O . ARG C 1 56 ? 61.199 12.104 149.671 1.00 22.71 56 ARG C O 1
ATOM 5556 N N . ASN C 1 57 ? 61.992 10.110 148.973 1.00 22.38 57 ASN C N 1
ATOM 5557 C CA . ASN C 1 57 ? 63.365 10.585 148.777 1.00 22.21 57 ASN C CA 1
ATOM 5558 C C . ASN C 1 57 ? 63.415 11.613 147.646 1.00 21.60 57 ASN C C 1
ATOM 5559 O O . ASN C 1 57 ? 64.115 12.620 147.737 1.00 21.01 57 ASN C O 1
ATOM 5564 N N . ASP C 1 58 ? 62.661 11.336 146.586 1.00 21.29 58 ASP C N 1
ATOM 5565 C CA . ASP C 1 58 ? 62.566 12.220 145.430 1.00 21.26 58 ASP C CA 1
ATOM 5566 C C . ASP C 1 58 ? 61.911 13.544 145.796 1.00 21.16 58 ASP C C 1
ATOM 5567 O O . ASP C 1 58 ? 62.366 14.590 145.362 1.00 20.99 58 ASP C O 1
ATOM 5572 N N . MET C 1 59 ? 60.862 13.495 146.618 1.00 21.15 59 MET C N 1
ATOM 5573 C CA . MET C 1 59 ? 60.146 14.705 147.022 1.00 21.03 59 MET C CA 1
ATOM 5574 C C . MET C 1 59 ? 61.002 15.541 147.976 1.00 21.27 59 MET C C 1
ATOM 5575 O O . MET C 1 59 ? 60.838 16.748 148.055 1.00 21.43 59 MET C O 1
ATOM 5580 N N . LYS C 1 60 ? 61.940 14.902 148.668 1.00 21.62 60 LYS C N 1
ATOM 5581 C CA . LYS C 1 60 ? 62.859 15.620 149.540 1.00 21.98 60 LYS C CA 1
ATOM 5582 C C . LYS C 1 60 ? 63.911 16.385 148.736 1.00 21.84 60 LYS C C 1
ATOM 5583 O O . LYS C 1 60 ? 64.312 17.479 149.123 1.00 21.80 60 LYS C O 1
ATOM 5589 N N . LYS C 1 61 ? 64.368 15.804 147.627 1.00 21.69 61 LYS C N 1
ATOM 5590 C CA . LYS C 1 61 ? 65.346 16.467 146.767 1.00 21.66 61 LYS C CA 1
ATOM 5591 C C . LYS C 1 61 ? 64.681 17.631 146.049 1.00 21.41 61 LYS C C 1
ATOM 5592 O O . LYS C 1 61 ? 65.267 18.702 145.927 1.00 21.19 61 LYS C O 1
ATOM 5598 N N . LEU C 1 62 ? 63.449 17.408 145.593 1.00 21.39 62 LEU C N 1
ATOM 5599 C CA . LEU C 1 62 ? 62.636 18.437 144.944 1.00 21.54 62 LEU C CA 1
ATOM 5600 C C . LEU C 1 62 ? 62.440 19.632 145.864 1.00 21.64 62 LEU C C 1
ATOM 5601 O O . LEU C 1 62 ? 62.546 20.764 145.423 1.00 21.38 62 LEU C O 1
ATOM 5606 N N . GLU C 1 63 ? 62.161 19.366 147.141 1.00 21.75 63 GLU C N 1
ATOM 5607 C CA . GLU C 1 63 ? 61.971 20.423 148.136 1.00 22.02 63 GLU C CA 1
ATOM 5608 C C . GLU C 1 63 ? 63.290 21.145 148.429 1.00 21.96 63 GLU C C 1
ATOM 5609 O O . GLU C 1 63 ? 63.308 22.362 148.601 1.00 21.35 63 GLU C O 1
ATOM 5615 N N . TYR C 1 64 ? 64.391 20.389 148.478 1.00 22.37 64 TYR C N 1
ATOM 5616 C CA . TYR C 1 64 ? 65.717 20.961 148.721 1.00 22.44 64 TYR C CA 1
ATOM 5617 C C . TYR C 1 64 ? 66.153 21.876 147.575 1.00 22.54 64 TYR C C 1
ATOM 5618 O O . TYR C 1 64 ? 66.818 22.886 147.806 1.00 22.49 64 TYR C O 1
ATOM 5627 N N . LEU C 1 65 ? 65.765 21.523 146.351 1.00 22.76 65 LEU C N 1
ATOM 5628 C CA . LEU C 1 65 ? 66.130 22.294 145.159 1.00 23.01 65 LEU C CA 1
ATOM 5629 C C . LEU C 1 65 ? 65.151 23.416 144.854 1.00 22.59 65 LEU C C 1
ATOM 5630 O O . LEU C 1 65 ? 65.338 24.134 143.875 1.00 23.22 65 LEU C O 1
ATOM 5635 N N . GLY C 1 66 ? 64.099 23.547 145.663 1.00 22.40 66 GLY C N 1
ATOM 5636 C CA . GLY C 1 66 ? 63.164 24.662 145.575 1.00 21.55 66 GLY C CA 1
ATOM 5637 C C . GLY C 1 66 ? 62.007 24.528 144.593 1.00 21.25 66 GLY C C 1
ATOM 5638 O O . GLY C 1 66 ? 61.404 25.543 144.209 1.00 20.83 66 GLY C O 1
ATOM 5639 N N . TYR C 1 67 ? 61.672 23.299 144.199 1.00 20.75 67 TYR C N 1
ATOM 5640 C CA . TYR C 1 67 ? 60.590 23.054 143.226 1.00 20.71 67 TYR C CA 1
ATOM 5641 C C . TYR C 1 67 ? 59.214 22.861 143.876 1.00 20.50 67 TYR C C 1
ATOM 5642 O O . TYR C 1 67 ? 58.187 23.140 143.248 1.00 19.38 67 TYR C O 1
ATOM 5651 N N . ILE C 1 68 ? 59.220 22.319 145.094 1.00 20.08 68 ILE C N 1
ATOM 5652 C CA . ILE C 1 68 ? 58.028 22.150 145.905 1.00 20.16 68 ILE C CA 1
ATOM 5653 C C . ILE C 1 68 ? 58.307 22.611 147.345 1.00 20.31 68 ILE C C 1
ATOM 5654 O O . ILE C 1 68 ? 59.444 22.906 147.705 1.00 20.08 68 ILE C O 1
ATOM 5659 N N . TYR C 1 69 ? 57.257 22.691 148.152 1.00 20.57 69 TYR C N 1
ATOM 5660 C CA . TYR C 1 69 ? 57.383 23.099 149.547 1.00 21.28 69 TYR C CA 1
ATOM 5661 C C . TYR C 1 69 ? 56.188 22.642 150.378 1.00 21.68 69 TYR C C 1
ATOM 5662 O O . TYR C 1 69 ? 55.153 22.239 149.842 1.00 21.62 69 TYR C O 1
ATOM 5671 N N . GLN C 1 70 ? 56.375 22.694 151.692 1.00 22.16 70 GLN C N 1
ATOM 5672 C CA . GLN C 1 70 ? 55.360 22.355 152.678 1.00 22.57 70 GLN C CA 1
ATOM 5673 C C . GLN C 1 70 ? 54.966 23.644 153.402 1.00 23.08 70 GLN C C 1
ATOM 5674 O O . GLN C 1 70 ? 55.764 24.193 154.162 1.00 23.19 70 GLN C O 1
ATOM 5680 N N . PRO C 1 71 ? 53.761 24.150 153.164 1.00 23.76 71 PRO C N 1
ATOM 5681 C CA . PRO C 1 71 ? 53.269 25.289 153.947 1.00 24.09 71 PRO C CA 1
ATOM 5682 C C . PRO C 1 71 ? 53.114 24.937 155.438 1.00 24.31 71 PRO C C 1
ATOM 5683 O O . PRO C 1 71 ? 54.101 25.046 156.174 1.00 24.68 71 PRO C O 1
ATOM 5687 N N . HIS C 1 72 ? 51.938 24.474 155.861 1.00 24.35 72 HIS C N 1
ATOM 5688 C CA . HIS C 1 72 ? 51.639 24.268 157.275 1.00 24.07 72 HIS C CA 1
ATOM 5689 C C . HIS C 1 72 ? 52.063 22.854 157.718 1.00 24.01 72 HIS C C 1
ATOM 5690 O O . HIS C 1 72 ? 53.207 22.458 157.480 1.00 23.94 72 HIS C O 1
ATOM 5697 N N . THR C 1 73 ? 51.162 22.095 158.347 1.00 24.12 73 THR C N 1
ATOM 5698 C CA . THR C 1 73 ? 51.489 20.760 158.870 1.00 24.05 73 THR C CA 1
ATOM 5699 C C . THR C 1 73 ? 51.305 19.639 157.841 1.00 23.85 73 THR C C 1
ATOM 5700 O O . THR C 1 73 ? 51.777 18.519 158.053 1.00 23.82 73 THR C O 1
ATOM 5704 N N . SER C 1 74 ? 50.629 19.952 156.735 1.00 23.59 74 SER C N 1
ATOM 5705 C CA . SER C 1 74 ? 50.230 18.966 155.727 1.00 23.39 74 SER C CA 1
ATOM 5706 C C . SER C 1 74 ? 51.327 17.957 155.362 1.00 23.25 74 SER C C 1
ATOM 5707 O O . SER C 1 74 ? 52.503 18.309 155.265 1.00 23.37 74 SER C O 1
ATOM 5710 N N . ALA C 1 75 ? 50.929 16.701 155.163 1.00 23.09 75 ALA C N 1
ATOM 5711 C CA . ALA C 1 75 ? 51.854 15.648 154.732 1.00 23.00 75 ALA C CA 1
ATOM 5712 C C . ALA C 1 75 ? 52.193 15.769 153.240 1.00 22.84 75 ALA C C 1
ATOM 5713 O O . ALA C 1 75 ? 53.154 15.163 152.768 1.00 23.13 75 ALA C O 1
ATOM 5715 N N . GLY C 1 76 ? 51.402 16.551 152.509 1.00 22.53 76 GLY C N 1
ATOM 5716 C CA . GLY C 1 76 ? 51.657 16.842 151.108 1.00 22.38 76 GLY C CA 1
ATOM 5717 C C . GLY C 1 76 ? 52.469 18.101 150.853 1.00 21.99 76 GLY C C 1
ATOM 5718 O O . GLY C 1 76 ? 52.740 18.894 151.756 1.00 22.07 76 GLY C O 1
ATOM 5719 N N . ARG C 1 77 ? 52.856 18.270 149.596 1.00 21.74 77 ARG C N 1
ATOM 5720 C CA . ARG C 1 77 ? 53.644 19.416 149.145 1.00 21.33 77 ARG C CA 1
ATOM 5721 C C . ARG C 1 77 ? 52.918 20.166 148.039 1.00 20.64 77 ARG C C 1
ATOM 5722 O O . ARG C 1 77 ? 51.922 19.697 147.499 1.00 20.32 77 ARG C O 1
ATOM 5730 N N . ILE C 1 78 ? 53.452 21.332 147.707 1.00 20.11 78 ILE C N 1
ATOM 5731 C CA . ILE C 1 78 ? 52.855 22.250 146.741 1.00 19.95 78 ILE C CA 1
ATOM 5732 C C . ILE C 1 78 ? 53.983 22.798 145.867 1.00 19.51 78 ILE C C 1
ATOM 5733 O O . ILE C 1 78 ? 55.066 23.086 146.368 1.00 18.82 78 ILE C O 1
ATOM 5738 N N . PRO C 1 79 ? 53.766 22.933 144.560 1.00 19.71 79 PRO C N 1
ATOM 5739 C CA . PRO C 1 79 ? 54.832 23.463 143.697 1.00 19.51 79 PRO C CA 1
ATOM 5740 C C . PRO C 1 79 ? 55.131 24.921 144.039 1.00 19.53 79 PRO C C 1
ATOM 5741 O O . PRO C 1 79 ? 54.204 25.646 144.362 1.00 18.99 79 PRO C O 1
ATOM 5745 N N . THR C 1 80 ? 56.399 25.321 144.019 1.00 19.60 80 THR C N 1
ATOM 5746 C CA . THR C 1 80 ? 56.756 26.732 144.117 1.00 19.62 80 THR C CA 1
ATOM 5747 C C . THR C 1 80 ? 56.593 27.333 142.731 1.00 20.02 80 THR C C 1
ATOM 5748 O O . THR C 1 80 ? 56.175 26.644 141.801 1.00 19.96 80 THR C O 1
ATOM 5752 N N . ASP C 1 81 ? 56.918 28.618 142.599 1.00 20.33 81 ASP C N 1
ATOM 5753 C CA . ASP C 1 81 ? 56.880 29.304 141.313 1.00 20.71 81 ASP C CA 1
ATOM 5754 C C . ASP C 1 81 ? 57.884 28.647 140.371 1.00 20.66 81 ASP C C 1
ATOM 5755 O O . ASP C 1 81 ? 57.648 28.567 139.173 1.00 21.34 81 ASP C O 1
ATOM 5760 N N . LYS C 1 82 ? 59.002 28.188 140.924 1.00 20.68 82 LYS C N 1
ATOM 5761 C CA . LYS C 1 82 ? 60.016 27.442 140.176 1.00 20.69 82 LYS C CA 1
ATOM 5762 C C . LYS C 1 82 ? 59.417 26.136 139.639 1.00 20.13 82 LYS C C 1
ATOM 5763 O O . LYS C 1 82 ? 59.640 25.775 138.493 1.00 20.04 82 LYS C O 1
ATOM 5769 N N . GLY C 1 83 ? 58.621 25.456 140.460 1.00 19.65 83 GLY C N 1
ATOM 5770 C CA . GLY C 1 83 ? 57.945 24.235 140.053 1.00 19.12 83 GLY C CA 1
ATOM 5771 C C . GLY C 1 83 ? 56.915 24.428 138.961 1.00 18.68 83 GLY C C 1
ATOM 5772 O O . GLY C 1 83 ? 56.751 23.566 138.095 1.00 18.78 83 GLY C O 1
ATOM 5773 N N . LEU C 1 84 ? 56.225 25.563 138.997 1.00 18.05 84 LEU C N 1
ATOM 5774 C CA . LEU C 1 84 ? 55.180 25.863 138.032 1.00 17.63 84 LEU C CA 1
ATOM 5775 C C . LEU C 1 84 ? 55.844 26.199 136.695 1.00 17.27 84 LEU C C 1
ATOM 5776 O O . LEU C 1 84 ? 55.356 25.807 135.651 1.00 17.26 84 LEU C O 1
ATOM 5781 N N . ARG C 1 85 ? 56.967 26.907 136.744 1.00 17.10 85 ARG C N 1
ATOM 5782 C CA . ARG C 1 85 ? 57.743 27.236 135.551 1.00 17.32 85 ARG C CA 1
ATOM 5783 C C . ARG C 1 85 ? 58.257 25.973 134.860 1.00 17.76 85 ARG C C 1
ATOM 5784 O O . ARG C 1 85 ? 58.240 25.895 133.630 1.00 17.24 85 ARG C O 1
ATOM 5792 N N . PHE C 1 86 ? 58.717 24.992 135.645 1.00 18.69 86 PHE C N 1
ATOM 5793 C CA . PHE C 1 86 ? 59.159 23.707 135.093 1.00 19.33 86 PHE C CA 1
ATOM 5794 C C . PHE C 1 86 ? 57.992 23.041 134.354 1.00 19.89 86 PHE C C 1
ATOM 5795 O O . PHE C 1 86 ? 58.154 22.541 133.237 1.00 19.74 86 PHE C O 1
ATOM 5803 N N . TYR C 1 87 ? 56.813 23.070 134.974 1.00 20.43 87 TYR C N 1
ATOM 5804 C CA . TYR C 1 87 ? 55.624 22.467 134.388 1.00 20.67 87 TYR C CA 1
ATOM 5805 C C . TYR C 1 87 ? 55.257 23.146 133.089 1.00 20.59 87 TYR C C 1
ATOM 5806 O O . TYR C 1 87 ? 54.915 22.483 132.121 1.00 20.69 87 TYR C O 1
ATOM 5815 N N . TYR C 1 88 ? 55.325 24.474 133.071 1.00 20.61 88 TYR C N 1
ATOM 5816 C CA . TYR C 1 88 ? 54.959 25.246 131.884 1.00 20.49 88 TYR C CA 1
ATOM 5817 C C . TYR C 1 88 ? 55.899 24.951 130.720 1.00 20.39 88 TYR C C 1
ATOM 5818 O O . TYR C 1 88 ? 55.445 24.766 129.591 1.00 20.42 88 TYR C O 1
ATOM 5827 N N . GLU C 1 89 ? 57.198 24.925 131.002 1.00 20.55 89 GLU C N 1
ATOM 5828 C CA . GLU C 1 89 ? 58.217 24.627 129.994 1.00 20.96 89 GLU C CA 1
ATOM 5829 C C . GLU C 1 89 ? 58.074 23.209 129.447 1.00 21.31 89 GLU C C 1
ATOM 5830 O O . GLU C 1 89 ? 58.259 22.986 128.258 1.00 21.55 89 GLU C O 1
ATOM 5836 N N . GLU C 1 90 ? 57.716 22.269 130.314 1.00 21.67 90 GLU C N 1
ATOM 5837 C CA . GLU C 1 90 ? 57.681 20.856 129.959 1.00 22.18 90 GLU C CA 1
ATOM 5838 C C . GLU C 1 90 ? 56.483 20.512 129.069 1.00 22.24 90 GLU C C 1
ATOM 5839 O O . GLU C 1 90 ? 56.568 19.627 128.219 1.00 22.08 90 GLU C O 1
ATOM 5845 N N . MET C 1 91 ? 55.376 21.222 129.263 1.00 22.61 91 MET C N 1
ATOM 5846 C CA . MET C 1 91 ? 54.175 21.046 128.447 1.00 23.18 91 MET C CA 1
ATOM 5847 C C . MET C 1 91 ? 54.304 21.764 127.101 1.00 23.02 91 MET C C 1
ATOM 5848 O O . MET C 1 91 ? 53.621 21.419 126.145 1.00 22.89 91 MET C O 1
ATOM 5853 N N . LEU C 1 92 ? 55.181 22.765 127.049 1.00 23.07 92 LEU C N 1
ATOM 5854 C CA . LEU C 1 92 ? 55.522 23.475 125.816 1.00 23.16 92 LEU C CA 1
ATOM 5855 C C . LEU C 1 92 ? 56.306 22.560 124.856 1.00 23.33 92 LEU C C 1
ATOM 5856 O O . LEU C 1 92 ? 56.094 22.599 123.644 1.00 23.14 92 LEU C O 1
ATOM 5861 N N . LYS C 1 93 ? 57.193 21.726 125.407 1.00 23.73 93 LYS C N 1
ATOM 5862 C CA . LYS C 1 93 ? 58.000 20.787 124.607 1.00 24.06 93 LYS C CA 1
ATOM 5863 C C . LYS C 1 93 ? 57.147 19.703 123.938 1.00 24.02 93 LYS C C 1
ATOM 5864 O O . LYS C 1 93 ? 57.428 19.295 122.802 1.00 24.11 93 LYS C O 1
ATOM 5870 N N . ILE C 1 94 ? 56.115 19.237 124.645 1.00 23.98 94 ILE C N 1
ATOM 5871 C CA . ILE C 1 94 ? 55.225 18.192 124.123 1.00 23.89 94 ILE C CA 1
ATOM 5872 C C . ILE C 1 94 ? 54.442 18.688 122.905 1.00 23.81 94 ILE C C 1
ATOM 5873 O O . ILE C 1 94 ? 54.270 17.947 121.935 1.00 23.82 94 ILE C O 1
ATOM 5878 N N . SER C 1 95 ? 53.982 19.937 122.954 1.00 23.71 95 SER C N 1
ATOM 5879 C CA . SER C 1 95 ? 53.336 20.563 121.800 1.00 23.71 95 SER C CA 1
ATOM 5880 C C . SER C 1 95 ? 54.189 21.712 121.269 1.00 23.73 95 SER C C 1
ATOM 5881 O O . SER C 1 95 ? 55.049 21.512 120.409 1.00 23.69 95 SER C O 1
ATOM 5884 N N . MET C 1 111 ? 30.923 36.062 111.880 1.00 31.25 111 MET C N 1
ATOM 5885 C CA . MET C 1 111 ? 32.387 36.061 111.956 1.00 31.24 111 MET C CA 1
ATOM 5886 C C . MET C 1 111 ? 33.102 36.959 110.913 1.00 30.09 111 MET C C 1
ATOM 5887 O O . MET C 1 111 ? 34.236 37.371 111.171 1.00 30.87 111 MET C O 1
ATOM 5892 N N . PRO C 1 112 ? 32.493 37.252 109.756 1.00 28.38 112 PRO C N 1
ATOM 5893 C CA . PRO C 1 112 ? 32.982 38.337 108.887 1.00 27.11 112 PRO C CA 1
ATOM 5894 C C . PRO C 1 112 ? 32.573 39.742 109.373 1.00 25.95 112 PRO C C 1
ATOM 5895 O O . PRO C 1 112 ? 31.913 40.476 108.647 1.00 25.95 112 PRO C O 1
ATOM 5899 N N . LEU C 1 113 ? 32.980 40.114 110.580 1.00 24.32 113 LEU C N 1
ATOM 5900 C CA . LEU C 1 113 ? 32.607 41.401 111.163 1.00 23.55 113 LEU C CA 1
ATOM 5901 C C . LEU C 1 113 ? 33.550 42.483 110.634 1.00 22.78 113 LEU C C 1
ATOM 5902 O O . LEU C 1 113 ? 34.701 42.193 110.323 1.00 22.83 113 LEU C O 1
ATOM 5907 N N . ALA C 1 114 ? 33.035 43.700 110.475 1.00 21.45 114 ALA C N 1
ATOM 5908 C CA . ALA C 1 114 ? 33.828 44.843 110.024 1.00 20.86 114 ALA C CA 1
ATOM 5909 C C . ALA C 1 114 ? 33.993 45.963 111.083 1.00 20.57 114 ALA C C 1
ATOM 5910 O O . ALA C 1 114 ? 34.597 46.990 110.793 1.00 20.24 114 ALA C O 1
ATOM 5912 N N . ASP C 1 115 ? 33.459 45.773 112.293 1.00 20.14 115 ASP C N 1
ATOM 5913 C CA . ASP C 1 115 ? 33.630 46.747 113.381 1.00 20.07 115 ASP C CA 1
ATOM 5914 C C . ASP C 1 115 ? 34.776 46.263 114.289 1.00 19.90 115 ASP C C 1
ATOM 5915 O O . ASP C 1 115 ? 34.648 45.227 114.949 1.00 19.39 115 ASP C O 1
ATOM 5920 N N . PRO C 1 116 ? 35.899 46.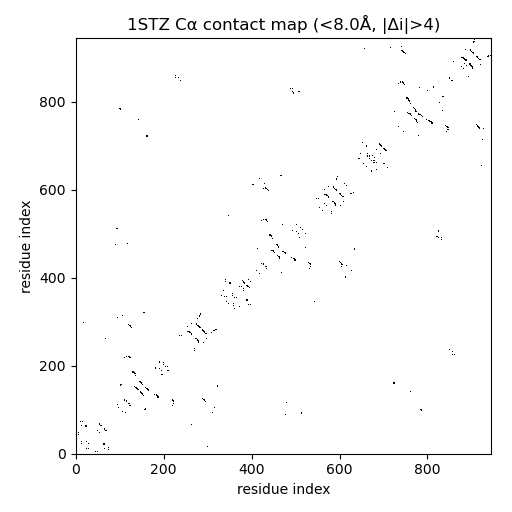988 114.306 1.00 19.78 116 PRO C N 1
ATOM 5921 C CA . PRO C 1 116 ? 37.042 46.581 115.132 1.00 19.71 116 PRO C CA 1
ATOM 5922 C C . PRO C 1 116 ? 36.697 46.490 116.608 1.00 19.86 116 PRO C C 1
ATOM 5923 O O . PRO C 1 116 ? 37.194 45.593 117.278 1.00 19.97 116 PRO C O 1
ATOM 5927 N N . GLU C 1 117 ? 35.843 47.368 117.105 1.00 20.91 117 GLU C N 1
ATOM 5928 C CA . GLU C 1 117 ? 35.448 47.328 118.524 1.00 21.97 117 GLU C CA 1
ATOM 5929 C C . GLU C 1 117 ? 34.721 46.042 118.907 1.00 21.57 117 GLU C C 1
ATOM 5930 O O . GLU C 1 117 ? 35.011 45.434 119.944 1.00 21.36 117 GLU C O 1
ATOM 5936 N N . LYS C 1 118 ? 33.770 45.645 118.073 1.00 20.76 118 LYS C N 1
ATOM 5937 C CA . LYS C 1 118 ? 33.081 44.371 118.230 1.00 21.02 118 LYS C CA 1
ATOM 5938 C C . LYS C 1 118 ? 34.034 43.165 118.208 1.00 20.06 118 LYS C C 1
ATOM 5939 O O . LYS C 1 118 ? 33.868 42.248 118.999 1.00 18.52 118 LYS C O 1
ATOM 5945 N N . VAL C 1 119 ? 35.002 43.168 117.289 1.00 19.92 119 VAL C N 1
ATOM 5946 C CA . VAL C 1 119 ? 35.978 42.078 117.160 1.00 19.72 119 VAL C CA 1
ATOM 5947 C C . VAL C 1 119 ? 36.801 41.933 118.444 1.00 19.60 119 VAL C C 1
ATOM 5948 O O . VAL C 1 119 ? 37.022 40.829 118.920 1.00 19.24 119 VAL C O 1
ATOM 5952 N N . LEU C 1 120 ? 37.215 43.063 119.012 1.00 19.62 120 LEU C N 1
ATOM 5953 C CA . LEU C 1 120 ? 37.993 43.082 120.244 1.00 19.68 120 LEU C CA 1
ATOM 5954 C C . LEU C 1 120 ? 37.151 42.604 121.411 1.00 19.66 120 LEU C C 1
ATOM 5955 O O . LEU C 1 120 ? 37.627 41.865 122.257 1.00 19.56 120 LEU C O 1
ATOM 5960 N N . PHE C 1 121 ? 35.897 43.029 121.437 1.00 19.98 121 PHE C N 1
ATOM 5961 C CA . PHE C 1 121 ? 34.975 42.677 122.502 1.00 20.22 121 PHE C CA 1
ATOM 5962 C C . PHE C 1 121 ? 34.793 41.176 122.523 1.00 19.95 121 PHE C C 1
ATOM 5963 O O . PHE C 1 121 ? 34.911 40.556 123.580 1.00 18.98 121 PHE C O 1
ATOM 5971 N N . LEU C 1 122 ? 34.560 40.602 121.344 1.00 19.37 122 LEU C N 1
ATOM 5972 C CA . LEU C 1 122 ? 34.255 39.183 121.220 1.00 19.31 122 LEU C CA 1
ATOM 5973 C C . LEU C 1 122 ? 35.463 38.310 121.569 1.00 19.47 122 LEU C C 1
ATOM 5974 O O . LEU C 1 122 ? 35.306 37.247 122.178 1.00 18.93 122 LEU C O 1
ATOM 5979 N N . ALA C 1 123 ? 36.655 38.775 121.190 1.00 19.47 123 ALA C N 1
ATOM 5980 C CA . ALA C 1 123 ? 37.908 38.077 121.459 1.00 19.69 123 ALA C CA 1
ATOM 5981 C C . ALA C 1 123 ? 38.233 38.148 122.952 1.00 19.65 123 ALA C C 1
ATOM 5982 O O . ALA C 1 123 ? 38.659 37.167 123.535 1.00 19.19 123 ALA C O 1
ATOM 5984 N N . GLY C 1 124 ? 38.003 39.311 123.558 1.00 19.68 124 GLY C N 1
ATOM 5985 C CA . GLY C 1 124 ? 38.211 39.503 124.979 1.00 19.69 124 GLY C CA 1
ATOM 5986 C C . GLY C 1 124 ? 37.326 38.601 125.806 1.00 19.99 124 GLY C C 1
ATOM 5987 O O . GLY C 1 124 ? 37.802 37.936 126.725 1.00 19.42 124 GLY C O 1
ATOM 5988 N N . ASN C 1 125 ? 36.040 38.567 125.470 1.00 20.41 125 ASN C N 1
ATOM 5989 C CA . ASN C 1 125 ? 35.066 37.778 126.217 1.00 21.49 125 ASN C CA 1
ATOM 5990 C C . ASN C 1 125 ? 35.272 36.268 126.066 1.00 21.16 125 ASN C C 1
ATOM 5991 O O . ASN C 1 125 ? 34.962 35.510 126.994 1.00 21.01 125 ASN C O 1
ATOM 5996 N N . LEU C 1 126 ? 35.758 35.840 124.897 1.00 20.69 126 LEU C N 1
ATOM 5997 C CA . LEU C 1 126 ? 36.016 34.426 124.627 1.00 20.74 126 LEU C CA 1
ATOM 5998 C C . LEU C 1 126 ? 37.255 33.980 125.380 1.00 20.18 126 LEU C C 1
ATOM 5999 O O . LEU C 1 126 ? 37.287 32.908 125.957 1.00 19.69 126 LEU C O 1
ATOM 6004 N N . LEU C 1 127 ? 38.281 34.822 125.343 1.00 20.12 127 LEU C N 1
ATOM 6005 C CA . LEU C 1 127 ? 39.537 34.558 126.026 1.00 20.24 127 LEU C CA 1
ATOM 6006 C C . LEU C 1 127 ? 39.270 34.335 127.511 1.00 20.32 127 LEU C C 1
ATOM 6007 O O . LEU C 1 127 ? 39.751 33.362 128.091 1.00 20.07 127 LEU C O 1
ATOM 6012 N N . ALA C 1 128 ? 38.486 35.231 128.105 1.00 20.07 128 ALA C N 1
ATOM 6013 C CA . ALA C 1 128 ? 38.257 35.226 129.556 1.00 20.54 128 ALA C CA 1
ATOM 6014 C C . ALA C 1 128 ? 37.455 34.011 129.962 1.00 20.50 128 ALA C C 1
ATOM 6015 O O . ALA C 1 128 ? 37.777 33.334 130.925 1.00 20.46 128 ALA C O 1
ATOM 6017 N N . ARG C 1 129 ? 36.395 33.768 129.209 1.00 20.83 129 ARG C N 1
ATOM 6018 C CA . ARG C 1 129 ? 35.458 32.688 129.467 1.00 21.22 129 ARG C CA 1
ATOM 6019 C C . ARG C 1 129 ? 36.172 31.329 129.444 1.00 21.08 129 ARG C C 1
ATOM 6020 O O . ARG C 1 129 ? 36.019 30.519 130.356 1.00 20.00 129 ARG C O 1
ATOM 6028 N N . LEU C 1 130 ? 36.972 31.105 128.406 1.00 20.76 130 LEU C N 1
ATOM 6029 C CA . LEU C 1 130 ? 37.620 29.809 128.201 1.00 20.66 130 LEU C CA 1
ATOM 6030 C C . LEU C 1 130 ? 38.815 29.564 129.119 1.00 20.09 130 LEU C C 1
ATOM 6031 O O . LEU C 1 130 ? 39.248 28.429 129.251 1.00 20.26 130 LEU C O 1
ATOM 6036 N N . THR C 1 131 ? 39.367 30.610 129.726 1.00 19.57 131 THR C N 1
ATOM 6037 C CA . THR C 1 131 ? 40.512 30.451 130.627 1.00 19.36 131 THR C CA 1
ATOM 6038 C C . THR C 1 131 ? 40.185 30.815 132.080 1.00 19.73 131 THR C C 1
ATOM 6039 O O . THR C 1 131 ? 41.081 30.848 132.918 1.00 19.34 131 THR C O 1
ATOM 6043 N N . GLU C 1 132 ? 38.925 31.130 132.360 1.00 20.11 132 GLU C N 1
ATOM 6044 C CA . GLU C 1 132 ? 38.521 31.642 133.668 1.00 20.96 132 GLU C CA 1
ATOM 6045 C C . GLU C 1 132 ? 39.534 32.652 134.194 1.00 20.22 132 GLU C C 1
ATOM 6046 O O . GLU C 1 132 ? 39.995 32.555 135.316 1.00 20.57 132 GLU C O 1
ATOM 6052 N N . GLY C 1 133 ? 39.876 33.619 133.355 1.00 19.84 133 GLY C N 1
ATOM 6053 C CA . GLY C 1 133 ? 40.779 34.690 133.735 1.00 19.48 133 GLY C CA 1
ATOM 6054 C C . GLY C 1 133 ? 40.220 36.065 133.457 1.00 19.13 133 GLY C C 1
ATOM 6055 O O . GLY C 1 133 ? 39.080 36.216 133.019 1.00 18.89 133 GLY C O 1
ATOM 6056 N N . TYR C 1 134 ? 41.050 37.063 133.738 1.00 19.41 134 TYR C N 1
ATOM 6057 C CA . TYR C 1 134 ? 40.754 38.475 133.540 1.00 19.54 134 TYR C CA 1
ATOM 6058 C C . TYR C 1 134 ? 41.599 38.991 132.382 1.00 19.48 134 TYR C C 1
ATOM 6059 O O . TYR C 1 134 ? 42.815 38.806 132.374 1.00 19.58 134 TYR C O 1
ATOM 6068 N N . VAL C 1 135 ? 40.961 39.656 131.421 1.00 19.03 135 VAL C N 1
ATOM 6069 C CA . VAL C 1 135 ? 41.610 39.990 130.151 1.00 18.89 135 VAL C CA 1
ATOM 6070 C C . VAL C 1 135 ? 41.674 41.497 130.006 1.00 19.07 135 VAL C C 1
ATOM 6071 O O . VAL C 1 135 ? 40.747 42.177 130.374 1.00 19.26 135 VAL C O 1
ATOM 6075 N N . LEU C 1 136 ? 42.790 42.009 129.503 1.00 19.80 136 LEU C N 1
ATOM 6076 C CA . LEU C 1 136 ? 42.893 43.398 129.080 1.00 20.14 136 LEU C CA 1
ATOM 6077 C C . LEU C 1 136 ? 43.385 43.427 127.644 1.00 20.40 136 LEU C C 1
ATOM 6078 O O . LEU C 1 136 ? 44.488 42.922 127.369 1.00 19.84 136 LEU C O 1
ATOM 6083 N N . ILE C 1 137 ? 42.583 44.000 126.742 1.00 20.16 137 ILE C N 1
ATOM 6084 C CA . ILE C 1 137 ? 42.987 44.211 125.355 1.00 20.32 137 ILE C CA 1
ATOM 6085 C C . ILE C 1 137 ? 43.162 45.693 125.072 1.00 20.30 137 ILE C C 1
ATOM 6086 O O . ILE C 1 137 ? 42.226 46.473 125.228 1.00 19.86 137 ILE C O 1
ATOM 6091 N N . GLU C 1 138 ? 44.368 46.077 124.660 1.00 20.29 138 GLU C N 1
ATOM 6092 C CA . GLU C 1 138 ? 44.653 47.446 124.279 1.00 20.48 138 GLU C CA 1
ATOM 6093 C C . GLU C 1 138 ? 43.972 47.707 122.942 1.00 20.20 138 GLU C C 1
ATOM 6094 O O . GLU C 1 138 ? 44.227 47.001 121.969 1.00 20.48 138 GLU C O 1
ATOM 6100 N N . ARG C 1 139 ? 43.072 48.682 122.927 1.00 19.84 139 ARG C N 1
ATOM 6101 C CA . ARG C 1 139 ? 42.474 49.199 121.695 1.00 19.79 139 ARG C CA 1
ATOM 6102 C C . ARG C 1 139 ? 43.512 49.899 120.823 1.00 19.77 139 ARG C C 1
ATOM 6103 O O . ARG C 1 139 ? 44.431 50.524 121.339 1.00 18.95 139 ARG C O 1
ATOM 6111 N N . PRO C 1 140 ? 43.341 49.826 119.505 1.00 20.43 140 PRO C N 1
ATOM 6112 C CA . PRO C 1 140 ? 44.176 50.595 118.575 1.00 20.76 140 PRO C CA 1
ATOM 6113 C C . PRO C 1 140 ? 44.277 52.073 118.973 1.00 21.00 140 PRO C C 1
ATOM 6114 O O . PRO C 1 140 ? 43.269 52.692 119.328 1.00 20.07 140 PRO C O 1
ATOM 6118 N N . ASN C 1 141 ? 45.494 52.612 118.943 1.00 21.41 141 ASN C N 1
ATOM 6119 C CA . ASN C 1 141 ? 45.698 54.029 119.197 1.00 22.04 141 ASN C CA 1
ATOM 6120 C C . ASN C 1 141 ? 44.991 54.861 118.131 1.00 22.05 141 ASN C C 1
ATOM 6121 O O . ASN C 1 141 ? 45.125 54.581 116.939 1.00 22.33 141 ASN C O 1
ATOM 6126 N N . THR C 1 142 ? 44.258 55.886 118.561 1.00 22.20 142 THR C N 1
ATOM 6127 C CA . THR C 1 142 ? 43.450 56.704 117.651 1.00 22.69 142 THR C CA 1
ATOM 6128 C C . THR C 1 142 ? 44.156 57.986 117.164 1.00 22.75 142 THR C C 1
ATOM 6129 O O . THR C 1 142 ? 43.652 58.667 116.272 1.00 22.17 142 THR C O 1
ATOM 6133 N N . ARG C 1 143 ? 45.308 58.307 117.746 1.00 23.09 143 ARG C N 1
ATOM 6134 C CA . ARG C 1 143 ? 46.052 59.536 117.430 1.00 23.54 143 ARG C CA 1
ATOM 6135 C C . ARG C 1 143 ? 46.336 59.699 115.933 1.00 23.52 143 ARG C C 1
ATOM 6136 O O . ARG C 1 143 ? 46.225 60.801 115.395 1.00 23.67 143 ARG C O 1
ATOM 6144 N N . ASP C 1 144 ? 46.693 58.597 115.277 1.00 23.55 144 ASP C N 1
ATOM 6145 C CA . ASP C 1 144 ? 47.041 58.580 113.853 1.00 23.74 144 ASP C CA 1
ATOM 6146 C C . ASP C 1 144 ? 45.947 57.958 112.971 1.00 23.00 144 ASP C C 1
ATOM 6147 O O . ASP C 1 144 ? 46.163 57.733 111.788 1.00 22.76 144 ASP C O 1
ATOM 6152 N N . LEU C 1 145 ? 44.774 57.702 113.544 1.00 22.55 145 LEU C N 1
ATOM 6153 C CA . LEU C 1 145 ? 43.713 56.956 112.864 1.00 22.14 145 LEU C CA 1
ATOM 6154 C C . LEU C 1 145 ? 42.902 57.894 111.967 1.00 21.60 145 LEU C C 1
ATOM 6155 O O . LEU C 1 145 ? 42.046 58.642 112.449 1.00 21.18 145 LEU C O 1
ATOM 6160 N N . LYS C 1 146 ? 43.167 57.850 110.665 1.00 20.87 146 LYS C N 1
ATOM 6161 C CA . LYS C 1 146 ? 42.490 58.735 109.720 1.00 20.74 146 LYS C CA 1
ATOM 6162 C C . LYS C 1 146 ? 41.027 58.341 109.505 1.00 20.03 146 LYS C C 1
ATOM 6163 O O . LYS C 1 146 ? 40.715 57.174 109.307 1.00 19.90 146 LYS C O 1
ATOM 6169 N N . ILE C 1 147 ? 40.138 59.332 109.563 1.00 19.24 147 ILE C N 1
ATOM 6170 C CA . ILE C 1 147 ? 38.753 59.164 109.151 1.00 18.47 147 ILE C CA 1
ATOM 6171 C C . ILE C 1 147 ? 38.751 59.213 107.628 1.00 17.78 147 ILE C C 1
ATOM 6172 O O . ILE C 1 147 ? 39.095 60.234 107.043 1.00 17.14 147 ILE C O 1
ATOM 6177 N N . LEU C 1 148 ? 38.404 58.099 106.996 1.00 17.31 148 LEU C N 1
ATOM 6178 C CA . LEU C 1 148 ? 38.373 58.006 105.535 1.00 17.16 148 LEU C CA 1
ATOM 6179 C C . LEU C 1 148 ? 37.024 58.469 104.969 1.00 17.58 148 LEU C C 1
ATOM 6180 O O . LEU C 1 148 ? 36.935 58.901 103.818 1.00 16.55 148 LEU C O 1
ATOM 6185 N N . ARG C 1 149 ? 35.973 58.365 105.785 1.00 18.32 149 ARG C N 1
ATOM 6186 C CA . ARG C 1 149 ? 34.620 58.691 105.342 1.00 18.91 149 ARG C CA 1
ATOM 6187 C C . ARG C 1 149 ? 33.618 58.771 106.486 1.00 18.37 149 ARG C C 1
ATOM 6188 O O . ARG C 1 149 ? 33.675 57.975 107.412 1.00 17.97 149 ARG C O 1
ATOM 6196 N N . VAL C 1 150 ? 32.697 59.721 106.406 1.00 18.19 150 VAL C N 1
ATOM 6197 C CA . VAL C 1 150 ? 31.600 59.815 107.361 1.00 18.63 150 VAL C CA 1
ATOM 6198 C C . VAL C 1 150 ? 30.280 59.466 106.680 1.00 19.46 150 VAL C C 1
ATOM 6199 O O . VAL C 1 150 ? 30.004 59.929 105.567 1.00 19.37 150 VAL C O 1
ATOM 6203 N N . MET C 1 151 ? 29.466 58.661 107.362 1.00 20.46 151 MET C N 1
ATOM 6204 C CA . MET C 1 151 ? 28.206 58.173 106.818 1.00 21.41 151 MET C CA 1
ATOM 6205 C C . MET C 1 151 ? 27.031 58.446 107.733 1.00 21.44 151 MET C C 1
ATOM 6206 O O . MET C 1 151 ? 27.038 58.031 108.877 1.00 21.41 151 MET C O 1
ATOM 6211 N N . LEU C 1 152 ? 26.046 59.176 107.218 1.00 21.45 152 LEU C N 1
ATOM 6212 C CA . LEU C 1 152 ? 24.730 59.317 107.822 1.00 22.14 152 LEU C CA 1
ATOM 6213 C C . LEU C 1 152 ? 23.724 58.691 106.862 1.00 22.24 152 LEU C C 1
ATOM 6214 O O . LEU C 1 152 ? 23.519 59.200 105.772 1.00 21.72 152 LEU C O 1
ATOM 6219 N N . ILE C 1 153 ? 23.109 57.590 107.260 1.00 22.75 153 ILE C N 1
ATOM 6220 C CA . ILE C 1 153 ? 22.187 56.882 106.390 1.00 23.51 153 ILE C CA 1
ATOM 6221 C C . ILE C 1 153 ? 20.795 56.882 107.013 1.00 23.11 153 ILE C C 1
ATOM 6222 O O . ILE C 1 153 ? 20.561 56.160 107.970 1.00 23.06 153 ILE C O 1
ATOM 6227 N N . PRO C 1 154 ? 19.873 57.695 106.499 1.00 23.40 154 PRO C N 1
ATOM 6228 C CA . PRO C 1 154 ? 18.479 57.612 106.943 1.00 23.70 154 PRO C CA 1
ATOM 6229 C C . PRO C 1 154 ? 17.918 56.243 106.616 1.00 23.81 154 PRO C C 1
ATOM 6230 O O . PRO C 1 154 ? 18.169 55.714 105.541 1.00 23.80 154 PRO C O 1
ATOM 6234 N N . VAL C 1 155 ? 17.231 55.655 107.577 1.00 23.97 155 VAL C N 1
ATOM 6235 C CA . VAL C 1 155 ? 16.630 54.346 107.413 1.00 24.78 155 VAL C CA 1
ATOM 6236 C C . VAL C 1 155 ? 15.116 54.482 107.317 1.00 24.83 155 VAL C C 1
ATOM 6237 O O . VAL C 1 155 ? 14.481 53.746 106.596 1.00 25.67 155 VAL C O 1
ATOM 6241 N N . SER C 1 156 ? 14.553 55.424 108.061 1.00 24.89 156 SER C N 1
ATOM 6242 C CA . SER C 1 156 ? 13.159 55.827 107.924 1.00 24.36 156 SER C CA 1
ATOM 6243 C C . SER C 1 156 ? 13.076 57.295 108.332 1.00 24.23 156 SER C C 1
ATOM 6244 O O . SER C 1 156 ? 14.118 57.939 108.564 1.00 24.10 156 SER C O 1
ATOM 6247 N N . GLU C 1 157 ? 11.854 57.819 108.427 1.00 23.29 157 GLU C N 1
ATOM 6248 C CA . GLU C 1 157 ? 11.636 59.187 108.893 1.00 23.11 157 GLU C CA 1
ATOM 6249 C C . GLU C 1 157 ? 12.117 59.366 110.333 1.00 21.93 157 GLU C C 1
ATOM 6250 O O . GLU C 1 157 ? 12.508 60.467 110.721 1.00 22.59 157 GLU C O 1
ATOM 6256 N N . ASP C 1 158 ? 12.085 58.297 111.118 1.00 20.25 158 ASP C N 1
ATOM 6257 C CA . ASP C 1 158 ? 12.405 58.376 112.540 1.00 19.16 158 ASP C CA 1
ATOM 6258 C C . ASP C 1 158 ? 13.864 58.054 112.901 1.00 17.76 158 ASP C C 1
ATOM 6259 O O . ASP C 1 158 ? 14.312 58.452 113.970 1.00 16.61 158 ASP C O 1
ATOM 6264 N N . TYR C 1 159 ? 14.604 57.361 112.032 1.00 16.29 159 TYR C N 1
ATOM 6265 C CA . TYR C 1 159 ? 15.939 56.879 112.400 1.00 16.08 159 TYR C CA 1
ATOM 6266 C C . TYR C 1 159 ? 16.988 57.028 111.318 1.00 15.77 159 TYR C C 1
ATOM 6267 O O . TYR C 1 159 ? 16.701 56.935 110.147 1.00 14.39 159 TYR C O 1
ATOM 6276 N N . LEU C 1 160 ? 18.232 57.202 111.734 1.00 16.45 160 LEU C N 1
ATOM 6277 C CA . LEU C 1 160 ? 19.350 57.084 110.810 1.00 17.42 160 LEU C CA 1
ATOM 6278 C C . LEU C 1 160 ? 20.490 56.368 111.476 1.00 17.43 160 LEU C C 1
ATOM 6279 O O . LEU C 1 160 ? 20.474 56.172 112.675 1.00 18.18 160 LEU C O 1
ATOM 6284 N N . ILE C 1 161 ? 21.461 55.922 110.697 1.00 17.47 161 ILE C N 1
ATOM 6285 C CA . ILE C 1 161 ? 22.640 55.308 111.262 1.00 17.74 161 ILE C CA 1
ATOM 6286 C C . ILE C 1 161 ? 23.883 56.132 110.876 1.00 17.78 161 ILE C C 1
ATOM 6287 O O . ILE C 1 161 ? 24.133 56.417 109.716 1.00 17.44 161 ILE C O 1
ATOM 6292 N N . PHE C 1 162 ? 24.652 56.498 111.883 1.00 17.98 162 PHE C N 1
ATOM 6293 C CA . PHE C 1 162 ? 25.913 57.180 111.713 1.00 18.25 162 PHE C CA 1
ATOM 6294 C C . PHE C 1 162 ? 27.037 56.161 111.845 1.00 18.30 162 PHE C C 1
ATOM 6295 O O . PHE C 1 162 ? 26.940 55.278 112.674 1.00 18.51 162 PHE C O 1
ATOM 6303 N N . SER C 1 163 ? 28.096 56.279 111.044 1.00 17.90 163 SER C N 1
ATOM 6304 C CA . SER C 1 163 ? 29.359 55.605 111.336 1.00 18.25 163 SER C CA 1
ATOM 6305 C C . SER C 1 163 ? 30.499 56.315 110.632 1.00 18.36 163 SER C C 1
ATOM 6306 O O . SER C 1 163 ? 30.273 57.233 109.839 1.00 18.23 163 SER C O 1
ATOM 6309 N N . ILE C 1 164 ? 31.722 55.892 110.919 1.00 18.04 164 ILE C N 1
ATOM 6310 C CA . ILE C 1 164 ? 32.884 56.322 110.165 1.00 18.26 164 ILE C CA 1
ATOM 6311 C C . ILE C 1 164 ? 33.603 55.126 109.577 1.00 18.48 164 ILE C C 1
ATOM 6312 O O . ILE C 1 164 ? 33.526 54.024 110.089 1.00 18.21 164 ILE C O 1
ATOM 6317 N N . LEU C 1 165 ? 34.318 55.380 108.498 1.00 18.61 165 LEU C N 1
ATOM 6318 C CA . LEU C 1 165 ? 35.165 54.405 107.869 1.00 19.90 165 LEU C CA 1
ATOM 6319 C C . LEU C 1 165 ? 36.595 54.743 108.283 1.00 20.03 165 LEU C C 1
ATOM 6320 O O . LEU C 1 165 ? 37.020 55.893 108.213 1.00 19.14 165 LEU C O 1
ATOM 6325 N N . THR C 1 166 ? 37.312 53.736 108.755 1.00 20.10 166 THR C N 1
ATOM 6326 C CA . THR C 1 166 ? 38.727 53.868 109.018 1.00 20.59 166 THR C CA 1
ATOM 6327 C C . THR C 1 166 ? 39.456 52.685 108.383 1.00 20.30 166 THR C C 1
ATOM 6328 O O . THR C 1 166 ? 38.819 51.833 107.782 1.00 19.63 166 THR C O 1
ATOM 6332 N N . GLU C 1 167 ? 40.782 52.643 108.504 1.00 20.43 167 GLU C N 1
ATOM 6333 C CA . GLU C 1 167 ? 41.582 51.554 107.933 1.00 20.57 167 GLU C CA 1
ATOM 6334 C C . GLU C 1 167 ? 41.273 50.207 108.595 1.00 19.91 167 GLU C C 1
ATOM 6335 O O . GLU C 1 167 ? 41.500 49.159 108.003 1.00 19.03 167 GLU C O 1
ATOM 6341 N N . PHE C 1 168 ? 40.774 50.252 109.829 1.00 19.50 168 PHE C N 1
ATOM 6342 C CA . PHE C 1 168 ? 40.372 49.062 110.562 1.00 19.48 168 PHE C CA 1
ATOM 6343 C C . PHE C 1 168 ? 38.910 48.650 110.363 1.00 19.66 168 PHE C C 1
ATOM 6344 O O . PHE C 1 168 ? 38.477 47.657 110.936 1.00 19.45 168 PHE C O 1
ATOM 6352 N N . GLY C 1 169 ? 38.152 49.403 109.565 1.00 19.69 169 GLY C N 1
ATOM 6353 C CA . GLY C 1 169 ? 36.763 49.064 109.298 1.00 19.57 169 GLY C CA 1
ATOM 6354 C C . GLY C 1 169 ? 35.775 50.176 109.614 1.00 19.65 169 GLY C C 1
ATOM 6355 O O . GLY C 1 169 ? 36.094 51.355 109.520 1.00 19.35 169 GLY C O 1
ATOM 6356 N N . VAL C 1 170 ? 34.553 49.781 109.950 1.00 19.62 170 VAL C N 1
ATOM 6357 C CA . VAL C 1 170 ? 33.476 50.702 110.224 1.00 19.74 170 VAL C CA 1
ATOM 6358 C C . VAL C 1 170 ? 33.337 50.840 111.735 1.00 19.69 170 VAL C C 1
ATOM 6359 O O . VAL C 1 170 ? 33.057 49.861 112.410 1.00 19.31 170 VAL C O 1
ATOM 6363 N N . SER C 1 171 ? 33.525 52.060 112.247 1.00 20.01 171 SER C N 1
ATOM 6364 C CA . SER C 1 171 ? 33.566 52.342 113.689 1.00 20.29 171 SER C CA 1
ATOM 6365 C C . SER C 1 171 ? 32.541 53.368 114.117 1.00 20.04 171 SER C C 1
ATOM 6366 O O . SER C 1 171 ? 31.988 54.104 113.300 1.00 18.90 171 SER C O 1
ATOM 6369 N N . LYS C 1 172 ? 32.378 53.455 115.434 1.00 20.69 172 LYS C N 1
ATOM 6370 C CA . LYS C 1 172 ? 31.484 54.389 116.087 1.00 21.53 172 LYS C CA 1
ATOM 6371 C C . LYS C 1 172 ? 30.071 54.278 115.543 1.00 21.63 172 LYS C C 1
ATOM 6372 O O . LYS C 1 172 ? 29.409 55.282 115.351 1.00 21.91 172 LYS C O 1
ATOM 6378 N N . VAL C 1 173 ? 29.625 53.055 115.281 1.00 21.46 173 VAL C N 1
ATOM 6379 C CA . VAL C 1 173 ? 28.309 52.828 114.702 1.00 21.94 173 VAL C CA 1
ATOM 6380 C C . VAL C 1 173 ? 27.221 53.219 115.711 1.00 21.51 173 VAL C C 1
ATOM 6381 O O . VAL C 1 173 ? 27.208 52.713 116.835 1.00 22.77 173 VAL C O 1
ATOM 6385 N N . THR C 1 174 ? 26.315 54.108 115.306 1.00 20.43 174 THR C N 1
ATOM 6386 C CA . THR C 1 174 ? 25.346 54.711 116.224 1.00 19.90 174 THR C CA 1
ATOM 6387 C C . THR C 1 174 ? 24.017 54.975 115.541 1.00 18.48 174 THR C C 1
ATOM 6388 O O . THR C 1 174 ? 23.908 55.870 114.715 1.00 18.11 174 THR C O 1
ATOM 6392 N N . PRO C 1 175 ? 23.001 54.195 115.870 1.00 17.47 175 PRO C N 1
ATOM 6393 C CA . PRO C 1 175 ? 21.636 54.535 115.470 1.00 16.60 175 PRO C CA 1
ATOM 6394 C C . PRO C 1 175 ? 21.168 55.806 116.201 1.00 16.05 175 PRO C C 1
ATOM 6395 O O . PRO C 1 175 ? 21.396 55.959 117.400 1.00 14.87 175 PRO C O 1
ATOM 6399 N N . ILE C 1 176 ? 20.534 56.710 115.463 1.00 16.15 176 ILE C N 1
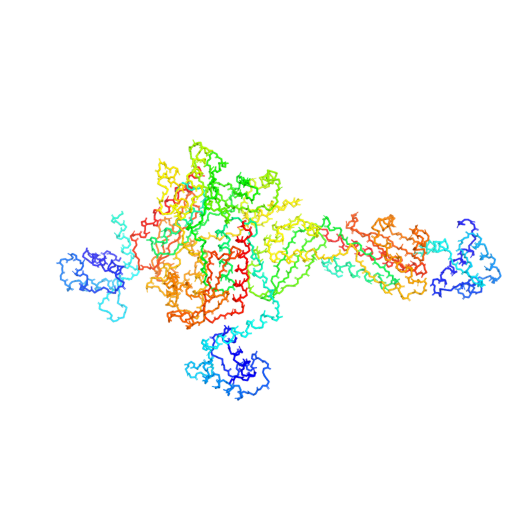ATOM 6400 C CA . ILE C 1 176 ? 20.122 58.012 115.991 1.00 16.65 176 ILE C CA 1
ATOM 6401 C C . ILE C 1 176 ? 18.643 58.246 115.695 1.00 16.78 176 ILE C C 1
ATOM 6402 O O . ILE C 1 176 ? 18.181 58.013 114.593 1.00 16.61 176 ILE C O 1
ATOM 6407 N N . LYS C 1 177 ? 17.914 58.679 116.709 1.00 17.74 177 LYS C N 1
ATOM 6408 C CA . LYS C 1 177 ? 16.508 59.015 116.623 1.00 19.23 177 LYS C CA 1
ATOM 6409 C C . LYS C 1 177 ? 16.424 60.467 116.174 1.00 20.22 177 LYS C C 1
ATOM 6410 O O . LYS C 1 177 ? 17.016 61.349 116.789 1.00 20.70 177 LYS C O 1
ATOM 6416 N N . THR C 1 178 ? 15.696 60.724 115.105 1.00 20.85 178 THR C N 1
ATOM 6417 C CA . THR C 1 178 ? 15.627 62.078 114.584 1.00 22.37 178 THR C CA 1
ATOM 6418 C C . THR C 1 178 ? 14.232 62.667 114.633 1.00 22.39 178 THR C C 1
ATOM 6419 O O . THR C 1 178 ? 13.356 62.253 113.871 1.00 23.38 178 THR C O 1
ATOM 6423 N N . GLN C 1 179 ? 14.034 63.640 115.523 1.00 22.57 179 GLN C N 1
ATOM 6424 C CA . GLN C 1 179 ? 12.757 64.352 115.640 1.00 22.41 179 GLN C CA 1
ATOM 6425 C C . GLN C 1 179 ? 12.420 65.200 114.404 1.00 22.04 179 GLN C C 1
ATOM 6426 O O . GLN C 1 179 ? 11.273 65.235 113.959 1.00 22.51 179 GLN C O 1
ATOM 6432 N N . GLU C 1 180 ? 13.405 65.894 113.850 1.00 21.37 180 GLU C N 1
ATOM 6433 C CA . GLU C 1 180 ? 13.152 66.759 112.692 1.00 21.31 180 GLU C CA 1
ATOM 6434 C C . GLU C 1 180 ? 13.736 66.207 111.428 1.00 20.17 180 GLU C C 1
ATOM 6435 O O . GLU C 1 180 ? 14.709 65.441 111.438 1.00 19.51 180 GLU C O 1
ATOM 6441 N N . ARG C 1 181 ? 13.147 66.629 110.324 1.00 19.23 181 ARG C N 1
ATOM 6442 C CA . ARG C 1 181 ? 13.631 66.233 109.025 1.00 18.69 181 ARG C CA 1
ATOM 6443 C C . ARG C 1 181 ? 14.672 67.245 108.531 1.00 16.91 181 ARG C C 1
ATOM 6444 O O . ARG C 1 181 ? 14.362 68.160 107.782 1.00 16.74 181 ARG C O 1
ATOM 6452 N N . LEU C 1 182 ? 15.912 67.050 108.962 1.00 14.90 182 LEU C N 1
ATOM 6453 C CA . LEU C 1 182 ? 17.015 67.923 108.594 1.00 13.50 182 LEU C CA 1
ATOM 6454 C C . LEU C 1 182 ? 17.541 67.487 107.223 1.00 12.28 182 LEU C C 1
ATOM 6455 O O . LEU C 1 182 ? 17.148 66.449 106.698 1.00 11.60 182 LEU C O 1
ATOM 6460 N N . ASN C 1 183 ? 18.410 68.299 106.639 1.00 10.52 183 ASN C N 1
ATOM 6461 C CA . ASN C 1 183 ? 18.971 68.002 105.331 1.00 10.68 183 ASN C CA 1
ATOM 6462 C C . ASN C 1 183 ? 20.195 67.106 105.542 1.00 11.26 183 ASN C C 1
ATOM 6463 O O . ASN C 1 183 ? 21.324 67.594 105.661 1.00 9.84 183 ASN C O 1
ATOM 6468 N N . TRP C 1 184 ? 19.930 65.803 105.590 1.00 12.18 184 TRP C N 1
ATOM 6469 C CA . TRP C 1 184 ? 20.928 64.800 105.937 1.00 13.57 184 TRP C CA 1
ATOM 6470 C C . TRP C 1 184 ? 22.066 64.755 104.930 1.00 14.95 184 TRP C C 1
ATOM 6471 O O . TRP C 1 184 ? 23.224 64.614 105.317 1.00 14.92 184 TRP C O 1
ATOM 6482 N N . GLU C 1 185 ? 21.739 64.877 103.645 1.00 16.00 185 GLU C N 1
ATOM 6483 C CA . GLU C 1 185 ? 22.759 64.892 102.599 1.00 16.64 185 GLU C CA 1
ATOM 6484 C C . GLU C 1 185 ? 23.735 66.053 102.775 1.00 15.95 185 GLU C C 1
ATOM 6485 O O . GLU C 1 185 ? 24.946 65.872 102.665 1.00 15.29 185 GLU C O 1
ATOM 6491 N N . GLU C 1 186 ? 23.201 67.249 103.038 1.00 14.62 186 GLU C N 1
ATOM 6492 C CA . GLU C 1 186 ? 24.032 68.421 103.293 1.00 14.28 186 GLU C CA 1
ATOM 6493 C C . GLU C 1 186 ? 24.884 68.250 104.538 1.00 13.88 186 GLU C C 1
ATOM 6494 O O . GLU C 1 186 ? 26.035 68.639 104.542 1.00 14.13 186 GLU C O 1
ATOM 6500 N N . ILE C 1 187 ? 24.307 67.708 105.600 1.00 13.89 187 ILE C N 1
ATOM 6501 C CA . ILE C 1 187 ? 25.026 67.525 106.856 1.00 13.77 187 ILE C CA 1
ATOM 6502 C C . ILE C 1 187 ? 26.153 66.535 106.638 1.00 14.05 187 ILE C C 1
ATOM 6503 O O . ILE C 1 187 ? 27.285 66.777 107.058 1.00 13.75 187 ILE C O 1
ATOM 6508 N N . GLU C 1 188 ? 25.844 65.450 105.942 1.00 14.27 188 GLU C N 1
ATOM 6509 C CA . GLU C 1 188 ? 26.837 64.458 105.563 1.00 15.34 188 GLU C CA 1
ATOM 6510 C C . GLU C 1 188 ? 27.984 65.092 104.777 1.00 15.61 188 GLU C C 1
ATOM 6511 O O . GLU C 1 188 ? 29.152 64.826 105.081 1.00 15.07 188 GLU C O 1
ATOM 6517 N N . ARG C 1 189 ? 27.644 65.944 103.801 1.00 15.49 189 ARG C N 1
ATOM 6518 C CA . ARG C 1 189 ? 28.639 66.643 102.987 1.00 16.25 189 ARG C CA 1
ATOM 6519 C C . ARG C 1 189 ? 29.596 67.488 103.831 1.00 15.73 189 ARG C C 1
ATOM 6520 O O . ARG C 1 189 ? 30.814 67.430 103.624 1.00 14.56 189 ARG C O 1
ATOM 6528 N N . GLN C 1 190 ? 29.026 68.282 104.743 1.00 15.13 190 GLN C N 1
ATOM 6529 C CA . GLN C 1 190 ? 29.791 69.091 105.692 1.00 15.48 190 GLN C CA 1
ATOM 6530 C C . GLN C 1 190 ? 30.661 68.197 106.606 1.00 15.50 190 GLN C C 1
ATOM 6531 O O . GLN C 1 190 ? 31.823 68.503 106.859 1.00 14.69 190 GLN C O 1
ATOM 6537 N N . LEU C 1 191 ? 30.114 67.080 107.062 1.00 15.70 191 LEU C N 1
ATOM 6538 C CA . LEU C 1 191 ? 30.873 66.192 107.949 1.00 16.52 191 LEU C CA 1
ATOM 6539 C C . LEU C 1 191 ? 32.148 65.731 107.249 1.00 16.92 191 LEU C C 1
ATOM 6540 O O . LEU C 1 191 ? 33.236 65.871 107.803 1.00 17.33 191 LEU C O 1
ATOM 6545 N N . ASN C 1 192 ? 32.013 65.266 106.008 1.00 17.06 192 ASN C N 1
ATOM 6546 C CA . ASN C 1 192 ? 33.144 64.773 105.228 1.00 17.21 192 ASN C CA 1
ATOM 6547 C C . ASN C 1 192 ? 34.150 65.861 104.874 1.00 17.68 192 ASN C C 1
ATOM 6548 O O . ASN C 1 192 ? 35.355 65.627 104.904 1.00 17.76 192 ASN C O 1
ATOM 6553 N N . PHE C 1 193 ? 33.653 67.053 104.565 1.00 17.97 193 PHE C N 1
ATOM 6554 C CA . PHE C 1 193 ? 34.501 68.199 104.266 1.00 18.49 193 PHE C CA 1
ATOM 6555 C C . PHE C 1 193 ? 35.382 68.526 105.458 1.00 18.64 193 PHE C C 1
ATOM 6556 O O . PHE C 1 193 ? 36.576 68.778 105.320 1.00 18.65 193 PHE C O 1
ATOM 6564 N N . LEU C 1 194 ? 34.771 68.505 106.635 1.00 19.08 194 LEU C N 1
ATOM 6565 C CA . LEU C 1 194 ? 35.437 68.867 107.870 1.00 19.60 194 LEU C CA 1
ATOM 6566 C C . LEU C 1 194 ? 36.369 67.764 108.355 1.00 19.24 194 LEU C C 1
ATOM 6567 O O . LEU C 1 194 ? 37.486 68.053 108.755 1.00 20.00 194 LEU C O 1
ATOM 6572 N N . LEU C 1 195 ? 35.913 66.509 108.290 1.00 18.78 195 LEU C N 1
ATOM 6573 C CA . LEU C 1 195 ? 36.525 65.395 109.028 1.00 18.18 195 LEU C CA 1
ATOM 6574 C C . LEU C 1 195 ? 37.333 64.382 108.201 1.00 18.04 195 LEU C C 1
ATOM 6575 O O . LEU C 1 195 ? 38.168 63.665 108.751 1.00 16.96 195 LEU C O 1
ATOM 6580 N N . ARG C 1 196 ? 37.079 64.300 106.899 1.00 18.02 196 ARG C N 1
ATOM 6581 C CA . ARG C 1 196 ? 37.798 63.355 106.050 1.00 18.63 196 ARG C CA 1
ATOM 6582 C C . ARG C 1 196 ? 39.274 63.771 105.882 1.00 18.20 196 ARG C C 1
ATOM 6583 O O . ARG C 1 196 ? 39.555 64.881 105.476 1.00 17.65 196 ARG C O 1
ATOM 6591 N N . GLY C 1 197 ? 40.195 62.868 106.214 1.00 18.25 197 GLY C N 1
ATOM 6592 C CA . GLY C 1 197 ? 41.622 63.157 106.195 1.00 18.58 197 GLY C CA 1
ATOM 6593 C C . GLY C 1 197 ? 42.178 63.600 107.540 1.00 18.72 197 GLY C C 1
ATOM 6594 O O . GLY C 1 197 ? 43.386 63.748 107.699 1.00 19.03 197 GLY C O 1
ATOM 6595 N N . ARG C 1 198 ? 41.295 63.827 108.507 1.00 18.70 198 ARG C N 1
ATOM 6596 C CA . ARG C 1 198 ? 41.687 64.259 109.840 1.00 18.52 198 ARG C CA 1
ATOM 6597 C C . ARG C 1 198 ? 41.579 63.039 110.710 1.00 18.51 198 ARG C C 1
ATOM 6598 O O . ARG C 1 198 ? 40.957 62.058 110.309 1.00 18.04 198 ARG C O 1
ATOM 6606 N N . THR C 1 199 ? 42.177 63.080 111.892 1.00 18.88 199 THR C N 1
ATOM 6607 C CA . THR C 1 199 ? 42.191 61.890 112.752 1.00 19.47 199 THR C CA 1
ATOM 6608 C C . THR C 1 199 ? 41.189 61.942 113.891 1.00 20.10 199 THR C C 1
ATOM 6609 O O . THR C 1 199 ? 40.807 63.007 114.360 1.00 20.02 199 THR C O 1
ATOM 6613 N N . VAL C 1 200 ? 40.789 60.755 114.327 1.00 21.38 200 VAL C N 1
ATOM 6614 C CA . VAL C 1 200 ? 39.971 60.570 115.508 1.00 22.26 200 VAL C CA 1
ATOM 6615 C C . VAL C 1 200 ? 40.615 61.262 116.703 1.00 23.11 200 VAL C C 1
ATOM 6616 O O . VAL C 1 200 ? 39.914 61.830 117.537 1.00 24.03 200 VAL C O 1
ATOM 6620 N N . GLY C 1 201 ? 41.945 61.214 116.774 1.00 23.60 201 GLY C N 1
ATOM 6621 C CA . GLY C 1 201 ? 42.699 61.867 117.831 1.00 23.73 201 GLY C CA 1
ATOM 6622 C C . GLY C 1 201 ? 42.551 63.376 117.837 1.00 24.09 201 GLY C C 1
ATOM 6623 O O . GLY C 1 201 ? 42.446 63.983 118.900 1.00 23.99 201 GLY C O 1
ATOM 6624 N N . GLU C 1 202 ? 42.556 63.978 116.647 1.00 24.57 202 GLU C N 1
ATOM 6625 C CA . GLU C 1 202 ? 42.380 65.423 116.487 1.00 24.93 202 GLU C CA 1
ATOM 6626 C C . GLU C 1 202 ? 40.990 65.909 116.908 1.00 25.30 202 GLU C C 1
ATOM 6627 O O . GLU C 1 202 ? 40.830 67.064 117.293 1.00 25.50 202 GLU C O 1
ATOM 6633 N N . VAL C 1 203 ? 39.985 65.042 116.827 1.00 25.87 203 VAL C N 1
ATOM 6634 C CA . VAL C 1 203 ? 38.653 65.404 117.313 1.00 26.09 203 VAL C CA 1
ATOM 6635 C C . VAL C 1 203 ? 38.678 65.475 118.847 1.00 26.54 203 VAL C C 1
ATOM 6636 O O . VAL C 1 203 ? 38.176 66.443 119.421 1.00 26.31 203 VAL C O 1
ATOM 6640 N N . LEU C 1 204 ? 39.298 64.474 119.487 1.00 27.05 204 LEU C N 1
ATOM 6641 C CA . LEU C 1 204 ? 39.412 64.401 120.951 1.00 27.60 204 LEU C CA 1
ATOM 6642 C C . LEU C 1 204 ? 39.994 65.656 121.578 1.00 28.00 204 LEU C C 1
ATOM 6643 O O . LEU C 1 204 ? 39.531 66.089 122.627 1.00 28.19 204 LEU C O 1
ATOM 6648 N N . MET C 1 205 ? 41.016 66.220 120.935 1.00 28.48 205 MET C N 1
ATOM 6649 C CA . MET C 1 205 ? 41.814 67.292 121.523 1.00 28.88 205 MET C CA 1
ATOM 6650 C C . MET C 1 205 ? 41.155 68.657 121.371 1.00 28.92 205 MET C C 1
ATOM 6651 O O . MET C 1 205 ? 41.605 69.632 121.964 1.00 28.65 205 MET C O 1
ATOM 6656 N N . GLY C 1 206 ? 40.089 68.715 120.577 1.00 29.28 206 GLY C N 1
ATOM 6657 C CA . GLY C 1 206 ? 39.397 69.957 120.286 1.00 29.46 206 GLY C CA 1
ATOM 6658 C C . GLY C 1 206 ? 40.067 70.728 119.162 1.00 29.86 206 GLY C C 1
ATOM 6659 O O . GLY C 1 206 ? 39.849 71.93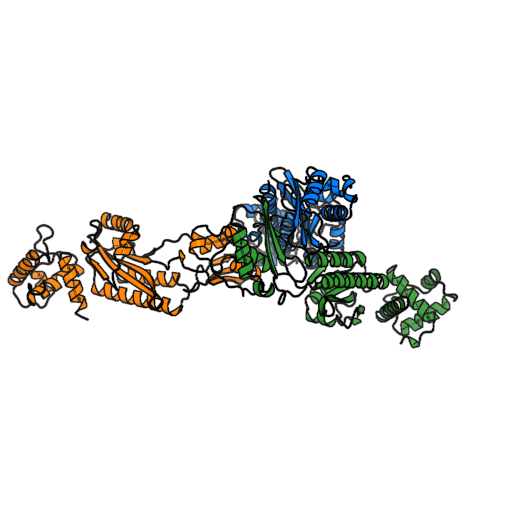4 119.017 1.00 29.89 206 GLY C O 1
ATOM 6660 N N . LYS C 1 207 ? 40.862 70.030 118.349 1.00 30.12 207 LYS C N 1
ATOM 6661 C CA . LYS C 1 207 ? 41.626 70.667 117.268 1.00 30.35 207 LYS C CA 1
ATOM 6662 C C . LYS C 1 207 ? 40.810 71.039 116.025 1.00 30.49 207 LYS C C 1
ATOM 6663 O O . LYS C 1 207 ? 41.300 71.768 115.169 1.00 30.95 207 LYS C O 1
ATOM 6669 N N . ILE C 1 208 ? 39.583 70.540 115.912 1.00 30.90 208 ILE C N 1
ATOM 6670 C CA . ILE C 1 208 ? 38.752 70.827 114.739 1.00 31.00 208 ILE C CA 1
ATOM 6671 C C . ILE C 1 208 ? 37.853 72.026 115.030 1.00 31.67 208 ILE C C 1
ATOM 6672 O O . ILE C 1 208 ? 36.784 71.892 115.633 1.00 31.76 208 ILE C O 1
ATOM 6677 N N . GLU C 1 209 ? 38.301 73.198 114.583 1.00 32.40 209 GLU C N 1
ATOM 6678 C CA . GLU C 1 209 ? 37.708 74.462 115.005 1.00 32.85 209 GLU C CA 1
ATOM 6679 C C . GLU C 1 209 ? 36.998 75.188 113.863 1.00 33.30 209 GLU C C 1
ATOM 6680 O O . GLU C 1 209 ? 37.252 76.370 113.624 1.00 33.28 209 GLU C O 1
ATOM 6686 N N . SER C 1 210 ? 36.107 74.480 113.166 1.00 33.59 210 SER C N 1
ATOM 6687 C CA . SER C 1 210 ? 35.273 75.108 112.140 1.00 34.16 210 SER C CA 1
ATOM 6688 C C . SER C 1 210 ? 34.021 75.706 112.801 1.00 34.40 210 SER C C 1
ATOM 6689 O O . SER C 1 210 ? 32.935 75.131 112.746 1.00 34.70 210 SER C O 1
ATOM 6692 N N . LEU C 1 211 ? 34.199 76.861 113.438 1.00 34.36 211 LEU C N 1
ATOM 6693 C CA . LEU C 1 211 ? 33.154 77.496 114.235 1.00 34.26 211 LEU C CA 1
ATOM 6694 C C . LEU C 1 211 ? 32.194 78.290 113.349 1.00 34.53 211 LEU C C 1
ATOM 6695 O O . LEU C 1 211 ? 32.172 79.528 113.400 1.00 34.93 211 LEU C O 1
ATOM 6700 N N . LYS C 1 212 ? 31.382 77.581 112.558 1.00 34.30 212 LYS C N 1
ATOM 6701 C CA . LYS C 1 212 ? 30.539 78.234 111.542 1.00 33.85 212 LYS C CA 1
ATOM 6702 C C . LYS C 1 212 ? 29.028 78.196 111.867 1.00 33.37 212 LYS C C 1
ATOM 6703 O O . LYS C 1 212 ? 28.316 79.169 111.593 1.00 33.62 212 LYS C O 1
ATOM 6709 N N . GLY C 1 213 ? 28.552 77.095 112.459 1.00 32.40 213 GLY C N 1
ATOM 6710 C CA . GLY C 1 213 ? 27.151 76.960 112.850 1.00 31.31 213 GLY C CA 1
ATOM 6711 C C . GLY C 1 213 ? 26.493 75.719 112.274 1.00 30.06 213 GLY C C 1
ATOM 6712 O O . GLY C 1 213 ? 26.163 75.699 111.086 1.00 30.44 213 GLY C O 1
ATOM 6713 N N . SER C 1 214 ? 26.299 74.688 113.100 1.00 28.18 214 SER C N 1
ATOM 6714 C CA . SER C 1 214 ? 25.774 73.400 112.618 1.00 26.57 214 SER C CA 1
ATOM 6715 C C . SER C 1 214 ? 25.483 72.412 113.768 1.00 24.55 214 SER C C 1
ATOM 6716 O O . SER C 1 214 ? 26.373 71.695 114.207 1.00 23.34 214 SER C O 1
ATOM 6719 N N . GLY C 1 215 ? 24.230 72.377 114.216 1.00 22.61 215 GLY C N 1
ATOM 6720 C CA . GLY C 1 215 ? 23.805 71.643 115.400 1.00 21.38 215 GLY C CA 1
ATOM 6721 C C . GLY C 1 215 ? 24.011 70.136 115.378 1.00 20.21 215 GLY C C 1
ATOM 6722 O O . GLY C 1 215 ? 24.487 69.557 116.346 1.00 19.59 215 GLY C O 1
ATOM 6723 N N . PHE C 1 216 ? 23.672 69.499 114.267 1.00 19.09 216 PHE C N 1
ATOM 6724 C CA . PHE C 1 216 ? 23.781 68.054 114.153 1.00 18.22 216 PHE C CA 1
ATOM 6725 C C . PHE C 1 216 ? 25.208 67.606 113.862 1.00 18.33 216 PHE C C 1
ATOM 6726 O O . PHE C 1 216 ? 25.667 66.572 114.379 1.00 17.20 216 PHE C O 1
ATOM 6734 N N . LEU C 1 217 ? 25.895 68.377 113.029 1.00 17.92 217 LEU C N 1
ATOM 6735 C CA . LEU C 1 217 ? 27.327 68.206 112.808 1.00 18.78 217 LEU C CA 1
ATOM 6736 C C . LEU C 1 217 ? 28.055 68.116 114.169 1.00 18.22 217 LEU C C 1
ATOM 6737 O O . LEU C 1 217 ? 28.890 67.233 114.368 1.00 18.19 217 LEU C O 1
ATOM 6742 N N . ARG C 1 218 ? 27.717 69.001 115.102 1.00 17.17 218 ARG C N 1
ATOM 6743 C CA . ARG C 1 218 ? 28.411 69.061 116.397 1.00 17.70 218 ARG C CA 1
ATOM 6744 C C . ARG C 1 218 ? 28.050 67.906 117.310 1.00 17.91 218 ARG C C 1
ATOM 6745 O O . ARG C 1 218 ? 28.878 67.429 118.068 1.00 17.63 218 ARG C O 1
ATOM 6753 N N . LEU C 1 219 ? 26.787 67.500 117.253 1.00 18.78 219 LEU C N 1
ATOM 6754 C CA . LEU C 1 219 ? 26.310 66.315 117.934 1.00 19.79 219 LEU C CA 1
ATOM 6755 C C . LEU C 1 219 ? 27.145 65.114 117.527 1.00 20.06 219 LEU C C 1
ATOM 6756 O O . LEU C 1 219 ? 27.599 64.362 118.374 1.00 20.73 219 LEU C O 1
ATOM 6761 N N . ILE C 1 220 ? 27.390 64.984 116.233 1.00 20.08 220 ILE C N 1
ATOM 6762 C CA . ILE C 1 220 ? 28.127 63.858 115.667 1.00 21.07 220 ILE C CA 1
ATOM 6763 C C . ILE C 1 220 ? 29.607 63.927 116.024 1.00 21.52 220 ILE C C 1
ATOM 6764 O O . ILE C 1 220 ? 30.242 62.916 116.280 1.00 21.77 220 ILE C O 1
ATOM 6769 N N . GLU C 1 221 ? 30.143 65.133 116.040 1.00 22.16 221 GLU C N 1
ATOM 6770 C CA . GLU C 1 221 ? 31.518 65.360 116.448 1.00 22.73 221 GLU C CA 1
ATOM 6771 C C . GLU C 1 221 ? 31.748 64.966 117.910 1.00 22.58 221 GLU C C 1
ATOM 6772 O O . GLU C 1 221 ? 32.840 64.527 118.266 1.00 22.21 221 GLU C O 1
ATOM 6778 N N . SER C 1 222 ? 30.727 65.114 118.748 1.00 22.38 222 SER C N 1
ATOM 6779 C CA . SER C 1 222 ? 30.843 64.735 120.156 1.00 22.84 222 SER C CA 1
ATOM 6780 C C . SER C 1 222 ? 30.854 63.210 120.367 1.00 23.68 222 SER C C 1
ATOM 6781 O O . SER C 1 222 ? 31.426 62.727 121.347 1.00 23.42 222 SER C O 1
ATOM 6784 N N . LEU C 1 223 ? 30.238 62.463 119.442 1.00 24.92 223 LEU C N 1
ATOM 6785 C CA . LEU C 1 223 ? 30.322 60.996 119.411 1.00 26.05 223 LEU C CA 1
ATOM 6786 C C . LEU C 1 223 ? 31.708 60.516 118.984 1.00 26.64 223 LEU C C 1
ATOM 6787 O O . LEU C 1 223 ? 32.306 59.667 119.633 1.00 27.29 223 LEU C O 1
ATOM 6792 N N . ILE C 1 224 ? 32.226 61.060 117.889 1.00 27.03 224 ILE C N 1
ATOM 6793 C CA . ILE C 1 224 ? 33.583 60.723 117.440 1.00 27.11 224 ILE C CA 1
ATOM 6794 C C . ILE C 1 224 ? 34.649 61.172 118.462 1.00 26.86 224 ILE C C 1
ATOM 6795 O O . ILE C 1 224 ? 35.747 60.646 118.466 1.00 26.56 224 ILE C O 1
ATOM 6800 N N . GLY C 1 225 ? 34.317 62.160 119.298 1.00 26.87 225 GLY C N 1
ATOM 6801 C CA . GLY C 1 225 ? 35.247 62.731 120.265 1.00 26.67 225 GLY C CA 1
ATOM 6802 C C . GLY C 1 225 ? 35.069 62.221 121.686 1.00 26.55 225 GLY C C 1
ATOM 6803 O O . GLY C 1 225 ? 35.743 62.682 122.601 1.00 26.21 225 GLY C O 1
ATOM 6804 N N . GLU C 1 226 ? 34.150 61.276 121.860 1.00 26.75 226 GLU C N 1
ATOM 6805 C CA . GLU C 1 226 ? 33.897 60.620 123.136 1.00 27.27 226 GLU C CA 1
ATOM 6806 C C . GLU C 1 226 ? 35.162 59.877 123.633 1.00 26.41 226 GLU C C 1
ATOM 6807 O O . GLU C 1 226 ? 35.870 59.243 122.848 1.00 25.45 226 GLU C O 1
ATOM 6813 N N . THR C 1 227 ? 35.452 60.000 124.925 1.00 25.66 227 THR C N 1
ATOM 6814 C CA . THR C 1 227 ? 36.610 59.328 125.509 1.00 25.69 227 THR C CA 1
ATOM 6815 C C . THR C 1 227 ? 36.409 57.811 125.527 1.00 25.19 227 THR C C 1
ATOM 6816 O O . THR C 1 227 ? 35.387 57.308 126.000 1.00 25.27 227 THR C O 1
ATOM 6820 N N . VAL C 1 228 ? 37.380 57.097 124.980 1.00 24.90 228 VAL C N 1
ATOM 6821 C CA . VAL C 1 228 ? 37.426 55.648 125.081 1.00 25.04 228 VAL C CA 1
ATOM 6822 C C . VAL C 1 228 ? 38.628 55.260 125.926 1.00 24.57 228 VAL C C 1
ATOM 6823 O O . VAL C 1 228 ? 39.716 55.819 125.771 1.00 24.58 228 VAL C O 1
ATOM 6827 N N . GLU C 1 229 ? 38.417 54.309 126.828 1.00 24.00 229 GLU C N 1
ATOM 6828 C CA . GLU C 1 229 ? 39.481 53.813 127.678 1.00 23.73 229 GLU C CA 1
ATOM 6829 C C . GLU C 1 229 ? 40.528 53.121 126.811 1.00 22.35 229 GLU C C 1
ATOM 6830 O O . GLU C 1 229 ? 40.220 52.568 125.760 1.00 21.02 229 GLU C O 1
ATOM 6836 N N . ARG C 1 230 ? 41.768 53.173 127.269 1.00 21.44 230 ARG C N 1
ATOM 6837 C CA . ARG C 1 230 ? 42.874 52.505 126.598 1.00 20.82 230 ARG C CA 1
ATOM 6838 C C . ARG C 1 230 ? 42.657 51.003 126.451 1.00 19.97 230 ARG C C 1
ATOM 6839 O O . ARG C 1 230 ? 42.949 50.455 125.390 1.00 19.70 230 ARG C O 1
ATOM 6847 N N . TYR C 1 231 ? 42.142 50.343 127.489 1.00 19.12 231 TYR C N 1
ATOM 6848 C CA . TYR C 1 231 ? 41.934 48.894 127.431 1.00 19.40 231 TYR C CA 1
ATOM 6849 C C . TYR C 1 231 ? 40.469 48.505 127.555 1.00 19.80 231 TYR C C 1
ATOM 6850 O O . TYR C 1 231 ? 39.727 49.116 128.297 1.00 19.36 231 TYR C O 1
ATOM 6859 N N . LEU C 1 232 ? 40.071 47.491 126.796 1.00 20.85 232 LEU C N 1
ATOM 6860 C CA . LEU C 1 232 ? 38.831 46.761 127.027 1.00 21.47 232 LEU C CA 1
ATOM 6861 C C . LEU C 1 232 ? 39.116 45.629 128.032 1.00 22.00 232 LEU C C 1
ATOM 6862 O O . LEU C 1 232 ? 40.089 44.894 127.879 1.00 21.77 232 LEU C O 1
ATOM 6867 N N . ASP C 1 233 ? 38.260 45.479 129.036 1.00 22.42 233 ASP C N 1
ATOM 6868 C CA . ASP C 1 233 ? 38.441 44.465 130.081 1.00 23.07 233 ASP C CA 1
ATOM 6869 C C . ASP C 1 233 ? 37.305 43.448 130.038 1.00 22.42 233 ASP C C 1
ATOM 6870 O O . ASP C 1 233 ? 36.181 43.771 129.638 1.00 22.36 233 ASP C O 1
ATOM 6875 N N . ALA C 1 234 ? 37.592 42.220 130.446 1.00 21.60 234 ALA C N 1
ATOM 6876 C CA . ALA C 1 234 ? 36.553 41.195 130.523 1.00 21.27 234 ALA C CA 1
ATOM 6877 C C . ALA C 1 234 ? 36.913 40.134 131.545 1.00 20.79 234 ALA C C 1
ATOM 6878 O O . ALA C 1 234 ? 38.073 39.892 131.781 1.00 20.77 234 ALA C O 1
ATOM 6880 N N . GLY C 1 235 ? 35.901 39.538 132.176 1.00 20.79 235 GLY C N 1
ATOM 6881 C CA . GLY C 1 235 ? 36.074 38.391 133.043 1.00 19.92 235 GLY C CA 1
ATOM 6882 C C . GLY C 1 235 ? 36.556 38.631 134.464 1.00 19.81 235 GLY C C 1
ATOM 6883 O O . GLY C 1 235 ? 37.081 37.710 135.081 1.00 19.40 235 GLY C O 1
ATOM 6884 N N . LEU C 1 236 ? 36.364 39.829 135.012 1.00 19.66 236 LEU C N 1
ATOM 6885 C CA . LEU C 1 236 ? 36.670 40.070 136.429 1.00 19.62 236 LEU C CA 1
ATOM 6886 C C . LEU C 1 236 ? 35.952 39.066 137.360 1.00 19.18 236 LEU C C 1
ATOM 6887 O O . LEU C 1 236 ? 36.519 38.616 138.360 1.00 18.40 236 LEU C O 1
ATOM 6892 N N . GLU C 1 237 ? 34.714 38.731 137.023 1.00 18.91 237 GLU C N 1
ATOM 6893 C CA . GLU C 1 237 ? 33.951 37.673 137.702 1.00 19.60 237 GLU C CA 1
ATOM 6894 C C . GLU C 1 237 ? 34.744 36.382 137.905 1.00 19.07 237 GLU C C 1
ATOM 6895 O O . GLU C 1 237 ? 34.610 35.723 138.936 1.00 18.43 237 GLU C O 1
ATOM 6901 N N . ASN C 1 238 ? 35.527 36.002 136.897 1.00 18.59 238 ASN C N 1
ATOM 6902 C CA . ASN C 1 238 ? 36.259 34.731 136.925 1.00 18.63 238 ASN C CA 1
ATOM 6903 C C . ASN C 1 238 ? 37.258 34.643 138.062 1.00 18.99 238 ASN C C 1
ATOM 6904 O O . ASN C 1 238 ? 37.410 33.588 138.660 1.00 18.64 238 ASN C O 1
ATOM 6909 N N . LEU C 1 239 ? 37.914 35.763 138.354 1.00 19.53 239 LEU C N 1
ATOM 6910 C CA . LEU C 1 239 ? 38.818 35.862 139.493 1.00 20.50 239 LEU C CA 1
ATOM 6911 C C . LEU C 1 239 ? 38.116 35.686 140.835 1.00 21.51 239 LEU C C 1
ATOM 6912 O O . LEU C 1 239 ? 38.721 35.208 141.795 1.00 21.35 239 LEU C O 1
ATOM 6917 N N . LEU C 1 240 ? 36.859 36.094 140.911 1.00 22.74 240 LEU C N 1
ATOM 6918 C CA . LEU C 1 240 ? 36.114 35.990 142.162 1.00 24.32 240 LEU C CA 1
ATOM 6919 C C . LEU C 1 240 ? 35.689 34.572 142.516 1.00 25.32 240 LEU C C 1
ATOM 6920 O O . LEU C 1 240 ? 35.387 34.316 143.664 1.00 26.02 240 LEU C O 1
ATOM 6925 N N . LYS C 1 241 ? 35.697 33.651 141.556 1.00 26.51 241 LYS C N 1
ATOM 6926 C CA . LYS C 1 241 ? 35.319 32.259 141.808 1.00 27.46 241 LYS C CA 1
ATOM 6927 C C . LYS C 1 241 ? 36.514 31.294 141.837 1.00 27.90 241 LYS C C 1
ATOM 6928 O O . LYS C 1 241 ? 36.345 30.072 141.910 1.00 28.27 241 LYS C O 1
ATOM 6934 N N . ASP C 1 242 ? 37.719 31.847 141.809 1.00 28.03 242 ASP C N 1
ATOM 6935 C CA . ASP C 1 242 ? 38.935 31.069 141.981 1.00 28.09 242 ASP C CA 1
ATOM 6936 C C . ASP C 1 242 ? 39.298 30.993 143.467 1.00 27.85 242 ASP C C 1
ATOM 6937 O O . ASP C 1 242 ? 39.618 32.001 144.089 1.00 27.94 242 ASP C O 1
ATOM 6942 N N . GLU C 1 243 ? 39.278 29.788 144.028 1.00 27.48 243 GLU C N 1
ATOM 6943 C CA . GLU C 1 243 ? 39.442 29.608 145.470 1.00 27.06 243 GLU C CA 1
ATOM 6944 C C . GLU C 1 243 ? 40.845 29.989 145.948 1.00 25.70 243 GLU C C 1
ATOM 6945 O O . GLU C 1 243 ? 41.045 30.239 147.127 1.00 24.80 243 GLU C O 1
ATOM 6951 N N . THR C 1 244 ? 41.808 30.029 145.033 1.00 24.53 244 THR C N 1
ATOM 6952 C CA . THR C 1 244 ? 43.177 30.424 145.375 1.00 23.90 244 THR C CA 1
ATOM 6953 C C . THR C 1 244 ? 43.416 31.919 145.537 1.00 23.07 244 THR C C 1
ATOM 6954 O O . THR C 1 244 ? 44.464 32.305 146.038 1.00 23.56 244 THR C O 1
ATOM 6958 N N . LEU C 1 245 ? 42.467 32.758 145.121 1.00 21.86 245 LEU C N 1
ATOM 6959 C CA . LEU C 1 245 ? 42.636 34.203 145.204 1.00 20.88 245 LEU C CA 1
ATOM 6960 C C . LEU C 1 245 ? 41.785 34.793 146.317 1.00 20.07 245 LEU C C 1
ATOM 6961 O O . LEU C 1 245 ? 40.648 34.370 146.538 1.00 20.35 245 LEU C O 1
ATOM 6966 N N . THR C 1 246 ? 42.336 35.784 147.006 1.00 18.80 246 THR C N 1
ATOM 6967 C CA . THR C 1 246 ? 41.597 36.516 148.030 1.00 17.64 246 THR C CA 1
ATOM 6968 C C . THR C 1 246 ? 41.145 37.857 147.481 1.00 17.27 246 THR C C 1
ATOM 6969 O O . THR C 1 246 ? 41.554 38.285 146.399 1.00 15.63 246 THR C O 1
ATOM 6973 N N . LEU C 1 247 ? 40.334 38.524 148.288 1.00 17.19 247 LEU C N 1
ATOM 6974 C CA . LEU C 1 247 ? 39.854 39.864 147.997 1.00 17.41 247 LEU C CA 1
ATOM 6975 C C . LEU C 1 247 ? 41.036 40.825 147.870 1.00 17.12 247 LEU C C 1
ATOM 6976 O O . LEU C 1 247 ? 41.040 41.685 146.997 1.00 15.93 247 LEU C O 1
ATOM 6981 N N . GLU C 1 248 ? 42.015 40.656 148.762 1.00 17.00 248 GLU C N 1
ATOM 6982 C CA . GLU C 1 248 ? 43.259 41.435 148.775 1.00 17.30 248 GLU C CA 1
ATOM 6983 C C . GLU C 1 248 ? 44.005 41.309 147.452 1.00 16.16 248 GLU C C 1
ATOM 6984 O O . GLU C 1 248 ? 44.439 42.303 146.891 1.00 15.37 248 GLU C O 1
ATOM 6990 N N . ASP C 1 249 ? 44.139 40.087 146.952 1.00 15.56 249 ASP C N 1
ATOM 6991 C CA . ASP C 1 249 ? 44.826 39.846 145.686 1.00 15.54 249 ASP C CA 1
ATOM 6992 C C . ASP C 1 249 ? 44.116 40.531 144.528 1.00 14.95 249 ASP C C 1
ATOM 6993 O O . ASP C 1 249 ? 44.756 41.144 143.672 1.00 13.50 249 ASP C O 1
ATOM 6998 N N . ILE C 1 250 ? 42.793 40.402 144.489 1.00 14.71 250 ILE C N 1
ATOM 6999 C CA . ILE C 1 250 ? 42.024 40.950 143.389 1.00 15.01 250 ILE C CA 1
ATOM 7000 C C . ILE C 1 250 ? 42.075 42.483 143.451 1.00 14.69 250 ILE C C 1
ATOM 7001 O O . ILE C 1 250 ? 42.255 43.121 142.426 1.00 15.19 250 ILE C O 1
ATOM 7006 N N . ARG C 1 251 ? 41.965 43.060 144.642 1.00 13.55 251 ARG C N 1
ATOM 7007 C CA . ARG C 1 251 ? 42.108 44.509 144.791 1.00 13.64 251 ARG C CA 1
ATOM 7008 C C . ARG C 1 251 ? 43.455 45.003 144.271 1.00 13.57 251 ARG C C 1
ATOM 7009 O O . ARG C 1 251 ? 43.519 45.982 143.540 1.00 12.76 251 ARG C O 1
ATOM 7017 N N . ASN C 1 252 ? 44.520 44.311 144.671 1.00 13.50 252 ASN C N 1
ATOM 7018 C CA . ASN C 1 252 ? 45.883 44.661 144.281 1.00 13.88 252 ASN C CA 1
ATOM 7019 C C . ASN C 1 252 ? 46.052 44.662 142.764 1.00 14.63 252 ASN C C 1
ATOM 7020 O O . ASN C 1 252 ? 46.634 45.580 142.213 1.00 15.03 252 ASN C O 1
ATOM 7025 N N . LEU C 1 253 ? 45.487 43.665 142.093 1.00 15.24 253 LEU C N 1
ATOM 7026 C CA . LEU C 1 253 ? 45.522 43.582 140.644 1.00 15.90 253 LEU C CA 1
ATOM 7027 C C . LEU C 1 253 ? 44.814 44.772 140.005 1.00 16.46 253 LEU C C 1
ATOM 7028 O O . LEU C 1 253 ? 45.266 45.320 139.006 1.00 15.86 253 LEU C O 1
ATOM 7033 N N . LEU C 1 254 ? 43.668 45.129 140.553 1.00 17.00 254 LEU C N 1
ATOM 7034 C CA . LEU C 1 254 ? 42.890 46.236 140.015 1.00 17.99 254 LEU C CA 1
ATOM 7035 C C . LEU C 1 254 ? 43.648 47.562 140.137 1.00 18.35 254 LEU C C 1
ATOM 7036 O O . LEU C 1 254 ? 43.569 48.390 139.243 1.00 18.32 254 LEU C O 1
ATOM 7041 N N . GLU C 1 255 ? 44.407 47.740 141.212 1.00 19.36 255 GLU C N 1
ATOM 7042 C CA . GLU C 1 255 ? 45.244 48.933 141.376 1.00 20.74 255 GLU C CA 1
ATOM 7043 C C . GLU C 1 255 ? 46.459 48.900 140.424 1.00 21.01 255 GLU C C 1
ATOM 7044 O O . GLU C 1 255 ? 46.725 49.882 139.730 1.00 20.82 255 GLU C O 1
ATOM 7050 N N . GLU C 1 256 ? 47.173 47.776 140.385 1.00 21.20 256 GLU C N 1
ATOM 7051 C CA . GLU C 1 256 ? 48.418 47.676 139.616 1.00 22.16 256 GLU C CA 1
ATOM 7052 C C . GLU C 1 256 ? 48.187 47.823 138.125 1.00 22.45 256 GLU C C 1
ATOM 7053 O O . GLU C 1 256 ? 49.009 48.394 137.415 1.00 22.69 256 GLU C O 1
ATOM 7059 N N . VAL C 1 257 ? 47.056 47.313 137.662 1.00 22.93 257 VAL C N 1
ATOM 7060 C CA . VAL C 1 257 ? 46.668 47.392 136.258 1.00 23.51 257 VAL C CA 1
ATOM 7061 C C . VAL C 1 257 ? 46.517 48.854 135.769 1.00 23.93 257 VAL C C 1
ATOM 7062 O O . VAL C 1 257 ? 46.566 49.108 134.575 1.00 24.20 257 VAL C O 1
ATOM 7066 N N . LYS C 1 258 ? 46.360 49.808 136.686 1.00 24.45 258 LYS C N 1
ATOM 7067 C CA . LYS C 1 258 ? 46.365 51.233 136.328 1.00 24.92 258 LYS C CA 1
ATOM 7068 C C . LYS C 1 258 ? 47.759 51.765 135.968 1.00 24.85 258 LYS C C 1
ATOM 7069 O O . LYS C 1 258 ? 47.866 52.732 135.225 1.00 24.43 258 LYS C O 1
ATOM 7075 N N . ASP C 1 259 ? 48.812 51.161 136.526 1.00 24.95 259 ASP C N 1
ATOM 7076 C CA . ASP C 1 259 ? 50.195 51.534 136.211 1.00 25.01 259 ASP C CA 1
ATOM 7077 C C . ASP C 1 259 ? 50.511 51.107 134.781 1.00 25.22 259 ASP C C 1
ATOM 7078 O O . ASP C 1 259 ? 50.813 49.933 134.503 1.00 24.67 259 ASP C O 1
ATOM 7083 N N . GLN C 1 260 ? 50.434 52.077 133.876 1.00 25.42 260 GLN C N 1
ATOM 7084 C CA . GLN C 1 260 ? 50.596 51.808 132.457 1.00 26.01 260 GLN C CA 1
ATOM 7085 C C . GLN C 1 260 ? 52.019 51.338 132.118 1.00 25.90 260 GLN C C 1
ATOM 7086 O O . GLN C 1 260 ? 52.195 50.489 131.249 1.00 26.03 260 GLN C O 1
ATOM 7092 N N . LYS C 1 261 ? 53.021 51.891 132.795 1.00 25.68 261 LYS C N 1
ATOM 7093 C CA . LYS C 1 261 ? 54.407 51.465 132.600 1.00 25.88 261 LYS C CA 1
ATOM 7094 C C . LYS C 1 261 ? 54.624 49.996 132.974 1.00 25.68 261 LYS C C 1
ATOM 7095 O O . LYS C 1 261 ? 55.439 49.309 132.362 1.00 25.70 261 LYS C O 1
ATOM 7101 N N . PHE C 1 262 ? 53.910 49.531 133.995 1.00 25.58 262 PHE C N 1
ATOM 7102 C CA . PHE C 1 262 ? 54.023 48.149 134.460 1.00 25.34 262 PHE C CA 1
ATOM 7103 C C . PHE C 1 262 ? 53.442 47.162 133.439 1.00 25.42 262 PHE C C 1
ATOM 7104 O O . PHE C 1 262 ? 54.018 46.111 133.209 1.00 25.66 262 PHE C O 1
ATOM 7112 N N . LEU C 1 263 ? 52.317 47.497 132.816 1.00 25.38 263 LEU C N 1
ATOM 7113 C CA . LEU C 1 263 ? 51.782 46.649 131.750 1.00 25.55 263 LEU C CA 1
ATOM 7114 C C . LEU C 1 263 ? 52.697 46.618 130.525 1.00 26.11 263 LEU C C 1
ATOM 7115 O O . LEU C 1 263 ? 52.697 45.640 129.787 1.00 26.15 263 LEU C O 1
ATOM 7120 N N . GLU C 1 264 ? 53.454 47.694 130.307 1.00 26.82 264 GLU C N 1
ATOM 7121 C CA . GLU C 1 264 ? 54.368 47.792 129.166 1.00 27.34 264 GLU C CA 1
ATOM 7122 C C . GLU C 1 264 ? 55.607 46.924 129.354 1.00 27.83 264 GLU C C 1
ATOM 7123 O O . GLU C 1 264 ? 56.151 46.401 128.382 1.00 28.21 264 GLU C O 1
ATOM 7129 N N . SER C 1 265 ? 56.034 46.772 130.605 1.00 28.11 265 SER C N 1
ATOM 7130 C CA . SER C 1 265 ? 57.221 46.006 130.950 1.00 28.46 265 SER C CA 1
ATOM 7131 C C . SER C 1 265 ? 56.986 44.492 130.927 1.00 28.91 265 SER C C 1
ATOM 7132 O O . SER C 1 265 ? 57.943 43.716 131.001 1.00 29.10 265 SER C O 1
ATOM 7135 N N . LEU C 1 266 ? 55.723 44.077 130.868 1.00 29.21 266 LEU C N 1
ATOM 7136 C CA . LEU C 1 266 ? 55.380 42.662 130.804 1.00 29.33 266 LEU C CA 1
ATOM 7137 C C . LEU C 1 266 ? 55.462 42.082 129.387 1.00 29.66 266 LEU C C 1
ATOM 7138 O O . LEU C 1 266 ? 55.600 40.875 129.229 1.00 29.70 266 LEU C O 1
ATOM 7143 N N . VAL C 1 267 ? 55.380 42.924 128.360 1.00 29.99 267 VAL C N 1
ATOM 7144 C CA . VAL C 1 267 ? 55.271 42.428 126.988 1.00 30.08 267 VAL C CA 1
ATOM 7145 C C . VAL C 1 267 ? 56.666 42.183 126.395 1.00 30.30 267 VAL C C 1
ATOM 7146 O O . VAL C 1 267 ? 57.276 43.093 125.811 1.00 30.36 267 VAL C O 1
ATOM 7150 N N . GLY C 1 268 ? 57.155 40.947 126.551 1.00 30.01 268 GLY C N 1
ATOM 7151 C CA . GLY C 1 268 ? 58.472 40.552 126.085 1.00 29.94 268 GLY C CA 1
ATOM 7152 C C . GLY C 1 268 ? 58.579 40.436 124.571 1.00 29.89 268 GLY C C 1
ATOM 7153 O O . GLY C 1 268 ? 58.051 41.278 123.840 1.00 29.81 268 GLY C O 1
ATOM 7154 N N . GLU C 1 269 ? 59.270 39.397 124.096 1.00 29.55 269 GLU C N 1
ATOM 7155 C CA . GLU C 1 269 ? 59.400 39.178 122.658 1.00 29.33 269 GLU C CA 1
ATOM 7156 C C . GLU C 1 269 ? 58.031 38.792 122.075 1.00 28.73 269 GLU C C 1
ATOM 7157 O O . GLU C 1 269 ? 57.311 39.669 121.624 1.00 28.93 269 GLU C O 1
ATOM 7163 N N . GLY C 1 270 ? 57.652 37.513 122.113 1.00 27.99 270 GLY C N 1
ATOM 7164 C CA . GLY C 1 270 ? 56.382 37.069 121.539 1.00 27.15 270 GLY C CA 1
ATOM 7165 C C . GLY C 1 270 ? 55.376 36.821 122.642 1.00 26.41 270 GLY C C 1
ATOM 7166 O O . GLY C 1 270 ? 55.239 37.652 123.530 1.00 26.64 270 GLY C O 1
ATOM 7167 N N . ILE C 1 271 ? 54.691 35.679 122.602 1.00 25.64 271 ILE C N 1
ATOM 7168 C CA . ILE C 1 271 ? 53.857 35.239 123.725 1.00 25.22 271 ILE C CA 1
ATOM 7169 C C . ILE C 1 271 ? 54.720 34.830 124.921 1.00 24.50 271 ILE C C 1
ATOM 7170 O O . ILE C 1 271 ? 55.661 34.049 124.777 1.00 24.72 271 ILE C O 1
ATOM 7175 N N . THR C 1 272 ? 54.364 35.345 126.098 1.00 23.66 272 THR C N 1
ATOM 7176 C CA . THR C 1 272 ? 55.185 35.259 127.311 1.00 23.23 272 THR C CA 1
ATOM 7177 C C . THR C 1 272 ? 54.309 35.053 128.542 1.00 22.72 272 THR C C 1
ATOM 7178 O O . THR C 1 272 ? 53.209 35.610 128.617 1.00 21.71 272 THR C O 1
ATOM 7182 N N . VAL C 1 273 ? 54.801 34.274 129.508 1.00 22.25 273 VAL C N 1
ATOM 7183 C CA . VAL C 1 273 ? 54.127 34.133 130.809 1.00 22.37 273 VAL C CA 1
ATOM 7184 C C . VAL C 1 273 ? 55.027 34.624 131.927 1.00 21.60 273 VAL C C 1
ATOM 7185 O O . VAL C 1 273 ? 56.243 34.550 131.843 1.00 21.73 273 VAL C O 1
ATOM 7189 N N . ARG C 1 274 ? 54.403 35.103 132.987 1.00 21.02 274 ARG C N 1
ATOM 7190 C CA . ARG C 1 274 ? 55.096 35.502 134.187 1.00 20.75 274 ARG C CA 1
ATOM 7191 C C . ARG C 1 274 ? 54.314 34.897 135.333 1.00 20.28 274 ARG C C 1
ATOM 7192 O O . ARG C 1 274 ? 53.166 35.276 135.585 1.00 19.13 274 ARG C O 1
ATOM 7200 N N . ILE C 1 275 ? 54.941 33.926 135.999 1.00 19.94 275 ILE C N 1
ATOM 7201 C CA . ILE C 1 275 ? 54.306 33.143 137.044 1.00 19.53 275 ILE C CA 1
ATOM 7202 C C . ILE C 1 275 ? 54.734 33.665 138.401 1.00 19.34 275 ILE C C 1
ATOM 7203 O O . ILE C 1 275 ? 55.918 33.687 138.702 1.00 18.41 275 ILE C O 1
ATOM 7208 N N . GLY C 1 276 ? 53.756 34.052 139.222 1.00 19.36 276 GLY C N 1
ATOM 7209 C CA . GLY C 1 276 ? 53.999 34.455 140.600 1.00 19.52 276 GLY C CA 1
ATOM 7210 C C . GLY C 1 276 ? 55.085 35.504 140.770 1.00 19.98 276 GLY C C 1
ATOM 7211 O O . GLY C 1 276 ? 54.970 36.606 140.233 1.00 19.05 276 GLY C O 1
ATOM 7212 N N . ARG C 1 277 ? 56.149 35.143 141.494 1.00 20.68 277 ARG C N 1
ATOM 7213 C CA . ARG C 1 277 ? 57.254 36.056 141.789 1.00 21.52 277 ARG C CA 1
ATOM 7214 C C . ARG C 1 277 ? 57.951 36.614 140.541 1.00 21.41 277 ARG C C 1
ATOM 7215 O O . ARG C 1 277 ? 58.508 37.704 140.597 1.00 21.55 277 ARG C O 1
ATOM 7223 N N . GLU C 1 278 ? 57.899 35.894 139.419 1.00 21.30 278 GLU C N 1
ATOM 7224 C CA . GLU C 1 278 ? 58.489 36.375 138.156 1.00 21.52 278 GLU C CA 1
ATOM 7225 C C . GLU C 1 278 ? 57.871 37.679 137.640 1.00 21.55 278 GLU C C 1
ATOM 7226 O O . GLU C 1 278 ? 58.468 38.344 136.802 1.00 21.15 278 GLU C O 1
ATOM 7232 N N . ILE C 1 279 ? 56.669 38.018 138.109 1.00 21.54 279 ILE C N 1
ATOM 7233 C CA . ILE C 1 279 ? 56.012 39.264 137.733 1.00 21.78 279 ILE C CA 1
ATOM 7234 C C . ILE C 1 279 ? 56.768 40.488 138.277 1.00 21.88 279 ILE C C 1
ATOM 7235 O O . ILE C 1 279 ? 56.726 41.560 137.685 1.00 22.41 279 ILE C O 1
ATOM 7240 N N . GLY C 1 280 ? 57.436 40.332 139.409 1.00 22.07 280 GLY C N 1
ATOM 7241 C CA . GLY C 1 280 ? 58.243 41.399 139.972 1.00 22.58 280 GLY C CA 1
ATOM 7242 C C . GLY C 1 280 ? 57.443 42.414 140.775 1.00 22.96 280 GLY C C 1
ATOM 7243 O O . GLY C 1 280 ? 57.866 43.567 140.905 1.00 23.35 280 GLY C O 1
ATOM 7244 N N . ARG C 1 281 ? 56.291 41.987 141.297 1.00 23.02 281 ARG C N 1
ATOM 7245 C CA . ARG C 1 281 ? 55.470 42.790 142.210 1.00 23.14 281 ARG C CA 1
ATOM 7246 C C . ARG C 1 281 ? 54.971 41.858 143.306 1.00 22.94 281 ARG C C 1
ATOM 7247 O O . ARG C 1 281 ? 54.211 40.921 143.025 1.00 22.84 281 ARG C O 1
ATOM 7255 N N . LYS C 1 282 ? 55.390 42.123 144.542 1.00 22.52 282 LYS C N 1
ATOM 7256 C CA . LYS C 1 282 ? 55.002 41.317 145.702 1.00 22.39 282 LYS C CA 1
ATOM 7257 C C . LYS C 1 282 ? 53.480 41.189 145.856 1.00 21.69 282 LYS C C 1
ATOM 7258 O O . LYS C 1 282 ? 52.977 40.116 146.173 1.00 21.25 282 LYS C O 1
ATOM 7264 N N . LYS C 1 283 ? 52.766 42.291 145.639 1.00 21.27 283 LYS C N 1
ATOM 7265 C CA . LYS C 1 283 ? 51.300 42.318 145.721 1.00 21.09 283 LYS C CA 1
ATOM 7266 C C . LYS C 1 283 ? 50.610 41.361 144.736 1.00 20.64 283 LYS C C 1
ATOM 7267 O O . LYS C 1 283 ? 49.481 40.940 144.987 1.00 19.83 283 LYS C O 1
ATOM 7273 N N . LEU C 1 284 ? 51.272 41.047 143.616 1.00 20.05 284 LEU C N 1
ATOM 7274 C CA . LEU C 1 284 ? 50.700 40.192 142.572 1.00 19.72 284 LEU C CA 1
ATOM 7275 C C . LEU C 1 284 ? 51.241 38.752 142.552 1.00 20.03 284 LEU C C 1
ATOM 7276 O O . LEU C 1 284 ? 51.193 38.087 141.508 1.00 19.81 284 LEU C O 1
ATOM 7281 N N . GLU C 1 285 ? 51.706 38.262 143.703 1.00 19.73 285 GLU C N 1
ATOM 7282 C CA . GLU C 1 285 ? 52.418 36.983 143.798 1.00 20.38 285 GLU C CA 1
ATOM 7283 C C . GLU C 1 285 ? 51.551 35.740 143.529 1.00 19.45 285 GLU C C 1
ATOM 7284 O O . GLU C 1 285 ? 52.072 34.669 143.185 1.00 18.70 285 GLU C O 1
ATOM 7290 N N . LYS C 1 286 ? 50.239 35.887 143.667 1.00 18.97 286 LYS C N 1
ATOM 7291 C CA . LYS C 1 286 ? 49.315 34.776 143.499 1.00 19.20 286 LYS C CA 1
ATOM 7292 C C . LYS C 1 286 ? 48.830 34.623 142.062 1.00 18.86 286 LYS C C 1
ATOM 7293 O O . LYS C 1 286 ? 48.034 33.728 141.794 1.00 18.86 286 LYS C O 1
ATOM 7299 N N . PHE C 1 287 ? 49.300 35.494 141.157 1.00 18.12 287 PHE C N 1
ATOM 7300 C CA . PHE C 1 287 ? 48.850 35.511 139.764 1.00 17.61 287 PHE C CA 1
ATOM 7301 C C . PHE C 1 287 ? 49.910 34.985 138.820 1.00 17.63 287 PHE C C 1
ATOM 7302 O O . PHE C 1 287 ? 51.102 34.959 139.158 1.00 17.01 287 PHE C O 1
ATOM 7310 N N . ALA C 1 288 ? 49.445 34.558 137.646 1.00 17.03 288 ALA C N 1
ATOM 7311 C CA . ALA C 1 288 ? 50.269 34.416 136.459 1.00 16.86 288 ALA C CA 1
ATOM 7312 C C . ALA C 1 288 ? 49.674 35.311 135.379 1.00 16.83 288 ALA C C 1
ATOM 7313 O O . ALA C 1 288 ? 48.468 35.501 135.345 1.00 17.04 288 ALA C O 1
ATOM 7315 N N . VAL C 1 289 ? 50.526 35.851 134.510 1.00 17.27 289 VAL C N 1
ATOM 7316 C CA . VAL C 1 289 ? 50.127 36.729 133.415 1.00 17.67 289 VAL C CA 1
ATOM 7317 C C . VAL C 1 289 ? 50.686 36.255 132.073 1.00 17.49 289 VAL C C 1
ATOM 7318 O O . VAL C 1 289 ? 51.895 36.162 131.919 1.00 16.53 289 VAL C O 1
ATOM 7322 N N . PHE C 1 290 ? 49.797 35.959 131.126 1.00 17.44 290 PHE C N 1
ATOM 7323 C CA . PHE C 1 290 ? 50.161 35.752 129.734 1.00 17.62 290 PHE C CA 1
ATOM 7324 C C . PHE C 1 290 ? 50.001 37.088 129.015 1.00 17.10 290 PHE C C 1
ATOM 7325 O O . PHE C 1 290 ? 48.989 37.782 129.194 1.00 17.13 290 PHE C O 1
ATOM 7333 N N . SER C 1 291 ? 50.988 37.446 128.208 1.00 16.42 291 SER C N 1
ATOM 7334 C CA . SER C 1 291 ? 50.976 38.714 127.482 1.00 16.11 291 SER C CA 1
ATOM 7335 C C . SER C 1 291 ? 51.573 38.534 126.084 1.00 15.87 291 SER C C 1
ATOM 7336 O O . SER C 1 291 ? 52.394 37.636 125.850 1.00 15.53 291 SER C O 1
ATOM 7339 N N . GLY C 1 292 ? 51.147 39.400 125.174 1.00 15.45 292 GLY C N 1
ATOM 7340 C CA . GLY C 1 292 ? 51.595 39.406 123.789 1.00 15.55 292 GLY C CA 1
ATOM 7341 C C . GLY C 1 292 ? 50.920 40.532 123.022 1.00 15.89 292 GLY C C 1
ATOM 7342 O O . GLY C 1 292 ? 50.167 41.307 123.597 1.00 15.19 292 GLY C O 1
ATOM 7343 N N . LYS C 1 293 ? 51.186 40.631 121.725 1.00 16.44 293 LYS C N 1
ATOM 7344 C CA . LYS C 1 293 ? 50.619 41.698 120.908 1.00 16.77 293 LYS C CA 1
ATOM 7345 C C . LYS C 1 293 ? 49.868 41.129 119.710 1.00 16.47 293 LYS C C 1
ATOM 7346 O O . LYS C 1 293 ? 50.159 40.021 119.263 1.00 16.19 293 LYS C O 1
ATOM 7352 N N . TYR C 1 294 ? 48.895 41.886 119.207 1.00 16.08 294 TYR C N 1
ATOM 7353 C CA . TYR C 1 294 ? 48.264 41.581 117.922 1.00 16.17 294 TYR C CA 1
ATOM 7354 C C . TYR C 1 294 ? 48.750 42.570 116.874 1.00 16.45 294 TYR C C 1
ATOM 7355 O O . TYR C 1 294 ? 49.164 43.673 117.205 1.00 16.58 294 TYR C O 1
ATOM 7364 N N . PHE C 1 295 ? 48.700 42.159 115.614 1.00 16.70 295 PHE C N 1
ATOM 7365 C CA . PHE C 1 295 ? 49.438 42.824 114.545 1.00 17.23 295 PHE C CA 1
ATOM 7366 C C . PHE C 1 295 ? 48.569 43.145 113.322 1.00 17.47 295 PHE C C 1
ATOM 7367 O O . PHE C 1 295 ? 47.591 42.454 113.029 1.00 17.97 295 PHE C O 1
ATOM 7375 N N . LYS C 1 296 ? 48.925 44.211 112.623 1.00 17.50 296 LYS C N 1
ATOM 7376 C CA . LYS C 1 296 ? 48.479 44.413 111.253 1.00 18.04 296 LYS C CA 1
ATOM 7377 C C . LYS C 1 296 ? 49.753 44.321 110.455 1.00 18.13 296 LYS C C 1
ATOM 7378 O O . LYS C 1 296 ? 50.577 45.217 110.519 1.00 18.37 296 LYS C O 1
ATOM 7384 N N . GLY C 1 297 ? 49.934 43.215 109.743 1.00 18.78 297 GLY C N 1
ATOM 7385 C CA . GLY C 1 297 ? 51.215 42.896 109.127 1.00 19.24 297 GLY C CA 1
ATOM 7386 C C . GLY C 1 297 ? 52.262 42.690 110.215 1.00 19.88 297 GLY C C 1
ATOM 7387 O O . GLY C 1 297 ? 52.032 41.936 111.181 1.00 19.85 297 GLY C O 1
ATOM 7388 N N . GLU C 1 298 ? 53.388 43.389 110.085 1.00 20.18 298 GLU C N 1
ATOM 7389 C CA . GLU C 1 298 ? 54.448 43.365 111.094 1.00 20.84 298 GLU C CA 1
ATOM 7390 C C . GLU C 1 298 ? 54.379 44.487 112.138 1.00 20.84 298 GLU C C 1
ATOM 7391 O O . GLU C 1 298 ? 55.254 44.577 112.999 1.00 21.31 298 GLU C O 1
ATOM 7397 N N . SER C 1 299 ? 53.368 45.346 112.055 1.00 20.69 299 SER C N 1
ATOM 7398 C CA . SER C 1 299 ? 53.257 46.503 112.947 1.00 20.73 299 SER C CA 1
ATOM 7399 C C . SER C 1 299 ? 52.375 46.181 114.155 1.00 20.51 299 SER C C 1
ATOM 7400 O O . SER C 1 299 ? 51.209 45.819 113.993 1.00 20.10 299 SER C O 1
ATOM 7403 N N . PRO C 1 300 ? 52.924 46.306 115.361 1.00 20.26 300 PRO C N 1
ATOM 7404 C CA . PRO C 1 300 ? 52.136 46.071 116.565 1.00 20.36 300 PRO C CA 1
ATOM 7405 C C . PRO C 1 300 ? 51.000 47.091 116.676 1.00 19.93 300 PRO C C 1
ATOM 7406 O O . PRO C 1 300 ? 51.256 48.289 116.655 1.00 20.10 300 PRO C O 1
ATOM 7410 N N . ILE C 1 301 ? 49.769 46.614 116.764 1.00 19.52 301 ILE C N 1
ATOM 7411 C CA . ILE C 1 301 ? 48.616 47.488 116.982 1.00 19.71 301 ILE C CA 1
ATOM 7412 C C . ILE C 1 301 ? 48.255 47.595 118.479 1.00 19.36 301 ILE C C 1
ATOM 7413 O O . ILE C 1 301 ? 47.911 48.671 118.967 1.00 19.21 301 ILE C O 1
ATOM 7418 N N . GLY C 1 302 ? 48.345 46.490 119.209 1.00 18.77 302 GLY C N 1
ATOM 7419 C CA . GLY C 1 302 ? 48.015 46.522 120.626 1.00 18.82 302 GLY C CA 1
ATOM 7420 C C . GLY C 1 302 ? 48.475 45.323 121.425 1.00 18.25 302 GLY C C 1
ATOM 7421 O O . GLY C 1 302 ? 48.776 44.271 120.873 1.00 17.95 302 GLY C O 1
ATOM 7422 N N . SER C 1 303 ? 48.530 45.507 122.737 1.00 18.05 303 SER C N 1
ATOM 7423 C CA . SER C 1 303 ? 48.892 44.446 123.671 1.00 17.91 303 SER C CA 1
ATOM 7424 C C . SER C 1 303 ? 47.667 43.740 124.240 1.00 17.54 303 SER C C 1
ATOM 7425 O O . SER C 1 303 ? 46.598 44.336 124.367 1.00 17.40 303 SER C O 1
ATOM 7428 N N . VAL C 1 304 ? 47.839 42.466 124.581 1.00 17.29 304 VAL C N 1
ATOM 7429 C CA . VAL C 1 304 ? 46.819 41.651 125.242 1.00 17.15 304 VAL C CA 1
ATOM 7430 C C . VAL C 1 304 ? 47.404 41.006 126.498 1.00 17.26 304 VAL C C 1
ATOM 7431 O O . VAL C 1 304 ? 48.499 40.479 126.465 1.00 17.37 304 VAL C O 1
ATOM 7435 N N . TYR C 1 305 ? 46.657 41.034 127.596 1.00 17.51 305 TYR C N 1
ATOM 7436 C CA . TYR C 1 305 ? 47.079 40.460 128.867 1.00 17.51 305 TYR C CA 1
ATOM 7437 C C . TYR C 1 305 ? 45.998 39.501 129.360 1.00 17.72 305 TYR C C 1
ATOM 7438 O O . TYR C 1 305 ? 44.817 39.780 129.225 1.00 17.75 305 TYR C O 1
ATOM 7447 N N . LEU C 1 306 ? 46.406 38.380 129.937 1.00 17.77 306 LEU C N 1
ATOM 7448 C CA . LEU C 1 306 ? 45.482 37.431 130.557 1.00 17.69 306 LEU C CA 1
ATOM 7449 C C . LEU C 1 306 ? 45.984 37.179 131.954 1.00 17.29 306 LEU C C 1
ATOM 7450 O O . LEU C 1 306 ? 47.015 36.567 132.120 1.00 16.73 306 LEU C O 1
ATOM 7455 N N . PHE C 1 307 ? 45.265 37.672 132.953 1.00 17.07 307 PHE C N 1
ATOM 7456 C CA . PHE C 1 307 ? 45.599 37.417 134.338 1.00 17.01 307 PHE C CA 1
ATOM 7457 C C . PHE C 1 307 ? 44.740 36.279 134.888 1.00 17.30 307 PHE C C 1
ATOM 7458 O O . PHE C 1 307 ? 43.504 36.319 134.816 1.00 17.72 307 PHE C O 1
ATOM 7466 N N . THR C 1 308 ? 45.402 35.278 135.448 1.00 17.30 308 THR C N 1
ATOM 7467 C CA . THR C 1 308 ? 44.749 34.210 136.212 1.00 17.36 308 THR C CA 1
ATOM 7468 C C . THR C 1 308 ? 45.456 34.003 137.547 1.00 16.35 308 THR C C 1
ATOM 7469 O O . THR C 1 308 ? 46.498 34.579 137.805 1.00 15.96 308 THR C O 1
ATOM 7473 N N . SER C 1 309 ? 44.877 33.170 138.396 1.00 15.84 309 SER C N 1
ATOM 7474 C CA . SER C 1 309 ? 45.637 32.568 139.466 1.00 15.93 309 SER C CA 1
ATOM 7475 C C . SER C 1 309 ? 46.786 31.798 138.829 1.00 15.25 309 SER C C 1
ATOM 7476 O O . SER C 1 309 ? 46.644 31.272 137.726 1.00 14.89 309 SER C O 1
ATOM 7479 N N . LYS C 1 310 ? 47.921 31.741 139.508 1.00 15.19 310 LYS C N 1
ATOM 7480 C CA . LYS C 1 310 ? 49.045 30.930 139.034 1.00 15.98 310 LYS C CA 1
ATOM 7481 C C . LYS C 1 310 ? 48.743 29.441 139.111 1.00 16.02 310 LYS C C 1
ATOM 7482 O O . LYS C 1 310 ? 49.453 28.654 138.524 1.00 16.86 310 LYS C O 1
ATOM 7488 N N . VAL C 1 311 ? 47.703 29.071 139.849 1.00 17.04 311 VAL C N 1
ATOM 7489 C CA . VAL C 1 311 ? 47.203 27.697 139.883 1.00 17.68 311 VAL C CA 1
ATOM 7490 C C . VAL C 1 311 ? 46.106 27.545 138.838 1.00 17.98 311 VAL C C 1
ATOM 7491 O O . VAL C 1 311 ? 44.912 27.657 139.130 1.00 17.62 311 VAL C O 1
ATOM 7495 N N . THR C 1 312 ? 46.551 27.293 137.614 1.00 18.51 312 THR C N 1
ATOM 7496 C CA . THR C 1 312 ? 45.708 27.322 136.417 1.00 18.69 312 THR C CA 1
ATOM 7497 C C . THR C 1 312 ? 46.218 26.270 135.421 1.00 18.78 312 THR C C 1
ATOM 7498 O O . THR C 1 312 ? 47.334 25.747 135.574 1.00 18.43 312 THR C O 1
ATOM 7502 N N . LYS C 1 313 ? 45.402 25.951 134.425 1.00 18.57 313 LYS C N 1
ATOM 7503 C CA . LYS C 1 313 ? 45.797 24.993 133.396 1.00 19.12 313 LYS C CA 1
ATOM 7504 C C . LYS C 1 313 ? 46.585 25.741 132.340 1.00 18.78 313 LYS C C 1
ATOM 7505 O O . LYS C 1 313 ? 46.015 26.281 131.395 1.00 18.72 313 LYS C O 1
ATOM 7511 N N . TYR C 1 314 ? 47.896 25.789 132.530 1.00 19.09 314 TYR C N 1
ATOM 7512 C CA . TYR C 1 314 ? 48.797 26.534 131.655 1.00 19.34 314 TYR C CA 1
ATOM 7513 C C . TYR C 1 314 ? 48.692 26.100 130.198 1.00 19.80 314 TYR C C 1
ATOM 7514 O O . TYR C 1 314 ? 48.798 26.928 129.304 1.00 19.53 314 TYR C O 1
ATOM 7523 N N . ASP C 1 315 ? 48.467 24.806 129.990 1.00 20.39 315 ASP C N 1
ATOM 7524 C CA . ASP C 1 315 ? 48.381 24.190 128.665 1.00 21.04 315 ASP C CA 1
ATOM 7525 C C . ASP C 1 315 ? 47.204 24.746 127.860 1.00 21.34 315 ASP C C 1
ATOM 7526 O O . ASP C 1 315 ? 47.370 25.247 126.735 1.00 20.63 315 ASP C O 1
ATOM 7531 N N . ARG C 1 316 ? 46.016 24.649 128.451 1.00 21.48 316 ARG C N 1
ATOM 7532 C CA . ARG C 1 316 ? 44.814 25.227 127.872 1.00 21.65 316 ARG C CA 1
ATOM 7533 C C . ARG C 1 316 ? 44.978 26.734 127.666 1.00 21.54 316 ARG C C 1
ATOM 7534 O O . ARG C 1 316 ? 44.581 27.258 126.630 1.00 21.55 316 ARG C O 1
ATOM 7542 N N . ASN C 1 317 ? 45.570 27.421 128.642 1.00 21.12 317 ASN C N 1
ATOM 7543 C CA . ASN C 1 317 ? 45.630 28.886 128.619 1.00 20.91 317 ASN C CA 1
ATOM 7544 C C . ASN C 1 317 ? 46.489 29.392 127.466 1.00 20.87 317 ASN C C 1
ATOM 7545 O O . ASN C 1 317 ? 46.135 30.372 126.808 1.00 20.92 317 ASN C O 1
ATOM 7550 N N . HIS C 1 318 ? 47.611 28.730 127.239 1.00 20.67 318 HIS C N 1
ATOM 7551 C CA . HIS C 1 318 ? 48.552 29.112 126.195 1.00 21.01 318 HIS C CA 1
ATOM 7552 C C . HIS C 1 318 ? 47.928 28.903 124.818 1.00 20.90 318 HIS C C 1
ATOM 7553 O O . HIS C 1 318 ? 48.088 29.728 123.935 1.00 20.65 318 HIS C O 1
ATOM 7560 N N . ARG C 1 319 ? 47.234 27.778 124.663 1.00 20.67 319 ARG C N 1
ATOM 7561 C CA . ARG C 1 319 ? 46.521 27.404 123.442 1.00 20.48 319 ARG C CA 1
ATOM 7562 C C . ARG C 1 319 ? 45.404 28.394 123.062 1.00 19.95 319 ARG C C 1
ATOM 7563 O O . ARG C 1 319 ? 45.279 28.792 121.900 1.00 19.83 319 ARG C O 1
ATOM 7571 N N . VAL C 1 320 ? 44.592 28.775 124.037 1.00 18.96 320 VAL C N 1
ATOM 7572 C CA . VAL C 1 320 ? 43.531 29.738 123.806 1.00 18.77 320 VAL C CA 1
ATOM 7573 C C . VAL C 1 320 ? 44.137 31.121 123.543 1.00 18.33 320 VAL C C 1
ATOM 7574 O O . VAL C 1 320 ? 43.714 31.803 122.624 1.00 17.53 320 VAL C O 1
ATOM 7578 N N . PHE C 1 321 ? 45.132 31.513 124.336 1.00 18.31 321 PHE C N 1
ATOM 7579 C CA . PHE C 1 321 ? 45.800 32.805 124.190 1.00 18.86 321 PHE C CA 1
ATOM 7580 C C . PHE C 1 321 ? 46.379 32.938 122.784 1.00 19.50 321 PHE C C 1
ATOM 7581 O O . PHE C 1 321 ? 46.172 33.954 122.131 1.00 18.79 321 PHE C O 1
ATOM 7589 N N . GLU C 1 322 ? 47.057 31.896 122.313 1.00 20.24 322 GLU C N 1
ATOM 7590 C CA . GLU C 1 322 ? 47.651 31.906 120.979 1.00 21.38 322 GLU C CA 1
ATOM 7591 C C . GLU C 1 322 ? 46.591 32.021 119.879 1.00 21.73 322 GLU C C 1
ATOM 7592 O O . GLU C 1 322 ? 46.711 32.861 118.997 1.00 21.84 322 GLU C O 1
ATOM 7598 N N . TYR C 1 323 ? 45.574 31.163 119.941 1.00 22.27 323 TYR C N 1
ATOM 7599 C CA . TYR C 1 323 ? 44.463 31.167 118.987 1.00 22.73 323 TYR C CA 1
ATOM 7600 C C . TYR C 1 323 ? 43.723 32.520 118.919 1.00 22.52 323 TYR C C 1
ATOM 7601 O O . TYR C 1 323 ? 43.179 32.866 117.865 1.00 22.20 323 TYR C O 1
ATOM 7610 N N . ILE C 1 324 ? 43.689 33.270 120.025 1.00 22.39 324 ILE C N 1
ATOM 7611 C CA . ILE C 1 324 ? 42.993 34.555 120.043 1.00 22.33 324 ILE C CA 1
ATOM 7612 C C . ILE C 1 324 ? 43.875 35.655 119.482 1.00 22.22 324 ILE C C 1
ATOM 7613 O O . ILE C 1 324 ? 43.379 36.509 118.758 1.00 21.84 324 ILE C O 1
ATOM 7618 N N . LEU C 1 325 ? 45.163 35.658 119.811 1.00 21.93 325 LEU C N 1
ATOM 7619 C CA . LEU C 1 325 ? 46.071 36.657 119.239 1.00 22.24 325 LEU C CA 1
ATOM 7620 C C . LEU C 1 325 ? 46.202 36.506 117.722 1.00 22.17 325 LEU C C 1
ATOM 7621 O O . LEU C 1 325 ? 46.363 37.505 117.022 1.00 21.94 325 LEU C O 1
ATOM 7626 N N . ASN C 1 326 ? 46.128 35.270 117.228 1.00 22.51 326 ASN C N 1
ATOM 7627 C CA . ASN C 1 326 ? 46.228 34.984 115.796 1.00 22.87 326 ASN C CA 1
ATOM 7628 C C . ASN C 1 326 ? 44.952 35.357 115.053 1.00 22.93 326 ASN C C 1
ATOM 7629 O O . ASN C 1 326 ? 45.002 35.774 113.900 1.00 22.89 326 ASN C O 1
ATOM 7634 N N . ARG C 1 327 ? 43.805 35.192 115.709 1.00 23.05 327 ARG C N 1
ATOM 7635 C CA . ARG C 1 327 ? 42.536 35.647 115.149 1.00 23.15 327 ARG C CA 1
ATOM 7636 C C . ARG C 1 327 ? 42.521 37.168 115.068 1.00 22.18 327 ARG C C 1
ATOM 7637 O O . ARG C 1 327 ? 42.042 37.737 114.091 1.00 22.15 327 ARG C O 1
ATOM 7645 N N . LEU C 1 328 ? 43.019 37.826 116.111 1.00 21.21 328 LEU C N 1
ATOM 7646 C CA . LEU C 1 328 ? 43.032 39.285 116.150 1.00 20.68 328 LEU C CA 1
ATOM 7647 C C . LEU C 1 328 ? 43.955 39.786 115.062 1.00 20.38 328 LEU C C 1
ATOM 7648 O O . LEU C 1 328 ? 43.662 40.768 114.404 1.00 19.73 328 LEU C O 1
ATOM 7653 N N . SER C 1 329 ? 45.074 39.094 114.883 1.00 20.19 329 SER C N 1
ATOM 7654 C CA . SER C 1 329 ? 46.051 39.474 113.884 1.00 20.42 329 SER C CA 1
ATOM 7655 C C . SER C 1 329 ? 45.537 39.226 112.459 1.00 20.41 329 SER C C 1
ATOM 7656 O O . SER C 1 329 ? 45.832 40.008 111.573 1.00 20.30 329 SER C O 1
ATOM 7659 N N . GLU C 1 330 ? 44.760 38.164 112.245 1.00 20.50 330 GLU C N 1
ATOM 7660 C CA . GLU C 1 330 ? 44.221 37.894 110.917 1.00 21.00 330 GLU C CA 1
ATOM 7661 C C . GLU C 1 330 ? 43.080 38.866 110.606 1.00 20.47 330 GLU C C 1
ATOM 7662 O O . GLU C 1 330 ? 42.819 39.149 109.447 1.00 20.12 330 GLU C O 1
ATOM 7668 N N . TYR C 1 331 ? 42.407 39.398 111.625 1.00 20.39 331 TYR C N 1
ATOM 7669 C CA . TYR C 1 331 ? 41.351 40.354 111.359 1.00 19.96 331 TYR C CA 1
ATOM 7670 C C . TYR C 1 331 ? 41.962 41.692 110.961 1.00 20.29 331 TYR C C 1
ATOM 7671 O O . TYR C 1 331 ? 41.592 42.270 109.940 1.00 20.14 331 TYR C O 1
ATOM 7680 N N . PHE C 1 332 ? 42.893 42.185 111.769 1.00 20.47 332 PHE C N 1
ATOM 7681 C CA . PHE C 1 332 ? 43.458 43.512 111.546 1.00 20.83 332 PHE C CA 1
ATOM 7682 C C . PHE C 1 332 ? 44.356 43.577 110.298 1.00 21.26 332 PHE C C 1
ATOM 7683 O O . PHE C 1 332 ? 44.443 44.626 109.654 1.00 20.60 332 PHE C O 1
ATOM 7691 N N . THR C 1 333 ? 44.974 42.450 109.944 1.00 22.05 333 THR C N 1
ATOM 7692 C CA . THR C 1 333 ? 45.823 42.358 108.750 1.00 22.84 333 THR C CA 1
ATOM 7693 C C . THR C 1 333 ? 44.983 42.326 107.478 1.00 24.35 333 THR C C 1
ATOM 7694 O O . THR C 1 333 ? 45.401 42.847 106.458 1.00 24.45 333 THR C O 1
ATOM 7698 N N . SER C 1 334 ? 43.794 41.734 107.555 1.00 26.43 334 SER C N 1
ATOM 7699 C CA . SER C 1 334 ? 42.863 41.666 106.420 1.00 27.84 334 SER C CA 1
ATOM 7700 C C . SER C 1 334 ? 42.085 42.963 106.133 1.00 29.75 334 SER C C 1
ATOM 7701 O O . SER C 1 334 ? 41.337 43.021 105.160 1.00 29.68 334 SER C O 1
ATOM 7704 N N . THR C 1 335 ? 42.234 43.985 106.977 1.00 32.20 335 THR C N 1
ATOM 7705 C CA . THR C 1 335 ? 41.668 45.306 106.688 1.00 34.22 335 THR C CA 1
ATOM 7706 C C . THR C 1 335 ? 42.667 46.236 105.991 1.00 36.54 335 THR C C 1
ATOM 7707 O O . THR C 1 335 ? 42.498 47.446 106.022 1.00 36.37 335 THR C O 1
ATOM 7711 N N . SER C 1 336 ? 43.712 45.665 105.387 1.00 39.92 336 SER C N 1
ATOM 7712 C CA . SER C 1 336 ? 44.588 46.372 104.443 1.00 42.20 336 SER C CA 1
ATOM 7713 C C . SER C 1 336 ? 44.557 45.628 103.128 1.00 43.27 336 SER C C 1
ATOM 7714 O O . SER C 1 336 ? 45.239 44.588 103.119 1.00 44.16 336 SER C O 1
#

Solvent-accessible surface area: 46763 Å² total; per-residue (Å²): 204,16,65,122,56,11,70,116,0,0,34,20,0,0,116,15,30,9,103,90,93,144,45,2,22,8,94,92,0,48,131,69,17,143,22,134,91,63,39,59,39,0,138,102,3,4,90,78,0,62,192,61,30,34,3,105,69,39,159,130,37,82,4,22,22,7,34,17,80,0,3,66,24,12,9,79,50,14,48,138,79,48,161,150,112,102,61,67,0,9,0,0,31,18,10,26,22,53,23,9,0,24,11,66,92,0,1,97,57,0,0,53,12,0,3,124,5,1,106,0,4,0,5,0,22,38,19,69,47,194,96,22,114,0,86,76,0,1,5,29,67,10,37,137,71,24,2,0,0,0,1,16,3,67,8,0,0,15,36,25,1,3,2,37,18,143,142,156,86,89,18,114,99,30,40,126,88,0,17,167,47,0,129,41,82,17,2,9,34,4,88,141,39,114,11,150,62,0,132,73,48,50,29,7,125,22,0,30,62,10,0,24,58,138,65,117,82,30,11,59,11,19,18,78,33,1,0,128,31,146,35,3,69,26,104,13,0,55,28,0,3,105,32,15,136,53,64,172,14,0,90,73,2,27,28,175,54,46,46,4,81,0,0,129,43,7,61,87,160,123,0,61,71,0,1,2,2,2,0,68,0,71,57,43,165,51,78,28,6,8,1,1,1,1,4,2,40,16,11,105,0,39,30,0,29,40,0,1,71,38,1,8,76,65,0,24,90,6,0,53,75,7,119,56,152,204,114,4,66,114,59,15,77,100,0,0,42,8,0,0,80,9,21,9,79,78,80,143,54,2,34,8,92,91,0,49,112,44,21,135,12,156,99,66,38,60,42,0,111,94,5,9,116,79,0,65,192,31,31,10,1,104,72,43,165,131,42,67,6,35,19,5,29,6,102,0,1,62,30,19,13,82,33,37,79,161,106,149,179,135,51,56,40,8,61,94,25,0,114,76,12,0,59,60,0,3,162,68,1,87,0,13,0,4,0,42,56,13,90,37,176,91,20,100,0,66,125,1,20,4,87,75,88,58,134,76,98,1,48,0,7,0,56,4,83,15,14,42,4,29,77,32,90,20,149,13,78,20,172,6,70,13,132,42,13,40,63,37,0,24,20,6,0,50,4,15,16,0,5,40,4,64,129,50,113,4,76,25,0,98,28,9,23,2,1,119,47,0,22,62,26,1,19,104,138,61,126,119,22,15,72,10,4,53,103,23,2,111,152,46,177,33,21,70,108,119,18,12,136,23,0,68,116,30,18,156,58,52,159,5,0,110,70,2,27,41,184,46,57,34,6,78,0,0,164,59,10,63,84,184,112,0,56,76,0,0,0,0,1,1,70,0,70,33,44,170,65,72,26,5,13,0,3,0,0,4,8,40,11,12,86,0,58,58,0,42,147,14,1,75,113,4,10,83,136,1,21,117,36,0,57,88,31,123,65,78,190,131,8,67,103,60,18,74,130,0,0,35,27,0,0,100,21,23,8,117,60,78,134,57,2,34,15,100,96,2,55,114,81,24,147,29,167,106,71,46,65,39,0,130,97,1,0,117,88,0,56,188,28,28,7,2,98,83,51,160,129,42,85,4,21,23,6,25,6,89,0,4,64,12,10,14,77,44,22,86,154,132,114,188,56,11,0,20,10,68,55,14,1,99,79,0,0,61,36,0,3,175,65,1,112,0,11,0,6,0,31,47,17,100,38,167,112,18,103,0,85,76,1,2,6,34,69,14,50,152,85,24,1,0,0,0,1,24,2,77,15,0,0,14,55,32,18,7,1,47,15,153,76,212,68,99,30,142,68,22,42,178,56,0,19,182,24,0,129,41,80,14,2,3,44,0,45,125,30,94,9,129,39,45,103,35,18,32,23,2,13,15,0,13,10,27,0,0,81,75,69,128,113,28,12,76,7,21,20,60,33,1,0,87,21,124,30,2,64,23,123,12,0,74,29,0,13,103,22,24,134,54,46,166,5,0,96,68,2,22,42,180,45,58,36,5,74,0,0,160,63,5,60,85,194,112,0,75,71,0,0,2,0,2,1,76,0,70,31,46,170,70,81,30,4,9,0,2,0,0,2,1,30,9,10,84,1,50,77,0,45,149,15,0,71,117,0,8,78,71,0,23,128,23,0,51,66,18,110

B-factor: mean 24.27, std 8.97, range [6.89, 86.66]

InterPro domains:
  IPR002571 Heat-inducible transcription repressor HrcA [MF_00081] (14-325)
  IPR002571 Heat-inducible transcription repressor HrcA [PIRSF005485] (13-334)
  IPR002571 Heat-inducible transcription repressor HrcA [PTHR34824] (12-336)
  IPR002571 Heat-inducible transcription repressor HrcA [TIGR00331] (16-331)
  IPR021153 Heat-inducible transcription repressor HrcA, C-terminal [PF01628] (117-316)
  IPR023120 Winged helix-turn-helix transcription repressor, HrcA, inserted dimerising domain superfamily [G3DSA:3.30.390.60] (141-229)
  IPR029016 GAF-like domain superfamily [G3DSA:3.30.450.40] (114-332)
  IPR036388 Winged helix-like DNA-binding domain superfamily [G3DSA:1.10.10.10] (1-98)
  IPR036390 Winged helix DNA-binding domain superfamily [SSF46785] (14-96)

Organism: Thermotoga maritima (strain ATCC 43589 / DSM 3109 / JCM 10099 / NBRC 100826 / MSB8) (NCBI:txid243274)

CATH classification: 1.10.10.10 (+2 more: 3.30.450.40, 3.30.390.60)

Secondary structure (DSSP, 8-state):
---HHHHHHHHHHHHHHHHH-S-B-HHHHHHHS---S-HHHHHHHHHHHHHTTSEE--SS-S-BEE-HHHHHHHHHHHHHHTTTS----HHHHT---TTB--HHHHHHHHHHHHHHHHT-EEEEEPPPGGG-B--EEEEEE-SSSEEEEEEEETTEEEEEEEEE-SS---HHHHHHHHHHHHTT-BHHHHHHT--GGGGSSHHHHHHHHHHT----SEEEE-HHHHHH-TT--HHHHHHHHHHTT-HHHHHHH--SSSEEEEGGGGS-GGGTTEEEEEEEEEETTEEEEEEEEEEESSS-HHHHHHHHHHHHHHHHHHHHH--/--SSS-HHHHHHHHHHHHHHHHH-SPBPHHHHHHHS---S-HHHHHHHHHHHHHTTSEE--SS-S-BEE-HHHHHHHHHHHHH-------HHHHHHHHHHHHHHHHT-EEEEEPPPTTS-B--EEEEEE-SSSEEEEEEEETTEEEEEEEEE-SS---HHHHHHHHHHHHTT-BHHHHHTT--GGGGSSHHHHHHHHHHT----SEEEE-HHHHHHSTT--HHHHHHHHHHTT-HHHHHHH--SSSEEEEGGGGS-GGGTTEEEEEEEEEETTEEEEEEEEEEESSS-HHHHHHHHHHHHHHHHHHHHTT-/-GGG--HHHHHHHHHHHHHHHHS-S-B-HHHHHHH----S-HHHHHHHHHHHHHTTSEE--SS-SSBEE-HHHHHHHHHHHHHH---B--HHHHHHHHHHHHHHHHTSEEEEEPPP-TT-B--EEEEEE-SSSEEEEEEEETTEEEEEEEEE-SS---HHHHHHHHHHHHTTSBHHHHHTT-----S--HHHHHHHHHHT----SEEEE-HHHHHT-TT--HHHHHHHHHHTT-HHHHHHT--SSSEEEEGGGGS-GGGTTEEEEEEEEEETTEEEEEEEEEEESSS-HHHHHHHHHHHHHHHHHHHHTT-